Protein AF-A0A9E7EN76-F1 (afdb_monomer_lite)

Secondary structure (DSSP, 8-state):
------------GGGGGGSSSSTTSGGG-SPPP-S---SS--TT-BBTT--SS-HHHHHHHHHHHHHHTSHHHHHHHHHHHHHHHH---HHHHHHHHHHHIIIIIHHH-SBSSHHHHHHHHHHHHHHH-B---EEE------STTHHHHHHHHHHHHHHHHHHSSTTS------GGGTS-BTHHHHHHHHHHHHTT-TT---TT--S---S--TTS-GGG--SPPPPPPHHHHHHHHHHHHHHHHHHHHHHHHT---------GGGTHHHHHHHHHHHHHH--SS----EE----SSSTTTTTTTTTSSSSTTSS-----B----SBHHHHHHHHHHTT---SS-SSHHHHHHTTTTTTTTSSSS-SSS-B-BBB--S-SSGGGSSTTSTTTSS--SBSS-------SSS--STHHHHHHHT--B---EEES-TTTSHHHHHHHHHHS-STTSTTHHHHHHHHHHHHHHHHHHHTTGGG-S-----------------------PPPPS---SS-SSSTTTTT-S--SSGGGTTTTSTTSTTSHHHHBSSSSSSSSTTSSB-TTHHHHHHHHHIIIIISSBSBSSSTTSSSSSSBHHHHHT------B----S--STTSSSSSSHHHHHHHHHHHTS-TTS------SSSSS-HHHHHHHHHHHHHHTT-TT---TTPPS------TTS--TT--SPPPPPPHHHHHHHHHHHHHHHHHHHHHHHTT---------TTTHHHHHHHHHHHHHHH--TTS-S-EEEEETTBTTHHHHHHHHHHHHTTTT--EEEEEE--S-HHHHHHHHHHTTPPPSB-SSHHHHHHHHHHHHHHHHHHHHTTSEEEEEE---HHHHHHHHHHHHHTT--TT-TTEEEE--SS---TTTSSTTTTTS------BB--EEB--SSGGGSGGGG-SSSSTTHHHHHHHGGGSSSBHHHHHHHHHHHHHHHHHHTTTTSS-----------------------------------

Structure (mmCIF, N/CA/C/O backbone):
data_AF-A0A9E7EN76-F1
#
_entry.id   AF-A0A9E7EN76-F1
#
loop_
_atom_site.group_PDB
_atom_site.id
_atom_site.type_symbol
_atom_site.label_atom_id
_atom_site.label_alt_id
_atom_site.label_comp_id
_atom_site.label_asym_id
_atom_site.label_entity_id
_atom_site.label_seq_id
_atom_site.pdbx_PDB_ins_code
_atom_site.Cartn_x
_atom_site.Cartn_y
_atom_site.Cartn_z
_atom_site.occupancy
_atom_site.B_iso_or_equiv
_atom_site.auth_seq_id
_atom_site.auth_comp_id
_atom_site.auth_asym_id
_atom_site.auth_atom_id
_atom_site.pdbx_PDB_model_num
ATOM 1 N N . MET A 1 1 ? 45.389 -22.413 -7.110 1.00 26.59 1 MET A N 1
ATOM 2 C CA . MET A 1 1 ? 46.407 -23.315 -6.506 1.00 26.59 1 MET A CA 1
ATOM 3 C C . MET A 1 1 ? 46.543 -22.992 -5.014 1.00 26.59 1 MET A C 1
ATOM 5 O O . MET A 1 1 ? 45.901 -22.048 -4.579 1.00 26.59 1 MET A O 1
ATOM 9 N N . ALA A 1 2 ? 47.275 -23.807 -4.239 1.00 24.53 2 ALA A N 1
ATOM 10 C CA . ALA A 1 2 ? 47.403 -23.737 -2.766 1.00 24.53 2 ALA A CA 1
ATOM 11 C C . ALA A 1 2 ? 47.955 -22.380 -2.243 1.00 24.53 2 ALA A C 1
ATOM 13 O O . ALA A 1 2 ? 48.507 -21.626 -3.037 1.00 24.53 2 ALA A O 1
ATOM 14 N N . MET A 1 3 ? 47.870 -21.988 -0.958 1.00 22.55 3 MET A N 1
ATOM 15 C CA . MET A 1 3 ? 47.662 -22.685 0.342 1.00 22.55 3 MET A CA 1
ATOM 16 C C . MET A 1 3 ? 46.634 -21.904 1.216 1.00 22.55 3 MET A C 1
ATOM 18 O O . MET A 1 3 ? 46.442 -20.721 0.978 1.00 22.55 3 MET A O 1
ATOM 22 N N . ALA A 1 4 ? 45.820 -22.472 2.123 1.00 23.89 4 ALA A N 1
ATOM 23 C CA . ALA A 1 4 ? 46.108 -23.119 3.425 1.00 23.89 4 ALA A CA 1
ATOM 24 C C . ALA A 1 4 ? 46.887 -22.203 4.415 1.00 23.89 4 ALA A C 1
ATOM 26 O O . ALA A 1 4 ? 47.962 -21.732 4.072 1.00 23.89 4 ALA A O 1
ATOM 27 N N . THR A 1 5 ? 46.478 -21.913 5.664 1.00 27.38 5 THR A N 1
ATOM 28 C CA . THR A 1 5 ? 45.340 -22.350 6.531 1.00 27.38 5 THR A CA 1
ATOM 29 C C . THR A 1 5 ? 44.626 -21.091 7.130 1.00 27.38 5 THR A C 1
ATOM 31 O O . THR A 1 5 ? 44.578 -20.113 6.400 1.00 27.38 5 THR A O 1
ATOM 34 N N . LYS A 1 6 ? 44.020 -20.934 8.332 1.00 23.02 6 LYS A N 1
ATOM 35 C CA . LYS A 1 6 ? 43.919 -21.676 9.620 1.00 23.02 6 LYS A CA 1
ATOM 36 C C . LYS A 1 6 ? 42.766 -21.118 10.499 1.00 23.02 6 LYS A C 1
ATOM 38 O O . LYS A 1 6 ? 42.284 -20.027 10.232 1.00 23.02 6 LYS A O 1
ATOM 43 N N . ILE A 1 7 ? 42.388 -21.815 11.583 1.00 34.19 7 ILE A N 1
ATOM 44 C CA . ILE A 1 7 ? 41.445 -21.359 12.640 1.00 34.19 7 ILE A CA 1
ATOM 45 C C . ILE A 1 7 ? 42.001 -21.729 14.034 1.00 34.19 7 ILE A C 1
ATOM 47 O O . ILE A 1 7 ? 42.560 -22.818 14.188 1.00 34.19 7 ILE A O 1
ATOM 51 N N . PRO A 1 8 ? 41.864 -20.848 15.044 1.00 33.03 8 PRO A N 1
ATOM 52 C CA . PRO A 1 8 ? 41.481 -21.250 16.415 1.00 33.03 8 PRO A CA 1
ATOM 53 C C . PRO A 1 8 ? 40.460 -20.266 17.056 1.00 33.03 8 PRO A C 1
ATOM 55 O O . PRO A 1 8 ? 40.423 -19.104 16.680 1.00 33.03 8 PRO A O 1
ATOM 58 N N . ALA A 1 9 ? 39.619 -20.607 18.043 1.00 23.77 9 ALA A N 1
ATOM 59 C CA . ALA A 1 9 ? 39.343 -21.877 18.732 1.00 23.77 9 ALA A CA 1
ATOM 60 C C . ALA A 1 9 ? 37.869 -21.929 19.223 1.00 23.77 9 ALA A C 1
ATOM 62 O O . ALA A 1 9 ? 37.113 -20.974 19.074 1.00 23.77 9 ALA A O 1
ATOM 63 N N . ARG A 1 10 ? 37.452 -23.061 19.811 1.00 32.97 10 ARG A N 1
ATOM 64 C CA . ARG A 1 10 ? 36.059 -23.392 20.177 1.00 32.97 10 ARG A CA 1
ATOM 65 C C . ARG A 1 10 ? 35.842 -23.326 21.697 1.00 32.97 10 ARG A C 1
ATOM 67 O O . ARG A 1 10 ? 36.599 -23.952 22.433 1.00 32.97 10 ARG A O 1
ATOM 74 N N . ILE A 1 11 ? 34.793 -22.640 22.164 1.00 30.39 11 ILE A N 1
ATOM 75 C CA . ILE A 1 11 ? 34.390 -22.625 23.588 1.00 30.39 11 ILE A CA 1
ATOM 76 C C . ILE A 1 11 ? 33.588 -23.912 23.930 1.00 30.39 11 ILE A C 1
ATOM 78 O O . ILE A 1 11 ? 32.896 -24.431 23.047 1.00 30.39 11 ILE A O 1
ATOM 82 N N . PRO A 1 12 ? 33.689 -24.491 25.152 1.00 27.41 12 PRO A N 1
ATOM 83 C CA . PRO A 1 12 ? 33.177 -25.841 25.435 1.00 27.41 12 PRO A CA 1
ATOM 84 C C . PRO A 1 12 ? 31.647 -25.936 25.630 1.00 27.41 12 PRO A C 1
ATOM 86 O O . PRO A 1 12 ? 31.011 -24.968 26.046 1.00 27.41 12 PRO A O 1
ATOM 89 N N . PRO A 1 13 ? 31.040 -27.128 25.440 1.00 30.09 13 PRO A N 1
ATOM 90 C CA . PRO A 1 13 ? 29.586 -27.337 25.520 1.00 30.09 13 PRO A CA 1
ATOM 91 C C . PRO A 1 13 ? 28.992 -27.344 26.948 1.00 30.09 13 PRO A C 1
ATOM 93 O O . PRO A 1 13 ? 27.830 -27.701 27.126 1.00 30.09 13 PRO A O 1
ATOM 96 N N . SER A 1 14 ? 29.747 -26.958 27.981 1.00 28.19 14 SER A N 1
ATOM 97 C CA . SER A 1 14 ? 29.314 -27.018 29.388 1.00 28.19 14 SER A CA 1
ATOM 98 C C . SER A 1 14 ? 28.311 -25.930 29.802 1.00 28.19 14 SER A C 1
ATOM 100 O O . SER A 1 14 ? 27.638 -26.087 30.819 1.00 28.19 14 SER A O 1
ATOM 102 N N . LEU A 1 15 ? 28.163 -24.851 29.025 1.00 30.06 15 LEU A N 1
ATOM 103 C CA . LEU A 1 15 ? 27.215 -23.764 29.322 1.00 30.06 15 LEU A CA 1
ATOM 104 C C . LEU A 1 15 ? 25.755 -24.092 28.953 1.00 30.06 15 LEU A C 1
ATOM 106 O O . LEU A 1 15 ? 24.837 -23.558 29.574 1.00 30.06 15 LEU A O 1
ATOM 110 N N . LEU A 1 16 ? 25.521 -25.012 28.009 1.00 31.41 16 LEU A N 1
ATOM 111 C CA . LEU A 1 16 ? 24.175 -25.377 27.532 1.00 31.41 16 LEU A CA 1
ATOM 112 C C . LEU A 1 16 ? 23.286 -26.013 28.616 1.00 31.41 16 LEU A C 1
ATOM 114 O O . LEU A 1 16 ? 22.067 -25.864 28.585 1.00 31.41 16 LEU A O 1
ATOM 118 N N . ALA A 1 17 ? 23.879 -26.691 29.603 1.00 26.73 17 ALA A N 1
ATOM 119 C CA . ALA A 1 17 ? 23.133 -27.447 30.610 1.00 26.73 17 ALA A CA 1
ATOM 120 C C . ALA A 1 17 ? 22.352 -26.574 31.615 1.00 26.73 17 ALA A C 1
ATOM 122 O O . ALA A 1 17 ? 21.433 -27.069 32.266 1.00 26.73 17 ALA A O 1
ATOM 123 N N . ARG A 1 18 ? 22.696 -25.285 31.767 1.00 26.23 18 ARG A N 1
ATOM 124 C CA . ARG A 1 18 ? 22.144 -24.427 32.836 1.00 26.23 18 ARG A CA 1
ATOM 125 C C . ARG A 1 18 ? 20.901 -23.620 32.432 1.00 26.23 18 ARG A C 1
ATOM 127 O O . ARG A 1 18 ? 20.299 -22.989 33.290 1.00 26.23 18 ARG A O 1
ATOM 134 N N . SER A 1 19 ? 20.498 -23.667 31.158 1.00 27.98 19 SER A N 1
ATOM 135 C CA . SER A 1 19 ? 19.326 -22.939 30.640 1.00 27.98 19 SER A CA 1
ATOM 136 C C . SER A 1 19 ? 17.990 -23.674 30.828 1.00 27.98 19 SER A C 1
ATOM 138 O O . SER A 1 19 ? 16.935 -23.077 30.635 1.00 27.98 19 SER A O 1
ATOM 140 N N . LEU A 1 20 ? 18.009 -24.969 31.162 1.00 28.30 20 LEU A N 1
ATOM 141 C CA . LEU A 1 20 ? 16.812 -25.823 31.135 1.00 28.30 20 LEU A CA 1
ATOM 142 C C . LEU A 1 20 ? 15.981 -25.801 32.432 1.00 28.30 20 LEU A C 1
ATOM 144 O O . LEU A 1 20 ? 14.878 -26.336 32.446 1.00 28.30 20 LEU A O 1
ATOM 148 N N . SER A 1 21 ? 16.474 -25.187 33.515 1.00 25.12 21 SER A N 1
ATOM 149 C CA . SER A 1 21 ? 15.801 -25.181 34.827 1.00 25.12 21 SER A CA 1
ATOM 150 C C . SER A 1 21 ? 15.017 -23.903 35.158 1.00 25.12 21 SER A C 1
ATOM 152 O O . SER A 1 21 ? 14.298 -23.886 36.152 1.00 25.12 21 SER A O 1
ATOM 154 N N . SER A 1 22 ? 15.127 -22.839 34.355 1.00 27.22 22 SER A N 1
ATOM 155 C CA . SER A 1 22 ? 14.388 -21.578 34.548 1.00 27.22 22 SER A CA 1
ATOM 156 C C . SER A 1 22 ? 13.093 -21.487 33.731 1.00 27.22 22 SER A C 1
ATOM 158 O O . SER A 1 22 ? 12.222 -20.683 34.053 1.00 27.22 22 SER A O 1
ATOM 160 N N . ALA A 1 23 ? 12.927 -22.327 32.705 1.00 27.23 23 ALA A N 1
ATOM 161 C CA . ALA A 1 23 ? 11.775 -22.285 31.799 1.00 27.23 23 ALA A CA 1
ATOM 162 C C . ALA A 1 23 ? 10.422 -22.581 32.483 1.00 27.23 23 ALA A C 1
ATOM 164 O O . ALA A 1 23 ? 9.374 -22.204 31.964 1.00 27.23 23 ALA A O 1
ATOM 165 N N . SER A 1 24 ? 10.419 -23.229 33.654 1.00 25.97 24 SER A N 1
ATOM 166 C CA . SER A 1 24 ? 9.194 -23.629 34.358 1.00 25.97 24 SER A CA 1
ATOM 167 C C . SER A 1 24 ? 8.501 -22.510 35.147 1.00 25.97 24 SER A C 1
ATOM 169 O O . SER A 1 24 ? 7.338 -22.676 35.499 1.00 25.97 24 SER A O 1
ATOM 171 N N . SER A 1 25 ? 9.170 -21.389 35.452 1.00 24.23 25 SER A N 1
ATOM 172 C CA . SER A 1 25 ? 8.614 -20.328 36.320 1.00 24.23 25 SER A CA 1
ATOM 173 C C . SER A 1 25 ? 7.992 -19.139 35.577 1.00 24.23 25 SER A C 1
ATOM 175 O O . SER A 1 25 ? 7.405 -18.261 36.207 1.00 24.23 25 SER A O 1
ATOM 177 N N . ILE A 1 26 ? 8.086 -19.095 34.244 1.00 31.28 26 ILE A N 1
ATOM 178 C CA . ILE A 1 26 ? 7.600 -17.966 33.427 1.00 31.28 26 ILE A CA 1
ATOM 179 C C . ILE A 1 26 ? 6.090 -18.085 33.114 1.00 31.28 26 ILE A C 1
ATOM 181 O O . ILE A 1 26 ? 5.434 -17.096 32.795 1.00 31.28 26 ILE A O 1
ATOM 185 N N . ALA A 1 27 ? 5.500 -19.272 33.282 1.00 25.41 27 ALA A N 1
ATOM 186 C CA . ALA A 1 27 ? 4.131 -19.595 32.865 1.00 25.41 27 ALA A CA 1
ATOM 187 C C . ALA A 1 27 ? 2.987 -18.915 33.660 1.00 25.41 27 ALA A C 1
ATOM 189 O O . ALA A 1 27 ? 1.819 -19.127 33.338 1.00 25.41 27 ALA A O 1
ATOM 190 N N . GLU A 1 28 ? 3.274 -18.127 34.705 1.00 27.39 28 GLU A N 1
ATOM 191 C CA . GLU A 1 28 ? 2.283 -17.798 35.748 1.00 27.39 28 GLU A CA 1
ATOM 192 C C . GLU A 1 28 ? 1.721 -16.356 35.736 1.00 27.39 28 GLU A C 1
ATOM 194 O O . GLU A 1 28 ? 0.949 -15.986 36.623 1.00 27.39 28 GLU A O 1
ATOM 199 N N . LYS A 1 29 ? 2.054 -15.518 34.737 1.00 28.08 29 LYS A N 1
ATOM 200 C CA . LYS A 1 29 ? 1.518 -14.139 34.616 1.00 28.08 29 LYS A CA 1
ATOM 201 C C . LYS A 1 29 ? 1.086 -13.741 33.198 1.00 28.08 29 LYS A C 1
ATOM 203 O O . LYS A 1 29 ? 1.667 -12.848 32.589 1.00 28.08 29 LYS A O 1
ATOM 208 N N . LEU A 1 30 ? -0.017 -14.328 32.731 1.00 27.75 30 LEU A N 1
ATOM 209 C CA . LEU A 1 30 ? -0.807 -13.832 31.593 1.00 27.75 30 LEU A CA 1
ATOM 210 C C . LEU A 1 30 ? -2.276 -13.601 32.015 1.00 27.75 30 LEU A C 1
ATOM 212 O O . LEU A 1 30 ? -2.786 -14.344 32.861 1.00 27.75 30 LEU A O 1
ATOM 216 N N . PRO A 1 31 ? -2.978 -12.570 31.494 1.00 27.88 31 PRO A N 1
ATOM 217 C CA . PRO A 1 31 ? -4.363 -12.290 31.878 1.00 27.88 31 PRO A CA 1
ATOM 218 C C . PRO A 1 31 ? -5.320 -13.408 31.443 1.00 27.88 31 PRO A C 1
ATOM 220 O O . PRO A 1 31 ? -5.287 -13.860 30.301 1.00 27.88 31 PRO A O 1
ATOM 223 N N . LYS A 1 32 ? -6.222 -13.833 32.336 1.00 26.00 32 LYS A N 1
ATOM 224 C CA . LYS A 1 32 ? -7.212 -14.875 32.018 1.00 26.00 32 LYS A CA 1
ATOM 225 C C . LYS A 1 32 ? -8.189 -14.388 30.942 1.00 26.00 32 LYS A C 1
ATOM 227 O O . LYS A 1 32 ? -8.907 -13.411 31.153 1.00 26.00 32 LYS A O 1
ATOM 232 N N . ALA A 1 33 ? -8.232 -15.106 29.821 1.00 29.80 33 ALA A N 1
ATOM 233 C CA . ALA A 1 33 ? -9.135 -14.839 28.708 1.00 29.80 33 ALA A CA 1
ATOM 234 C C . ALA A 1 33 ? -10.617 -14.892 29.127 1.00 29.80 33 ALA A C 1
ATOM 236 O O . ALA A 1 33 ? -11.006 -15.666 30.005 1.00 29.80 33 ALA A O 1
ATOM 237 N N . SER A 1 34 ? -11.453 -14.090 28.463 1.00 28.75 34 SER A N 1
ATOM 238 C CA . SER A 1 34 ? -12.913 -14.106 28.637 1.00 28.75 34 SER A CA 1
ATOM 239 C C . SER A 1 34 ? -13.620 -14.760 27.440 1.00 28.75 34 SER A C 1
ATOM 241 O O . SER A 1 34 ? -13.011 -15.003 26.399 1.00 28.75 34 SER A O 1
ATOM 243 N N . SER A 1 35 ? -14.887 -15.138 27.637 1.00 30.30 35 SER A N 1
ATOM 244 C CA . SER A 1 35 ? -15.670 -16.038 26.770 1.00 30.30 35 SER A CA 1
ATOM 245 C C . SER A 1 35 ? -15.793 -15.550 25.310 1.00 30.30 35 SER A C 1
ATOM 247 O O . SER A 1 35 ? -15.586 -14.366 25.045 1.00 30.30 35 SER A O 1
ATOM 249 N N . PRO A 1 36 ? -16.067 -16.444 24.330 1.00 36.62 36 PRO A N 1
ATOM 250 C CA . PRO A 1 36 ? -15.538 -16.315 22.974 1.00 36.62 36 PRO A CA 1
ATOM 251 C C . PRO A 1 36 ? -16.067 -15.084 22.236 1.00 36.62 36 PRO A C 1
ATOM 253 O O . PRO A 1 36 ? -17.111 -15.127 21.569 1.00 36.62 36 PRO A O 1
ATOM 256 N N . ALA A 1 37 ? -15.261 -14.020 22.319 1.00 39.06 37 ALA A N 1
ATOM 257 C CA . ALA A 1 37 ? -15.332 -12.821 21.506 1.00 39.06 37 ALA A CA 1
ATOM 258 C C . ALA A 1 37 ? -15.549 -13.209 20.049 1.00 39.06 37 ALA A C 1
ATOM 260 O O . ALA A 1 37 ? -15.074 -14.266 19.595 1.00 39.06 37 ALA A O 1
ATOM 261 N N . SER A 1 38 ? -16.334 -12.395 19.345 1.00 38.47 38 SER A N 1
ATOM 262 C CA . SER A 1 38 ? -16.841 -12.851 18.067 1.00 38.47 38 SER A CA 1
ATOM 263 C C . SER A 1 38 ? -15.663 -13.044 17.069 1.00 38.47 38 SER A C 1
ATOM 265 O O . SER A 1 38 ? -14.542 -12.589 17.318 1.00 38.47 38 SER A O 1
ATOM 267 N N . PRO A 1 39 ? -15.831 -13.886 16.026 1.00 42.19 39 PRO A N 1
ATOM 268 C CA . PRO A 1 39 ? -14.899 -13.966 14.831 1.00 42.19 39 PRO A CA 1
ATOM 269 C C . PRO A 1 39 ? -15.136 -13.510 13.248 1.00 42.19 39 PRO A C 1
ATOM 271 O O . PRO A 1 39 ? -14.948 -14.444 12.512 1.00 42.19 39 PRO A O 1
ATOM 274 N N . ALA A 1 40 ? -15.481 -12.415 12.406 1.00 49.66 40 ALA A N 1
ATOM 275 C CA . ALA A 1 40 ? -15.844 -10.894 12.099 1.00 49.66 40 ALA A CA 1
ATOM 276 C C . ALA A 1 40 ? -15.834 -9.502 12.930 1.00 49.66 40 ALA A C 1
ATOM 278 O O . ALA A 1 40 ? -16.918 -9.053 13.217 1.00 49.66 40 ALA A O 1
ATOM 279 N N . ILE A 1 41 ? -14.711 -8.767 13.232 1.00 62.25 41 ILE A N 1
ATOM 280 C CA . ILE A 1 41 ? -14.485 -7.475 13.975 1.00 62.25 41 ILE A CA 1
ATOM 281 C C . ILE A 1 41 ? -15.322 -6.418 13.301 1.00 62.25 41 ILE A C 1
ATOM 283 O O . ILE A 1 41 ? -15.634 -6.436 12.128 1.00 62.25 41 ILE A O 1
ATOM 287 N N . ASP A 1 42 ? -15.642 -5.395 14.035 1.00 61.62 42 ASP A N 1
ATOM 288 C CA . ASP A 1 42 ? -17.037 -5.263 14.148 1.00 61.62 42 ASP A CA 1
ATOM 289 C C . ASP A 1 42 ? -17.459 -3.891 13.834 1.00 61.62 42 ASP A C 1
ATOM 291 O O . ASP A 1 42 ? -18.010 -3.237 14.688 1.00 61.62 42 ASP A O 1
ATOM 295 N N . LEU A 1 43 ? -16.985 -3.376 12.712 1.00 64.75 43 LEU A N 1
ATOM 296 C CA . LEU A 1 43 ? -16.265 -2.128 12.865 1.00 64.75 43 LEU A CA 1
ATOM 297 C C . LEU A 1 43 ? -17.175 -0.895 13.075 1.00 64.75 43 LEU A C 1
ATOM 299 O O . LEU A 1 43 ? -16.713 0.209 12.908 1.00 64.75 43 LEU A O 1
ATOM 303 N N . SER A 1 44 ? -18.453 -1.057 13.437 1.00 62.66 44 SER A N 1
ATOM 304 C CA . SER A 1 44 ? -19.596 -0.164 13.371 1.00 62.66 44 SER A CA 1
ATOM 305 C C . SER A 1 44 ? -20.342 0.190 14.714 1.00 62.66 44 SER A C 1
ATOM 307 O O . SER A 1 44 ? -21.454 0.714 14.694 1.00 62.66 44 SER A O 1
ATOM 309 N N . ASP A 1 45 ? -19.782 0.006 15.913 1.00 66.31 45 ASP A N 1
ATOM 310 C CA . ASP A 1 45 ? -20.249 0.356 17.290 1.00 66.31 45 ASP A CA 1
ATOM 311 C C . ASP A 1 45 ? -19.443 1.390 18.136 1.00 66.31 45 ASP A C 1
ATOM 313 O O . ASP A 1 45 ? -18.296 1.338 18.536 1.00 66.31 45 ASP A O 1
ATOM 317 N N . THR A 1 46 ? -20.187 2.359 18.589 1.00 73.56 46 THR A N 1
ATOM 318 C CA . THR A 1 46 ? -19.923 3.787 18.576 1.00 73.56 46 THR A CA 1
ATOM 319 C C . THR A 1 46 ? -19.641 4.660 20.066 1.00 73.56 46 THR A C 1
ATOM 321 O O . THR A 1 46 ? -18.531 5.151 20.055 1.00 73.56 46 THR A O 1
ATOM 324 N N . GLN A 1 47 ? -20.299 5.036 21.360 1.00 66.50 47 GLN A N 1
ATOM 325 C CA . GLN A 1 47 ? -21.175 4.520 22.701 1.00 66.50 47 GLN A CA 1
ATOM 326 C C . GLN A 1 47 ? -21.146 3.147 23.749 1.00 66.50 47 GLN A C 1
ATOM 328 O O . GLN A 1 47 ? -21.973 3.195 24.652 1.00 66.50 47 GLN A O 1
ATOM 333 N N . ARG A 1 48 ? -20.582 1.899 24.049 1.00 65.00 48 ARG A N 1
ATOM 334 C CA . ARG A 1 48 ? -19.738 0.612 23.790 1.00 65.00 48 ARG A CA 1
ATOM 335 C C . ARG A 1 48 ? -18.212 0.396 23.575 1.00 65.00 48 ARG A C 1
ATOM 337 O O . ARG A 1 48 ? -17.538 0.203 24.593 1.00 65.00 48 ARG A O 1
ATOM 344 N N . LEU A 1 49 ? -17.577 0.350 22.391 1.00 70.38 49 LEU A N 1
ATOM 345 C CA . LEU A 1 49 ? -16.092 0.172 22.308 1.00 70.38 49 LEU A CA 1
ATOM 346 C C . LEU A 1 49 ? -15.180 1.372 22.668 1.00 70.38 49 LEU A C 1
ATOM 348 O O . LEU A 1 49 ? -14.478 1.302 23.672 1.00 70.38 49 LEU A O 1
ATOM 352 N N . PHE A 1 50 ? -15.251 2.485 21.939 1.00 77.31 50 PHE A N 1
ATOM 353 C CA . PHE A 1 50 ? -14.199 3.502 21.811 1.00 77.31 50 PHE A CA 1
ATOM 354 C C . PHE A 1 50 ? -13.984 4.421 23.018 1.00 77.31 50 PHE A C 1
ATOM 356 O O . PHE A 1 50 ? -14.900 5.123 23.439 1.00 77.31 50 PHE A O 1
ATOM 363 N N . ALA A 1 51 ? -12.787 4.443 23.607 1.00 68.75 51 ALA A N 1
ATOM 364 C CA . ALA A 1 51 ? -12.660 4.989 24.961 1.00 68.75 51 ALA A CA 1
ATOM 365 C C . ALA A 1 51 ? -11.325 5.626 25.345 1.00 68.75 51 ALA A C 1
ATOM 367 O O . ALA A 1 51 ? -11.338 6.810 25.675 1.00 68.75 51 ALA A O 1
ATOM 368 N N . SER A 1 52 ? -10.206 4.894 25.351 1.00 60.88 52 SER A N 1
ATOM 369 C CA . SER A 1 52 ? -8.942 5.408 25.909 1.00 60.88 52 SER A CA 1
ATOM 370 C C . SER A 1 52 ? -8.154 6.337 24.979 1.00 60.88 52 SER A C 1
ATOM 372 O O . SER A 1 52 ? -6.942 6.431 25.102 1.00 60.88 52 SER A O 1
ATOM 374 N N . VAL A 1 53 ? -8.847 7.128 24.144 1.00 73.88 53 VAL A N 1
ATOM 375 C CA . VAL A 1 53 ? -8.300 8.407 23.661 1.00 73.88 53 VAL A CA 1
ATOM 376 C C . VAL A 1 53 ? -9.278 9.576 23.898 1.00 73.88 53 VAL A C 1
ATOM 378 O O . VAL A 1 53 ? -10.486 9.447 23.653 1.00 73.88 53 VAL A O 1
ATOM 381 N N . PRO A 1 54 ? -8.781 10.743 24.365 1.00 75.88 54 PRO A N 1
ATOM 382 C CA . PRO A 1 54 ? -9.582 11.944 24.600 1.00 75.88 54 PRO A CA 1
ATOM 383 C C . PRO A 1 54 ? -10.362 12.489 23.395 1.00 75.88 54 PRO A C 1
ATOM 385 O O . PRO A 1 54 ? -9.936 12.408 22.244 1.00 75.88 54 PRO A O 1
ATOM 388 N N . THR A 1 55 ? -11.471 13.190 23.679 1.00 70.88 55 THR A N 1
ATOM 389 C CA . THR A 1 55 ? -12.245 13.936 22.662 1.00 70.88 55 THR A CA 1
ATOM 390 C C . THR A 1 55 ? -11.392 14.961 21.920 1.00 70.88 55 THR A C 1
ATOM 392 O O . THR A 1 55 ? -11.615 15.188 20.737 1.00 70.88 55 THR A O 1
ATOM 395 N N . ALA A 1 56 ? -10.429 15.586 22.606 1.00 67.44 56 ALA A N 1
ATOM 396 C CA . ALA A 1 56 ? -9.593 16.644 22.046 1.00 67.44 56 ALA A CA 1
ATOM 397 C C . ALA A 1 56 ? -8.735 16.139 20.874 1.00 67.44 56 ALA A C 1
ATOM 399 O O . ALA A 1 56 ? -8.777 16.725 19.795 1.00 67.44 56 ALA A O 1
ATOM 400 N N . SER A 1 57 ? -8.050 15.003 21.042 1.00 63.28 57 SER A N 1
ATOM 401 C CA . SER A 1 57 ? -7.245 14.357 19.993 1.00 63.28 57 SER A CA 1
ATOM 402 C C . SER A 1 57 ? -8.076 13.988 18.759 1.00 63.28 57 SER A C 1
ATOM 404 O O . SER A 1 57 ? -7.585 14.011 17.631 1.00 63.28 57 SER A O 1
ATOM 406 N N . LEU A 1 58 ? -9.358 13.683 18.965 1.00 69.38 58 LEU A N 1
ATOM 407 C CA . LEU A 1 58 ? -10.296 13.288 17.916 1.00 69.38 58 LEU A CA 1
ATOM 408 C C . LEU A 1 58 ? -10.941 14.475 17.202 1.00 69.38 58 LEU A C 1
ATOM 410 O O . LEU A 1 58 ? -11.091 14.430 15.986 1.00 69.38 58 LEU A O 1
ATOM 414 N N . LEU A 1 59 ? -11.246 15.562 17.912 1.00 66.75 59 LEU A N 1
ATOM 415 C CA . LEU A 1 59 ? -11.612 16.833 17.282 1.00 66.75 59 LEU A CA 1
ATOM 416 C C . LEU A 1 59 ? -10.436 17.400 16.471 1.00 66.75 59 LEU A C 1
ATOM 418 O O . LEU A 1 59 ? -10.647 17.857 15.353 1.00 66.75 59 LEU A O 1
ATOM 422 N N . HIS A 1 60 ? -9.205 17.285 16.981 1.00 68.00 60 HIS A N 1
ATOM 423 C CA . HIS A 1 60 ? -7.977 17.646 16.267 1.00 68.00 60 HIS A CA 1
ATOM 424 C C . HIS A 1 60 ? -7.785 16.810 14.990 1.00 68.00 60 HIS A C 1
ATOM 426 O O . HIS A 1 60 ? -7.617 17.372 13.909 1.00 68.00 60 HIS A O 1
ATOM 432 N N . SER A 1 61 ? -7.904 15.481 15.081 1.00 66.31 61 SER A N 1
ATOM 433 C CA . SER A 1 61 ? -7.804 14.595 13.909 1.00 66.31 61 SER A CA 1
ATOM 434 C C . SER A 1 61 ? -8.929 14.855 12.900 1.00 66.31 61 SER A C 1
ATOM 436 O O . SER A 1 61 ? -8.673 15.021 11.712 1.00 66.31 61 SER A O 1
ATOM 438 N N . LEU A 1 62 ? -10.181 15.003 13.352 1.00 70.44 62 LEU A N 1
ATOM 439 C CA . LEU A 1 62 ? -11.304 15.356 12.476 1.00 70.44 62 LEU A CA 1
ATOM 440 C C . LEU A 1 62 ? -11.095 16.706 11.776 1.00 70.44 62 LEU A C 1
ATOM 442 O O . LEU A 1 62 ? -11.455 16.825 10.604 1.00 70.44 62 LEU A O 1
ATOM 446 N N . ALA A 1 63 ? -10.534 17.704 12.464 1.00 67.31 63 ALA A N 1
ATOM 447 C CA . ALA A 1 63 ? -10.241 19.014 11.893 1.00 67.31 63 ALA A CA 1
ATOM 448 C C . ALA A 1 63 ? -9.153 18.924 10.815 1.00 67.31 63 ALA A C 1
ATOM 450 O O . ALA A 1 63 ? -9.408 19.306 9.673 1.00 67.31 63 ALA A O 1
ATOM 451 N N . ASN A 1 64 ? -7.991 18.345 11.133 1.00 64.62 64 ASN A N 1
ATOM 452 C CA . ASN A 1 64 ? -6.873 18.233 10.194 1.00 64.62 64 ASN A CA 1
ATOM 453 C C . ASN A 1 64 ? -7.237 17.375 8.972 1.00 64.62 64 ASN A C 1
ATOM 455 O O . ASN A 1 64 ? -7.074 17.818 7.835 1.00 64.62 64 ASN A O 1
ATOM 459 N N . LEU A 1 65 ? -7.841 16.198 9.175 1.00 66.44 65 LEU A N 1
ATOM 460 C CA . LEU A 1 65 ? -8.294 15.344 8.072 1.00 66.44 65 LEU A CA 1
ATOM 461 C C . LEU A 1 65 ? -9.385 16.027 7.235 1.00 66.44 65 LEU A C 1
ATOM 463 O O . LEU A 1 65 ? -9.457 15.807 6.028 1.00 66.44 65 LEU A O 1
ATOM 467 N N . SER A 1 66 ? -10.212 16.894 7.834 1.00 67.06 66 SER A N 1
ATOM 468 C CA . SER A 1 66 ? -11.198 17.689 7.089 1.00 67.06 66 SER A CA 1
ATOM 469 C C . SER A 1 66 ? -10.608 18.844 6.302 1.00 67.06 66 SER A C 1
ATOM 471 O O . SER A 1 66 ? -11.078 19.081 5.190 1.00 67.06 66 SER A O 1
ATOM 473 N N . ALA A 1 67 ? -9.592 19.522 6.832 1.00 65.38 67 ALA A N 1
ATOM 474 C CA . ALA A 1 67 ? -8.847 20.529 6.090 1.00 65.38 67 ALA A CA 1
ATOM 475 C C . ALA A 1 67 ? -8.161 19.893 4.875 1.00 65.38 67 ALA A C 1
ATOM 477 O O . ALA A 1 67 ? -8.280 20.391 3.761 1.00 65.38 67 ALA A O 1
ATOM 478 N N . MET A 1 68 ? -7.521 18.738 5.057 1.00 62.47 68 MET A N 1
ATOM 479 C CA . MET A 1 68 ? -6.760 18.113 3.978 1.00 62.47 68 MET A CA 1
ATOM 480 C C . MET A 1 68 ? -7.647 17.401 2.937 1.00 62.47 68 MET A C 1
ATOM 482 O O . MET A 1 68 ? -7.295 17.338 1.764 1.00 62.47 68 MET A O 1
ATOM 486 N N . ALA A 1 69 ? -8.854 16.967 3.315 1.00 62.94 69 ALA A N 1
ATOM 487 C CA . ALA A 1 69 ? -9.879 16.536 2.359 1.00 62.94 69 ALA A CA 1
ATOM 488 C C . ALA A 1 69 ? -10.391 17.661 1.436 1.00 62.94 69 ALA A C 1
ATOM 490 O O . ALA A 1 69 ? -10.986 17.379 0.393 1.00 62.94 69 ALA A O 1
ATOM 491 N N . ALA A 1 70 ? -10.152 18.934 1.761 1.00 65.62 70 ALA A N 1
ATOM 492 C CA . ALA A 1 70 ? -10.376 20.033 0.830 1.00 65.62 70 ALA A CA 1
ATOM 493 C C . ALA A 1 70 ? -9.158 20.171 -0.101 1.00 65.62 70 ALA A C 1
ATOM 495 O O . ALA A 1 70 ? -8.196 20.862 0.213 1.00 65.62 70 ALA A O 1
ATOM 496 N N . GLY A 1 71 ? -9.212 19.520 -1.270 1.00 68.56 71 GLY A N 1
ATOM 497 C CA . GLY A 1 71 ? -8.117 19.510 -2.254 1.00 68.56 71 GLY A CA 1
ATOM 498 C C . GLY A 1 71 ? -7.481 20.886 -2.533 1.00 68.56 71 GLY A C 1
ATOM 499 O O . GLY A 1 71 ? -6.270 21.003 -2.379 1.00 68.56 71 GLY A O 1
ATOM 500 N N . PRO A 1 72 ? -8.264 21.950 -2.812 1.00 71.06 72 PRO A N 1
ATOM 501 C CA . PRO A 1 72 ? -7.719 23.297 -3.011 1.00 71.06 72 PRO A CA 1
ATOM 502 C C . PRO A 1 72 ? -6.983 23.881 -1.793 1.00 71.06 72 PRO A C 1
ATOM 504 O O . PRO A 1 72 ? -6.062 24.672 -1.960 1.00 71.06 72 PRO A O 1
ATOM 507 N N . LEU A 1 73 ? -7.357 23.493 -0.567 1.00 66.25 73 LEU A N 1
ATOM 508 C CA . LEU A 1 73 ? -6.678 23.930 0.658 1.00 66.25 73 LEU A CA 1
ATOM 509 C C . LEU A 1 73 ? -5.332 23.210 0.838 1.00 66.25 73 LEU A C 1
ATOM 511 O O . LEU A 1 73 ? -4.369 23.831 1.284 1.00 66.25 73 LEU A O 1
ATOM 515 N N . VAL A 1 74 ? -5.242 21.936 0.433 1.00 62.09 74 VAL A N 1
ATOM 516 C CA . VAL A 1 74 ? -3.960 21.219 0.312 1.00 62.09 74 VAL A CA 1
ATOM 517 C C . VAL A 1 74 ? -3.086 21.861 -0.756 1.00 62.09 74 VAL A C 1
ATOM 519 O O . VAL A 1 74 ? -1.927 22.138 -0.477 1.00 62.09 74 VAL A O 1
ATOM 522 N N . ASP A 1 75 ? -3.629 22.142 -1.942 1.00 71.31 75 ASP A N 1
ATOM 523 C CA . ASP A 1 75 ? -2.864 22.720 -3.054 1.00 71.31 75 ASP A CA 1
ATOM 524 C C . ASP A 1 75 ? -2.260 24.082 -2.678 1.00 71.31 75 ASP A C 1
ATOM 526 O O . ASP A 1 75 ? -1.063 24.306 -2.868 1.00 71.31 75 ASP A O 1
ATOM 530 N N . VAL A 1 76 ? -3.056 24.963 -2.057 1.00 70.19 76 VAL A N 1
ATOM 531 C CA . VAL A 1 76 ? -2.582 26.253 -1.530 1.00 70.19 76 VAL A CA 1
ATOM 532 C C . VAL A 1 76 ? -1.582 26.057 -0.386 1.00 70.19 76 VAL A C 1
ATOM 534 O O . VAL A 1 76 ? -0.529 26.690 -0.394 1.00 70.19 76 VAL A O 1
ATOM 537 N N . GLY A 1 77 ? -1.855 25.168 0.574 1.00 66.19 77 GLY A N 1
ATOM 538 C CA . GLY A 1 77 ? -0.950 24.907 1.700 1.00 66.19 77 GLY A CA 1
ATOM 539 C C . GLY A 1 77 ? 0.414 24.361 1.262 1.00 66.19 77 GLY A C 1
ATOM 540 O O . GLY A 1 77 ? 1.450 24.823 1.736 1.00 66.19 77 GLY A O 1
ATOM 541 N N . VAL A 1 78 ? 0.428 23.432 0.305 1.00 68.44 78 VAL A N 1
ATOM 542 C CA . VAL A 1 78 ? 1.641 22.855 -0.291 1.00 68.44 78 VAL A CA 1
ATOM 543 C C . VAL A 1 78 ? 2.403 23.893 -1.117 1.00 68.44 78 VAL A C 1
ATOM 545 O O . VAL A 1 78 ? 3.630 23.943 -1.029 1.00 68.44 78 VAL A O 1
ATOM 548 N N . ALA A 1 79 ? 1.714 24.750 -1.877 1.00 70.94 79 ALA A N 1
ATOM 549 C CA . ALA A 1 79 ? 2.350 25.848 -2.606 1.00 70.94 79 ALA A CA 1
ATOM 550 C C . ALA A 1 79 ? 3.000 26.870 -1.655 1.00 70.94 79 ALA A C 1
ATOM 552 O O . ALA A 1 79 ? 4.159 27.234 -1.852 1.00 70.94 79 ALA A O 1
ATOM 553 N N . VAL A 1 80 ? 2.298 27.276 -0.590 1.00 70.44 80 VAL A N 1
ATOM 554 C CA . VAL A 1 80 ? 2.813 28.203 0.433 1.00 70.44 80 VAL A CA 1
ATOM 555 C C . VAL A 1 80 ? 3.997 27.600 1.192 1.00 70.44 80 VAL A C 1
ATOM 557 O O . VAL A 1 80 ? 4.996 28.289 1.383 1.00 70.44 80 VAL A O 1
ATOM 560 N N . LEU A 1 81 ? 3.939 26.318 1.574 1.00 67.12 81 LEU A N 1
ATOM 561 C CA . LEU A 1 81 ? 5.066 25.636 2.221 1.00 67.12 81 LEU A CA 1
ATOM 562 C C . LEU A 1 81 ? 6.286 25.565 1.296 1.00 67.12 81 LEU A C 1
ATOM 564 O O . LEU A 1 81 ? 7.375 25.960 1.707 1.00 67.12 81 LEU A O 1
ATOM 568 N N . ARG A 1 82 ? 6.114 25.139 0.036 1.00 73.06 82 ARG A N 1
ATOM 569 C CA . ARG A 1 82 ? 7.206 25.095 -0.956 1.00 73.06 82 ARG A CA 1
ATOM 570 C C . ARG A 1 82 ? 7.829 26.479 -1.177 1.00 73.06 82 ARG A C 1
ATOM 572 O O . ARG A 1 82 ? 9.050 26.589 -1.165 1.00 73.06 82 ARG A O 1
ATOM 579 N N . ALA A 1 83 ? 7.016 27.531 -1.294 1.00 70.88 83 ALA A N 1
ATOM 580 C CA . ALA A 1 83 ? 7.499 28.905 -1.434 1.00 70.88 83 ALA A CA 1
ATOM 581 C C . ALA A 1 83 ? 8.253 29.403 -0.185 1.00 70.88 83 ALA A C 1
ATOM 583 O O . ALA A 1 83 ? 9.333 29.973 -0.313 1.00 70.88 83 ALA A O 1
ATOM 584 N N . ALA A 1 84 ? 7.737 29.151 1.022 1.00 68.00 84 ALA A N 1
ATOM 585 C CA . ALA A 1 84 ? 8.378 29.575 2.269 1.00 68.00 84 ALA A CA 1
ATOM 586 C C . ALA A 1 84 ? 9.712 28.848 2.535 1.00 68.00 84 ALA A C 1
ATOM 588 O O . ALA A 1 84 ? 10.647 29.449 3.065 1.00 68.00 84 ALA A O 1
ATOM 589 N N . LEU A 1 85 ? 9.823 27.576 2.136 1.00 65.81 85 LEU A N 1
ATOM 590 C CA . LEU A 1 85 ? 11.054 26.780 2.237 1.00 65.81 85 LEU A CA 1
ATOM 591 C C . LEU A 1 85 ? 12.114 27.189 1.205 1.00 65.81 85 LEU A C 1
ATOM 593 O O . LEU A 1 85 ? 13.302 27.109 1.510 1.00 65.81 85 LEU A O 1
ATOM 597 N N . ALA A 1 86 ? 11.690 27.640 0.022 1.00 69.56 86 ALA A N 1
ATOM 598 C CA . ALA A 1 86 ? 12.564 28.179 -1.021 1.00 69.56 86 ALA A CA 1
ATOM 599 C C . ALA A 1 86 ? 12.941 29.660 -0.805 1.00 69.56 86 ALA A C 1
ATOM 601 O O . ALA A 1 86 ? 13.787 30.184 -1.522 1.00 69.56 86 ALA A O 1
ATOM 602 N N . SER A 1 87 ? 12.317 30.346 0.160 1.00 67.81 87 SER A N 1
ATOM 603 C CA . SER A 1 87 ? 12.591 31.755 0.457 1.00 67.81 87 SER A CA 1
ATOM 604 C C . SER A 1 87 ? 13.658 31.938 1.540 1.00 67.81 87 SER A C 1
ATOM 606 O O . SER A 1 87 ? 13.628 31.273 2.577 1.00 67.81 87 SER A O 1
ATOM 608 N N . GLU A 1 88 ? 14.525 32.935 1.354 1.00 62.66 88 GLU A N 1
ATOM 609 C CA . GLU A 1 88 ? 15.455 33.439 2.380 1.00 62.66 88 GLU A CA 1
ATOM 610 C C . GLU A 1 88 ? 14.733 34.215 3.506 1.00 62.66 88 GLU A C 1
ATOM 612 O O . GLU A 1 88 ? 15.321 34.548 4.535 1.00 62.66 88 GLU A O 1
ATOM 617 N N . GLY A 1 89 ? 13.436 34.503 3.335 1.00 65.12 89 GLY A N 1
ATOM 618 C CA . GLY A 1 89 ? 12.613 35.285 4.257 1.00 65.12 89 GLY A CA 1
ATOM 619 C C . GLY A 1 89 ? 12.368 34.576 5.590 1.00 65.12 89 GLY A C 1
ATOM 620 O O . GLY A 1 89 ? 11.334 33.936 5.783 1.00 65.12 89 GLY A O 1
ATOM 621 N N . GLN A 1 90 ? 13.293 34.736 6.538 1.00 66.44 90 GLN A N 1
ATOM 622 C CA . GLN A 1 90 ? 13.333 33.978 7.793 1.00 66.44 90 GLN A CA 1
ATOM 623 C C . GLN A 1 90 ? 12.040 34.065 8.630 1.00 66.44 90 GLN A C 1
ATOM 625 O O . GLN A 1 90 ? 11.640 33.066 9.225 1.00 66.44 90 GLN A O 1
ATOM 630 N N . LEU A 1 91 ? 11.330 35.202 8.614 1.00 72.31 91 LEU A N 1
ATOM 631 C CA . LEU A 1 91 ? 10.015 35.350 9.262 1.00 72.31 91 LEU A CA 1
ATOM 632 C C . LEU A 1 91 ? 8.908 34.528 8.578 1.00 72.31 91 LEU A C 1
ATOM 634 O O . LEU A 1 91 ? 8.112 33.888 9.263 1.00 72.31 91 LEU A O 1
ATOM 638 N N . LEU A 1 92 ? 8.864 34.508 7.240 1.00 67.94 92 LEU A N 1
ATOM 639 C CA . LEU A 1 92 ? 7.886 33.724 6.477 1.00 67.94 92 LEU A CA 1
ATOM 640 C C . LEU A 1 92 ? 8.147 32.223 6.652 1.00 67.94 92 LEU A C 1
ATOM 642 O O . LEU A 1 92 ? 7.217 31.458 6.906 1.00 67.94 92 LEU A O 1
ATOM 646 N N . ARG A 1 93 ? 9.423 31.822 6.594 1.00 73.62 93 ARG A N 1
ATOM 647 C CA . ARG A 1 93 ? 9.876 30.454 6.863 1.00 73.62 93 ARG A CA 1
ATOM 648 C C . ARG A 1 93 ? 9.496 30.011 8.280 1.00 73.62 93 ARG A C 1
ATOM 650 O O . ARG A 1 93 ? 8.876 28.962 8.436 1.00 73.62 93 ARG A O 1
ATOM 657 N N . ALA A 1 94 ? 9.781 30.825 9.300 1.00 75.75 94 ALA A N 1
ATOM 658 C CA . ALA A 1 94 ? 9.421 30.533 10.689 1.00 75.75 94 ALA A CA 1
ATOM 659 C C . ALA A 1 94 ? 7.899 30.438 10.904 1.00 75.75 94 ALA A C 1
ATOM 661 O O . ALA A 1 94 ? 7.437 29.525 11.588 1.00 75.75 94 ALA A O 1
ATOM 662 N N . ALA A 1 95 ? 7.107 31.320 10.285 1.00 75.38 95 ALA A N 1
ATOM 663 C CA . ALA A 1 95 ? 5.647 31.265 10.353 1.00 75.38 95 ALA A CA 1
ATOM 664 C C . ALA A 1 95 ? 5.083 30.000 9.679 1.00 75.38 95 ALA A C 1
ATOM 666 O O . ALA A 1 95 ? 4.258 29.303 10.270 1.00 75.38 95 ALA A O 1
ATOM 667 N N . ALA A 1 96 ? 5.561 29.659 8.477 1.00 73.44 96 ALA A N 1
ATOM 668 C CA . ALA A 1 96 ? 5.132 28.467 7.746 1.00 73.44 96 ALA A CA 1
ATOM 669 C C . ALA A 1 96 ? 5.502 27.167 8.484 1.00 73.44 96 ALA A C 1
ATOM 671 O O . ALA A 1 96 ? 4.668 26.269 8.612 1.00 73.44 96 ALA A O 1
ATOM 672 N N . ILE A 1 97 ? 6.715 27.093 9.044 1.00 76.44 97 ILE A N 1
ATOM 673 C CA . ILE A 1 97 ? 7.169 25.970 9.878 1.00 76.44 97 ILE A CA 1
ATOM 674 C C . ILE A 1 97 ? 6.385 25.915 11.194 1.00 76.44 97 ILE A C 1
ATOM 676 O O . ILE A 1 97 ? 6.022 24.828 11.631 1.00 76.44 97 ILE A O 1
ATOM 680 N N . GLY A 1 98 ? 6.042 27.054 11.803 1.00 78.12 98 GLY A N 1
ATOM 681 C CA . GLY A 1 98 ? 5.170 27.118 12.980 1.00 78.12 98 GLY A CA 1
ATOM 682 C C . GLY A 1 98 ? 3.765 26.569 12.711 1.00 78.12 98 GLY A C 1
ATOM 683 O O . GLY A 1 98 ? 3.260 25.759 13.489 1.00 78.12 98 GLY A O 1
ATOM 684 N N . VAL A 1 99 ? 3.159 26.935 11.576 1.00 76.88 99 VAL A N 1
ATOM 685 C CA . VAL A 1 99 ? 1.861 26.398 11.131 1.00 76.88 99 VAL A CA 1
ATOM 686 C C . VAL A 1 99 ? 1.956 24.901 10.827 1.00 76.88 99 VAL A C 1
ATOM 688 O O . VAL A 1 99 ? 1.101 24.140 11.283 1.00 76.88 99 VAL A O 1
ATOM 691 N N . ALA A 1 100 ? 3.003 24.447 10.129 1.00 75.25 100 ALA A N 1
ATOM 692 C CA . ALA A 1 100 ? 3.237 23.024 9.876 1.00 75.25 100 ALA A CA 1
ATOM 693 C C . ALA A 1 100 ? 3.419 22.237 11.186 1.00 75.25 100 ALA A C 1
ATOM 695 O O . ALA A 1 100 ? 2.749 21.218 11.375 1.00 75.25 100 ALA A O 1
ATOM 696 N N . ARG A 1 101 ? 4.240 22.751 12.120 1.00 80.06 101 ARG A N 1
ATOM 697 C CA . ARG A 1 101 ? 4.472 22.190 13.463 1.00 80.06 101 ARG A CA 1
ATOM 698 C C . ARG A 1 101 ? 3.156 22.023 14.224 1.00 80.06 101 ARG A C 1
ATOM 700 O O . ARG A 1 101 ? 2.896 20.958 14.776 1.00 80.06 101 ARG A O 1
ATOM 707 N N . ALA A 1 102 ? 2.315 23.058 14.223 1.00 76.38 102 ALA A N 1
ATOM 708 C CA . ALA A 1 102 ? 1.055 23.092 14.962 1.00 76.38 102 ALA A CA 1
ATOM 709 C C . ALA A 1 102 ? -0.078 22.243 14.350 1.00 76.38 102 ALA A C 1
ATOM 711 O O . ALA A 1 102 ? -1.025 21.924 15.066 1.00 76.38 102 ALA A O 1
ATOM 712 N N . THR A 1 103 ? 0.003 21.887 13.062 1.00 75.69 103 THR A N 1
ATOM 713 C CA . THR A 1 103 ? -1.067 21.186 12.327 1.00 75.69 103 THR A CA 1
ATOM 714 C C . THR A 1 103 ? -0.635 19.790 11.867 1.00 75.69 103 THR A C 1
ATOM 716 O O . THR A 1 103 ? -0.765 18.824 12.619 1.00 75.69 103 THR A O 1
ATOM 719 N N . VAL A 1 104 ? -0.108 19.665 10.646 1.00 74.62 104 VAL A N 1
ATOM 720 C CA . VAL A 1 104 ? 0.227 18.382 10.009 1.00 74.62 104 VAL A CA 1
ATOM 721 C C . VAL A 1 104 ? 1.359 17.643 10.722 1.00 74.62 104 VAL A C 1
ATOM 723 O O . VAL A 1 104 ? 1.273 16.431 10.876 1.00 74.62 104 VAL A O 1
ATOM 726 N N . HIS A 1 105 ? 2.372 18.344 11.240 1.00 83.44 105 HIS A N 1
ATOM 727 C CA . HIS A 1 105 ? 3.464 17.712 11.982 1.00 83.44 105 HIS A CA 1
ATOM 728 C C . HIS A 1 105 ? 2.963 17.075 13.275 1.00 83.44 105 HIS A C 1
ATOM 730 O O . HIS A 1 105 ? 3.092 15.874 13.448 1.00 83.44 105 HIS A O 1
ATOM 736 N N . ARG A 1 106 ? 2.283 17.832 14.145 1.00 81.31 106 ARG A N 1
ATOM 737 C CA . ARG A 1 106 ? 1.692 17.301 15.387 1.00 81.31 106 ARG A CA 1
ATOM 738 C C . ARG A 1 106 ? 0.674 16.176 15.153 1.00 81.31 106 ARG A C 1
ATOM 740 O O . ARG A 1 106 ? 0.351 15.426 16.072 1.00 81.31 106 ARG A O 1
ATOM 747 N N . HIS A 1 107 ? 0.123 16.082 13.947 1.00 81.62 107 HIS A N 1
ATOM 748 C CA . HIS A 1 107 ? -0.802 15.024 13.573 1.00 81.62 107 HIS A CA 1
ATOM 749 C C . HIS A 1 107 ? -0.099 13.765 13.057 1.00 81.62 107 HIS A C 1
ATOM 751 O O . HIS A 1 107 ? -0.599 12.672 13.315 1.00 81.62 107 HIS A O 1
ATOM 757 N N . PHE A 1 108 ? 1.025 13.915 12.348 1.00 84.19 108 PHE A N 1
ATOM 758 C CA . PHE A 1 108 ? 1.710 12.842 11.619 1.00 84.19 108 PHE A CA 1
ATOM 759 C C . PHE A 1 108 ? 3.087 12.479 12.171 1.00 84.19 108 PHE A C 1
ATOM 761 O O . PHE A 1 108 ? 3.661 11.501 11.694 1.00 84.19 108 PHE A O 1
ATOM 768 N N . CYS A 1 109 ? 3.577 13.219 13.165 1.00 87.38 109 CYS A N 1
ATOM 769 C CA . CYS A 1 109 ? 4.856 13.048 13.837 1.00 87.38 109 CYS A CA 1
ATOM 770 C C . CYS A 1 109 ? 4.739 13.071 15.359 1.00 87.38 109 CYS A C 1
ATOM 772 O O . CYS A 1 109 ? 3.856 13.717 15.922 1.00 87.38 109 CYS A O 1
ATOM 774 N N . ALA A 1 110 ? 5.650 12.354 16.015 1.00 83.88 110 ALA A N 1
ATOM 775 C CA . ALA A 1 110 ? 5.703 12.233 17.467 1.00 83.88 110 ALA A CA 1
ATOM 776 C C . ALA A 1 110 ? 6.314 13.469 18.142 1.00 83.88 110 ALA A C 1
ATOM 778 O O . ALA A 1 110 ? 5.846 13.868 19.206 1.00 83.88 110 ALA A O 1
ATOM 779 N N . GLY A 1 111 ? 7.308 14.094 17.506 1.00 85.12 111 GLY A N 1
ATOM 780 C CA . GLY A 1 111 ? 7.930 15.337 17.958 1.00 85.12 111 GLY A CA 1
ATOM 781 C C . GLY A 1 111 ? 9.261 15.609 17.262 1.00 85.12 111 GLY A C 1
ATOM 782 O O . GLY A 1 111 ? 9.617 14.930 16.301 1.00 85.12 111 GLY A O 1
ATOM 783 N N . ASP A 1 112 ? 9.991 16.617 17.734 1.00 83.88 112 ASP A N 1
ATOM 784 C CA . ASP A 1 112 ? 11.204 17.105 17.065 1.00 83.88 112 ASP A CA 1
ATOM 785 C C . ASP A 1 112 ? 12.472 16.297 17.461 1.00 83.88 112 ASP A C 1
ATOM 787 O O . ASP A 1 112 ? 13.536 16.523 16.886 1.00 83.88 112 ASP A O 1
ATOM 791 N N . GLY A 1 113 ? 12.401 15.333 18.398 1.00 85.31 113 GLY A N 1
ATOM 792 C CA . GLY A 1 113 ? 13.572 14.543 18.823 1.00 85.31 113 GLY A CA 1
ATOM 793 C C . GLY A 1 113 ? 13.298 13.221 19.561 1.00 85.31 113 GLY A C 1
ATOM 794 O O . GLY A 1 113 ? 12.154 12.841 19.808 1.00 85.31 113 GLY A O 1
ATOM 795 N N . PHE A 1 114 ? 14.382 12.520 19.924 1.00 86.62 114 PHE A N 1
ATOM 796 C CA . PHE A 1 114 ? 14.371 11.173 20.523 1.00 86.62 114 PHE A CA 1
ATOM 797 C C . PHE A 1 114 ? 13.495 11.058 21.779 1.00 86.62 114 PHE A C 1
ATOM 799 O O . PHE A 1 114 ? 12.743 10.101 21.910 1.00 86.62 114 PHE A O 1
ATOM 806 N N . GLU A 1 115 ? 13.512 12.035 22.689 1.00 87.69 115 GLU A N 1
ATOM 807 C CA . GLU A 1 115 ? 12.647 11.966 23.874 1.00 87.69 115 GLU A CA 1
ATOM 808 C C . GLU A 1 115 ? 11.150 12.024 23.539 1.00 87.69 115 GLU A C 1
ATOM 810 O O . GLU A 1 115 ? 10.351 11.369 24.204 1.00 87.69 115 GLU A O 1
ATOM 815 N N . ASP A 1 116 ? 10.750 12.805 22.530 1.00 87.31 116 ASP A N 1
ATOM 816 C CA . ASP A 1 116 ? 9.354 12.841 22.084 1.00 87.31 116 ASP A CA 1
ATOM 817 C C . ASP A 1 116 ? 8.965 11.504 21.467 1.00 87.31 116 ASP A C 1
ATOM 819 O O . ASP A 1 116 ? 7.866 11.008 21.706 1.00 87.31 116 ASP A O 1
ATOM 823 N N . ALA A 1 117 ? 9.896 10.891 20.732 1.00 86.50 117 ALA A N 1
ATOM 824 C CA . ALA A 1 117 ? 9.740 9.554 20.197 1.00 86.50 117 ALA A CA 1
ATOM 825 C C . ALA A 1 117 ? 9.573 8.511 21.310 1.00 86.50 117 ALA A C 1
ATOM 827 O O . ALA A 1 117 ? 8.619 7.742 21.271 1.00 86.50 117 ALA A O 1
ATOM 828 N N . GLY A 1 118 ? 10.433 8.537 22.332 1.00 87.31 118 GLY A N 1
ATOM 829 C CA . GLY A 1 118 ? 10.363 7.692 23.528 1.00 87.31 118 GLY A CA 1
ATOM 830 C C . GLY A 1 118 ? 9.070 7.884 24.326 1.00 87.31 118 GLY A C 1
ATOM 831 O O . GLY A 1 118 ? 8.380 6.914 24.623 1.00 87.31 118 GLY A O 1
ATOM 832 N N . ARG A 1 119 ? 8.671 9.132 24.607 1.00 88.56 119 ARG A N 1
ATOM 833 C CA . ARG A 1 119 ? 7.389 9.455 25.267 1.00 88.56 119 ARG A CA 1
ATOM 834 C C . ARG A 1 119 ? 6.196 8.966 24.456 1.00 88.56 119 ARG A C 1
ATOM 836 O O . ARG A 1 119 ? 5.264 8.394 25.022 1.00 88.56 119 ARG A O 1
ATOM 843 N N . ALA A 1 120 ? 6.240 9.169 23.140 1.00 86.31 120 ALA A N 1
ATOM 844 C CA . ALA A 1 120 ? 5.272 8.602 22.225 1.00 86.31 120 ALA A CA 1
ATOM 845 C C . ALA A 1 120 ? 5.267 7.075 22.359 1.00 86.31 120 ALA A C 1
ATOM 847 O O . ALA A 1 120 ? 4.190 6.537 22.578 1.00 86.31 120 ALA A O 1
ATOM 848 N N . VAL A 1 121 ? 6.423 6.390 22.369 1.00 85.81 121 VAL A N 1
ATOM 849 C CA . VAL A 1 121 ? 6.491 4.936 22.594 1.00 85.81 121 VAL A CA 1
ATOM 850 C C . VAL A 1 121 ? 5.801 4.503 23.862 1.00 85.81 121 VAL A C 1
ATOM 852 O O . VAL A 1 121 ? 4.937 3.639 23.789 1.00 85.81 121 VAL A O 1
ATOM 855 N N . THR A 1 122 ? 6.194 5.049 25.005 1.00 86.88 122 THR A N 1
ATOM 856 C CA . THR A 1 122 ? 5.726 4.551 26.296 1.00 86.88 122 THR A CA 1
ATOM 857 C C . THR A 1 122 ? 4.226 4.774 26.437 1.00 86.88 122 THR A C 1
ATOM 859 O O . THR A 1 122 ? 3.499 3.826 26.721 1.00 86.88 122 THR A O 1
ATOM 862 N N . GLY A 1 123 ? 3.732 5.972 26.092 1.00 84.94 123 GLY A N 1
ATOM 863 C CA . GLY A 1 123 ? 2.293 6.240 26.053 1.00 84.94 123 GLY A CA 1
ATOM 864 C C . GLY A 1 123 ? 1.568 5.282 25.107 1.00 84.94 123 GLY A C 1
ATOM 865 O O . GLY A 1 123 ? 0.575 4.666 25.484 1.00 84.94 123 GLY A O 1
ATOM 866 N N . MET A 1 124 ? 2.112 5.073 23.907 1.00 85.31 124 MET A N 1
ATOM 867 C CA . MET A 1 124 ? 1.614 4.106 22.932 1.00 85.31 124 MET A CA 1
ATOM 868 C C . MET A 1 124 ? 1.572 2.683 23.524 1.00 85.31 124 MET A C 1
ATOM 870 O O . MET A 1 124 ? 0.511 2.065 23.537 1.00 85.31 124 MET A O 1
ATOM 874 N N . TRP A 1 125 ? 2.655 2.148 24.068 1.00 85.00 125 TRP A N 1
ATOM 875 C CA . TRP A 1 125 ? 2.700 0.790 24.609 1.00 85.00 125 TRP A CA 1
ATOM 876 C C . TRP A 1 125 ? 1.748 0.607 25.799 1.00 85.00 125 TRP A C 1
ATOM 878 O O . TRP A 1 125 ? 0.944 -0.325 25.790 1.00 85.00 125 TRP A O 1
ATOM 888 N N . GLU A 1 126 ? 1.759 1.530 26.760 1.00 83.75 126 GLU A N 1
ATOM 889 C CA . GLU A 1 126 ? 1.059 1.400 28.043 1.00 83.75 126 GLU A CA 1
ATOM 890 C C . GLU A 1 126 ? -0.420 1.815 27.973 1.00 83.75 126 GLU A C 1
ATOM 892 O O . GLU A 1 126 ? -1.307 1.020 28.287 1.00 83.75 126 GLU A O 1
ATOM 897 N N . GLU A 1 127 ? -0.727 3.033 27.512 1.00 79.38 127 GLU A N 1
ATOM 898 C CA . GLU A 1 127 ? -2.118 3.494 27.367 1.00 79.38 127 GLU A CA 1
ATOM 899 C C . GLU A 1 127 ? -2.813 2.807 26.181 1.00 79.38 127 GLU A C 1
ATOM 901 O O . GLU A 1 127 ? -4.040 2.627 26.157 1.00 79.38 127 GLU A O 1
ATOM 906 N N . GLN A 1 128 ? -2.028 2.478 25.147 1.00 82.25 128 GLN A N 1
ATOM 907 C CA . GLN A 1 128 ? -2.542 2.174 23.816 1.00 82.25 128 GLN A CA 1
ATOM 908 C C . GLN A 1 128 ? -2.250 0.762 23.322 1.00 82.25 128 GLN A C 1
ATOM 910 O O . GLN A 1 128 ? -2.854 0.391 22.313 1.00 82.25 128 GLN A O 1
ATOM 915 N N . GLY A 1 129 ? -1.492 -0.073 24.042 1.00 83.12 129 GLY A N 1
ATOM 916 C CA . GLY A 1 129 ? -1.116 -1.415 23.572 1.00 83.12 129 GLY A CA 1
ATOM 917 C C . GLY A 1 129 ? -0.377 -1.354 22.233 1.00 83.12 129 GLY A C 1
ATOM 918 O O . GLY A 1 129 ? -0.590 -2.209 21.378 1.00 83.12 129 GLY A O 1
ATOM 919 N N . LEU A 1 130 ? 0.376 -0.267 22.024 1.00 89.12 130 LEU A N 1
ATOM 920 C CA . LEU A 1 130 ? 1.015 0.150 20.781 1.00 89.12 130 LEU A CA 1
ATOM 921 C C . LEU A 1 130 ? 2.559 0.043 20.862 1.00 89.12 130 LEU A C 1
ATOM 923 O O . LEU A 1 130 ? 3.218 1.017 21.213 1.00 89.12 130 LEU A O 1
ATOM 927 N N . ARG A 1 131 ? 3.168 -1.083 20.479 1.00 92.44 131 ARG A N 1
ATOM 928 C CA . ARG A 1 131 ? 4.635 -1.281 20.446 1.00 92.44 131 ARG A CA 1
ATOM 929 C C . ARG A 1 131 ? 5.276 -0.330 19.444 1.00 92.44 131 ARG A C 1
ATOM 931 O O . ARG A 1 131 ? 4.829 -0.244 18.307 1.00 92.44 131 ARG A O 1
ATOM 938 N N . SER A 1 132 ? 6.253 0.466 19.842 1.00 93.56 132 SER A N 1
ATOM 939 C CA . SER A 1 132 ? 6.892 1.414 18.947 1.00 93.56 132 SER A CA 1
ATOM 940 C C . SER A 1 132 ? 7.986 0.940 18.069 1.00 93.56 132 SER A C 1
ATOM 942 O O . SER A 1 132 ? 8.665 -0.023 18.339 1.00 93.56 132 SER A O 1
ATOM 944 N N . ILE A 1 133 ? 8.074 1.671 16.972 1.00 94.19 133 ILE A N 1
ATOM 945 C CA . ILE A 1 133 ? 9.030 1.519 15.920 1.00 94.19 133 ILE A CA 1
ATOM 946 C C . ILE A 1 133 ? 9.298 2.954 15.395 1.00 94.19 133 ILE A C 1
ATOM 948 O O . ILE A 1 133 ? 8.360 3.763 15.378 1.00 94.19 133 ILE A O 1
ATOM 952 N N . LEU A 1 134 ? 10.544 3.318 15.085 1.00 93.69 134 LEU A N 1
ATOM 953 C CA . LEU A 1 134 ? 11.078 4.648 15.429 1.00 93.69 134 LEU A CA 1
ATOM 954 C C . LEU A 1 134 ? 11.753 5.395 14.260 1.00 93.69 134 LEU A C 1
ATOM 956 O O . LEU A 1 134 ? 12.967 5.410 14.122 1.00 93.69 134 LEU A O 1
ATOM 960 N N . ASP A 1 135 ? 10.987 6.098 13.433 1.00 92.19 135 ASP A N 1
ATOM 961 C CA . ASP A 1 135 ? 11.528 6.885 12.316 1.00 92.19 135 ASP A CA 1
ATOM 962 C C . ASP A 1 135 ? 12.373 8.083 12.766 1.00 92.19 135 ASP A C 1
ATOM 964 O O . ASP A 1 135 ? 11.830 9.124 13.131 1.00 92.19 135 ASP A O 1
ATOM 968 N N . TYR A 1 136 ? 13.699 7.944 12.667 1.00 90.25 136 TYR A N 1
ATOM 969 C CA . TYR A 1 136 ? 14.609 9.086 12.645 1.00 90.25 136 TYR A CA 1
ATOM 970 C C . TYR A 1 136 ? 14.580 9.775 11.266 1.00 90.25 136 TYR A C 1
ATOM 972 O O . TYR A 1 136 ? 15.169 9.290 10.293 1.00 90.25 136 TYR A O 1
ATOM 980 N N . GLY A 1 137 ? 13.890 10.916 11.221 1.00 82.31 137 GLY A N 1
ATOM 981 C CA . GLY A 1 137 ? 13.356 11.586 10.034 1.00 82.31 137 GLY A CA 1
ATOM 982 C C . GLY A 1 137 ? 14.312 12.435 9.193 1.00 82.31 137 GLY A C 1
ATOM 983 O O . GLY A 1 137 ? 13.911 13.499 8.737 1.00 82.31 137 GLY A O 1
ATOM 984 N N . MET A 1 138 ? 15.550 11.994 8.965 1.00 85.19 138 MET A N 1
ATOM 985 C CA . MET A 1 138 ? 16.578 12.709 8.175 1.00 85.19 138 MET A CA 1
ATOM 986 C C . MET A 1 138 ? 16.496 12.473 6.647 1.00 85.19 138 MET A C 1
ATOM 988 O O . MET A 1 138 ? 16.390 11.316 6.261 1.00 85.19 138 MET A O 1
ATOM 992 N N . GLU A 1 139 ? 16.542 13.486 5.744 1.00 83.88 139 GLU A N 1
ATOM 993 C CA . GLU A 1 139 ? 16.421 13.201 4.282 1.00 83.88 139 GLU A CA 1
ATOM 994 C C . GLU A 1 139 ? 17.335 13.931 3.208 1.00 83.88 139 GLU A C 1
ATOM 996 O O . GLU A 1 139 ? 17.678 15.086 3.408 1.00 83.88 139 GLU A O 1
ATOM 1001 N N . ASP A 1 140 ? 17.794 13.183 2.159 1.00 84.19 140 ASP A N 1
ATOM 1002 C CA . ASP A 1 140 ? 18.794 13.323 1.028 1.00 84.19 140 ASP A CA 1
ATOM 1003 C C . ASP A 1 140 ? 20.076 14.152 1.294 1.00 84.19 140 ASP A C 1
ATOM 1005 O O . ASP A 1 140 ? 20.002 15.367 1.397 1.00 84.19 140 ASP A O 1
ATOM 1009 N N . ALA A 1 141 ? 21.270 13.530 1.326 1.00 88.25 141 ALA A N 1
ATOM 1010 C CA . ALA A 1 141 ? 22.559 14.240 1.498 1.00 88.25 141 ALA A CA 1
ATOM 1011 C C . ALA A 1 141 ? 23.735 13.829 0.591 1.00 88.25 141 ALA A C 1
ATOM 1013 O O . ALA A 1 141 ? 24.206 12.702 0.542 1.00 88.25 141 ALA A O 1
ATOM 1014 N N . GLU A 1 142 ? 24.319 14.787 -0.088 1.00 86.12 142 GLU A N 1
ATOM 1015 C CA . GLU A 1 142 ? 25.113 14.561 -1.290 1.00 86.12 142 GLU A CA 1
ATOM 1016 C C . GLU A 1 142 ? 26.604 14.222 -1.035 1.00 86.12 142 GLU A C 1
ATOM 1018 O O . GLU A 1 142 ? 27.433 14.440 -1.912 1.00 86.12 142 GLU A O 1
ATOM 1023 N N . ASP A 1 143 ? 26.989 13.714 0.146 1.00 87.81 143 ASP A N 1
ATOM 1024 C CA . ASP A 1 143 ? 28.404 13.555 0.551 1.00 87.81 143 ASP A CA 1
ATOM 1025 C C . ASP A 1 143 ? 28.688 12.283 1.380 1.00 87.81 143 ASP A C 1
ATOM 1027 O O . ASP A 1 143 ? 27.745 11.661 1.857 1.00 87.81 143 ASP A O 1
ATOM 1031 N N . SER A 1 144 ? 29.968 11.896 1.584 1.00 88.12 144 SER A N 1
ATOM 1032 C CA . SER A 1 144 ? 30.371 10.718 2.396 1.00 88.12 144 SER A CA 1
ATOM 1033 C C . SER A 1 144 ? 30.636 10.943 3.906 1.00 88.12 144 SER A C 1
ATOM 1035 O O . SER A 1 144 ? 30.976 9.995 4.619 1.00 88.12 144 SER A O 1
ATOM 1037 N N . ALA A 1 145 ? 30.327 12.131 4.446 1.00 89.06 145 ALA A N 1
ATOM 1038 C CA . ALA A 1 145 ? 30.336 12.458 5.884 1.00 89.06 145 ALA A CA 1
ATOM 1039 C C . ALA A 1 145 ? 28.943 12.571 6.572 1.00 89.06 145 ALA A C 1
ATOM 1041 O O . ALA A 1 145 ? 28.816 12.282 7.762 1.00 89.06 145 ALA A O 1
ATOM 1042 N N . ALA A 1 146 ? 27.882 12.973 5.863 1.00 88.94 146 ALA A N 1
ATOM 1043 C CA . ALA A 1 146 ? 26.481 13.035 6.307 1.00 88.94 146 ALA A CA 1
ATOM 1044 C C . ALA A 1 146 ? 25.943 11.772 7.009 1.00 88.94 146 ALA A C 1
ATOM 1046 O O . ALA A 1 146 ? 25.700 11.791 8.209 1.00 88.94 146 ALA A O 1
ATOM 1047 N N . CYS A 1 147 ? 25.835 10.661 6.300 1.00 92.31 147 CYS A N 1
ATOM 1048 C CA . CYS A 1 147 ? 26.546 9.419 6.625 1.00 92.31 147 CYS A CA 1
ATOM 1049 C C . CYS A 1 147 ? 26.651 9.076 8.105 1.00 92.31 147 CYS A C 1
ATOM 1051 O O . CYS A 1 147 ? 25.765 8.499 8.720 1.00 92.31 147 CYS A O 1
ATOM 1053 N N . ASP A 1 148 ? 27.777 9.457 8.688 1.00 92.75 148 ASP A N 1
ATOM 1054 C CA . ASP A 1 148 ? 28.196 9.030 10.000 1.00 92.75 148 ASP A CA 1
ATOM 1055 C C . ASP A 1 148 ? 27.445 9.838 11.070 1.00 92.75 148 ASP A C 1
ATOM 1057 O O . ASP A 1 148 ? 27.222 9.349 12.176 1.00 92.75 148 ASP A O 1
ATOM 1061 N N . ARG A 1 149 ? 26.917 11.021 10.700 1.00 91.25 149 ARG A N 1
ATOM 1062 C CA . ARG A 1 149 ? 25.931 11.781 11.489 1.00 91.25 149 ARG A CA 1
ATOM 1063 C C . ARG A 1 149 ? 24.610 11.010 11.606 1.00 91.25 149 ARG A C 1
ATOM 1065 O O . ARG A 1 149 ? 24.011 10.998 12.680 1.00 91.25 149 ARG A O 1
ATOM 1072 N N . ASN A 1 150 ? 24.181 10.332 10.540 1.00 93.25 150 ASN A N 1
ATOM 1073 C CA . ASN A 1 150 ? 22.954 9.534 10.543 1.00 93.25 150 ASN A CA 1
ATOM 1074 C C . ASN A 1 150 ? 23.152 8.159 11.161 1.00 93.25 150 ASN A C 1
ATOM 1076 O O . ASN A 1 150 ? 22.374 7.821 12.043 1.00 93.25 150 ASN A O 1
ATOM 1080 N N . LEU A 1 151 ? 24.242 7.451 10.845 1.00 94.75 151 LEU A N 1
ATOM 1081 C CA . LEU A 1 151 ? 24.725 6.290 11.603 1.00 94.75 151 LEU A CA 1
ATOM 1082 C C . LEU A 1 151 ? 24.694 6.553 13.116 1.00 94.75 151 LEU A C 1
ATOM 1084 O O . LEU A 1 151 ? 24.168 5.753 13.883 1.00 94.75 151 LEU A O 1
ATOM 1088 N N . ALA A 1 152 ? 25.170 7.715 13.561 1.00 94.06 152 ALA A N 1
ATOM 1089 C CA . ALA A 1 152 ? 25.092 8.098 14.967 1.00 94.06 152 ALA A CA 1
ATOM 1090 C C . ALA A 1 152 ? 23.658 8.397 15.454 1.00 94.06 152 ALA A C 1
ATOM 1092 O O . ALA A 1 152 ? 23.368 8.215 16.633 1.00 94.06 152 ALA A O 1
ATOM 1093 N N . GLY A 1 153 ? 22.738 8.865 14.607 1.00 92.25 153 GLY A N 1
ATOM 1094 C CA . GLY A 1 153 ? 21.302 8.925 14.929 1.00 92.25 153 GLY A CA 1
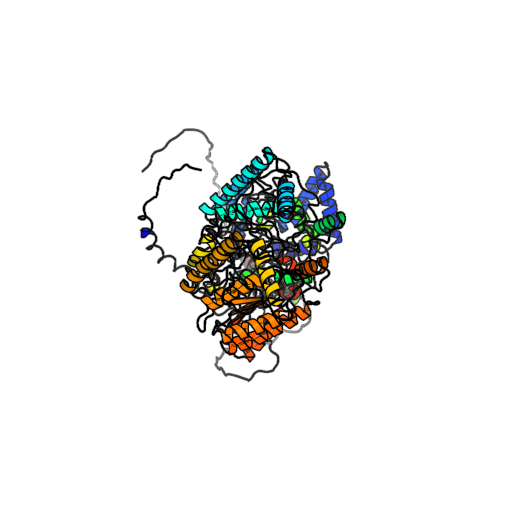ATOM 1095 C C . GLY A 1 153 ? 20.662 7.535 15.033 1.00 92.25 153 GLY A C 1
ATOM 1096 O O . GLY A 1 153 ? 19.764 7.307 15.839 1.00 92.25 153 GLY A O 1
ATOM 1097 N N . PHE A 1 154 ? 21.181 6.587 14.267 1.00 94.81 154 PHE A N 1
ATOM 1098 C CA . PHE A 1 154 ? 20.654 5.247 14.102 1.00 94.81 154 PHE A CA 1
ATOM 1099 C C . PHE A 1 154 ? 21.001 4.288 15.223 1.00 94.81 154 PHE A C 1
ATOM 1101 O O . PHE A 1 154 ? 20.106 3.715 15.838 1.00 94.81 154 PHE A O 1
ATOM 1108 N N . LEU A 1 155 ? 22.288 4.203 15.556 1.00 96.31 155 LEU A N 1
ATOM 1109 C CA . LEU A 1 155 ? 22.792 3.453 16.704 1.00 96.31 155 LEU A CA 1
ATOM 1110 C C . LEU A 1 155 ? 22.117 3.961 18.000 1.00 96.31 155 LEU A C 1
ATOM 1112 O O . LEU A 1 155 ? 21.644 3.170 18.809 1.00 96.31 155 LEU A O 1
ATOM 1116 N N . ARG A 1 156 ? 21.902 5.283 18.127 1.00 94.19 156 ARG A N 1
ATOM 1117 C CA . ARG A 1 156 ? 21.087 5.880 19.210 1.00 94.19 156 ARG A CA 1
ATOM 1118 C C . ARG A 1 156 ? 19.597 5.543 19.140 1.00 94.19 156 ARG A C 1
ATOM 1120 O O . ARG A 1 156 ? 18.920 5.551 20.163 1.00 94.19 156 ARG A O 1
ATOM 1127 N N . THR A 1 157 ? 19.066 5.227 17.961 1.00 93.81 157 THR A N 1
ATOM 1128 C CA . THR A 1 157 ? 17.709 4.681 17.847 1.00 93.81 157 THR A CA 1
ATOM 1129 C C . THR A 1 157 ? 17.679 3.201 18.285 1.00 93.81 157 THR A C 1
ATOM 1131 O O . THR A 1 157 ? 16.664 2.789 18.844 1.00 93.81 157 THR A O 1
ATOM 1134 N N . VAL A 1 158 ? 18.776 2.426 18.130 1.00 94.25 158 VAL A N 1
ATOM 1135 C CA . VAL A 1 158 ? 18.935 1.066 18.716 1.00 94.25 158 VAL A CA 1
ATOM 1136 C C . VAL A 1 158 ? 18.928 1.150 20.232 1.00 94.25 158 VAL A C 1
ATOM 1138 O O . VAL A 1 158 ? 18.134 0.492 20.895 1.00 94.25 158 VAL A O 1
ATOM 1141 N N . GLU A 1 159 ? 19.779 2.018 20.766 1.00 94.25 159 GLU A N 1
ATOM 1142 C CA . GLU A 1 159 ? 19.929 2.286 22.193 1.00 94.25 159 GLU A CA 1
ATOM 1143 C C . GLU A 1 159 ? 18.612 2.766 22.824 1.00 94.25 159 GLU A C 1
ATOM 1145 O O . GLU A 1 159 ? 18.167 2.243 23.844 1.00 94.25 159 GLU A O 1
ATOM 1150 N N . MET A 1 160 ? 17.906 3.695 22.172 1.00 91.31 160 MET A N 1
ATOM 1151 C CA . MET A 1 160 ? 16.576 4.100 22.622 1.00 91.31 160 MET A CA 1
ATOM 1152 C C . MET A 1 160 ? 15.600 2.918 22.611 1.00 91.31 160 MET A C 1
ATOM 1154 O O . MET A 1 160 ? 14.859 2.742 23.577 1.00 91.31 160 MET A O 1
ATOM 1158 N N . ALA A 1 161 ? 15.619 2.076 21.573 1.00 91.06 161 ALA A N 1
ATOM 1159 C CA . ALA A 1 161 ? 14.776 0.889 21.536 1.00 91.06 161 ALA A CA 1
ATOM 1160 C C . ALA A 1 161 ? 15.127 -0.151 22.616 1.00 91.06 161 ALA A C 1
ATOM 1162 O O . ALA A 1 161 ? 14.229 -0.852 23.074 1.00 91.06 161 ALA A O 1
ATOM 1163 N N . SER A 1 162 ? 16.383 -0.224 23.071 1.00 92.00 162 SER A N 1
ATOM 1164 C CA . SER A 1 162 ? 16.804 -1.157 24.130 1.00 92.00 162 SER A CA 1
ATOM 1165 C C . SER A 1 162 ? 16.395 -0.705 25.522 1.00 92.00 162 SER A C 1
ATOM 1167 O O . SER A 1 162 ? 16.123 -1.537 26.386 1.00 92.00 162 SER A O 1
ATOM 1169 N N . SER A 1 163 ? 16.282 0.609 25.721 1.00 89.75 163 SER A N 1
ATOM 1170 C CA . SER A 1 163 ? 15.781 1.204 26.963 1.00 89.75 163 SER A CA 1
ATOM 1171 C C . SER A 1 163 ? 14.264 1.060 27.158 1.00 89.75 163 SER A C 1
ATOM 1173 O O . SER A 1 163 ? 13.754 1.249 28.264 1.00 89.75 163 SER A O 1
ATOM 1175 N N . LEU A 1 164 ? 13.530 0.743 26.090 1.00 89.12 164 LEU A N 1
ATOM 1176 C CA . LEU A 1 164 ? 12.076 0.625 26.087 1.00 89.12 164 LEU A CA 1
ATOM 1177 C C . LEU A 1 164 ? 11.642 -0.821 26.419 1.00 89.12 164 LEU A C 1
ATOM 1179 O O . LEU A 1 164 ? 12.409 -1.759 26.198 1.00 89.12 164 LEU A O 1
ATOM 1183 N N . PRO A 1 165 ? 10.422 -1.046 26.953 1.00 84.81 165 PRO A N 1
ATOM 1184 C CA . PRO A 1 165 ? 9.972 -2.377 27.376 1.00 84.81 165 PRO A CA 1
ATOM 1185 C C . PRO A 1 165 ? 10.174 -3.460 26.297 1.00 84.81 165 PRO A C 1
ATOM 1187 O O . PRO A 1 165 ? 9.973 -3.152 25.120 1.00 84.81 165 PRO A O 1
ATOM 1190 N N . PRO A 1 166 ? 10.508 -4.722 26.642 1.00 82.19 166 PRO A N 1
ATOM 1191 C CA . PRO A 1 166 ? 10.909 -5.736 25.667 1.00 82.19 166 PRO A CA 1
ATOM 1192 C C . PRO A 1 166 ? 9.967 -5.859 24.461 1.00 82.19 166 PRO A C 1
ATOM 1194 O O . PRO A 1 166 ? 8.779 -6.190 24.579 1.00 82.19 166 PRO A O 1
ATOM 1197 N N . SER A 1 167 ? 10.531 -5.544 23.291 1.00 81.00 167 SER A N 1
ATOM 1198 C CA . SER A 1 167 ? 9.861 -5.465 21.983 1.00 81.00 167 SER A CA 1
ATOM 1199 C C . SER A 1 167 ? 8.619 -4.577 21.898 1.00 81.00 167 SER A C 1
ATOM 1201 O O . SER A 1 167 ? 7.797 -4.678 20.991 1.00 81.00 167 SER A O 1
ATOM 1203 N N . SER A 1 168 ? 8.512 -3.618 22.803 1.00 83.94 168 SER A N 1
ATOM 1204 C CA . SER A 1 168 ? 7.733 -2.405 22.582 1.00 83.94 168 SER A CA 1
ATOM 1205 C C . SER A 1 168 ? 8.462 -1.394 21.691 1.00 83.94 168 SER A C 1
ATOM 1207 O O . SER A 1 168 ? 8.031 -0.249 21.634 1.00 83.94 168 SER A O 1
ATOM 1209 N N . ALA A 1 169 ? 9.577 -1.756 21.054 1.00 90.69 169 ALA A N 1
ATOM 1210 C CA . ALA A 1 169 ? 10.497 -0.799 20.456 1.00 90.69 169 ALA A CA 1
ATOM 1211 C C . ALA A 1 169 ? 11.290 -1.384 19.286 1.00 90.69 169 ALA A C 1
ATOM 1213 O O . ALA A 1 169 ? 11.632 -2.569 19.306 1.00 90.69 169 ALA A O 1
ATOM 1214 N N . SER A 1 170 ? 11.551 -0.563 18.262 1.00 93.38 170 SER A N 1
ATOM 1215 C CA . SER A 1 170 ? 12.157 -0.985 16.997 1.00 93.38 170 SER A CA 1
ATOM 1216 C C . SER A 1 170 ? 12.711 0.253 16.198 1.00 93.38 170 SER A C 1
ATOM 1218 O O . SER A 1 170 ? 12.123 1.318 16.297 1.00 93.38 170 SER A O 1
ATOM 1220 N N . VAL A 1 171 ? 13.859 0.210 15.493 1.00 94.75 171 VAL A N 1
ATOM 1221 C CA . VAL A 1 171 ? 14.966 1.261 15.444 1.00 94.75 171 VAL A CA 1
ATOM 1222 C C . VAL A 1 171 ? 14.983 2.371 14.313 1.00 94.75 171 VAL A C 1
ATOM 1224 O O . VAL A 1 171 ? 13.925 2.889 14.017 1.00 94.75 171 VAL A O 1
ATOM 1227 N N . CYS A 1 172 ? 16.114 2.805 13.689 1.00 94.44 172 CYS A N 1
ATOM 1228 C CA . CYS A 1 172 ? 16.345 3.551 12.402 1.00 94.44 172 CYS A CA 1
ATOM 1229 C C . CYS A 1 172 ? 17.843 3.425 11.969 1.00 94.44 172 CYS A C 1
ATOM 1231 O O . CYS A 1 172 ? 18.620 3.547 12.894 1.00 94.44 172 CYS A O 1
ATOM 1233 N N . ILE A 1 173 ? 18.254 3.152 10.691 1.00 94.38 173 ILE A N 1
ATOM 1234 C CA . ILE A 1 173 ? 19.637 2.806 10.142 1.00 94.38 173 ILE A CA 1
ATOM 1235 C C . ILE A 1 173 ? 20.167 3.130 8.674 1.00 94.38 173 ILE A C 1
ATOM 1237 O O . ILE A 1 173 ? 21.369 3.038 8.460 1.00 94.38 173 ILE A O 1
ATOM 1241 N N . LYS A 1 174 ? 19.369 3.524 7.663 1.00 94.94 174 LYS A N 1
ATOM 1242 C CA . LYS A 1 174 ? 19.348 3.138 6.200 1.00 94.94 174 LYS A CA 1
ATOM 1243 C C . LYS A 1 174 ? 20.629 3.482 5.319 1.00 94.94 174 LYS A C 1
ATOM 1245 O O . LYS A 1 174 ? 21.317 4.446 5.614 1.00 94.94 174 LYS A O 1
ATOM 1250 N N . ILE A 1 175 ? 20.895 2.816 4.155 1.00 95.81 175 ILE A N 1
ATOM 1251 C CA . ILE A 1 175 ? 22.091 3.023 3.246 1.00 95.81 175 ILE A CA 1
ATOM 1252 C C . ILE A 1 175 ? 22.370 4.386 2.578 1.00 95.81 175 ILE A C 1
ATOM 1254 O O . ILE A 1 175 ? 23.478 4.844 2.705 1.00 95.81 175 ILE A O 1
ATOM 1258 N N . THR A 1 176 ? 21.498 5.104 1.873 1.00 94.69 176 THR A N 1
ATOM 1259 C CA . THR A 1 176 ? 21.618 6.575 1.644 1.00 94.69 176 THR A CA 1
ATOM 1260 C C . THR A 1 176 ? 21.383 7.372 2.937 1.00 94.69 176 THR A C 1
ATOM 1262 O O . THR A 1 176 ? 20.867 8.480 2.964 1.00 94.69 176 THR A O 1
ATOM 1265 N N . ALA A 1 177 ? 21.782 6.828 4.072 1.00 93.25 177 ALA A N 1
ATOM 1266 C CA . ALA A 1 177 ? 22.439 7.628 5.068 1.00 93.25 177 ALA A CA 1
ATOM 1267 C C . ALA A 1 177 ? 23.781 7.054 5.511 1.00 93.25 177 ALA A C 1
ATOM 1269 O O . ALA A 1 177 ? 24.201 7.395 6.601 1.00 93.25 177 ALA A O 1
ATOM 1270 N N . ILE A 1 178 ? 24.470 6.271 4.656 1.00 94.94 178 ILE A N 1
ATOM 1271 C CA . ILE A 1 178 ? 25.771 5.573 4.819 1.00 94.94 178 ILE A CA 1
ATOM 1272 C C . ILE A 1 178 ? 26.579 5.138 3.507 1.00 94.94 178 ILE A C 1
ATOM 1274 O O . ILE A 1 178 ? 27.778 4.957 3.667 1.00 94.94 178 ILE A O 1
ATOM 1278 N N . CYS A 1 179 ? 26.092 5.118 2.239 1.00 95.75 179 CYS A N 1
ATOM 1279 C CA . CYS A 1 179 ? 26.805 5.202 0.901 1.00 95.75 179 CYS A CA 1
ATOM 1280 C C . CYS A 1 179 ? 26.467 6.527 0.145 1.00 95.75 179 CYS A C 1
ATOM 1282 O O . CYS A 1 179 ? 25.332 6.927 0.394 1.00 95.75 179 CYS A O 1
ATOM 1284 N N . PRO A 1 180 ? 27.358 7.253 -0.613 1.00 94.19 180 PRO A N 1
ATOM 1285 C CA . PRO A 1 180 ? 27.212 8.677 -1.046 1.00 94.19 180 PRO A CA 1
ATOM 1286 C C . PRO A 1 180 ? 26.736 9.096 -2.473 1.00 94.19 180 PRO A C 1
ATOM 1288 O O . PRO A 1 180 ? 27.118 8.582 -3.521 1.00 94.19 180 PRO A O 1
ATOM 1291 N N . ILE A 1 181 ? 25.966 10.193 -2.477 1.00 92.12 181 ILE A N 1
ATOM 1292 C CA . ILE A 1 181 ? 25.397 10.966 -3.596 1.00 92.12 181 ILE A CA 1
ATOM 1293 C C . ILE A 1 181 ? 24.612 10.182 -4.664 1.00 92.12 181 ILE A C 1
ATOM 1295 O O . ILE A 1 181 ? 23.382 10.268 -4.703 1.00 92.12 181 ILE A O 1
ATOM 1299 N N . SER A 1 182 ? 25.296 9.466 -5.549 1.00 92.75 182 SER A N 1
ATOM 1300 C CA . SER A 1 182 ? 24.805 9.047 -6.877 1.00 92.75 182 SER A CA 1
ATOM 1301 C C . SER A 1 182 ? 25.221 7.631 -7.280 1.00 92.75 182 SER A C 1
ATOM 1303 O O . SER A 1 182 ? 24.800 7.122 -8.316 1.00 92.75 182 SER A O 1
ATOM 1305 N N . LEU A 1 183 ? 26.061 6.986 -6.480 1.00 94.50 183 LEU A N 1
ATOM 1306 C CA . LEU A 1 183 ? 26.666 5.700 -6.789 1.00 94.50 183 LEU A CA 1
ATOM 1307 C C . LEU A 1 183 ? 25.659 4.525 -6.778 1.00 94.50 183 LEU A C 1
ATOM 1309 O O . LEU A 1 183 ? 25.797 3.646 -7.611 1.00 94.50 183 LEU A O 1
ATOM 1313 N N . LEU A 1 184 ? 24.558 4.543 -6.022 1.00 95.06 184 LEU A N 1
ATOM 1314 C CA . LEU A 1 184 ? 23.482 3.547 -6.123 1.00 95.06 184 LEU A CA 1
ATOM 1315 C C . LEU A 1 184 ? 22.649 3.794 -7.386 1.00 95.06 184 LEU A C 1
ATOM 1317 O O . LEU A 1 184 ? 22.059 2.834 -7.883 1.00 95.06 184 LEU A O 1
ATOM 1321 N N . GLU A 1 185 ? 22.666 5.006 -7.973 1.00 94.88 185 GLU A N 1
ATOM 1322 C CA . GLU A 1 185 ? 22.160 5.175 -9.339 1.00 94.88 185 GLU A CA 1
ATOM 1323 C C . GLU A 1 185 ? 23.010 4.357 -10.315 1.00 94.88 185 GLU A C 1
ATOM 1325 O O . GLU A 1 185 ? 22.471 3.569 -11.094 1.00 94.88 185 GLU A O 1
ATOM 1330 N N . ARG A 1 186 ? 24.334 4.379 -10.141 1.00 95.44 186 ARG A N 1
ATOM 1331 C CA . ARG A 1 186 ? 25.270 3.577 -10.938 1.00 95.44 186 ARG A CA 1
ATOM 1332 C C . ARG A 1 186 ? 25.231 2.078 -10.638 1.00 95.44 186 ARG A C 1
ATOM 1334 O O . ARG A 1 186 ? 25.155 1.296 -11.574 1.00 95.44 186 ARG A O 1
ATOM 1341 N N . VAL A 1 187 ? 25.226 1.654 -9.375 1.00 94.88 187 VAL A N 1
ATOM 1342 C CA . VAL A 1 187 ? 25.128 0.243 -8.946 1.00 94.88 187 VAL A CA 1
ATOM 1343 C C . VAL A 1 187 ? 23.827 -0.361 -9.471 1.00 94.88 187 VAL A C 1
ATOM 1345 O O . VAL A 1 187 ? 23.801 -1.509 -9.894 1.00 94.88 187 VAL A O 1
ATOM 1348 N N . SER A 1 188 ? 22.746 0.418 -9.519 1.00 95.88 188 SER A N 1
ATOM 1349 C CA . SER A 1 188 ? 21.455 -0.061 -10.010 1.00 95.88 188 SER A CA 1
ATOM 1350 C C . SER A 1 188 ? 21.376 -0.179 -11.509 1.00 95.88 188 SER A C 1
ATOM 1352 O O . SER A 1 188 ? 20.752 -1.109 -12.014 1.00 95.88 188 SER A O 1
ATOM 1354 N N . ASP A 1 189 ? 21.964 0.783 -12.211 1.00 95.50 189 ASP A N 1
ATOM 1355 C CA . ASP A 1 189 ? 22.128 0.697 -13.648 1.00 95.50 189 ASP A CA 1
ATOM 1356 C C . ASP A 1 189 ? 23.054 -0.475 -13.997 1.00 95.50 189 ASP A C 1
ATOM 1358 O O . ASP A 1 189 ? 22.723 -1.248 -14.887 1.00 95.50 189 ASP A O 1
ATOM 1362 N N . LEU A 1 190 ? 24.130 -0.708 -13.239 1.00 95.12 190 LEU A N 1
ATOM 1363 C CA . LEU A 1 190 ? 25.006 -1.875 -13.393 1.00 95.12 190 LEU A CA 1
ATOM 1364 C C . LEU A 1 190 ? 24.263 -3.197 -13.174 1.00 95.12 190 LEU A C 1
ATOM 1366 O O . LEU A 1 190 ? 24.373 -4.086 -14.011 1.00 95.12 190 LEU A O 1
ATOM 1370 N N . LEU A 1 191 ? 23.443 -3.315 -12.128 1.00 93.38 191 LEU A N 1
ATOM 1371 C CA . LEU A 1 191 ? 22.610 -4.503 -11.900 1.00 93.38 191 LEU A CA 1
ATOM 1372 C C . LEU A 1 191 ? 21.540 -4.669 -12.996 1.00 93.38 191 LEU A C 1
ATOM 1374 O O . LEU A 1 191 ? 21.284 -5.782 -13.449 1.00 93.38 191 LEU A O 1
ATOM 1378 N N . ARG A 1 192 ? 20.948 -3.574 -13.502 1.00 94.19 192 ARG A N 1
ATOM 1379 C CA . ARG A 1 192 ? 20.059 -3.621 -14.685 1.00 94.19 192 ARG A CA 1
ATOM 1380 C C . ARG A 1 192 ? 20.774 -3.949 -15.974 1.00 94.19 192 ARG A C 1
ATOM 1382 O O . ARG A 1 192 ? 20.117 -4.409 -16.905 1.00 94.19 192 ARG A O 1
ATOM 1389 N N . TRP A 1 193 ? 22.067 -3.680 -16.057 1.00 94.12 193 TRP A N 1
ATOM 1390 C CA . TRP A 1 193 ? 22.868 -4.080 -17.195 1.00 94.12 193 TRP A CA 1
ATOM 1391 C C . TRP A 1 193 ? 23.273 -5.547 -17.087 1.00 94.12 193 TRP A C 1
ATOM 1393 O O . TRP A 1 193 ? 23.192 -6.249 -18.079 1.00 94.12 193 TRP A O 1
ATOM 1403 N N . GLU A 1 194 ? 23.563 -6.055 -15.892 1.00 91.12 194 GLU A N 1
ATOM 1404 C CA . GLU A 1 194 ? 23.798 -7.482 -15.631 1.00 91.12 194 GLU A CA 1
ATOM 1405 C C . GLU A 1 194 ? 22.559 -8.352 -15.925 1.00 91.12 194 GLU A C 1
ATOM 1407 O O . GLU A 1 194 ? 22.689 -9.446 -16.464 1.00 91.12 194 GLU A O 1
ATOM 1412 N N . GLN A 1 195 ? 21.343 -7.847 -15.667 1.00 88.38 195 GLN A N 1
ATOM 1413 C CA . GLN A 1 195 ? 20.096 -8.504 -16.100 1.00 88.38 195 GLN A CA 1
ATOM 1414 C C . GLN A 1 195 ? 19.912 -8.480 -17.635 1.00 88.38 195 GLN A C 1
ATOM 1416 O O . GLN A 1 195 ? 19.231 -9.342 -18.181 1.00 88.38 195 GLN A O 1
ATOM 1421 N N . GLN A 1 196 ? 20.491 -7.500 -18.346 1.00 86.94 196 GLN A N 1
ATOM 1422 C CA . GLN A 1 196 ? 20.461 -7.423 -19.821 1.00 86.94 196 GLN A CA 1
ATOM 1423 C C . GLN A 1 196 ? 21.593 -8.227 -20.477 1.00 86.94 196 GLN A C 1
ATOM 1425 O O . GLN A 1 196 ? 21.427 -8.737 -21.583 1.00 86.94 196 GLN A O 1
ATOM 1430 N N . ASP A 1 197 ? 22.727 -8.335 -19.793 1.00 89.12 197 ASP A N 1
ATOM 1431 C CA . ASP A 1 197 ? 23.947 -9.015 -20.205 1.00 89.12 197 ASP A CA 1
ATOM 1432 C C . ASP A 1 197 ? 24.515 -9.822 -19.019 1.00 89.12 197 ASP A C 1
ATOM 1434 O O . ASP A 1 197 ? 25.397 -9.344 -18.297 1.00 89.12 197 ASP A O 1
ATOM 1438 N N . PRO A 1 198 ? 24.062 -11.077 -18.826 1.00 83.88 198 PRO A N 1
ATOM 1439 C CA . PRO A 1 198 ? 24.570 -11.960 -17.774 1.00 83.88 198 PRO A CA 1
ATOM 1440 C C . PRO A 1 198 ? 26.033 -12.403 -17.957 1.00 83.88 198 PRO A C 1
ATOM 1442 O O . PRO A 1 198 ? 26.542 -13.190 -17.148 1.00 83.88 198 PRO A O 1
ATOM 1445 N N . THR A 1 199 ? 26.721 -11.947 -19.015 1.00 85.94 199 THR A N 1
ATOM 1446 C CA . THR A 1 199 ? 28.176 -12.114 -19.167 1.00 85.94 199 THR A CA 1
ATOM 1447 C C . THR A 1 199 ? 28.958 -11.035 -18.417 1.00 85.94 199 THR A C 1
ATOM 1449 O O . THR A 1 199 ? 30.122 -11.261 -18.070 1.00 85.94 199 THR A O 1
ATOM 1452 N N . LEU A 1 200 ? 28.306 -9.917 -18.068 1.00 87.00 200 LEU A N 1
ATOM 1453 C CA . LEU A 1 200 ? 28.831 -8.938 -17.124 1.00 87.00 200 LEU A CA 1
ATOM 1454 C C . LEU A 1 200 ? 29.165 -9.624 -15.788 1.00 87.00 200 LEU A C 1
ATOM 1456 O O . LEU A 1 200 ? 28.485 -10.545 -15.324 1.00 87.00 200 LEU A O 1
ATOM 1460 N N . ARG A 1 201 ? 30.249 -9.175 -15.159 1.00 83.94 201 ARG A N 1
ATOM 1461 C CA . ARG A 1 201 ? 30.639 -9.589 -13.810 1.00 83.94 201 ARG A CA 1
ATOM 1462 C C . ARG A 1 201 ? 30.907 -8.344 -12.988 1.00 83.94 201 ARG A C 1
ATOM 1464 O O . ARG A 1 201 ? 31.836 -7.598 -13.284 1.00 83.94 201 ARG A O 1
ATOM 1471 N N . LEU A 1 202 ? 30.082 -8.129 -11.971 1.00 89.81 202 LEU A N 1
ATOM 1472 C CA . LEU A 1 202 ? 30.211 -7.018 -11.037 1.00 89.81 202 LEU A CA 1
ATOM 1473 C C . LEU A 1 202 ? 31.161 -7.451 -9.900 1.00 89.81 202 LEU A C 1
ATOM 1475 O O . LEU A 1 202 ? 30.787 -8.299 -9.096 1.00 89.81 202 LEU A O 1
ATOM 1479 N N . PRO A 1 203 ? 32.411 -6.952 -9.827 1.00 86.69 203 PRO A N 1
ATOM 1480 C CA . PRO A 1 203 ? 33.448 -7.541 -8.964 1.00 86.69 203 PRO A CA 1
ATOM 1481 C C . PRO A 1 203 ? 33.217 -7.283 -7.468 1.00 86.69 203 PRO A C 1
ATOM 1483 O O . PRO A 1 203 ? 33.618 -8.084 -6.627 1.00 86.69 203 PRO A O 1
ATOM 1486 N N . TRP A 1 204 ? 32.536 -6.185 -7.143 1.00 86.81 204 TRP A N 1
ATOM 1487 C CA . TRP A 1 204 ? 32.081 -5.820 -5.800 1.00 86.81 204 TRP A CA 1
ATOM 1488 C C . TRP A 1 204 ? 30.846 -6.606 -5.342 1.00 86.81 204 TRP A C 1
ATOM 1490 O O . TRP A 1 204 ? 30.473 -6.525 -4.169 1.00 86.81 204 TRP A O 1
ATOM 1500 N N . LYS A 1 205 ? 30.185 -7.330 -6.253 1.00 87.38 205 LYS A N 1
ATOM 1501 C CA . LYS A 1 205 ? 28.950 -8.053 -5.979 1.00 87.38 205 LYS A CA 1
ATOM 1502 C C . LYS A 1 205 ? 29.274 -9.329 -5.219 1.00 87.38 205 LYS A C 1
ATOM 1504 O O . LYS A 1 205 ? 29.691 -10.337 -5.785 1.00 87.38 205 LYS A O 1
ATOM 1509 N N . THR A 1 206 ? 29.108 -9.268 -3.903 1.00 80.69 206 THR A N 1
ATOM 1510 C CA . THR A 1 206 ? 29.137 -10.470 -3.078 1.00 80.69 206 THR A CA 1
ATOM 1511 C C . THR A 1 206 ? 27.961 -11.357 -3.435 1.00 80.69 206 THR A C 1
ATOM 1513 O O . THR A 1 206 ? 26.930 -10.891 -3.921 1.00 80.69 206 THR A O 1
ATOM 1516 N N . ASN A 1 207 ? 28.116 -12.639 -3.142 1.00 68.75 207 ASN A N 1
ATOM 1517 C CA . ASN A 1 207 ? 27.044 -13.581 -3.344 1.00 68.75 207 ASN A CA 1
ATOM 1518 C C . ASN A 1 207 ? 25.824 -13.182 -2.471 1.00 68.75 207 ASN A C 1
ATOM 1520 O O . ASN A 1 207 ? 25.919 -13.104 -1.238 1.00 68.75 207 ASN A O 1
ATOM 1524 N N . SER A 1 208 ? 24.739 -12.805 -3.143 1.00 74.31 208 SER A N 1
ATOM 1525 C CA . SER A 1 208 ? 23.548 -12.105 -2.667 1.00 74.31 208 SER A CA 1
ATOM 1526 C C . SER A 1 208 ? 22.392 -12.358 -3.656 1.00 74.31 208 SER A C 1
ATOM 1528 O O . SER A 1 208 ? 22.162 -13.518 -3.999 1.00 74.31 208 SER A O 1
ATOM 1530 N N . ILE A 1 209 ? 21.542 -11.374 -3.983 1.00 87.25 209 ILE A N 1
ATOM 1531 C CA . ILE A 1 209 ? 20.154 -11.596 -4.441 1.00 87.25 209 ILE A CA 1
ATOM 1532 C C . ILE A 1 209 ? 19.557 -10.404 -5.292 1.00 87.25 209 ILE A C 1
ATOM 1534 O O . ILE A 1 209 ? 19.606 -9.266 -4.821 1.00 87.25 209 ILE A O 1
ATOM 1538 N N . PRO A 1 210 ? 18.968 -10.596 -6.513 1.00 87.25 210 PRO A N 1
ATOM 1539 C CA . PRO A 1 210 ? 18.286 -9.614 -7.338 1.00 87.25 210 PRO A CA 1
ATOM 1540 C C . PRO A 1 210 ? 17.180 -8.805 -6.662 1.00 87.25 210 PRO A C 1
ATOM 1542 O O . PRO A 1 210 ? 15.977 -8.971 -6.803 1.00 87.25 210 PRO A O 1
ATOM 1545 N N . VAL A 1 211 ? 17.586 -7.618 -6.311 1.00 88.12 211 VAL A N 1
ATOM 1546 C CA . VAL A 1 211 ? 17.613 -6.563 -7.334 1.00 88.12 211 VAL A CA 1
ATOM 1547 C C . VAL A 1 211 ? 16.536 -6.555 -8.465 1.00 88.12 211 VAL A C 1
ATOM 1549 O O . VAL A 1 211 ? 15.960 -5.493 -8.704 1.00 88.12 211 VAL A O 1
ATOM 1552 N N . LEU A 1 212 ? 16.240 -7.630 -9.218 1.00 90.69 212 LEU A N 1
ATOM 1553 C CA . LEU A 1 212 ? 15.597 -7.613 -10.552 1.00 90.69 212 LEU A CA 1
ATOM 1554 C C . LEU A 1 212 ? 14.963 -8.949 -11.011 1.00 90.69 212 LEU A C 1
ATOM 1556 O O . LEU A 1 212 ? 15.243 -10.010 -10.474 1.00 90.69 212 LEU A O 1
ATOM 1560 N N . CYS A 1 213 ? 14.154 -8.860 -12.076 1.00 88.06 213 CYS A N 1
ATOM 1561 C CA . CYS A 1 213 ? 13.631 -9.970 -12.891 1.00 88.06 213 CYS A CA 1
ATOM 1562 C C . CYS A 1 213 ? 13.447 -9.580 -14.369 1.00 88.06 213 CYS A C 1
ATOM 1564 O O . CYS A 1 213 ? 13.670 -8.421 -14.738 1.00 88.06 213 CYS A O 1
ATOM 1566 N N . ASP A 1 214 ? 12.892 -10.478 -15.188 1.00 83.75 214 ASP A N 1
ATOM 1567 C CA . ASP A 1 214 ? 12.635 -10.253 -16.616 1.00 83.75 214 ASP A CA 1
ATOM 1568 C C . ASP A 1 214 ? 11.603 -9.150 -16.913 1.00 83.75 214 ASP A C 1
ATOM 1570 O O . ASP A 1 214 ? 11.771 -8.417 -17.889 1.00 83.75 214 ASP A O 1
ATOM 1574 N N . SER A 1 215 ? 10.562 -8.939 -16.087 1.00 85.69 215 SER A N 1
ATOM 1575 C CA . SER A 1 215 ? 9.722 -7.715 -16.205 1.00 85.69 215 SER A CA 1
ATOM 1576 C C . SER A 1 215 ? 10.132 -6.541 -15.308 1.00 85.69 215 SER A C 1
ATOM 1578 O O . SER A 1 215 ? 9.330 -5.604 -15.141 1.00 85.69 215 SER A O 1
ATOM 1580 N N . SER A 1 216 ? 11.344 -6.528 -14.747 1.00 88.12 216 SER A N 1
ATOM 1581 C CA . SER A 1 216 ? 11.862 -5.316 -14.109 1.00 88.12 216 SER A CA 1
ATOM 1582 C C . SER A 1 216 ? 11.988 -4.162 -15.102 1.00 88.12 216 SER A C 1
ATOM 1584 O O . SER A 1 216 ? 12.165 -4.370 -16.301 1.00 88.12 216 SER A O 1
ATOM 1586 N N . PRO A 1 217 ? 11.774 -2.906 -14.666 1.00 84.44 217 PRO A N 1
ATOM 1587 C CA . PRO A 1 217 ? 11.732 -1.770 -15.572 1.00 84.44 217 PRO A CA 1
ATOM 1588 C C . PRO A 1 217 ? 13.147 -1.384 -16.019 1.00 84.44 217 PRO A C 1
ATOM 1590 O O . PRO A 1 217 ? 13.748 -0.459 -15.482 1.00 84.44 217 PRO A O 1
ATOM 1593 N N . LEU A 1 218 ? 13.656 -2.059 -17.048 1.00 87.19 218 LEU A N 1
ATOM 1594 C CA . LEU A 1 218 ? 14.981 -1.804 -17.627 1.00 87.19 218 LEU A CA 1
ATOM 1595 C C . LEU A 1 218 ? 15.045 -0.498 -18.452 1.00 87.19 218 LEU A C 1
ATOM 1597 O O . LEU A 1 218 ? 16.126 -0.027 -18.773 1.00 87.19 218 LEU A O 1
ATOM 1601 N N . TYR A 1 219 ? 13.904 0.164 -18.717 1.00 82.94 219 TYR A N 1
ATOM 1602 C CA . TYR A 1 219 ? 13.799 1.387 -19.546 1.00 82.94 219 TYR A CA 1
ATOM 1603 C C . TYR A 1 219 ? 14.619 2.601 -19.062 1.00 82.94 219 TYR A C 1
ATOM 1605 O O . TYR A 1 219 ? 14.683 3.616 -19.770 1.00 82.94 219 TYR A O 1
ATOM 1613 N N . LEU A 1 220 ? 15.146 2.516 -17.840 1.00 85.75 220 LEU A N 1
ATOM 1614 C CA . LEU A 1 220 ? 16.006 3.488 -17.168 1.00 85.75 220 LEU A CA 1
ATOM 1615 C C . LEU A 1 220 ? 17.447 3.401 -17.697 1.00 85.75 220 LEU A C 1
ATOM 1617 O O . LEU A 1 220 ? 18.047 4.428 -17.994 1.00 85.75 220 LEU A O 1
ATOM 1621 N N . THR A 1 221 ? 17.942 2.180 -17.910 1.00 88.56 221 THR A N 1
ATOM 1622 C CA . THR A 1 221 ? 19.328 1.873 -18.279 1.00 88.56 221 THR A CA 1
ATOM 1623 C C . THR A 1 221 ? 19.386 1.462 -19.750 1.00 88.56 221 THR A C 1
ATOM 1625 O O . THR A 1 221 ? 19.312 0.285 -20.097 1.00 88.56 221 THR A O 1
ATOM 1628 N N . ARG A 1 222 ? 19.438 2.460 -20.640 1.00 83.38 222 ARG A N 1
ATOM 1629 C CA . ARG A 1 222 ? 19.283 2.289 -22.106 1.00 83.38 222 ARG A CA 1
ATOM 1630 C C . ARG A 1 222 ? 20.575 1.983 -22.863 1.00 83.38 222 ARG A C 1
ATOM 1632 O O . ARG A 1 222 ? 20.543 1.773 -24.072 1.00 83.38 222 ARG A O 1
ATOM 1639 N N . SER A 1 223 ? 21.694 2.037 -22.164 1.00 87.81 223 SER A N 1
ATOM 1640 C CA . SER A 1 223 ? 23.053 1.900 -22.669 1.00 87.81 223 SER A CA 1
ATOM 1641 C C . SER A 1 223 ? 23.914 1.346 -21.544 1.00 87.81 223 SER A C 1
ATOM 1643 O O . SER A 1 223 ? 23.591 1.580 -20.378 1.00 87.81 223 SER A O 1
ATOM 1645 N N . ALA A 1 224 ? 25.007 0.666 -21.892 1.00 89.94 224 ALA A N 1
ATOM 1646 C CA . ALA A 1 224 ? 25.954 0.151 -20.912 1.00 89.94 224 ALA A CA 1
ATOM 1647 C C . ALA A 1 224 ? 26.430 1.280 -19.973 1.00 89.94 224 ALA A C 1
ATOM 1649 O O . ALA A 1 224 ? 26.932 2.291 -20.471 1.00 89.94 224 ALA A O 1
ATOM 1650 N N . PRO A 1 225 ? 26.244 1.151 -18.648 1.00 91.31 225 PRO A N 1
ATOM 1651 C CA . PRO A 1 225 ? 26.809 2.076 -17.679 1.00 91.31 225 PRO A CA 1
ATOM 1652 C C . PRO A 1 225 ? 28.292 1.759 -17.464 1.00 91.31 225 PRO A C 1
ATOM 1654 O O . PRO A 1 225 ? 28.699 0.596 -17.480 1.00 91.31 225 PRO A O 1
ATOM 1657 N N . ASP A 1 226 ? 29.098 2.788 -17.213 1.00 92.06 226 ASP A N 1
ATOM 1658 C CA . ASP A 1 226 ? 30.507 2.596 -16.870 1.00 92.06 226 ASP A CA 1
ATOM 1659 C C . ASP A 1 226 ? 30.651 1.805 -15.550 1.00 92.06 226 ASP A C 1
ATOM 1661 O O . ASP A 1 226 ? 29.884 2.058 -14.607 1.00 92.06 226 ASP A O 1
ATOM 1665 N N . PRO A 1 227 ? 31.649 0.906 -15.425 1.00 91.81 227 PRO A N 1
ATOM 1666 C CA . PRO A 1 227 ? 32.000 0.259 -14.161 1.00 91.81 227 PRO A CA 1
ATOM 1667 C C . PRO A 1 227 ? 32.302 1.264 -13.043 1.00 91.81 227 PRO A C 1
ATOM 1669 O O . PRO A 1 227 ? 32.726 2.396 -13.297 1.00 91.81 227 PRO A O 1
ATOM 1672 N N . LEU A 1 228 ? 32.097 0.846 -11.793 1.00 93.94 228 LEU A N 1
ATOM 1673 C CA . LEU A 1 228 ? 32.419 1.672 -10.629 1.00 93.94 228 LEU A CA 1
ATOM 1674 C C . LEU A 1 228 ? 33.914 2.010 -10.584 1.00 93.94 228 LEU A C 1
ATOM 1676 O O . LEU A 1 228 ? 34.762 1.209 -10.973 1.00 93.94 228 LEU A O 1
ATOM 1680 N N . THR A 1 229 ? 34.235 3.205 -10.098 1.00 94.50 229 THR A N 1
ATOM 1681 C CA . THR A 1 229 ? 35.616 3.587 -9.783 1.00 94.50 229 THR A CA 1
ATOM 1682 C C . THR A 1 229 ? 36.058 2.989 -8.444 1.00 94.50 229 THR A C 1
ATOM 1684 O O . THR A 1 229 ? 35.234 2.640 -7.603 1.00 94.50 229 THR A O 1
ATOM 1687 N N . GLU A 1 230 ? 37.367 2.932 -8.189 1.00 92.31 230 GLU A N 1
ATOM 1688 C CA . GLU A 1 230 ? 37.921 2.434 -6.915 1.00 92.31 230 GLU A CA 1
ATOM 1689 C C . GLU A 1 230 ? 37.378 3.194 -5.686 1.00 92.31 230 GLU A C 1
ATOM 1691 O O . GLU A 1 230 ? 37.145 2.608 -4.629 1.00 92.31 230 GLU A O 1
ATOM 1696 N N . MET A 1 231 ? 37.142 4.505 -5.828 1.00 90.25 231 MET A N 1
ATOM 1697 C CA . MET A 1 231 ? 36.547 5.345 -4.782 1.00 90.25 231 MET A CA 1
ATOM 1698 C C . MET A 1 231 ? 35.094 4.949 -4.504 1.00 90.25 231 MET A C 1
ATOM 1700 O O . MET A 1 231 ? 34.667 4.911 -3.354 1.00 90.25 231 MET A O 1
ATOM 1704 N N . GLU A 1 232 ? 34.356 4.616 -5.555 1.00 93.75 232 GLU A N 1
ATOM 1705 C CA . GLU A 1 232 ? 32.968 4.188 -5.476 1.00 93.75 232 GLU A CA 1
ATOM 1706 C C . GLU A 1 232 ? 32.826 2.776 -4.900 1.00 93.75 232 GLU A C 1
ATOM 1708 O O . GLU A 1 232 ? 32.012 2.562 -4.008 1.00 93.75 232 GLU A O 1
ATOM 1713 N N . GLU A 1 233 ? 33.658 1.816 -5.312 1.00 93.31 233 GLU A N 1
ATOM 1714 C CA . GLU A 1 233 ? 33.681 0.495 -4.670 1.00 93.31 233 GLU A CA 1
ATOM 1715 C C . GLU A 1 233 ? 34.062 0.591 -3.183 1.00 93.31 233 GLU A C 1
ATOM 1717 O O . GLU A 1 233 ? 33.497 -0.124 -2.352 1.00 93.31 233 GLU A O 1
ATOM 1722 N N . CYS A 1 234 ? 34.968 1.507 -2.821 1.00 92.31 234 CYS A N 1
ATOM 1723 C CA . CYS A 1 234 ? 35.306 1.796 -1.428 1.00 92.31 234 CYS A CA 1
ATOM 1724 C C . CYS A 1 234 ? 34.100 2.347 -0.650 1.00 92.31 234 CYS A C 1
ATOM 1726 O O . CYS A 1 234 ? 33.793 1.864 0.440 1.00 92.31 234 CYS A O 1
ATOM 1728 N N . ASP A 1 235 ? 33.367 3.310 -1.207 1.00 92.00 235 ASP A N 1
ATOM 1729 C CA . ASP A 1 235 ? 32.188 3.870 -0.549 1.00 92.00 235 ASP A CA 1
ATOM 1730 C C . ASP A 1 235 ? 31.033 2.852 -0.423 1.00 92.00 235 ASP A C 1
ATOM 1732 O O . ASP A 1 235 ? 30.398 2.779 0.636 1.00 92.00 235 ASP A O 1
ATOM 1736 N N . LEU A 1 236 ? 30.859 1.969 -1.417 1.00 94.00 236 LEU A N 1
ATOM 1737 C CA . LEU A 1 236 ? 29.946 0.814 -1.386 1.00 94.00 236 LEU A CA 1
ATOM 1738 C C . LEU A 1 236 ? 30.308 -0.188 -0.273 1.00 94.00 236 LEU A C 1
ATOM 1740 O O . LEU A 1 236 ? 29.440 -0.704 0.445 1.00 94.00 236 LEU A O 1
ATOM 1744 N N . GLN A 1 237 ? 31.603 -0.433 -0.066 1.00 93.56 237 GLN A N 1
ATOM 1745 C CA . GLN A 1 237 ? 32.099 -1.241 1.050 1.00 93.56 237 GLN A CA 1
ATOM 1746 C C . GLN A 1 237 ? 31.878 -0.543 2.397 1.00 93.56 237 GLN A C 1
ATOM 1748 O O . GLN A 1 237 ? 31.409 -1.180 3.342 1.00 93.56 237 GLN A O 1
ATOM 1753 N N . LEU A 1 238 ? 32.154 0.762 2.505 1.00 94.81 238 LEU A N 1
ATOM 1754 C CA . LEU A 1 238 ? 31.896 1.531 3.727 1.00 94.81 238 LEU A CA 1
ATOM 1755 C C . LEU A 1 238 ? 30.405 1.530 4.083 1.00 94.81 238 LEU A C 1
ATOM 1757 O O . LEU A 1 238 ? 30.050 1.468 5.258 1.00 94.81 238 LEU A O 1
ATOM 1761 N N . ALA A 1 239 ? 29.521 1.561 3.093 1.00 94.69 239 ALA A N 1
ATOM 1762 C CA . ALA A 1 239 ? 28.091 1.420 3.306 1.00 94.69 239 ALA A CA 1
ATOM 1763 C C . ALA A 1 239 ? 27.703 0.033 3.822 1.00 94.69 239 ALA A C 1
ATOM 1765 O O . ALA A 1 239 ? 26.938 -0.058 4.781 1.00 94.69 239 ALA A O 1
ATOM 1766 N N . SER A 1 240 ? 28.308 -1.022 3.266 1.00 93.88 240 SER A N 1
ATOM 1767 C CA . SER A 1 240 ? 28.100 -2.409 3.704 1.00 93.88 240 SER A CA 1
ATOM 1768 C C . SER A 1 240 ? 28.497 -2.558 5.174 1.00 93.88 240 SER A C 1
ATOM 1770 O O . SER A 1 240 ? 27.713 -3.026 5.991 1.00 93.88 240 SER A O 1
ATOM 1772 N N . GLN A 1 241 ? 29.677 -2.044 5.542 1.00 95.75 241 GLN A N 1
ATOM 1773 C CA . GLN A 1 241 ? 30.172 -2.032 6.923 1.00 95.75 241 GLN A CA 1
ATOM 1774 C C . GLN A 1 241 ? 29.271 -1.243 7.871 1.00 95.75 241 GLN A C 1
ATOM 1776 O O . GLN A 1 241 ? 29.055 -1.645 9.013 1.00 95.75 241 GLN A O 1
ATOM 1781 N N . ARG A 1 242 ? 28.795 -0.073 7.437 1.00 97.31 242 ARG A N 1
ATOM 1782 C CA . ARG A 1 242 ? 27.918 0.760 8.255 1.00 97.31 242 ARG A CA 1
ATOM 1783 C C . ARG A 1 242 ? 26.606 0.019 8.520 1.00 9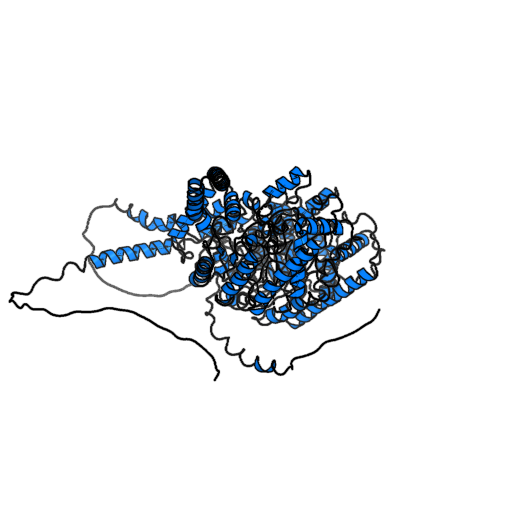7.31 242 ARG A C 1
ATOM 1785 O O . ARG A 1 242 ? 26.222 -0.071 9.675 1.00 97.31 242 ARG A O 1
ATOM 1792 N N . LEU A 1 243 ? 26.004 -0.595 7.506 1.00 96.50 243 LEU A N 1
ATOM 1793 C CA . LEU A 1 243 ? 24.830 -1.460 7.629 1.00 96.50 243 LEU A CA 1
ATOM 1794 C C . LEU A 1 243 ? 25.073 -2.611 8.609 1.00 96.50 243 LEU A C 1
ATOM 1796 O O . LEU A 1 243 ? 24.323 -2.725 9.578 1.00 96.50 243 LEU A O 1
ATOM 1800 N N . SER A 1 244 ? 26.147 -3.390 8.416 1.00 96.38 244 SER A N 1
ATOM 1801 C CA . SER A 1 244 ? 26.511 -4.497 9.308 1.00 96.38 244 SER A CA 1
ATOM 1802 C C . SER A 1 244 ? 26.572 -4.048 10.768 1.00 96.38 244 SER A C 1
ATOM 1804 O O . SER A 1 244 ? 25.966 -4.702 11.607 1.00 96.38 244 SER A O 1
ATOM 1806 N N . LYS A 1 245 ? 27.157 -2.879 11.074 1.00 97.19 245 LYS A N 1
ATOM 1807 C CA . LYS A 1 245 ? 27.209 -2.339 12.450 1.00 97.19 245 LYS A CA 1
ATOM 1808 C C . LYS A 1 245 ? 25.844 -2.167 13.102 1.00 97.19 245 LYS A C 1
ATOM 1810 O O . LYS A 1 245 ? 25.736 -2.342 14.314 1.00 97.19 245 LYS A O 1
ATOM 1815 N N . ILE A 1 246 ? 24.811 -1.793 12.341 1.00 97.06 246 ILE A N 1
ATOM 1816 C CA . ILE A 1 246 ? 23.478 -1.653 12.932 1.00 97.06 246 ILE A CA 1
ATOM 1817 C C . ILE A 1 246 ? 22.696 -2.971 12.877 1.00 97.06 246 ILE A C 1
ATOM 1819 O O . ILE A 1 246 ? 21.892 -3.197 13.768 1.00 97.06 246 ILE A O 1
ATOM 1823 N N . CYS A 1 247 ? 22.998 -3.900 11.960 1.00 96.06 247 CYS A N 1
ATOM 1824 C CA . CYS A 1 247 ? 22.579 -5.306 12.086 1.00 96.06 247 CYS A CA 1
ATOM 1825 C C . CYS A 1 247 ? 23.138 -5.978 13.337 1.00 96.06 247 CYS A C 1
ATOM 1827 O O . CYS A 1 247 ? 22.413 -6.717 13.996 1.00 96.06 247 CYS A O 1
ATOM 1829 N N . GLU A 1 248 ? 24.395 -5.704 13.678 1.00 96.75 248 GLU A N 1
ATOM 1830 C CA . GLU A 1 248 ? 25.096 -6.233 14.847 1.00 96.75 248 GLU A CA 1
ATOM 1831 C C . GLU A 1 248 ? 24.410 -5.781 16.137 1.00 96.75 248 GLU A C 1
ATOM 1833 O O . GLU A 1 248 ? 23.850 -6.626 16.832 1.00 96.75 248 GLU A O 1
ATOM 1838 N N . GLN A 1 249 ? 24.335 -4.471 16.412 1.00 95.25 249 GLN A N 1
ATOM 1839 C CA . GLN A 1 249 ? 23.692 -3.958 17.638 1.00 95.25 249 GLN A CA 1
ATOM 1840 C C . GLN A 1 249 ? 22.238 -4.412 17.785 1.00 95.25 249 GLN A C 1
ATOM 1842 O O . GLN A 1 249 ? 21.760 -4.720 18.881 1.00 95.25 249 GLN A O 1
ATOM 1847 N N . CYS A 1 250 ? 21.529 -4.452 16.663 1.00 94.69 250 CYS A N 1
ATOM 1848 C CA . CYS A 1 250 ? 20.185 -4.974 16.617 1.00 94.69 250 CYS A CA 1
ATOM 1849 C C . CYS A 1 250 ? 20.159 -6.468 16.961 1.00 94.69 250 CYS A C 1
ATOM 1851 O O . CYS A 1 250 ? 19.394 -6.873 17.830 1.00 94.69 250 CYS A O 1
ATOM 1853 N N . THR A 1 251 ? 21.036 -7.291 16.380 1.00 93.62 251 THR A N 1
ATOM 1854 C CA . THR A 1 251 ? 21.131 -8.730 16.691 1.00 93.62 251 THR A CA 1
ATOM 1855 C C . THR A 1 251 ? 21.501 -8.983 18.150 1.00 93.62 251 THR A C 1
ATOM 1857 O O . THR A 1 251 ? 20.924 -9.869 18.774 1.00 93.62 251 THR A O 1
ATOM 1860 N N . GLU A 1 252 ? 22.398 -8.178 18.719 1.00 93.25 252 GLU A N 1
ATOM 1861 C CA . GLU A 1 252 ? 22.875 -8.289 20.103 1.00 93.25 252 GLU A CA 1
ATOM 1862 C C . GLU A 1 252 ? 21.787 -8.015 21.139 1.00 93.25 252 GLU A C 1
ATOM 1864 O O . GLU A 1 252 ? 21.541 -8.838 22.020 1.00 93.25 252 GLU A O 1
ATOM 1869 N N . ALA A 1 253 ? 21.089 -6.885 21.022 1.00 91.00 253 ALA A N 1
ATOM 1870 C CA . ALA A 1 253 ? 19.929 -6.621 21.868 1.00 91.00 253 ALA A CA 1
ATOM 1871 C C . ALA A 1 253 ? 18.714 -7.487 21.463 1.00 91.00 253 ALA A C 1
ATOM 1873 O O . ALA A 1 253 ? 17.661 -7.443 22.103 1.00 91.00 253 ALA A O 1
ATOM 1874 N N . ASN A 1 254 ? 18.860 -8.232 20.358 1.00 90.88 254 ASN A N 1
ATOM 1875 C CA . ASN A 1 254 ? 17.821 -8.840 19.530 1.00 90.88 254 ASN A CA 1
ATOM 1876 C C . ASN A 1 254 ? 16.597 -7.911 19.351 1.00 90.88 254 ASN A C 1
ATOM 1878 O O . ASN A 1 254 ? 15.421 -8.277 19.280 1.00 90.88 254 ASN A O 1
ATOM 1882 N N . ILE A 1 255 ? 16.979 -6.642 19.255 1.00 93.06 255 ILE A N 1
ATOM 1883 C CA . ILE A 1 255 ? 16.228 -5.503 18.810 1.00 93.06 255 ILE A CA 1
ATOM 1884 C C . ILE A 1 255 ? 16.267 -5.592 17.302 1.00 93.06 255 ILE A C 1
ATOM 1886 O O . ILE A 1 255 ? 17.299 -5.364 16.702 1.00 93.06 255 ILE A O 1
ATOM 1890 N N . PRO A 1 256 ? 15.137 -5.772 16.654 1.00 93.88 256 PRO A N 1
ATOM 1891 C CA . PRO A 1 256 ? 14.803 -4.698 15.759 1.00 93.88 256 PRO A CA 1
ATOM 1892 C C . PRO A 1 256 ? 15.765 -3.796 14.958 1.00 93.88 256 PRO A C 1
ATOM 1894 O O . PRO A 1 256 ? 15.847 -2.602 15.225 1.00 93.88 256 PRO A O 1
ATOM 1897 N N . LEU A 1 257 ? 16.387 -4.280 13.882 1.00 95.50 257 LEU A N 1
ATOM 1898 C CA . LEU A 1 257 ? 16.953 -3.429 12.808 1.00 95.50 257 LEU A CA 1
ATOM 1899 C C . LEU A 1 257 ? 15.861 -2.929 11.820 1.00 95.50 257 LEU A C 1
ATOM 1901 O O . LEU A 1 257 ? 14.761 -3.409 11.906 1.00 95.50 257 LEU A O 1
ATOM 1905 N N . LEU A 1 258 ? 16.101 -2.012 10.855 1.00 96.56 258 LEU A N 1
ATOM 1906 C CA . LEU A 1 258 ? 15.416 -1.931 9.531 1.00 96.56 258 LEU A CA 1
ATOM 1907 C C . LEU A 1 258 ? 16.089 -0.883 8.570 1.00 96.56 258 LEU A C 1
ATOM 1909 O O . LEU A 1 258 ? 16.807 -0.049 9.109 1.00 96.56 258 LEU A O 1
ATOM 1913 N N . ILE A 1 259 ? 15.807 -0.857 7.230 1.00 96.69 259 ILE A N 1
ATOM 1914 C CA . ILE A 1 259 ? 16.328 -0.034 6.063 1.00 96.69 259 ILE A CA 1
ATOM 1915 C C . ILE A 1 259 ? 15.415 0.367 4.751 1.00 96.69 259 ILE A C 1
ATOM 1917 O O . ILE A 1 259 ? 15.867 0.152 3.644 1.00 96.69 259 ILE A O 1
ATOM 1921 N N . ASP A 1 260 ? 14.211 1.016 4.739 1.00 94.31 260 ASP A N 1
ATOM 1922 C CA . ASP A 1 260 ? 13.302 1.427 3.550 1.00 94.31 260 ASP A CA 1
ATOM 1923 C C . ASP A 1 260 ? 13.802 2.103 2.220 1.00 94.31 260 ASP A C 1
ATOM 1925 O O . ASP A 1 260 ? 14.989 2.201 2.008 1.00 94.31 260 ASP A O 1
ATOM 1929 N N . ALA A 1 261 ? 12.901 2.701 1.385 1.00 93.56 261 ALA A N 1
ATOM 1930 C CA . ALA A 1 261 ? 13.075 3.375 0.061 1.00 93.56 261 ALA A CA 1
ATOM 1931 C C . ALA A 1 261 ? 12.582 4.859 -0.156 1.00 93.56 261 ALA A C 1
ATOM 1933 O O . ALA A 1 261 ? 11.851 5.267 0.733 1.00 93.56 261 ALA A O 1
ATOM 1934 N N . GLU A 1 262 ? 12.911 5.600 -1.291 1.00 92.38 262 GLU A N 1
ATOM 1935 C CA . GLU A 1 262 ? 12.443 6.906 -2.051 1.00 92.38 262 GLU A CA 1
ATOM 1936 C C . GLU A 1 262 ? 12.908 6.944 -3.543 1.00 92.38 262 GLU A C 1
ATOM 1938 O O . GLU A 1 262 ? 14.040 6.628 -3.342 1.00 92.38 262 GLU A O 1
ATOM 1943 N N . TYR A 1 263 ? 12.143 7.107 -4.780 1.00 87.75 263 TYR A N 1
ATOM 1944 C CA . TYR A 1 263 ? 12.033 6.977 -6.407 1.00 87.75 263 TYR A CA 1
ATOM 1945 C C . TYR A 1 263 ? 12.291 5.813 -7.569 1.00 87.75 263 TYR A C 1
ATOM 1947 O O . TYR A 1 263 ? 12.861 4.768 -7.354 1.00 87.75 263 TYR A O 1
ATOM 1955 N N . THR A 1 264 ? 11.917 5.836 -8.900 1.00 90.12 264 THR A N 1
ATOM 1956 C CA . THR A 1 264 ? 12.191 4.615 -9.809 1.00 90.12 264 THR A CA 1
ATOM 1957 C C . THR A 1 264 ? 13.615 4.203 -10.103 1.00 90.12 264 THR A C 1
ATOM 1959 O O . THR A 1 264 ? 13.840 2.993 -10.121 1.00 90.12 264 THR A O 1
ATOM 1962 N N . SER A 1 265 ? 14.492 5.131 -10.471 1.00 91.62 265 SER A N 1
ATOM 1963 C CA . SER A 1 265 ? 15.674 4.898 -11.312 1.00 91.62 265 SER A CA 1
ATOM 1964 C C . SER A 1 265 ? 16.657 3.833 -10.839 1.00 91.62 265 SER A C 1
ATOM 1966 O O . SER A 1 265 ? 17.609 3.526 -11.540 1.00 91.62 265 SER A O 1
ATOM 1968 N N . VAL A 1 266 ? 16.447 3.215 -9.681 1.00 93.56 266 VAL A N 1
ATOM 1969 C CA . VAL A 1 266 ? 17.535 2.683 -8.867 1.00 93.56 266 VAL A CA 1
ATOM 1970 C C . VAL A 1 266 ? 17.136 1.639 -7.837 1.00 93.56 266 VAL A C 1
ATOM 1972 O O . VAL A 1 266 ? 17.953 1.209 -7.063 1.00 93.56 266 VAL A O 1
ATOM 1975 N N . GLN A 1 267 ? 15.898 1.170 -7.819 1.00 95.44 267 GLN A N 1
ATOM 1976 C CA . GLN A 1 267 ? 15.515 0.097 -6.902 1.00 95.44 267 GLN A CA 1
ATOM 1977 C C . GLN A 1 267 ? 16.495 -1.102 -6.727 1.00 95.44 267 GLN A C 1
ATOM 1979 O O . GLN A 1 267 ? 16.507 -1.629 -5.633 1.00 95.44 267 GLN A O 1
ATOM 1984 N N . PRO A 1 268 ? 17.289 -1.541 -7.720 1.00 95.25 268 PRO A N 1
ATOM 1985 C CA . PRO A 1 268 ? 18.188 -2.702 -7.630 1.00 95.25 268 PRO A CA 1
ATOM 1986 C C . PRO A 1 268 ? 19.372 -2.637 -6.638 1.00 95.25 268 PRO A C 1
ATOM 1988 O O . PRO A 1 268 ? 19.570 -3.583 -5.885 1.00 95.25 268 PRO A O 1
ATOM 1991 N N . ALA A 1 269 ? 20.173 -1.560 -6.590 1.00 95.50 269 ALA A N 1
ATOM 1992 C CA . ALA A 1 269 ? 21.449 -1.481 -5.825 1.00 95.50 269 ALA A CA 1
ATOM 1993 C C . ALA A 1 269 ? 21.373 -1.718 -4.315 1.00 95.50 269 ALA A C 1
ATOM 1995 O O . ALA A 1 269 ? 22.349 -1.881 -3.596 1.00 95.50 269 ALA A O 1
ATOM 1996 N N . ILE A 1 270 ? 20.160 -1.650 -3.849 1.00 96.44 270 ILE A N 1
ATOM 1997 C CA . ILE A 1 270 ? 19.651 -1.721 -2.514 1.00 96.44 270 ILE A CA 1
ATOM 1998 C C . ILE A 1 270 ? 19.516 -3.142 -2.186 1.00 96.44 270 ILE A C 1
ATOM 2000 O O . ILE A 1 270 ? 19.916 -3.504 -1.097 1.00 96.44 270 ILE A O 1
ATOM 2004 N N . ASP A 1 271 ? 18.840 -3.827 -3.098 1.00 94.62 271 ASP A N 1
ATOM 2005 C CA . ASP A 1 271 ? 18.308 -5.136 -2.943 1.00 94.62 271 ASP A CA 1
ATOM 2006 C C . ASP A 1 271 ? 19.540 -6.048 -2.735 1.00 94.62 271 ASP A C 1
ATOM 2008 O O . ASP A 1 271 ? 19.659 -6.816 -1.793 1.00 94.62 271 ASP A O 1
ATOM 2012 N N . TYR A 1 272 ? 20.615 -5.715 -3.435 1.00 95.38 272 TYR A N 1
ATOM 2013 C CA . TYR A 1 272 ? 21.968 -6.135 -3.135 1.00 95.38 272 TYR A CA 1
ATOM 2014 C C . TYR A 1 272 ? 22.405 -5.981 -1.647 1.00 95.38 272 TYR A C 1
ATOM 2016 O O . TYR A 1 272 ? 22.652 -6.996 -0.993 1.00 95.38 272 TYR A O 1
ATOM 2024 N N . PHE A 1 273 ? 22.484 -4.766 -1.067 1.00 94.88 273 PHE A N 1
ATOM 2025 C CA . PHE A 1 273 ? 22.825 -4.550 0.368 1.00 94.88 273 PHE A CA 1
ATOM 2026 C C . PHE A 1 273 ? 21.914 -5.332 1.302 1.00 94.88 273 PHE A C 1
ATOM 2028 O O . PHE A 1 273 ? 22.348 -6.111 2.146 1.00 94.88 273 PHE A O 1
ATOM 2035 N N . THR A 1 274 ? 20.637 -5.102 1.041 1.00 95.31 274 THR A N 1
ATOM 2036 C CA . THR A 1 274 ? 19.447 -5.741 1.545 1.00 95.31 274 THR A CA 1
ATOM 2037 C C . THR A 1 274 ? 19.738 -7.176 1.857 1.00 95.31 274 THR A C 1
ATOM 2039 O O . THR A 1 274 ? 19.799 -7.579 3.028 1.00 95.31 274 THR A O 1
ATOM 2042 N N . TYR A 1 275 ? 19.902 -7.961 0.816 1.00 93.75 275 TYR A N 1
ATOM 2043 C CA . TYR A 1 275 ? 20.018 -9.374 0.982 1.00 93.75 275 TYR A CA 1
ATOM 2044 C C . TYR A 1 275 ? 21.414 -9.706 1.480 1.00 93.75 275 TYR A C 1
ATOM 2046 O O . TYR A 1 275 ? 21.516 -10.531 2.368 1.00 93.75 275 TYR A O 1
ATOM 2054 N N . SER A 1 276 ? 22.477 -9.015 1.061 1.00 92.81 276 SER A N 1
ATOM 2055 C CA . SER A 1 276 ? 23.834 -9.220 1.599 1.00 92.81 276 SER A CA 1
ATOM 2056 C C . SER A 1 276 ? 23.881 -9.210 3.136 1.00 92.81 276 SER A C 1
ATOM 2058 O O . SER A 1 276 ? 24.445 -10.131 3.738 1.00 92.81 276 SER A O 1
ATOM 2060 N N . ALA A 1 277 ? 23.224 -8.235 3.778 1.00 92.88 277 ALA A N 1
ATOM 2061 C CA . ALA A 1 277 ? 23.057 -8.185 5.228 1.00 92.88 277 ALA A CA 1
ATOM 2062 C C . ALA A 1 277 ? 22.080 -9.236 5.747 1.00 92.88 277 ALA A C 1
ATOM 2064 O O . ALA A 1 277 ? 22.284 -9.747 6.844 1.00 92.88 277 ALA A O 1
ATOM 2065 N N . ALA A 1 278 ? 21.066 -9.638 4.980 1.00 92.38 278 ALA A N 1
ATOM 2066 C CA . ALA A 1 278 ? 20.340 -10.841 5.345 1.00 92.38 278 ALA A CA 1
ATOM 2067 C C . ALA A 1 278 ? 21.245 -12.013 5.577 1.00 92.38 278 ALA A C 1
ATOM 2069 O O . ALA A 1 278 ? 21.295 -12.521 6.700 1.00 92.38 278 ALA A O 1
ATOM 2070 N N . VAL A 1 279 ? 21.962 -12.350 4.506 1.00 91.31 279 VAL A N 1
ATOM 2071 C CA . VAL A 1 279 ? 22.834 -13.497 4.358 1.00 91.31 279 VAL A CA 1
ATOM 2072 C C . VAL A 1 279 ? 23.849 -13.550 5.492 1.00 91.31 279 VAL A C 1
ATOM 2074 O O . VAL A 1 279 ? 24.279 -14.620 5.907 1.00 91.31 279 VAL A O 1
ATOM 2077 N N . GLN A 1 280 ? 24.200 -12.391 6.039 1.00 90.25 280 GLN A N 1
ATOM 2078 C CA . GLN A 1 280 ? 25.114 -12.251 7.158 1.00 90.25 280 GLN A CA 1
ATOM 2079 C C . GLN A 1 280 ? 24.490 -12.447 8.557 1.00 90.25 280 GLN A C 1
ATOM 2081 O O . GLN A 1 280 ? 25.223 -12.849 9.453 1.00 90.25 280 GLN A O 1
ATOM 2086 N N . PHE A 1 281 ? 23.203 -12.152 8.788 1.00 91.62 281 PHE A N 1
ATOM 2087 C CA . PHE A 1 281 ? 22.685 -11.927 10.155 1.00 91.62 281 PHE A CA 1
ATOM 2088 C C . PHE A 1 281 ? 21.443 -12.727 10.569 1.00 91.62 281 PHE A C 1
ATOM 2090 O O . PHE A 1 281 ? 21.252 -12.980 11.759 1.00 91.62 281 PHE A O 1
ATOM 2097 N N . ASN A 1 282 ? 20.587 -13.159 9.639 1.00 91.94 282 ASN A N 1
ATOM 2098 C CA . ASN A 1 282 ? 19.280 -13.757 9.966 1.00 91.94 282 ASN A CA 1
ATOM 2099 C C . ASN A 1 282 ? 19.354 -15.249 10.375 1.00 91.94 282 ASN A C 1
ATOM 2101 O O . ASN A 1 282 ? 18.672 -16.128 9.838 1.00 91.94 282 ASN A O 1
ATOM 2105 N N . HIS A 1 283 ? 20.257 -15.571 11.305 1.00 83.31 283 HIS A N 1
ATOM 2106 C CA . HIS A 1 283 ? 20.617 -16.933 11.701 1.00 83.31 283 HIS A CA 1
ATOM 2107 C C . HIS A 1 283 ? 19.589 -17.638 12.581 1.00 83.31 283 HIS A C 1
ATOM 2109 O O . HIS A 1 283 ? 19.721 -17.818 13.801 1.00 83.31 283 HIS A O 1
ATOM 2115 N N . GLY A 1 284 ? 18.614 -18.211 11.916 1.00 75.19 284 GLY A N 1
ATOM 2116 C CA . GLY A 1 284 ? 17.857 -19.291 12.494 1.00 75.19 284 GLY A CA 1
ATOM 2117 C C . GLY A 1 284 ? 16.523 -18.898 13.055 1.00 75.19 284 GLY A C 1
ATOM 2118 O O . GLY A 1 284 ? 15.557 -18.705 12.339 1.00 75.19 284 GLY A O 1
ATOM 2119 N N . ASN A 1 285 ? 16.459 -18.903 14.368 1.00 72.38 285 ASN A N 1
ATOM 2120 C CA . ASN A 1 285 ? 15.202 -18.974 15.057 1.00 72.38 285 ASN A CA 1
ATOM 2121 C C . ASN A 1 285 ? 14.692 -17.704 15.725 1.00 72.38 285 ASN A C 1
ATOM 2123 O O . ASN A 1 285 ? 13.483 -17.541 15.804 1.00 72.38 285 ASN A O 1
ATOM 2127 N N . HIS A 1 286 ? 15.521 -16.781 16.243 1.00 78.94 286 HIS A N 1
ATOM 2128 C CA . HIS A 1 286 ? 16.587 -15.939 15.522 1.00 78.94 286 HIS A CA 1
ATOM 2129 C C . HIS A 1 286 ? 16.035 -13.652 13.588 1.00 78.94 286 HIS A C 1
ATOM 2131 O O . HIS A 1 286 ? 16.901 -13.048 12.889 1.00 78.94 286 HIS A O 1
ATOM 2137 N N . PRO A 1 287 ? 14.815 -13.059 13.097 1.00 88.62 287 PRO A N 1
ATOM 2138 C CA . PRO A 1 287 ? 14.797 -11.912 12.145 1.00 88.62 287 PRO A CA 1
ATOM 2139 C C . PRO A 1 287 ? 15.458 -10.693 12.746 1.00 88.62 287 PRO A C 1
ATOM 2141 O O . PRO A 1 287 ? 14.828 -9.997 13.520 1.00 88.62 287 PRO A O 1
ATOM 2144 N N . ILE A 1 288 ? 16.692 -10.417 12.363 1.00 91.81 288 ILE A N 1
ATOM 2145 C CA . ILE A 1 288 ? 17.376 -9.182 12.649 1.00 91.81 288 ILE A CA 1
ATOM 2146 C C . ILE A 1 288 ? 17.959 -8.508 11.384 1.00 91.81 288 ILE A C 1
ATOM 2148 O O . ILE A 1 288 ? 18.625 -7.489 11.501 1.00 91.81 288 ILE A O 1
ATOM 2152 N N . VAL A 1 289 ? 17.606 -8.975 10.173 1.00 94.56 289 VAL A N 1
ATOM 2153 C CA . VAL A 1 289 ? 17.456 -8.183 8.924 1.00 94.56 289 VAL A CA 1
ATOM 2154 C C . VAL A 1 289 ? 15.987 -8.476 8.305 1.00 94.56 289 VAL A C 1
ATOM 2156 O O . VAL A 1 289 ? 15.381 -9.488 8.687 1.00 94.56 289 VAL A O 1
ATOM 2159 N N . PHE A 1 290 ? 15.351 -7.647 7.423 1.00 95.50 290 PHE A N 1
ATOM 2160 C CA . PHE A 1 290 ? 14.041 -7.699 6.607 1.00 95.50 290 PHE A CA 1
ATOM 2161 C C . PHE A 1 290 ? 14.037 -6.560 5.575 1.00 95.50 290 PHE A C 1
ATOM 2163 O O . PHE A 1 290 ? 15.122 -6.175 5.282 1.00 95.50 290 PHE A O 1
ATOM 2170 N N . GLY A 1 291 ? 12.957 -5.985 5.005 1.00 95.00 291 GLY A N 1
ATOM 2171 C CA . GLY A 1 291 ? 13.009 -4.918 3.960 1.00 95.00 291 GLY A CA 1
ATOM 2172 C C . GLY A 1 291 ? 11.778 -4.153 3.553 1.00 95.00 291 GLY A C 1
ATOM 2173 O O . GLY A 1 291 ? 10.745 -4.275 4.192 1.00 95.00 291 GLY A O 1
ATOM 2174 N N . THR A 1 292 ? 11.903 -3.376 2.472 1.00 96.12 292 THR A N 1
ATOM 2175 C CA . THR A 1 292 ? 10.833 -2.719 1.725 1.00 96.12 292 THR A CA 1
ATOM 2176 C C . THR A 1 292 ? 10.632 -3.173 0.247 1.00 96.12 292 THR A C 1
ATOM 2178 O O . THR A 1 292 ? 10.960 -2.418 -0.662 1.00 96.12 292 THR A O 1
ATOM 2181 N N . ILE A 1 293 ? 10.058 -4.370 -0.052 1.00 95.38 293 ILE A N 1
ATOM 2182 C CA . ILE A 1 293 ? 9.961 -4.885 -1.453 1.00 95.38 293 ILE A CA 1
ATOM 2183 C C . ILE A 1 293 ? 8.994 -3.769 -2.305 1.00 95.38 293 ILE A C 1
ATOM 2185 O O . ILE A 1 293 ? 8.486 -2.857 -1.652 1.00 95.38 293 ILE A O 1
ATOM 2189 N N . GLN A 1 294 ? 8.618 -3.625 -3.634 1.00 93.94 294 GLN A N 1
ATOM 2190 C CA . GLN A 1 294 ? 7.533 -2.788 -4.304 1.00 93.94 294 GLN A CA 1
ATOM 2191 C C . GLN A 1 294 ? 6.703 -3.365 -5.508 1.00 93.94 294 GLN A C 1
ATOM 2193 O O . GLN A 1 294 ? 7.310 -3.960 -6.373 1.00 93.94 294 GLN A O 1
ATOM 2198 N N . ALA A 1 295 ? 5.375 -3.076 -5.688 1.00 93.94 295 ALA A N 1
ATOM 2199 C CA . ALA A 1 295 ? 4.453 -3.448 -6.845 1.00 93.94 295 ALA A CA 1
ATOM 2200 C C . ALA A 1 295 ? 3.424 -2.414 -7.305 1.00 93.94 295 ALA A C 1
ATOM 2202 O O . ALA A 1 295 ? 2.757 -2.587 -8.316 1.00 93.94 295 ALA A O 1
ATOM 2203 N N . TYR A 1 296 ? 3.435 -1.226 -6.753 1.00 91.75 296 TYR A N 1
ATOM 2204 C CA . TYR A 1 296 ? 3.167 -0.140 -7.670 1.00 91.75 296 TYR A CA 1
ATOM 2205 C C . TYR A 1 296 ? 4.337 -0.065 -8.712 1.00 91.75 296 TYR A C 1
ATOM 2207 O O . TYR A 1 296 ? 4.346 0.772 -9.596 1.00 91.75 296 TYR A O 1
ATOM 2215 N N . LEU A 1 297 ? 5.345 -0.948 -8.650 1.00 93.38 297 LEU A N 1
ATOM 2216 C CA . LEU A 1 297 ? 5.982 -1.546 -9.825 1.00 93.38 297 LEU A CA 1
ATOM 2217 C C . LEU A 1 297 ? 5.160 -2.684 -10.438 1.00 93.38 297 LEU A C 1
ATOM 2219 O O . LEU A 1 297 ? 4.674 -3.575 -9.769 1.00 93.38 297 LEU A O 1
ATOM 2223 N N . ARG A 1 298 ? 5.125 -2.819 -11.751 1.00 92.62 298 ARG A N 1
ATOM 2224 C CA . ARG A 1 298 ? 4.641 -4.066 -12.339 1.00 92.62 298 ARG A CA 1
ATOM 2225 C C . ARG A 1 298 ? 5.554 -5.238 -12.027 1.00 92.62 298 ARG A C 1
ATOM 2227 O O . ARG A 1 298 ? 5.034 -6.298 -11.768 1.00 92.62 298 ARG A O 1
ATOM 2234 N N . ASP A 1 299 ? 6.852 -5.035 -11.929 1.00 92.88 299 ASP A N 1
ATOM 2235 C CA . ASP A 1 299 ? 7.883 -6.072 -11.882 1.00 92.88 299 ASP A CA 1
ATOM 2236 C C . ASP A 1 299 ? 7.968 -7.000 -10.678 1.00 92.88 299 ASP A C 1
ATOM 2238 O O . ASP A 1 299 ? 9.025 -7.508 -10.387 1.00 92.88 299 ASP A O 1
ATOM 2242 N N . SER A 1 300 ? 6.908 -7.221 -9.938 1.00 92.56 300 SER A N 1
ATOM 2243 C CA . SER A 1 300 ? 7.053 -6.944 -8.526 1.00 92.56 300 SER A CA 1
ATOM 2244 C C . SER A 1 300 ? 6.600 -8.035 -7.615 1.00 92.56 300 SER A C 1
ATOM 2246 O O . SER A 1 300 ? 7.232 -8.278 -6.604 1.00 92.56 300 SER A O 1
ATOM 2248 N N . LYS A 1 301 ? 5.461 -8.679 -7.886 1.00 93.75 301 LYS A N 1
ATOM 2249 C CA . LYS A 1 301 ? 5.099 -9.868 -7.121 1.00 93.75 301 LYS A CA 1
ATOM 2250 C C . LYS A 1 301 ? 6.025 -11.021 -7.522 1.00 93.75 301 LYS A C 1
ATOM 2252 O O . LYS A 1 301 ? 6.139 -11.942 -6.747 1.00 93.75 301 LYS A O 1
ATOM 2257 N N . GLU A 1 302 ? 6.713 -10.959 -8.664 1.00 93.19 302 GLU A N 1
ATOM 2258 C CA . GLU A 1 302 ? 7.864 -11.878 -9.147 1.00 93.19 302 GLU A CA 1
ATOM 2259 C C . GLU A 1 302 ? 8.803 -11.443 -7.949 1.00 93.19 302 GLU A C 1
ATOM 2261 O O . GLU A 1 302 ? 9.178 -12.260 -7.141 1.00 93.19 302 GLU A O 1
ATOM 2266 N N . ARG A 1 303 ? 8.998 -10.131 -7.758 1.00 92.62 303 ARG A N 1
ATOM 2267 C CA . ARG A 1 303 ? 10.063 -9.596 -6.949 1.00 92.62 303 ARG A CA 1
ATOM 2268 C C . ARG A 1 303 ? 9.901 -9.849 -5.453 1.00 92.62 303 ARG A C 1
ATOM 2270 O O . ARG A 1 303 ? 10.776 -9.571 -4.663 1.00 92.62 303 ARG A O 1
ATOM 2277 N N . MET A 1 304 ? 8.755 -10.437 -5.080 1.00 93.44 304 MET A N 1
ATOM 2278 C CA . MET A 1 304 ? 8.586 -11.264 -3.886 1.00 93.44 304 MET A CA 1
ATOM 2279 C C . MET A 1 304 ? 9.415 -12.537 -4.056 1.00 93.44 304 MET A C 1
ATOM 2281 O O . MET A 1 304 ? 10.533 -12.476 -4.502 1.00 93.44 304 MET A O 1
ATOM 2285 N N . VAL A 1 305 ? 8.819 -13.699 -3.776 1.00 93.19 305 VAL A N 1
ATOM 2286 C CA . VAL A 1 305 ? 8.674 -14.822 -4.698 1.00 93.19 305 VAL A CA 1
ATOM 2287 C C . VAL A 1 305 ? 10.015 -15.299 -5.047 1.00 93.19 305 VAL A C 1
ATOM 2289 O O . VAL A 1 305 ? 10.481 -16.211 -4.374 1.00 93.19 305 VAL A O 1
ATOM 2292 N N . ASN A 1 306 ? 10.628 -14.658 -6.017 1.00 92.94 306 ASN A N 1
ATOM 2293 C CA . ASN A 1 306 ? 11.801 -15.109 -6.657 1.00 92.94 306 ASN A CA 1
ATOM 2294 C C . ASN A 1 306 ? 13.015 -15.038 -5.740 1.00 92.94 306 ASN A C 1
ATOM 2296 O O . ASN A 1 306 ? 14.102 -15.196 -6.269 1.00 92.94 306 ASN A O 1
ATOM 2300 N N . ALA A 1 307 ? 12.833 -14.881 -4.410 1.00 91.88 307 ALA A N 1
ATOM 2301 C CA . ALA A 1 307 ? 13.436 -15.733 -3.386 1.00 91.88 307 ALA A CA 1
ATOM 2302 C C . ALA A 1 307 ? 12.779 -15.928 -1.977 1.00 91.88 307 ALA A C 1
ATOM 2304 O O . ALA A 1 307 ? 13.272 -15.496 -0.976 1.00 91.88 307 ALA A O 1
ATOM 2305 N N . VAL A 1 308 ? 11.902 -16.889 -1.747 1.00 90.88 308 VAL A N 1
ATOM 2306 C CA . VAL A 1 308 ? 11.985 -17.855 -0.576 1.00 90.88 308 VAL A CA 1
ATOM 2307 C C . VAL A 1 308 ? 12.030 -19.288 -1.095 1.00 90.88 308 VAL A C 1
ATOM 2309 O O . VAL A 1 308 ? 11.406 -20.211 -0.631 1.00 90.88 308 VAL A O 1
ATOM 2312 N N . LYS A 1 309 ? 12.669 -19.339 -2.242 1.00 89.75 309 LYS A N 1
ATOM 2313 C CA . LYS A 1 309 ? 12.533 -20.086 -3.471 1.00 89.75 309 LYS A CA 1
ATOM 2314 C C . LYS A 1 309 ? 13.861 -21.019 -4.048 1.00 89.75 309 LYS A C 1
ATOM 2316 O O . LYS A 1 309 ? 13.568 -22.177 -3.913 1.00 89.75 309 LYS A O 1
ATOM 2321 N N . ALA A 1 310 ? 15.223 -20.902 -4.579 1.00 90.69 310 ALA A N 1
ATOM 2322 C CA . ALA A 1 310 ? 16.706 -20.174 -4.605 1.00 90.69 310 ALA A CA 1
ATOM 2323 C C . ALA A 1 310 ? 17.923 -20.194 -3.567 1.00 90.69 310 ALA A C 1
ATOM 2325 O O . ALA A 1 310 ? 18.511 -21.226 -3.326 1.00 90.69 310 ALA A O 1
ATOM 2326 N N . ALA A 1 311 ? 18.309 -19.070 -2.942 1.00 89.94 311 ALA A N 1
ATOM 2327 C CA . ALA A 1 311 ? 18.828 -18.851 -1.573 1.00 89.94 311 ALA A CA 1
ATOM 2328 C C . ALA A 1 311 ? 18.332 -19.457 -0.186 1.00 89.94 311 ALA A C 1
ATOM 2330 O O . ALA A 1 311 ? 19.208 -19.690 0.643 1.00 89.94 311 ALA A O 1
ATOM 2331 N N . GLU A 1 312 ? 17.082 -19.889 0.147 1.00 88.19 312 GLU A N 1
ATOM 2332 C CA . GLU A 1 312 ? 16.810 -20.837 1.292 1.00 88.19 312 GLU A CA 1
ATOM 2333 C C . GLU A 1 312 ? 17.503 -22.190 1.021 1.00 88.19 312 GLU A C 1
ATOM 2335 O O . GLU A 1 312 ? 17.272 -23.216 1.649 1.00 88.19 312 GLU A O 1
ATOM 2340 N N . HIS A 1 313 ? 18.377 -22.231 0.036 1.00 87.00 313 HIS A N 1
ATOM 2341 C CA . HIS A 1 313 ? 19.416 -23.198 -0.068 1.00 87.00 313 HIS A CA 1
ATOM 2342 C C . HIS A 1 313 ? 20.220 -23.377 1.258 1.00 87.00 313 HIS A C 1
ATOM 2344 O O . HIS A 1 313 ? 20.667 -24.475 1.539 1.00 87.00 313 HIS A O 1
ATOM 2350 N N . GLU A 1 314 ? 20.485 -22.363 2.094 1.00 84.75 314 GLU A N 1
ATOM 2351 C CA . GLU A 1 314 ? 21.860 -22.242 2.631 1.00 84.75 314 GLU A CA 1
ATOM 2352 C C . GLU A 1 314 ? 22.172 -22.109 4.222 1.00 84.75 314 GLU A C 1
ATOM 2354 O O . GLU A 1 314 ? 22.194 -23.147 4.890 1.00 84.75 314 GLU A O 1
ATOM 2359 N N . GLY A 1 315 ? 22.308 -20.938 4.925 1.00 87.56 315 GLY A N 1
ATOM 2360 C CA . GLY A 1 315 ? 22.494 -20.707 6.412 1.00 87.56 315 GLY A CA 1
ATOM 2361 C C . GLY A 1 315 ? 21.794 -19.535 7.256 1.00 87.56 315 GLY A C 1
ATOM 2362 O O . GLY A 1 315 ? 22.217 -19.285 8.385 1.00 87.56 315 GLY A O 1
ATOM 2363 N N . VAL A 1 316 ? 20.739 -18.832 6.785 1.00 88.38 316 VAL A N 1
ATOM 2364 C CA . VAL A 1 316 ? 20.003 -17.614 7.293 1.00 88.38 316 VAL A CA 1
ATOM 2365 C C . VAL A 1 316 ? 18.477 -17.635 6.877 1.00 88.38 316 VAL A C 1
ATOM 2367 O O . VAL A 1 316 ? 17.971 -18.726 6.644 1.00 88.38 316 VAL A O 1
ATOM 2370 N N . SER A 1 317 ? 17.715 -16.523 6.890 1.00 87.38 317 SER A N 1
ATOM 2371 C CA . SER A 1 317 ? 16.315 -16.257 6.468 1.00 87.38 317 SER A CA 1
ATOM 2372 C C . SER A 1 317 ? 16.095 -14.762 6.128 1.00 87.38 317 SER A C 1
ATOM 2374 O O . SER A 1 317 ? 17.032 -13.977 6.208 1.00 87.38 317 SER A O 1
ATOM 2376 N N . LEU A 1 318 ? 14.860 -14.281 5.937 1.00 91.00 318 LEU A N 1
ATOM 2377 C CA . LEU A 1 318 ? 14.528 -12.864 5.720 1.00 91.00 318 LEU A CA 1
ATOM 2378 C C . LEU A 1 318 ? 13.246 -12.411 6.397 1.00 91.00 318 LEU A C 1
ATOM 2380 O O . LEU A 1 318 ? 12.258 -13.098 6.220 1.00 91.00 318 LEU A O 1
ATOM 2384 N N . GLY A 1 319 ? 13.123 -11.224 6.998 1.00 92.62 319 GLY A N 1
ATOM 2385 C CA . GLY A 1 319 ? 11.740 -10.724 7.168 1.00 92.62 319 GLY A CA 1
ATOM 2386 C C . GLY A 1 319 ? 11.009 -10.676 5.803 1.00 92.62 319 GLY A C 1
ATOM 2387 O O . GLY A 1 319 ? 11.655 -10.861 4.801 1.00 92.62 319 GLY A O 1
ATOM 2388 N N . VAL A 1 320 ? 9.732 -10.329 5.647 1.00 95.31 320 VAL A N 1
ATOM 2389 C CA . VAL A 1 320 ? 9.231 -9.637 4.418 1.00 95.31 320 VAL A CA 1
ATOM 2390 C C . VAL A 1 320 ? 8.000 -8.643 4.586 1.00 95.31 320 VAL A C 1
ATOM 2392 O O . VAL A 1 320 ? 6.929 -9.085 4.954 1.00 95.31 320 VAL A O 1
ATOM 2395 N N . LYS A 1 321 ? 8.062 -7.301 4.346 1.00 95.19 321 LYS A N 1
ATOM 2396 C CA . LYS A 1 321 ? 7.106 -6.189 4.765 1.00 95.19 321 LYS A CA 1
ATOM 2397 C C . LYS A 1 321 ? 6.501 -5.339 3.600 1.00 95.19 321 LYS A C 1
ATOM 2399 O O . LYS A 1 321 ? 7.324 -4.852 2.860 1.00 95.19 321 LYS A O 1
ATOM 2404 N N . LEU A 1 322 ? 5.158 -5.123 3.432 1.00 96.19 322 LEU A N 1
ATOM 2405 C CA . LEU A 1 322 ? 4.276 -4.799 2.209 1.00 96.19 322 LEU A CA 1
ATOM 2406 C C . LEU A 1 322 ? 3.324 -3.435 2.037 1.00 96.19 322 LEU A C 1
ATOM 2408 O O . LEU A 1 322 ? 2.148 -3.633 2.095 1.00 96.19 322 LEU A O 1
ATOM 2412 N N . VAL A 1 323 ? 3.535 -2.071 1.816 1.00 93.38 323 VAL A N 1
ATOM 2413 C CA . VAL A 1 323 ? 2.471 -1.018 1.365 1.00 93.38 323 VAL A CA 1
ATOM 2414 C C . VAL A 1 323 ? 2.392 -0.597 -0.150 1.00 93.38 323 VAL A C 1
ATOM 2416 O O . VAL A 1 323 ? 2.391 -1.465 -0.975 1.00 93.38 323 VAL A O 1
ATOM 2419 N N . ARG A 1 324 ? 2.198 0.659 -0.633 1.00 89.62 324 ARG A N 1
ATOM 2420 C CA . ARG A 1 324 ? 2.257 1.062 -2.087 1.00 89.62 324 ARG A CA 1
ATOM 2421 C C . ARG A 1 324 ? 3.569 1.709 -2.521 1.00 89.62 324 ARG A C 1
ATOM 2423 O O . ARG A 1 324 ? 3.852 1.764 -3.699 1.00 89.62 324 ARG A O 1
ATOM 2430 N N . GLY A 1 325 ? 4.423 2.224 -1.657 1.00 83.75 325 GLY A N 1
ATOM 2431 C CA . GLY A 1 325 ? 4.129 3.023 -0.487 1.00 83.75 325 GLY A CA 1
ATOM 2432 C C . GLY A 1 325 ? 3.369 4.209 -0.938 1.00 83.75 325 GLY A C 1
ATOM 2433 O O . GLY A 1 325 ? 2.233 4.308 -0.550 1.00 83.75 325 GLY A O 1
ATOM 2434 N N . ALA A 1 326 ? 3.955 5.106 -1.716 1.00 78.81 326 ALA A N 1
ATOM 2435 C CA . ALA A 1 326 ? 3.328 6.394 -1.762 1.00 78.81 326 ALA A CA 1
ATOM 2436 C C . ALA A 1 326 ? 3.545 7.333 -2.973 1.00 78.81 326 ALA A C 1
ATOM 2438 O O . ALA A 1 326 ? 2.900 8.344 -2.964 1.00 78.81 326 ALA A O 1
ATOM 2439 N N . TYR A 1 327 ? 4.430 7.145 -3.974 1.00 80.88 327 TYR A N 1
ATOM 2440 C CA . TYR A 1 327 ? 4.894 8.021 -5.106 1.00 80.88 327 TYR A CA 1
ATOM 2441 C C . TYR A 1 327 ? 4.748 7.505 -6.556 1.00 80.88 327 TYR A C 1
ATOM 2443 O O . TYR A 1 327 ? 5.623 7.679 -7.396 1.00 80.88 327 TYR A O 1
ATOM 2451 N N . ILE A 1 328 ? 3.596 6.977 -6.923 1.00 79.62 328 ILE A N 1
ATOM 2452 C CA . ILE A 1 328 ? 3.137 6.958 -8.319 1.00 79.62 328 ILE A CA 1
ATOM 2453 C C . ILE A 1 328 ? 3.351 8.274 -9.112 1.00 79.62 328 ILE A C 1
ATOM 2455 O O . ILE A 1 328 ? 3.564 8.176 -10.318 1.00 79.62 328 ILE A O 1
ATOM 2459 N N . THR A 1 329 ? 3.346 9.487 -8.529 1.00 74.69 329 THR A N 1
ATOM 2460 C CA . THR A 1 329 ? 3.377 10.748 -9.313 1.00 74.69 329 THR A CA 1
ATOM 2461 C C . THR A 1 329 ? 4.687 10.913 -10.062 1.00 74.69 329 THR A C 1
ATOM 2463 O O . THR A 1 329 ? 4.649 11.035 -11.284 1.00 74.69 329 THR A O 1
ATOM 2466 N N . ARG A 1 330 ? 5.851 10.933 -9.389 1.00 81.38 330 ARG A N 1
ATOM 2467 C CA . ARG A 1 330 ? 7.130 11.050 -10.121 1.00 81.38 330 ARG A CA 1
ATOM 2468 C C . ARG A 1 330 ? 7.471 9.771 -10.891 1.00 81.38 330 ARG A C 1
ATOM 2470 O O . ARG A 1 330 ? 8.207 9.913 -11.844 1.00 81.38 330 ARG A O 1
ATOM 2477 N N . GLU A 1 331 ? 6.834 8.612 -10.671 1.00 82.81 331 GLU A N 1
ATOM 2478 C CA . GLU A 1 331 ? 6.951 7.510 -11.651 1.00 82.81 331 GLU A CA 1
ATOM 2479 C C . GLU A 1 331 ? 6.162 7.724 -12.916 1.00 82.81 331 GLU A C 1
ATOM 2481 O O . GLU A 1 331 ? 6.670 7.501 -14.009 1.00 82.81 331 GLU A O 1
ATOM 2486 N N . THR A 1 332 ? 4.919 8.166 -12.771 1.00 78.75 332 THR A N 1
ATOM 2487 C CA . THR A 1 332 ? 4.080 8.492 -13.916 1.00 78.75 332 THR A CA 1
ATOM 2488 C C . THR A 1 332 ? 4.757 9.597 -14.713 1.00 78.75 332 THR A C 1
ATOM 2490 O O . THR A 1 332 ? 4.835 9.488 -15.930 1.00 78.75 332 THR A O 1
ATOM 2493 N N . LYS A 1 333 ? 5.338 10.603 -14.040 1.00 81.06 333 LYS A N 1
ATOM 2494 C CA . LYS A 1 333 ? 6.149 11.646 -14.682 1.00 81.06 333 LYS A CA 1
ATOM 2495 C C . LYS A 1 333 ? 7.428 11.081 -15.309 1.00 81.06 333 LYS A C 1
ATOM 2497 O O . LYS A 1 333 ? 7.591 11.275 -16.502 1.00 81.06 333 LYS A O 1
ATOM 2502 N N . LEU A 1 334 ? 8.277 10.365 -14.566 1.00 83.38 334 LEU A N 1
ATOM 2503 C CA . LEU A 1 334 ? 9.582 9.859 -15.025 1.00 83.38 334 LEU A CA 1
ATOM 2504 C C . LEU A 1 334 ? 9.441 8.909 -16.219 1.00 83.38 334 LEU A C 1
ATOM 2506 O O . LEU A 1 334 ? 10.123 9.073 -17.227 1.00 83.38 334 LEU A O 1
ATOM 2510 N N . ALA A 1 335 ? 8.498 7.970 -16.163 1.00 81.06 335 ALA A N 1
ATOM 2511 C CA . ALA A 1 335 ? 8.222 7.096 -17.293 1.00 81.06 335 ALA A CA 1
ATOM 2512 C C . ALA A 1 335 ? 7.613 7.854 -18.483 1.00 81.06 335 ALA A C 1
ATOM 2514 O O . ALA A 1 335 ? 8.009 7.593 -19.614 1.00 81.06 335 ALA A O 1
ATOM 2515 N N . SER A 1 336 ? 6.731 8.837 -18.251 1.00 84.81 336 SER A N 1
ATOM 2516 C CA . SER A 1 336 ? 6.192 9.672 -19.339 1.00 84.81 336 SER A CA 1
ATOM 2517 C C . SER A 1 336 ? 7.267 10.544 -19.993 1.00 84.81 336 SER A C 1
ATOM 2519 O O . SER A 1 336 ? 7.310 10.616 -21.216 1.00 84.81 336 SER A O 1
ATOM 2521 N N . SER A 1 337 ? 8.176 11.154 -19.221 1.00 87.75 337 SER A N 1
ATOM 2522 C CA . SER A 1 337 ? 9.303 11.937 -19.755 1.00 87.75 337 SER A CA 1
ATOM 2523 C C . SER A 1 337 ? 10.315 11.080 -20.514 1.00 87.75 337 SER A C 1
ATOM 2525 O O . SER A 1 337 ? 10.996 11.583 -21.399 1.00 87.75 337 SER A O 1
ATOM 2527 N N . LEU A 1 338 ? 10.391 9.786 -20.198 1.00 84.69 338 LEU A N 1
ATOM 2528 C CA . LEU A 1 338 ? 11.202 8.806 -20.919 1.00 84.69 338 LEU A CA 1
ATOM 2529 C C . LEU A 1 338 ? 10.447 8.137 -22.088 1.00 84.69 338 LEU A C 1
ATOM 2531 O O . LEU A 1 338 ? 11.050 7.350 -22.819 1.00 84.69 338 LEU A O 1
ATOM 2535 N N . GLY A 1 339 ? 9.147 8.400 -22.271 1.00 84.00 339 GLY A N 1
ATOM 2536 C CA . GLY A 1 339 ? 8.301 7.716 -23.261 1.00 84.00 339 GLY A CA 1
ATOM 2537 C C . GLY A 1 339 ? 8.101 6.215 -22.997 1.00 84.00 339 GLY A C 1
ATOM 2538 O O . GLY A 1 339 ? 7.789 5.464 -23.917 1.00 84.00 339 GLY A O 1
ATOM 2539 N N . ALA A 1 340 ? 8.318 5.755 -21.763 1.00 81.50 340 ALA A N 1
ATOM 2540 C CA . ALA A 1 340 ? 8.338 4.343 -21.392 1.00 81.50 340 ALA A CA 1
ATOM 2541 C C . ALA A 1 340 ? 6.998 3.857 -20.795 1.00 81.50 340 ALA A C 1
ATOM 2543 O O . ALA A 1 340 ? 6.305 4.628 -20.120 1.00 81.50 340 ALA A O 1
ATOM 2544 N N . PRO A 1 341 ? 6.629 2.565 -20.948 1.00 83.88 341 PRO A N 1
ATOM 2545 C CA . PRO A 1 341 ? 5.430 2.005 -20.329 1.00 83.88 341 PRO A CA 1
ATOM 2546 C C . PRO A 1 341 ? 5.497 2.100 -18.803 1.00 83.88 341 PRO A C 1
ATOM 2548 O O . PRO A 1 341 ? 6.237 1.340 -18.166 1.00 83.88 341 PRO A O 1
ATOM 2551 N N . SER A 1 342 ? 4.696 3.010 -18.228 1.00 86.44 342 SER A N 1
ATOM 2552 C CA . SER A 1 342 ? 4.756 3.389 -16.810 1.00 86.44 342 SER A CA 1
ATOM 2553 C C . SER A 1 342 ? 4.993 2.180 -15.906 1.00 86.44 342 SER A C 1
ATOM 2555 O O . SER A 1 342 ? 4.297 1.162 -16.054 1.00 86.44 342 SER A O 1
ATOM 2557 N N . PRO A 1 343 ? 5.992 2.229 -15.001 1.00 84.94 343 PRO A N 1
ATOM 2558 C CA . PRO A 1 343 ? 6.336 1.100 -14.150 1.00 84.94 343 PRO A CA 1
ATOM 2559 C C . PRO A 1 343 ? 5.108 0.666 -13.358 1.00 84.94 343 PRO A C 1
ATOM 2561 O O . PRO A 1 343 ? 4.958 -0.519 -13.100 1.00 84.94 343 PRO A O 1
ATOM 2564 N N . ILE A 1 344 ? 4.195 1.599 -13.083 1.00 90.81 344 ILE A N 1
ATOM 2565 C CA . ILE A 1 344 ? 3.028 1.417 -12.241 1.00 90.81 344 ILE A CA 1
ATOM 2566 C C . ILE A 1 344 ? 1.886 0.659 -12.876 1.00 90.81 344 ILE A C 1
ATOM 2568 O O . ILE A 1 344 ? 1.673 0.671 -14.090 1.00 90.81 344 ILE A O 1
ATOM 2572 N N . HIS A 1 345 ? 1.121 0.034 -11.999 1.00 85.31 345 HIS A N 1
ATOM 2573 C CA . HIS A 1 345 ? -0.148 -0.597 -12.281 1.00 85.31 345 HIS A CA 1
ATOM 2574 C C . HIS A 1 345 ? -1.221 0.446 -12.728 1.00 85.31 345 HIS A C 1
ATOM 2576 O O . HIS A 1 345 ? -1.319 1.497 -12.092 1.00 85.31 345 HIS A O 1
ATOM 2582 N N . PRO A 1 346 ? -1.992 0.261 -13.834 1.00 75.00 346 PRO A N 1
ATOM 2583 C CA . PRO A 1 346 ? -2.735 1.350 -14.461 1.00 75.00 346 PRO A CA 1
ATOM 2584 C C . PRO A 1 346 ? -4.091 1.605 -13.800 1.00 75.00 346 PRO A C 1
ATOM 2586 O O . PRO A 1 346 ? -4.487 2.766 -13.704 1.00 75.00 346 PRO A O 1
ATOM 2589 N N . SER A 1 347 ? -4.800 0.578 -13.316 1.00 79.19 347 SER A N 1
ATOM 2590 C CA . SER A 1 347 ? -5.998 0.786 -12.507 1.00 79.19 347 SER A CA 1
ATOM 2591 C C . SER A 1 347 ? -5.731 0.557 -11.033 1.00 79.19 347 SER A C 1
ATOM 2593 O O . SER A 1 347 ? -5.072 -0.406 -10.639 1.00 79.19 347 SER A O 1
ATOM 2595 N N . ILE A 1 348 ? -6.410 1.386 -10.234 1.00 76.38 348 ILE A N 1
ATOM 2596 C CA . ILE A 1 348 ? -6.652 1.179 -8.809 1.00 76.38 348 ILE A CA 1
ATOM 2597 C C . ILE A 1 348 ? -6.895 -0.286 -8.487 1.00 76.38 348 ILE A C 1
ATOM 2599 O O . ILE A 1 348 ? -6.287 -0.724 -7.536 1.00 76.38 348 ILE A O 1
ATOM 2603 N N . GLN A 1 349 ? -7.711 -1.048 -9.229 1.00 82.88 349 GLN A N 1
ATOM 2604 C CA . GLN A 1 349 ? -8.166 -2.379 -8.798 1.00 82.88 349 GLN A CA 1
ATOM 2605 C C . GLN A 1 349 ? -7.284 -3.555 -9.297 1.00 82.88 349 GLN A C 1
ATOM 2607 O O . GLN A 1 349 ? -7.516 -4.712 -8.937 1.00 82.88 349 GLN A O 1
ATOM 2612 N N . GLU A 1 350 ? -6.234 -3.297 -10.075 1.00 80.12 350 GLU A N 1
ATOM 2613 C CA . GLU A 1 350 ? -5.162 -4.281 -10.322 1.00 80.12 350 GLU A CA 1
ATOM 2614 C C . GLU A 1 350 ? -3.967 -4.005 -9.418 1.00 80.12 350 GLU A C 1
ATOM 2616 O O . GLU A 1 350 ? -3.485 -4.934 -8.770 1.00 80.12 350 GLU A O 1
ATOM 2621 N N . THR A 1 351 ? -3.639 -2.706 -9.280 1.00 84.06 351 THR A N 1
ATOM 2622 C CA . THR A 1 351 ? -3.076 -2.100 -8.067 1.00 84.06 351 THR A CA 1
ATOM 2623 C C . THR A 1 351 ? -3.755 -2.712 -6.856 1.00 84.06 351 THR A C 1
ATOM 2625 O O . THR A 1 351 ? -3.054 -3.035 -5.919 1.00 84.06 351 THR A O 1
ATOM 2628 N N . HIS A 1 352 ? -5.069 -3.008 -6.936 1.00 86.06 352 HIS A N 1
ATOM 2629 C CA . HIS A 1 352 ? -5.730 -4.021 -6.124 1.00 86.06 352 HIS A CA 1
ATOM 2630 C C . HIS A 1 352 ? -5.101 -5.371 -6.224 1.00 86.06 352 HIS A C 1
ATOM 2632 O O . HIS A 1 352 ? -4.093 -5.499 -5.579 1.00 86.06 352 HIS A O 1
ATOM 2638 N N . ASN A 1 353 ? -5.630 -6.370 -6.919 1.00 88.69 353 ASN A N 1
ATOM 2639 C CA . ASN A 1 353 ? -5.438 -7.746 -6.424 1.00 88.69 353 ASN A CA 1
ATOM 2640 C C . ASN A 1 353 ? -3.976 -8.172 -6.169 1.00 88.69 353 ASN A C 1
ATOM 2642 O O . ASN A 1 353 ? -3.765 -9.047 -5.334 1.00 88.69 353 ASN A O 1
ATOM 2646 N N . CYS A 1 354 ? -2.992 -7.485 -6.774 1.00 89.81 354 CYS A N 1
ATOM 2647 C CA . CYS A 1 354 ? -1.656 -7.229 -6.213 1.00 89.81 354 CYS A CA 1
ATOM 2648 C C . CYS A 1 354 ? -1.505 -6.973 -4.689 1.00 89.81 354 CYS A C 1
ATOM 2650 O O . CYS A 1 354 ? -0.365 -7.047 -4.234 1.00 89.81 354 CYS A O 1
ATOM 2652 N N . PHE A 1 355 ? -2.555 -6.821 -3.850 1.00 93.75 355 PHE A N 1
ATOM 2653 C CA . PHE A 1 355 ? -2.546 -7.080 -2.396 1.00 93.75 355 PHE A CA 1
ATOM 2654 C C . PHE A 1 355 ? -3.066 -8.364 -1.853 1.00 93.75 355 PHE A C 1
ATOM 2656 O O . PHE A 1 355 ? -2.355 -9.011 -1.082 1.00 93.75 355 PHE A O 1
ATOM 2663 N N . ASN A 1 356 ? -4.126 -8.863 -2.440 1.00 93.81 356 ASN A N 1
ATOM 2664 C CA . ASN A 1 356 ? -4.880 -9.963 -1.937 1.00 93.81 356 ASN A CA 1
ATOM 2665 C C . ASN A 1 356 ? -4.012 -11.212 -1.821 1.00 93.81 356 ASN A C 1
ATOM 2667 O O . ASN A 1 356 ? -4.323 -12.131 -1.071 1.00 93.81 356 ASN A O 1
ATOM 2671 N N . SER A 1 357 ? -2.920 -11.249 -2.591 1.00 93.56 357 SER A N 1
ATOM 2672 C CA . SER A 1 357 ? -2.144 -12.443 -2.819 1.00 93.56 357 SER A CA 1
ATOM 2673 C C . SER A 1 357 ? -0.624 -12.305 -2.995 1.00 93.56 357 SER A C 1
ATOM 2675 O O . SER A 1 357 ? -0.025 -13.291 -3.314 1.00 93.56 357 SER A O 1
ATOM 2677 N N . CYS A 1 358 ? 0.072 -11.182 -2.852 1.00 93.31 358 CYS A N 1
ATOM 2678 C CA . CYS A 1 358 ? 1.511 -11.175 -2.448 1.00 93.31 358 CYS A CA 1
ATOM 2679 C C . CYS A 1 358 ? 1.668 -11.060 -0.939 1.00 93.31 358 CYS A C 1
ATOM 2681 O O . CYS A 1 358 ? 2.701 -11.327 -0.359 1.00 93.31 358 CYS A O 1
ATOM 2683 N N . ALA A 1 359 ? 0.617 -10.590 -0.299 1.00 93.50 359 ALA A N 1
ATOM 2684 C CA . ALA A 1 359 ? 0.405 -10.888 1.061 1.00 93.50 359 ALA A CA 1
ATOM 2685 C C . ALA A 1 359 ? -0.004 -12.318 0.999 1.00 93.50 359 ALA A C 1
ATOM 2687 O O . ALA A 1 359 ? 0.890 -13.072 1.282 1.00 93.50 359 ALA A O 1
ATOM 2688 N N . SER A 1 360 ? -1.177 -12.700 0.448 1.00 94.56 360 SER A N 1
ATOM 2689 C CA . SER A 1 360 ? -1.575 -14.117 0.339 1.00 94.56 360 SER A CA 1
ATOM 2690 C C . SER A 1 360 ? -0.770 -14.825 -0.735 1.00 94.56 360 SER A C 1
ATOM 2692 O O . SER A 1 360 ? -1.235 -15.201 -1.800 1.00 94.56 360 SER A O 1
ATOM 2694 N N . PHE A 1 361 ? 0.462 -14.982 -0.365 1.00 95.06 361 PHE A N 1
ATOM 2695 C CA . PHE A 1 361 ? 1.583 -15.577 -0.982 1.00 95.06 361 PHE A CA 1
ATOM 2696 C C . PHE A 1 361 ? 2.558 -16.036 0.089 1.00 95.06 361 PHE A C 1
ATOM 2698 O O . PHE A 1 361 ? 3.208 -17.058 0.018 1.00 95.06 361 PHE A O 1
ATOM 2705 N N . MET A 1 362 ? 2.766 -15.121 1.014 1.00 94.31 362 MET A N 1
ATOM 2706 C CA . MET A 1 362 ? 3.915 -15.153 1.849 1.00 94.31 362 MET A CA 1
ATOM 2707 C C . MET A 1 362 ? 3.597 -16.184 2.923 1.00 94.31 362 MET A C 1
ATOM 2709 O O . MET A 1 362 ? 3.784 -17.375 2.797 1.00 94.31 362 MET A O 1
ATOM 2713 N N . LEU A 1 363 ? 2.741 -15.776 3.823 1.00 93.38 363 LEU A N 1
ATOM 2714 C CA . LEU A 1 363 ? 2.230 -16.539 4.933 1.00 93.38 363 LEU A CA 1
ATOM 2715 C C . LEU A 1 363 ? 1.251 -17.713 4.679 1.00 93.38 363 LEU A C 1
ATOM 2717 O O . LEU A 1 363 ? 0.464 -17.967 5.564 1.00 93.38 363 LEU A O 1
ATOM 2721 N N . GLU A 1 364 ? 1.173 -18.440 3.558 1.00 89.94 364 GLU A N 1
ATOM 2722 C CA . GLU A 1 364 ? 0.248 -19.603 3.508 1.00 89.94 364 GLU A CA 1
ATOM 2723 C C . GLU A 1 364 ? 0.937 -20.925 3.682 1.00 89.94 364 GLU A C 1
ATOM 2725 O O . GLU A 1 364 ? 0.801 -21.496 4.759 1.00 89.94 364 GLU A O 1
ATOM 2730 N N . LYS A 1 365 ? 1.673 -21.379 2.664 1.00 90.56 365 LYS A N 1
ATOM 2731 C CA . LYS A 1 365 ? 3.096 -21.111 2.688 1.00 90.56 365 LYS A CA 1
ATOM 2732 C C . LYS A 1 365 ? 3.948 -21.694 3.772 1.00 90.56 365 LYS A C 1
ATOM 2734 O O . LYS A 1 365 ? 5.136 -21.536 3.660 1.00 90.56 365 LYS A O 1
ATOM 2739 N N . VAL A 1 366 ? 3.370 -22.058 4.908 1.00 89.56 366 VAL A N 1
ATOM 2740 C CA . VAL A 1 366 ? 3.737 -21.312 6.115 1.00 89.56 366 VAL A CA 1
ATOM 2741 C C . VAL A 1 366 ? 3.249 -21.935 7.413 1.00 89.56 366 VAL A C 1
ATOM 2743 O O . VAL A 1 366 ? 3.329 -21.346 8.491 1.00 89.56 366 VAL A O 1
ATOM 2746 N N . ARG A 1 367 ? 2.934 -23.223 7.390 1.00 87.81 367 ARG A N 1
ATOM 2747 C CA . ARG A 1 367 ? 3.021 -24.016 8.610 1.00 87.81 367 ARG A CA 1
ATOM 2748 C C . ARG A 1 367 ? 4.322 -24.875 8.717 1.00 87.81 367 ARG A C 1
ATOM 2750 O O . ARG A 1 367 ? 4.692 -24.990 9.869 1.00 87.81 367 ARG A O 1
ATOM 2757 N N . ARG A 1 368 ? 5.117 -25.268 7.664 1.00 85.25 368 ARG A N 1
ATOM 2758 C CA . ARG A 1 368 ? 6.533 -25.792 7.720 1.00 85.25 368 ARG A CA 1
ATOM 2759 C C . ARG A 1 368 ? 7.732 -24.855 7.887 1.00 85.25 368 ARG A C 1
ATOM 2761 O O . ARG A 1 368 ? 8.582 -24.709 7.015 1.00 85.25 368 ARG A O 1
ATOM 2768 N N . GLY A 1 369 ? 7.896 -24.334 9.081 1.00 81.44 369 GLY A N 1
ATOM 2769 C CA . GLY A 1 369 ? 9.195 -23.858 9.539 1.00 81.44 369 GLY A CA 1
ATOM 2770 C C . GLY A 1 369 ? 9.723 -22.465 9.151 1.00 81.44 369 GLY A C 1
ATOM 2771 O O . GLY A 1 369 ? 10.009 -21.666 10.034 1.00 81.44 369 GLY A O 1
ATOM 2772 N N . SER A 1 370 ? 9.832 -22.147 7.873 1.00 82.81 370 SER A N 1
ATOM 2773 C CA . SER A 1 370 ? 10.527 -20.959 7.368 1.00 82.81 370 SER A CA 1
ATOM 2774 C C . SER A 1 370 ? 9.795 -19.614 7.515 1.00 82.81 370 SER A C 1
ATOM 2776 O O . SER A 1 370 ? 8.972 -19.302 6.674 1.00 82.81 370 SER A O 1
ATOM 2778 N N . GLY A 1 371 ? 10.004 -18.795 8.555 1.00 89.00 371 GLY A N 1
ATOM 2779 C CA . GLY A 1 371 ? 9.034 -17.718 8.858 1.00 89.00 371 GLY A CA 1
ATOM 2780 C C . GLY A 1 371 ? 9.459 -16.381 9.443 1.00 89.00 371 GLY A C 1
ATOM 2781 O O . GLY A 1 371 ? 9.887 -16.395 10.580 1.00 89.00 371 GLY A O 1
ATOM 2782 N N . ALA A 1 372 ? 9.185 -15.264 8.755 1.00 92.38 372 ALA A N 1
ATOM 2783 C CA . ALA A 1 372 ? 8.835 -13.941 9.271 1.00 92.38 372 ALA A CA 1
ATOM 2784 C C . ALA A 1 372 ? 8.453 -12.963 8.118 1.00 92.38 372 ALA A C 1
ATOM 2786 O O . ALA A 1 372 ? 9.334 -12.448 7.456 1.00 92.38 372 ALA A O 1
ATOM 2787 N N . VAL A 1 373 ? 7.175 -12.649 7.845 1.00 93.94 373 VAL A N 1
ATOM 2788 C CA . VAL A 1 373 ? 6.816 -11.556 6.886 1.00 93.94 373 VAL A CA 1
ATOM 2789 C C . VAL A 1 373 ? 6.601 -10.263 7.648 1.00 93.94 373 VAL A C 1
ATOM 2791 O O . VAL A 1 373 ? 7.258 -10.122 8.659 1.00 93.94 373 VAL A O 1
ATOM 2794 N N . MET A 1 374 ? 5.701 -9.362 7.222 1.00 95.44 374 MET A N 1
ATOM 2795 C CA . MET A 1 374 ? 5.052 -8.174 7.806 1.00 95.44 374 MET A CA 1
ATOM 2796 C C . MET A 1 374 ? 3.963 -7.758 6.732 1.00 95.44 374 MET A C 1
ATOM 2798 O O . MET A 1 374 ? 4.266 -7.910 5.551 1.00 95.44 374 MET A O 1
ATOM 2802 N N . LEU A 1 375 ? 2.714 -7.272 7.037 1.00 95.12 375 LEU A N 1
ATOM 2803 C CA . LEU A 1 375 ? 1.538 -7.041 6.112 1.00 95.12 375 LEU A CA 1
ATOM 2804 C C . LEU A 1 375 ? 0.486 -5.827 6.058 1.00 95.12 375 LEU A C 1
ATOM 2806 O O . LEU A 1 375 ? -0.491 -5.932 5.334 1.00 95.12 375 LEU A O 1
ATOM 2810 N N . ALA A 1 376 ? 0.715 -4.642 6.636 1.00 91.00 376 ALA A N 1
ATOM 2811 C CA . ALA A 1 376 ? -0.004 -3.355 6.798 1.00 91.00 376 ALA A CA 1
ATOM 2812 C C . ALA A 1 376 ? -0.708 -2.678 5.612 1.00 91.00 376 ALA A C 1
ATOM 2814 O O . ALA A 1 376 ? -0.441 -2.942 4.444 1.00 91.00 376 ALA A O 1
ATOM 2815 N N . THR A 1 377 ? -1.535 -1.661 5.914 1.00 84.19 377 THR A N 1
ATOM 2816 C CA . THR A 1 377 ? -2.120 -0.785 4.904 1.00 84.19 377 THR A CA 1
ATOM 2817 C C . THR A 1 377 ? -2.789 0.517 5.348 1.00 84.19 377 THR A C 1
ATOM 2819 O O . THR A 1 377 ? -3.263 0.667 6.459 1.00 84.19 377 THR A O 1
ATOM 2822 N N . HIS A 1 378 ? -2.879 1.441 4.388 1.00 76.06 378 HIS A N 1
ATOM 2823 C CA . HIS A 1 378 ? -3.838 2.539 4.212 1.00 76.06 378 HIS A CA 1
ATOM 2824 C C . HIS A 1 378 ? -5.183 2.197 3.449 1.00 76.06 378 HIS A C 1
ATOM 2826 O O . HIS A 1 378 ? -5.591 2.976 2.591 1.00 76.06 378 HIS A O 1
ATOM 2832 N N . ASN A 1 379 ? -5.821 1.017 3.602 1.00 79.31 379 ASN A N 1
ATOM 2833 C CA . ASN A 1 379 ? -7.272 0.741 3.366 1.00 79.31 379 ASN A CA 1
ATOM 2834 C C . ASN A 1 379 ? -7.790 -0.510 4.098 1.00 79.31 379 ASN A C 1
ATOM 2836 O O . ASN A 1 379 ? -7.052 -1.422 4.420 1.00 79.31 379 ASN A O 1
ATOM 2840 N N . VAL A 1 380 ? -9.102 -0.506 4.329 1.00 78.06 380 VAL A N 1
ATOM 2841 C CA . VAL A 1 380 ? -9.967 -1.415 5.106 1.00 78.06 380 VAL A CA 1
ATOM 2842 C C . VAL A 1 380 ? -10.895 -2.357 4.283 1.00 78.06 380 VAL A C 1
ATOM 2844 O O . VAL A 1 380 ? -12.056 -2.514 4.612 1.00 78.06 380 VAL A O 1
ATOM 2847 N N . ARG A 1 381 ? -10.511 -2.967 3.151 1.00 80.00 381 ARG A N 1
ATOM 2848 C CA . ARG A 1 381 ? -11.179 -4.245 2.718 1.00 80.00 381 ARG A CA 1
ATOM 2849 C C . ARG A 1 381 ? -10.370 -5.056 1.769 1.00 80.00 381 ARG A C 1
ATOM 2851 O O . ARG A 1 381 ? -10.377 -6.275 1.802 1.00 80.00 381 ARG A O 1
ATOM 2858 N N . SER A 1 382 ? -9.577 -4.375 0.983 1.00 81.31 382 SER A N 1
ATOM 2859 C CA . SER A 1 382 ? -8.287 -4.971 0.790 1.00 81.31 382 SER A CA 1
ATOM 2860 C C . SER A 1 382 ? -7.705 -5.212 2.167 1.00 81.31 382 SER A C 1
ATOM 2862 O O . SER A 1 382 ? -7.600 -6.353 2.582 1.00 81.31 382 SER A O 1
ATOM 2864 N N . GLY A 1 383 ? -7.657 -4.171 2.975 1.00 81.31 383 GLY A N 1
ATOM 2865 C CA . GLY A 1 383 ? -8.076 -4.244 4.357 1.00 81.31 383 GLY A CA 1
ATOM 2866 C C . GLY A 1 383 ? -9.233 -5.179 4.775 1.00 81.31 383 GLY A C 1
ATOM 2867 O O . GLY A 1 383 ? -10.075 -4.628 5.444 1.00 81.31 383 GLY A O 1
ATOM 2868 N N . GLN A 1 384 ? -9.343 -6.465 4.390 1.00 83.12 384 GLN A N 1
ATOM 2869 C CA . GLN A 1 384 ? -10.270 -7.565 4.689 1.00 83.12 384 GLN A CA 1
ATOM 2870 C C . GLN A 1 384 ? -9.856 -8.950 4.126 1.00 83.12 384 GLN A C 1
ATOM 2872 O O . GLN A 1 384 ? -10.567 -9.905 4.376 1.00 83.12 384 GLN A O 1
ATOM 2877 N N . ILE A 1 385 ? -8.733 -9.133 3.404 1.00 84.88 385 ILE A N 1
ATOM 2878 C CA . ILE A 1 385 ? -7.834 -10.275 3.665 1.00 84.88 385 ILE A CA 1
ATOM 2879 C C . ILE A 1 385 ? -6.904 -9.574 4.658 1.00 84.88 385 ILE A C 1
ATOM 2881 O O . ILE A 1 385 ? -5.829 -9.301 4.234 1.00 84.88 385 ILE A O 1
ATOM 2885 N N . ALA A 1 386 ? -7.230 -9.199 5.912 1.00 85.06 386 ALA A N 1
ATOM 2886 C CA . ALA A 1 386 ? -6.272 -9.576 6.976 1.00 85.06 386 ALA A CA 1
ATOM 2887 C C . ALA A 1 386 ? -6.863 -10.530 7.896 1.00 85.06 386 ALA A C 1
ATOM 2889 O O . ALA A 1 386 ? -6.267 -11.547 8.191 1.00 85.06 386 ALA A O 1
ATOM 2890 N N . ALA A 1 387 ? -7.892 -10.066 8.568 1.00 83.44 387 ALA A N 1
ATOM 2891 C CA . ALA A 1 387 ? -7.777 -10.393 9.940 1.00 83.44 387 ALA A CA 1
ATOM 2892 C C . ALA A 1 387 ? -7.996 -11.881 10.129 1.00 83.44 387 ALA A C 1
ATOM 2894 O O . ALA A 1 387 ? -7.460 -12.341 11.113 1.00 83.44 387 ALA A O 1
ATOM 2895 N N . GLU A 1 388 ? -8.619 -12.585 9.161 1.00 86.25 388 GLU A N 1
ATOM 2896 C CA . GLU A 1 388 ? -8.812 -14.024 9.054 1.00 86.25 388 GLU A CA 1
ATOM 2897 C C . GLU A 1 388 ? -7.914 -14.887 8.054 1.00 86.25 388 GLU A C 1
ATOM 2899 O O . GLU A 1 388 ? -8.549 -15.504 7.245 1.00 86.25 388 GLU A O 1
ATOM 2904 N N . LYS A 1 389 ? -6.549 -15.096 8.050 1.00 86.75 389 LYS A N 1
ATOM 2905 C CA . LYS A 1 389 ? -5.718 -16.320 7.619 1.00 86.75 389 LYS A CA 1
ATOM 2906 C C . LYS A 1 389 ? -4.838 -17.158 8.644 1.00 86.75 389 LYS A C 1
ATOM 2908 O O . LYS A 1 389 ? -4.263 -18.169 8.275 1.00 86.75 389 LYS A O 1
ATOM 2913 N N . ALA A 1 390 ? -4.826 -16.823 9.933 1.00 83.75 390 ALA A N 1
ATOM 2914 C CA . ALA A 1 390 ? -4.349 -17.486 11.167 1.00 83.75 390 ALA A CA 1
ATOM 2915 C C . ALA A 1 390 ? -5.176 -18.672 11.669 1.00 83.75 390 ALA A C 1
ATOM 2917 O O . ALA A 1 390 ? -4.720 -19.741 11.340 1.00 83.75 390 ALA A O 1
ATOM 2918 N N . THR A 1 391 ? -6.289 -18.536 12.461 1.00 83.44 391 THR A N 1
ATOM 2919 C CA . THR A 1 391 ? -7.221 -19.585 13.059 1.00 83.44 391 THR A CA 1
ATOM 2920 C C . THR A 1 391 ? -7.707 -20.670 12.141 1.00 83.44 391 THR A C 1
ATOM 2922 O O . THR A 1 391 ? -8.305 -21.615 12.620 1.00 83.44 391 THR A O 1
ATOM 2925 N N . GLU A 1 392 ? -7.385 -20.526 10.887 1.00 84.44 392 GLU A N 1
ATOM 2926 C CA . GLU A 1 392 ? -7.201 -21.487 9.848 1.00 84.44 392 GLU A CA 1
ATOM 2927 C C . GLU A 1 392 ? -5.805 -22.092 10.059 1.00 84.44 392 GLU A C 1
ATOM 2929 O O . GLU A 1 392 ? -5.672 -22.967 10.913 1.00 84.44 392 GLU A O 1
ATOM 2934 N N . LEU A 1 393 ? -4.760 -21.596 9.396 1.00 83.06 393 LEU A N 1
ATOM 2935 C CA . LEU A 1 393 ? -3.530 -22.306 9.125 1.00 83.06 393 LEU A CA 1
ATOM 2936 C C . LEU A 1 393 ? -2.856 -22.843 10.383 1.00 83.06 393 LEU A C 1
ATOM 2938 O O . LEU A 1 393 ? -2.949 -24.060 10.590 1.00 83.06 393 LEU A O 1
ATOM 2942 N N . GLY A 1 394 ? -2.231 -22.025 11.248 1.00 80.50 394 GLY A N 1
ATOM 2943 C CA . GLY A 1 394 ? -1.892 -22.559 12.570 1.00 80.50 394 GLY A CA 1
ATOM 2944 C C . GLY A 1 394 ? -0.835 -22.026 13.550 1.00 80.50 394 GLY A C 1
ATOM 2945 O O . GLY A 1 394 ? -0.661 -22.802 14.471 1.00 80.50 394 GLY A O 1
ATOM 2946 N N . ILE A 1 395 ? -0.136 -20.865 13.484 1.00 84.38 395 ILE A N 1
ATOM 2947 C CA . ILE A 1 395 ? 0.483 -20.244 14.707 1.00 84.38 395 ILE A CA 1
ATOM 2948 C C . ILE A 1 395 ? -0.649 -19.704 15.617 1.00 84.38 395 ILE A C 1
ATOM 2950 O O . ILE A 1 395 ? -1.719 -20.259 15.606 1.00 84.38 395 ILE A O 1
ATOM 2954 N N . GLY A 1 396 ? -0.541 -18.625 16.375 1.00 70.38 396 GLY A N 1
ATOM 2955 C CA . GLY A 1 396 ? -1.552 -18.126 17.304 1.00 70.38 396 GLY A CA 1
ATOM 2956 C C . GLY A 1 396 ? -1.485 -16.620 17.401 1.00 70.38 396 GLY A C 1
ATOM 2957 O O . GLY A 1 396 ? -0.952 -15.966 16.509 1.00 70.38 396 GLY A O 1
ATOM 2958 N N . ARG A 1 397 ? -1.868 -16.060 18.546 1.00 68.19 397 ARG A N 1
ATOM 2959 C CA . ARG A 1 397 ? -1.745 -14.639 18.790 1.00 68.19 397 ARG A CA 1
ATOM 2960 C C . ARG A 1 397 ? -0.794 -14.034 19.927 1.00 68.19 397 ARG A C 1
ATOM 2962 O O . ARG A 1 397 ? -0.461 -12.921 19.705 1.00 68.19 397 ARG A O 1
ATOM 2969 N N . VAL A 1 398 ? -0.153 -14.563 21.018 1.00 68.06 398 VAL A N 1
ATOM 2970 C CA . VAL A 1 398 ? 1.071 -13.966 21.801 1.00 68.06 398 VAL A CA 1
ATOM 2971 C C . VAL A 1 398 ? 2.526 -14.646 21.857 1.00 68.06 398 VAL A C 1
ATOM 2973 O O . VAL A 1 398 ? 3.121 -14.662 22.914 1.00 68.06 398 VAL A O 1
ATOM 2976 N N . ASP A 1 399 ? 3.210 -15.096 20.768 1.00 73.31 399 ASP A N 1
ATOM 2977 C CA . ASP A 1 399 ? 4.708 -15.146 20.566 1.00 73.31 399 ASP A CA 1
ATOM 2978 C C . ASP A 1 399 ? 5.222 -14.184 19.450 1.00 73.31 399 ASP A C 1
ATOM 2980 O O . ASP A 1 399 ? 4.562 -14.111 18.427 1.00 73.31 399 ASP A O 1
ATOM 2984 N N . ARG A 1 400 ? 6.239 -13.345 19.715 1.00 74.88 400 ARG A N 1
ATOM 2985 C CA . ARG A 1 400 ? 6.392 -11.831 19.534 1.00 74.88 400 ARG A CA 1
ATOM 2986 C C . ARG A 1 400 ? 6.204 -11.248 18.128 1.00 74.88 400 ARG A C 1
ATOM 2988 O O . ARG A 1 400 ? 6.431 -10.067 18.046 1.00 74.88 400 ARG A O 1
ATOM 2995 N N . LYS A 1 401 ? 5.610 -11.992 17.185 1.00 85.50 401 LYS A N 1
ATOM 2996 C CA . LYS A 1 401 ? 5.426 -11.949 15.718 1.00 85.50 401 LYS A CA 1
ATOM 2997 C C . LYS A 1 401 ? 4.160 -11.298 15.069 1.00 85.50 401 LYS A C 1
ATOM 2999 O O . LYS A 1 401 ? 3.661 -11.845 14.099 1.00 85.50 401 LYS A O 1
ATOM 3004 N N . LEU A 1 402 ? 3.503 -10.235 15.558 1.00 90.56 402 LEU A N 1
ATOM 3005 C CA . LEU A 1 402 ? 2.222 -9.740 14.991 1.00 90.56 402 LEU A CA 1
ATOM 3006 C C . LEU A 1 402 ? 1.814 -8.268 15.338 1.00 90.56 402 LEU A C 1
ATOM 3008 O O . LEU A 1 402 ? 0.625 -8.052 15.529 1.00 90.56 402 LEU A O 1
ATOM 3012 N N . GLN A 1 403 ? 2.743 -7.293 15.461 1.00 90.88 403 GLN A N 1
ATOM 3013 C CA . GLN A 1 403 ? 2.552 -5.810 15.618 1.00 90.88 403 GLN A CA 1
ATOM 3014 C C . GLN A 1 403 ? 1.619 -5.154 14.573 1.00 90.88 403 GLN A C 1
ATOM 3016 O O . GLN A 1 403 ? 1.440 -5.648 13.471 1.00 90.88 403 GLN A O 1
ATOM 3021 N N . PHE A 1 404 ? 1.070 -3.960 14.857 1.00 94.06 404 PHE A N 1
ATOM 3022 C CA . PHE A 1 404 ? 0.353 -3.145 13.866 1.00 94.06 404 PHE A CA 1
ATOM 3023 C C . PHE A 1 404 ? 0.540 -1.581 13.847 1.00 94.06 404 PHE A C 1
ATOM 3025 O O . PHE A 1 404 ? -0.158 -0.864 14.555 1.00 94.06 404 PHE A O 1
ATOM 3032 N N . ALA A 1 405 ? 1.431 -1.106 12.940 1.00 90.75 405 ALA A N 1
ATOM 3033 C CA . ALA A 1 405 ? 1.751 0.206 12.310 1.00 90.75 405 ALA A CA 1
ATOM 3034 C C . ALA A 1 405 ? 0.644 0.954 11.653 1.00 90.75 405 ALA A C 1
ATOM 3036 O O . ALA A 1 405 ? 0.013 0.496 10.706 1.00 90.75 405 ALA A O 1
ATOM 3037 N N . GLN A 1 406 ? 0.704 2.236 11.879 1.00 92.25 406 GLN A N 1
ATOM 3038 C CA . GLN A 1 406 ? 0.071 3.147 11.014 1.00 92.25 406 GLN A CA 1
ATOM 3039 C C . GLN A 1 406 ? 0.778 4.476 11.044 1.00 92.25 406 GLN A C 1
ATOM 3041 O O . GLN A 1 406 ? 1.356 4.770 12.079 1.00 92.25 406 GLN A O 1
ATOM 3046 N N . LEU A 1 407 ? 0.743 5.304 9.981 1.00 87.25 407 LEU A N 1
ATOM 3047 C CA . LEU A 1 407 ? 1.223 6.672 10.101 1.00 87.25 407 LEU A CA 1
ATOM 3048 C C . LEU A 1 407 ? 0.498 7.241 11.299 1.00 87.25 407 LEU A C 1
ATOM 3050 O O . LEU A 1 407 ? -0.618 6.863 11.616 1.00 87.25 407 LEU A O 1
ATOM 3054 N N . MET A 1 408 ? 1.114 8.160 11.998 1.00 85.44 408 MET A N 1
ATOM 3055 C CA . MET A 1 408 ? 0.358 8.955 12.934 1.00 85.44 408 MET A CA 1
ATOM 3056 C C . MET A 1 408 ? -0.642 9.777 12.079 1.00 85.44 408 MET A C 1
ATOM 3058 O O . MET A 1 408 ? -0.312 10.167 10.962 1.00 85.44 408 MET A O 1
ATOM 3062 N N . GLY A 1 409 ? -1.891 9.944 12.524 1.00 75.88 409 GLY A N 1
ATOM 3063 C CA . GLY A 1 409 ? -2.893 10.887 11.991 1.00 75.88 409 GLY A CA 1
ATOM 3064 C C . GLY A 1 409 ? -3.735 10.639 10.714 1.00 75.88 409 GLY A C 1
ATOM 3065 O O . GLY A 1 409 ? -4.822 11.179 10.633 1.00 75.88 409 GLY A O 1
ATOM 3066 N N . MET A 1 410 ? -3.365 9.816 9.739 1.00 79.38 410 MET A N 1
ATOM 3067 C CA . MET A 1 410 ? -4.056 9.590 8.444 1.00 79.38 410 MET A CA 1
ATOM 3068 C C . MET A 1 410 ? -4.738 8.212 8.221 1.00 79.38 410 MET A C 1
ATOM 3070 O O . MET A 1 410 ? -4.317 7.397 7.420 1.00 79.38 410 MET A O 1
ATOM 3074 N N . ALA A 1 411 ? -5.777 7.907 8.967 1.00 74.44 411 ALA A N 1
ATOM 3075 C CA . ALA A 1 411 ? -6.306 6.597 9.418 1.00 74.44 411 ALA A CA 1
ATOM 3076 C C . ALA A 1 411 ? -5.764 5.688 10.651 1.00 74.44 411 ALA A C 1
ATOM 3078 O O . ALA A 1 411 ? -5.323 4.659 10.168 1.00 74.44 411 ALA A O 1
ATOM 3079 N N . ASP A 1 412 ? -5.791 5.704 12.099 1.00 79.50 412 ASP A N 1
ATOM 3080 C CA . ASP A 1 412 ? -6.521 6.079 13.500 1.00 79.50 412 ASP A CA 1
ATOM 3081 C C . ASP A 1 412 ? -7.994 5.558 14.014 1.00 79.50 412 ASP A C 1
ATOM 3083 O O . ASP A 1 412 ? -8.740 6.376 14.504 1.00 79.50 412 ASP A O 1
ATOM 3087 N N . GLY A 1 413 ? -8.488 4.308 14.263 1.00 78.06 413 GLY A N 1
ATOM 3088 C CA . GLY A 1 413 ? -9.401 3.354 13.506 1.00 78.06 413 GLY A CA 1
ATOM 3089 C C . GLY A 1 413 ? -9.076 1.813 13.561 1.00 78.06 413 GLY A C 1
ATOM 3090 O O . GLY A 1 413 ? -8.427 1.433 14.518 1.00 78.06 413 GLY A O 1
ATOM 3091 N N . LEU A 1 414 ? -9.402 0.933 12.570 1.00 80.88 414 LEU A N 1
ATOM 3092 C CA . LEU A 1 414 ? -9.094 -0.547 12.456 1.00 80.88 414 LEU A CA 1
ATOM 3093 C C . LEU A 1 414 ? -7.786 -1.107 13.044 1.00 80.88 414 LEU A C 1
ATOM 3095 O O . LEU A 1 414 ? -7.718 -2.306 13.205 1.00 80.88 414 LEU A O 1
ATOM 3099 N N . THR A 1 415 ? -6.790 -0.379 13.524 1.00 83.81 415 THR A N 1
ATOM 3100 C CA . THR A 1 415 ? -5.835 -1.014 14.443 1.00 83.81 415 THR A CA 1
ATOM 3101 C C . THR A 1 415 ? -6.322 -1.175 15.862 1.00 83.81 415 THR A C 1
ATOM 3103 O O . THR A 1 415 ? -5.690 -1.927 16.573 1.00 83.81 415 THR A O 1
ATOM 3106 N N . TYR A 1 416 ? -7.467 -0.629 16.275 1.00 82.75 416 TYR A N 1
ATOM 3107 C CA . TYR A 1 416 ? -8.300 -1.272 17.279 1.00 82.75 416 TYR A CA 1
ATOM 3108 C C . TYR A 1 416 ? -9.639 -1.741 16.781 1.00 82.75 416 TYR A C 1
ATOM 3110 O O . TYR A 1 416 ? -10.517 -2.023 17.570 1.00 82.75 416 TYR A O 1
ATOM 3118 N N . GLY A 1 417 ? -9.683 -1.966 15.478 1.00 82.44 417 GLY A N 1
ATOM 3119 C CA . GLY A 1 417 ? -9.893 -3.308 14.959 1.00 82.44 417 GLY A CA 1
ATOM 3120 C C . GLY A 1 417 ? -8.878 -4.298 15.528 1.00 82.44 417 GLY A C 1
ATOM 3121 O O . GLY A 1 417 ? -9.135 -4.968 16.518 1.00 82.44 417 GLY A O 1
ATOM 3122 N N . LEU A 1 418 ? -7.686 -4.335 14.958 1.00 80.56 418 LEU A N 1
ATOM 3123 C CA . LEU A 1 418 ? -6.675 -5.360 15.142 1.00 80.56 418 LEU A CA 1
ATOM 3124 C C . LEU A 1 418 ? -6.144 -5.529 16.576 1.00 80.56 418 LEU A C 1
ATOM 3126 O O . LEU A 1 418 ? -6.214 -6.625 17.102 1.00 80.56 418 LEU A O 1
ATOM 3130 N N . ARG A 1 419 ? -5.647 -4.505 17.274 1.00 85.19 419 ARG A N 1
ATOM 3131 C CA . ARG A 1 419 ? -5.127 -4.629 18.663 1.00 85.19 419 ARG A CA 1
ATOM 3132 C C . ARG A 1 419 ? -6.118 -5.210 19.602 1.00 85.19 419 ARG A C 1
ATOM 3134 O O . ARG A 1 419 ? -5.801 -5.730 20.652 1.00 85.19 419 ARG A O 1
ATOM 3141 N N . ASN A 1 420 ? -7.349 -5.069 19.197 1.00 82.06 420 ASN A N 1
ATOM 3142 C CA . ASN A 1 420 ? -8.447 -5.301 20.045 1.00 82.06 420 ASN A CA 1
ATOM 3143 C C . ASN A 1 420 ? -9.169 -6.525 19.706 1.00 82.06 420 ASN A C 1
ATOM 3145 O O . ASN A 1 420 ? -9.634 -7.155 20.632 1.00 82.06 420 ASN A O 1
ATOM 3149 N N . ALA A 1 421 ? -9.141 -6.932 18.441 1.00 78.50 421 ALA A N 1
ATOM 3150 C CA . ALA A 1 421 ? -8.993 -8.332 18.184 1.00 78.50 421 ALA A CA 1
ATOM 3151 C C . ALA A 1 421 ? -8.169 -8.870 19.343 1.00 78.50 421 ALA A C 1
ATOM 3153 O O . ALA A 1 421 ? -8.711 -9.603 20.139 1.00 78.50 421 ALA A O 1
ATOM 3154 N N . GLY A 1 422 ? -6.969 -8.329 19.516 1.00 78.94 422 GLY A N 1
ATOM 3155 C CA . GLY A 1 422 ? -5.988 -8.570 20.568 1.00 78.94 422 GLY A CA 1
ATOM 3156 C C . GLY A 1 422 ? -4.595 -8.273 20.016 1.00 78.94 422 GLY A C 1
ATOM 3157 O O . GLY A 1 422 ? -3.638 -8.295 20.760 1.00 78.94 422 GLY A O 1
ATOM 3158 N N . PHE A 1 423 ? -4.473 -8.030 18.696 1.00 86.06 423 PHE A N 1
ATOM 3159 C CA . PHE A 1 423 ? -3.219 -7.961 17.970 1.00 86.06 423 PHE A CA 1
ATOM 3160 C C . PHE A 1 423 ? -2.131 -7.199 18.720 1.00 86.06 423 PHE A C 1
ATOM 3162 O O . PHE A 1 423 ? -2.388 -6.184 19.343 1.00 86.06 423 PHE A O 1
ATOM 3169 N N . GLN A 1 424 ? -0.887 -7.657 18.693 1.00 87.31 424 GLN A N 1
ATOM 3170 C CA . GLN A 1 424 ? 0.188 -6.751 19.029 1.00 87.31 424 GLN A CA 1
ATOM 3171 C C . GLN A 1 424 ? -0.005 -5.608 18.067 1.00 87.31 424 GLN A C 1
ATOM 3173 O O . GLN A 1 424 ? -0.088 -5.838 16.885 1.00 87.31 424 GLN A O 1
ATOM 3178 N N . VAL A 1 425 ? -0.169 -4.396 18.527 1.00 91.81 425 VAL A N 1
ATOM 3179 C CA . VAL A 1 425 ? -0.417 -3.257 17.656 1.00 91.81 425 VAL A CA 1
ATOM 3180 C C . VAL A 1 425 ? 0.466 -2.136 18.120 1.00 91.81 425 VAL A C 1
ATOM 3182 O O . VAL A 1 425 ? 1.151 -2.337 19.117 1.00 91.81 425 VAL A O 1
ATOM 3185 N N . SER A 1 426 ? 0.612 -1.065 17.328 1.00 91.19 426 SER A N 1
ATOM 3186 C CA . SER A 1 426 ? 1.846 -0.283 17.292 1.00 91.19 426 SER A CA 1
ATOM 3187 C C . SER A 1 426 ? 1.793 1.019 16.442 1.00 91.19 426 SER A C 1
ATOM 3189 O O . SER A 1 426 ? 1.940 0.858 15.257 1.00 91.19 426 SER A O 1
ATOM 3191 N N . LYS A 1 427 ? 1.668 2.263 16.977 1.00 93.06 427 LYS A N 1
ATOM 3192 C CA . LYS A 1 427 ? 1.574 3.641 16.329 1.00 93.06 427 LYS A CA 1
ATOM 3193 C C . LYS A 1 427 ? 2.430 4.015 15.050 1.00 93.06 427 LYS A C 1
ATOM 3195 O O . LYS A 1 427 ? 3.041 3.138 14.510 1.00 93.06 427 LYS A O 1
ATOM 3200 N N . TYR A 1 428 ? 2.624 5.268 14.582 1.00 91.81 428 TYR A N 1
ATOM 3201 C CA . TYR A 1 428 ? 3.914 5.715 13.966 1.00 91.81 428 TYR A CA 1
ATOM 3202 C C . TYR A 1 428 ? 4.538 6.718 14.901 1.00 91.81 428 TYR A C 1
ATOM 3204 O O . TYR A 1 428 ? 3.852 7.580 15.437 1.00 91.81 428 TYR A O 1
ATOM 3212 N N . VAL A 1 429 ? 5.845 6.620 15.050 1.00 92.00 429 VAL A N 1
ATOM 3213 C CA . VAL A 1 429 ? 6.702 7.594 15.678 1.00 92.00 429 VAL A CA 1
ATOM 3214 C C . VAL A 1 429 ? 7.746 8.041 14.640 1.00 92.00 429 VAL A C 1
ATOM 3216 O O . VAL A 1 429 ? 8.841 7.485 14.651 1.00 92.00 429 VAL A O 1
ATOM 3219 N N . PRO A 1 430 ? 7.440 8.978 13.719 1.00 91.62 430 PRO A N 1
ATOM 3220 C CA . PRO A 1 430 ? 8.465 9.751 13.047 1.00 91.62 430 PRO A CA 1
ATOM 3221 C C . PRO A 1 430 ? 8.821 10.947 13.899 1.00 91.62 430 PRO A C 1
ATOM 3223 O O . PRO A 1 430 ? 7.957 11.600 14.499 1.00 91.62 430 PRO A O 1
ATOM 3226 N N . PHE A 1 431 ? 10.112 11.191 13.990 1.00 92.25 431 PHE A N 1
ATOM 3227 C CA . PHE A 1 431 ? 10.656 12.197 14.862 1.00 92.25 431 PHE A CA 1
ATOM 3228 C C . PHE A 1 431 ? 11.917 12.803 14.266 1.00 92.25 431 PHE A C 1
ATOM 3230 O O . PHE A 1 431 ? 12.671 12.173 13.525 1.00 92.25 431 PHE A O 1
ATOM 3237 N N . GLY A 1 432 ? 12.128 14.058 14.622 1.00 87.75 432 GLY A N 1
ATOM 3238 C CA . GLY A 1 432 ? 13.144 14.909 14.030 1.00 87.75 432 GLY A CA 1
ATOM 3239 C C . GLY A 1 432 ? 12.532 16.256 13.647 1.00 87.75 432 GLY A C 1
ATOM 3240 O O . GLY A 1 432 ? 11.312 16.344 13.485 1.00 87.75 432 GLY A O 1
ATOM 3241 N N . PRO A 1 433 ? 13.353 17.311 13.520 1.00 85.69 433 PRO A N 1
ATOM 3242 C CA . PRO A 1 433 ? 12.912 18.641 13.128 1.00 85.69 433 PRO A CA 1
ATOM 3243 C C . PRO A 1 433 ? 11.953 18.648 11.935 1.00 85.69 433 PRO A C 1
ATOM 3245 O O . PRO A 1 433 ? 12.207 17.990 10.924 1.00 85.69 433 PRO A O 1
ATOM 3248 N N . VAL A 1 434 ? 10.897 19.462 12.039 1.00 82.00 434 VAL A N 1
ATOM 3249 C CA . VAL A 1 434 ? 9.872 19.710 11.001 1.00 82.00 434 VAL A CA 1
ATOM 3250 C C . VAL A 1 434 ? 10.449 19.861 9.588 1.00 82.00 434 VAL A C 1
ATOM 3252 O O . VAL A 1 434 ? 9.801 19.455 8.631 1.00 82.00 434 VAL A O 1
ATOM 3255 N N . GLU A 1 435 ? 11.635 20.454 9.450 1.00 80.62 435 GLU A N 1
ATOM 3256 C CA . GLU A 1 435 ? 12.371 20.650 8.200 1.00 80.62 435 GLU A CA 1
ATOM 3257 C C . GLU A 1 435 ? 12.915 19.348 7.592 1.00 80.62 435 GLU A C 1
ATOM 3259 O O . GLU A 1 435 ? 12.870 19.186 6.376 1.00 80.62 435 GLU A O 1
ATOM 3264 N N . GLN A 1 436 ? 13.397 18.422 8.422 1.00 77.69 436 GLN A N 1
ATOM 3265 C CA . GLN A 1 436 ? 13.939 17.125 8.002 1.00 77.69 436 GLN A CA 1
ATOM 3266 C C . GLN A 1 436 ? 12.793 16.188 7.603 1.00 77.69 436 GLN A C 1
ATOM 3268 O O . GLN A 1 436 ? 12.787 15.649 6.502 1.00 77.69 436 GLN A O 1
ATOM 3273 N N . VAL A 1 437 ? 11.723 16.150 8.407 1.00 80.88 437 VAL A N 1
ATOM 3274 C CA . VAL A 1 437 ? 10.461 15.483 8.041 1.00 80.88 437 VAL A CA 1
ATOM 3275 C C . VAL A 1 437 ? 9.582 16.323 7.098 1.00 80.88 437 VAL A C 1
ATOM 3277 O O . VAL A 1 437 ? 8.429 15.971 6.851 1.00 80.88 437 VAL A O 1
ATOM 3280 N N . MET A 1 438 ? 10.061 17.439 6.536 1.00 79.38 438 MET A N 1
ATOM 3281 C CA . MET A 1 438 ? 9.222 18.282 5.673 1.00 79.38 438 MET A CA 1
ATOM 3282 C C . MET A 1 438 ? 8.821 17.569 4.383 1.00 79.38 438 MET A C 1
ATOM 3284 O O . MET A 1 438 ? 7.634 17.605 4.041 1.00 79.38 438 MET A O 1
ATOM 3288 N N . PRO A 1 439 ? 9.724 16.869 3.670 1.00 75.81 439 PRO A N 1
ATOM 3289 C CA . PRO A 1 439 ? 9.299 16.078 2.534 1.00 75.81 439 PRO A CA 1
ATOM 3290 C C . PRO A 1 439 ? 8.311 14.998 2.976 1.00 75.81 439 PRO A C 1
ATOM 3292 O O . PRO A 1 439 ? 7.314 14.850 2.276 1.00 75.81 439 PRO A O 1
ATOM 3295 N N . TYR A 1 440 ? 8.506 14.344 4.142 1.00 77.00 440 TYR A N 1
ATOM 3296 C CA . TYR A 1 440 ? 7.533 13.432 4.776 1.00 77.00 440 TYR A CA 1
ATOM 3297 C C . TYR A 1 440 ? 6.149 14.085 4.869 1.00 77.00 440 TYR A C 1
ATOM 3299 O O . TYR A 1 440 ? 5.177 13.535 4.354 1.00 77.00 440 TYR A O 1
ATOM 3307 N N . LEU A 1 441 ? 6.047 15.291 5.427 1.00 79.31 441 LEU A N 1
ATOM 3308 C CA . LEU A 1 441 ? 4.786 16.025 5.560 1.00 79.31 441 LEU A CA 1
ATOM 3309 C C . LEU A 1 441 ? 4.184 16.455 4.219 1.00 79.31 441 LEU A C 1
ATOM 3311 O O . LEU A 1 441 ? 2.965 16.397 4.073 1.00 79.31 441 LEU A O 1
ATOM 3315 N N . LEU A 1 442 ? 4.993 16.835 3.226 1.00 74.62 442 LEU A N 1
ATOM 3316 C CA . LEU A 1 442 ? 4.511 17.109 1.866 1.00 74.62 442 LEU A CA 1
ATOM 3317 C C . LEU A 1 442 ? 3.952 15.845 1.208 1.00 74.62 442 LEU A C 1
ATOM 3319 O O . LEU A 1 442 ? 2.920 15.927 0.540 1.00 74.62 442 LEU A O 1
ATOM 3323 N N . ARG A 1 443 ? 4.561 14.677 1.477 1.00 71.69 443 ARG A N 1
ATOM 3324 C CA . ARG A 1 443 ? 3.951 13.377 1.186 1.00 71.69 443 ARG A CA 1
ATOM 3325 C C . ARG A 1 443 ? 2.552 13.356 1.811 1.00 71.69 443 ARG A C 1
ATOM 3327 O O . ARG A 1 443 ? 1.551 13.280 1.103 1.00 71.69 443 ARG A O 1
ATOM 3334 N N . ARG A 1 444 ? 2.484 13.449 3.148 1.00 72.75 444 ARG A N 1
ATOM 3335 C CA . ARG A 1 444 ? 1.243 13.369 3.945 1.00 72.75 444 ARG A CA 1
ATOM 3336 C C . ARG A 1 444 ? 0.185 14.406 3.499 1.00 72.75 444 ARG A C 1
ATOM 3338 O O . ARG A 1 444 ? -1.009 14.155 3.610 1.00 72.75 444 ARG A O 1
ATOM 3345 N N . ALA A 1 445 ? 0.579 15.547 2.942 1.00 67.00 445 ALA A N 1
ATOM 3346 C CA . ALA A 1 445 ? -0.334 16.544 2.390 1.00 67.00 445 ALA A CA 1
ATOM 3347 C C . ALA A 1 445 ? -1.037 16.066 1.111 1.00 67.00 445 ALA A C 1
ATOM 3349 O O . ALA A 1 445 ? -2.269 16.065 1.058 1.00 67.00 445 ALA A O 1
ATOM 3350 N N . GLU A 1 446 ? -0.273 15.632 0.104 1.00 63.31 446 GLU A N 1
ATOM 3351 C CA . GLU A 1 446 ? -0.820 15.246 -1.204 1.00 63.31 446 GLU A CA 1
ATOM 3352 C C . GLU A 1 446 ? -1.715 13.995 -1.127 1.00 63.31 446 GLU A C 1
ATOM 3354 O O . GLU A 1 446 ? -2.598 13.821 -1.961 1.00 63.31 446 GLU A O 1
ATOM 3359 N N . GLU A 1 447 ? -1.589 13.207 -0.059 1.00 58.44 447 GLU A N 1
ATOM 3360 C CA . GLU A 1 447 ? -2.503 12.135 0.347 1.00 58.44 447 GLU A CA 1
ATOM 3361 C C . GLU A 1 447 ? -3.962 12.536 0.329 1.00 58.44 447 GLU A C 1
ATOM 3363 O O . GLU A 1 447 ? -4.689 12.296 -0.629 1.00 58.44 447 GLU A O 1
ATOM 3368 N N . ASN A 1 448 ? -4.370 13.193 1.410 1.00 61.94 448 ASN A N 1
ATOM 3369 C CA . ASN A 1 448 ? -5.721 13.395 1.882 1.00 61.94 448 ASN A CA 1
ATOM 3370 C C . ASN A 1 448 ? -6.532 14.269 0.930 1.00 61.94 448 ASN A C 1
ATOM 3372 O O . ASN A 1 448 ? -7.707 14.499 1.180 1.00 61.94 448 ASN A O 1
ATOM 3376 N N . ARG A 1 449 ? -5.897 14.753 -0.134 1.00 57.00 449 ARG A N 1
ATOM 3377 C CA . ARG A 1 449 ? -6.366 15.685 -1.134 1.00 57.00 449 ARG A CA 1
ATOM 3378 C C . ARG A 1 449 ? -7.674 15.225 -1.788 1.00 57.00 449 ARG A C 1
ATOM 3380 O O . ARG A 1 449 ? -7.717 14.293 -2.589 1.00 57.00 449 ARG A O 1
ATOM 3387 N N . GLY A 1 450 ? -8.736 15.979 -1.511 1.00 40.34 450 GLY A N 1
ATOM 3388 C CA . GLY A 1 450 ? -10.036 15.885 -2.184 1.00 40.34 450 GLY A CA 1
ATOM 3389 C C . GLY A 1 450 ? -11.083 15.043 -1.447 1.00 40.34 450 GLY A C 1
ATOM 3390 O O . GLY A 1 450 ? -10.768 14.174 -0.650 1.00 40.34 450 GLY A O 1
ATOM 3391 N N . LEU A 1 451 ? -12.367 15.256 -1.757 1.00 39.81 451 LEU A N 1
ATOM 3392 C CA . LEU A 1 451 ? -13.504 14.513 -1.167 1.00 39.81 451 LEU A CA 1
ATOM 3393 C C . LEU A 1 451 ? -13.507 13.012 -1.500 1.00 39.81 451 LEU A C 1
ATOM 3395 O O . LEU A 1 451 ? -14.254 12.226 -0.917 1.00 39.81 451 LEU A O 1
ATOM 3399 N N . LEU A 1 452 ? -12.657 12.640 -2.446 1.00 38.12 452 LEU A N 1
ATOM 3400 C CA . LEU A 1 452 ? -12.383 11.294 -2.901 1.00 38.12 452 LEU A CA 1
ATOM 3401 C C . LEU A 1 452 ? -11.070 10.750 -2.284 1.00 38.12 452 LEU A C 1
ATOM 3403 O O . LEU A 1 452 ? -10.521 9.745 -2.724 1.00 38.12 452 LEU A O 1
ATOM 3407 N N . CYS A 1 453 ? -10.564 11.386 -1.229 1.00 43.41 453 CYS A N 1
ATOM 3408 C CA . CYS A 1 453 ? -9.570 10.787 -0.363 1.00 43.41 453 CYS A CA 1
ATOM 3409 C C . CYS A 1 453 ? -10.191 9.688 0.489 1.00 43.41 453 CYS A C 1
ATOM 3411 O O . CYS A 1 453 ? -11.395 9.642 0.764 1.00 43.41 453 CYS A O 1
ATOM 3413 N N . THR A 1 454 ? -9.350 8.804 0.990 1.00 38.34 454 THR A N 1
ATOM 3414 C CA . THR A 1 454 ? -9.820 7.773 1.891 1.00 38.34 454 THR A CA 1
ATOM 3415 C C . THR A 1 454 ? -10.273 8.323 3.244 1.00 38.34 454 THR A C 1
ATOM 3417 O O . THR A 1 454 ? -11.117 7.678 3.861 1.00 38.34 454 THR A O 1
ATOM 3420 N N . THR A 1 455 ? -9.725 9.453 3.727 1.00 49.66 455 THR A N 1
ATOM 3421 C CA . THR A 1 455 ? -10.093 10.034 5.037 1.00 49.66 455 THR A CA 1
ATOM 3422 C C . THR A 1 455 ? -11.498 10.627 5.008 1.00 49.66 455 THR A C 1
ATOM 3424 O O . THR A 1 455 ? -12.098 10.861 6.054 1.00 49.66 455 THR A O 1
ATOM 3427 N N . THR A 1 456 ? -12.144 10.714 3.842 1.00 49.72 456 THR A N 1
ATOM 3428 C CA . THR A 1 456 ? -13.613 10.749 3.742 1.00 49.72 456 THR A CA 1
ATOM 3429 C C . THR A 1 456 ? -14.258 9.608 4.526 1.00 49.72 456 THR A C 1
ATOM 3431 O O . THR A 1 456 ? -15.316 9.793 5.121 1.00 49.72 456 THR A O 1
ATOM 3434 N N . VAL A 1 457 ? -13.577 8.472 4.654 1.00 50.28 457 VAL A N 1
ATOM 3435 C CA . VAL A 1 457 ? -13.953 7.345 5.504 1.00 50.28 457 VAL A CA 1
ATOM 3436 C C . VAL A 1 457 ? -13.088 7.247 6.802 1.00 50.28 457 VAL A C 1
ATOM 3438 O O . VAL A 1 457 ? -13.085 6.230 7.473 1.00 50.28 457 VAL A O 1
ATOM 3441 N N . ASP A 1 458 ? -12.542 8.388 7.268 1.00 50.59 458 ASP A N 1
ATOM 3442 C CA . ASP A 1 458 ? -12.144 8.690 8.673 1.00 50.59 458 ASP A CA 1
ATOM 3443 C C . ASP A 1 458 ? -13.038 9.767 9.303 1.00 50.59 458 ASP A C 1
ATOM 3445 O O . ASP A 1 458 ? -13.607 9.608 10.377 1.00 50.59 458 ASP A O 1
ATOM 3449 N N . ARG A 1 459 ? -13.327 10.824 8.549 1.00 61.81 459 ARG A N 1
ATOM 3450 C CA . ARG A 1 459 ? -14.039 12.023 9.002 1.00 61.81 459 ARG A CA 1
ATOM 3451 C C . ARG A 1 459 ? -15.510 11.814 9.360 1.00 61.81 459 ARG A C 1
ATOM 3453 O O . ARG A 1 459 ? -15.876 12.065 10.499 1.00 61.81 459 ARG A O 1
ATOM 3460 N N . GLN A 1 460 ? -16.354 11.333 8.431 1.00 55.81 460 GLN A N 1
ATOM 3461 C CA . GLN A 1 460 ? -17.802 11.080 8.637 1.00 55.81 460 GLN A CA 1
ATOM 3462 C C . GLN A 1 460 ? -18.140 10.387 9.960 1.00 55.81 460 GLN A C 1
ATOM 3464 O O . GLN A 1 460 ? -19.228 10.615 10.466 1.00 55.81 460 GLN A O 1
ATOM 3469 N N . LEU A 1 461 ? -17.260 9.543 10.506 1.00 44.44 461 LEU A N 1
ATOM 3470 C CA . LEU A 1 461 ? -17.532 8.799 11.731 1.00 44.44 461 LEU A CA 1
ATOM 3471 C C . LEU A 1 461 ? -16.501 9.088 12.861 1.00 44.44 461 LEU A C 1
ATOM 3473 O O . LEU A 1 461 ? -16.486 8.418 13.875 1.00 44.44 461 LEU A O 1
ATOM 3477 N N . ILE A 1 462 ? -15.663 10.131 12.727 1.00 56.16 462 ILE A N 1
ATOM 3478 C CA . ILE A 1 462 ? -15.301 10.988 13.882 1.00 56.16 462 ILE A CA 1
ATOM 3479 C C . ILE A 1 462 ? -16.354 12.123 14.029 1.00 56.16 462 ILE A C 1
ATOM 3481 O O . ILE A 1 462 ? -16.573 12.704 15.091 1.00 56.16 462 ILE A O 1
ATOM 3485 N N . SER A 1 463 ? -17.101 12.419 12.965 1.00 56.31 463 SER A N 1
ATOM 3486 C CA . SER A 1 463 ? -18.293 13.272 12.994 1.00 56.31 463 SER A CA 1
ATOM 3487 C C . SER A 1 463 ? -19.475 12.514 13.618 1.00 56.31 463 SER A C 1
ATOM 3489 O O . SER A 1 463 ? -19.967 12.894 14.682 1.00 56.31 463 SER A O 1
ATOM 3491 N N . VAL A 1 464 ? -19.811 11.333 13.088 1.00 54.88 464 VAL A N 1
ATOM 3492 C CA . VAL A 1 464 ? -20.502 10.227 13.783 1.00 54.88 464 VAL A CA 1
ATOM 3493 C C . VAL A 1 464 ? -19.524 9.604 14.796 1.00 54.88 464 VAL A C 1
ATOM 3495 O O . VAL A 1 464 ? -19.164 8.442 14.727 1.00 54.88 464 VAL A O 1
ATOM 3498 N N . SER A 1 465 ? -19.090 10.447 15.738 1.00 46.84 465 SER A N 1
ATOM 3499 C CA . SER A 1 465 ? -18.398 10.173 17.004 1.00 46.84 465 SER A CA 1
ATOM 3500 C C . SER A 1 465 ? -18.660 11.309 17.974 1.00 46.84 465 SER A C 1
ATOM 3502 O O . SER A 1 465 ? -19.195 11.110 19.069 1.00 46.84 465 SER A O 1
ATOM 3504 N N . HIS A 1 466 ? -18.442 12.530 17.487 1.00 60.06 466 HIS A N 1
ATOM 3505 C CA . HIS A 1 466 ? -18.919 13.742 18.124 1.00 60.06 466 HIS A CA 1
ATOM 3506 C C . HIS A 1 466 ? -20.452 13.738 18.314 1.00 60.06 466 HIS A C 1
ATOM 3508 O O . HIS A 1 466 ? -20.937 14.015 19.406 1.00 60.06 466 HIS A O 1
ATOM 3514 N N . THR A 1 467 ? -21.231 13.344 17.301 1.00 56.59 467 THR A N 1
ATOM 3515 C CA . THR A 1 467 ? -22.697 13.541 17.286 1.00 56.59 467 THR A CA 1
ATOM 3516 C C . THR A 1 467 ? -23.500 12.702 18.298 1.00 56.59 467 THR A C 1
ATOM 3518 O O . THR A 1 467 ? -24.579 13.124 18.707 1.00 56.59 467 THR A O 1
ATOM 3521 N N . LEU A 1 468 ? -23.008 11.550 18.773 1.00 51.72 468 LEU A N 1
ATOM 3522 C CA . LEU A 1 468 ? -23.610 10.874 19.939 1.00 51.72 468 LEU A CA 1
ATOM 3523 C C . LEU A 1 468 ? -22.884 11.237 21.247 1.00 51.72 468 LEU A C 1
ATOM 3525 O O . LEU A 1 468 ? -23.516 11.126 22.295 1.00 51.72 468 LEU A O 1
ATOM 3529 N N . ARG A 1 469 ? -21.629 11.745 21.224 1.00 57.19 469 ARG A N 1
ATOM 3530 C CA . ARG A 1 469 ? -21.051 12.453 22.392 1.00 57.19 469 ARG A CA 1
ATOM 3531 C C . ARG A 1 469 ? -21.931 13.657 22.769 1.00 57.19 469 ARG A C 1
ATOM 3533 O O . ARG A 1 469 ? -22.125 13.891 23.954 1.00 57.19 469 ARG A O 1
ATOM 3540 N N . SER A 1 470 ? -22.520 14.360 21.797 1.00 51.88 470 SER A N 1
ATOM 3541 C CA . SER A 1 470 ? -23.383 15.531 22.028 1.00 51.88 470 SER A CA 1
ATOM 3542 C C . SER A 1 470 ? -24.884 15.236 22.198 1.00 51.88 470 SER A C 1
ATOM 3544 O O . SER A 1 470 ? -25.566 15.987 22.895 1.00 51.88 470 SER A O 1
ATOM 3546 N N . ARG A 1 471 ? -25.432 14.140 21.649 1.00 46.22 471 ARG A N 1
ATOM 3547 C CA . ARG A 1 471 ? -26.861 13.771 21.813 1.00 46.22 471 ARG A CA 1
ATOM 3548 C C . ARG A 1 471 ? -27.430 13.765 23.248 1.00 46.22 471 ARG A C 1
ATOM 3550 O O . ARG A 1 471 ? -28.592 14.166 23.352 1.00 46.22 471 ARG A O 1
ATOM 3557 N N . PRO A 1 472 ? -26.721 13.400 24.345 1.00 41.00 472 PRO A N 1
ATOM 3558 C CA . PRO A 1 472 ? -27.269 13.576 25.699 1.00 41.00 472 PRO A CA 1
ATOM 3559 C C . PRO A 1 472 ? -27.641 15.029 26.043 1.00 41.00 472 PRO A C 1
ATOM 3561 O O . PRO A 1 472 ? -28.481 15.239 26.911 1.00 41.00 472 PRO A O 1
ATOM 3564 N N . GLN A 1 473 ? -27.065 16.030 25.367 1.00 38.72 473 GLN A N 1
ATOM 3565 C CA . GLN A 1 473 ? -27.348 17.446 25.624 1.00 38.72 473 GLN A CA 1
ATOM 3566 C C . GLN A 1 473 ? -28.587 17.953 24.863 1.00 38.72 473 GLN A C 1
ATOM 3568 O O . GLN A 1 473 ? -29.349 18.748 25.409 1.00 38.72 473 GLN A O 1
ATOM 3573 N N . MET A 1 474 ? -28.862 17.463 23.645 1.00 38.06 474 MET A N 1
ATOM 3574 C CA . MET A 1 474 ? -30.059 17.884 22.890 1.00 38.06 474 MET A CA 1
ATOM 3575 C C . MET A 1 474 ? -31.371 17.326 23.461 1.00 38.06 474 MET A C 1
ATOM 3577 O O . MET A 1 474 ? -32.398 17.997 23.390 1.00 38.06 474 MET A O 1
ATOM 3581 N N . ALA A 1 475 ? -31.348 16.136 24.072 1.00 31.91 475 ALA A N 1
ATOM 3582 C CA . ALA A 1 475 ? -32.542 15.502 24.645 1.00 31.91 475 ALA A CA 1
ATOM 3583 C C . ALA A 1 475 ? -33.176 16.288 25.817 1.00 31.91 475 ALA A C 1
ATOM 3585 O O . ALA A 1 475 ? -34.295 15.984 26.232 1.00 31.91 475 ALA A O 1
ATOM 3586 N N . MET A 1 476 ? -32.483 17.302 26.348 1.00 33.75 476 MET A N 1
ATOM 3587 C CA . MET A 1 476 ? -32.969 18.143 27.444 1.00 33.75 476 MET A CA 1
ATOM 3588 C C . MET A 1 476 ? -33.879 19.295 26.974 1.00 33.75 476 MET A C 1
ATOM 3590 O O . MET A 1 476 ? -34.676 19.796 27.763 1.00 33.75 476 MET A O 1
ATOM 3594 N N . ALA A 1 477 ? -33.816 19.690 25.695 1.00 31.09 477 ALA A N 1
ATOM 3595 C CA . ALA A 1 477 ? -34.592 20.816 25.163 1.00 31.09 477 ALA A CA 1
ATOM 3596 C C . ALA A 1 477 ? -36.082 20.484 24.932 1.00 31.09 477 ALA A C 1
ATOM 3598 O O . ALA A 1 477 ? -36.949 21.340 25.087 1.00 31.09 477 ALA A O 1
ATOM 3599 N N . THR A 1 478 ? -36.407 19.233 24.591 1.00 29.23 478 THR A N 1
ATOM 3600 C CA . THR A 1 478 ? -37.751 18.837 24.122 1.00 29.23 478 THR A CA 1
ATOM 3601 C C . THR A 1 478 ? -38.753 18.531 25.248 1.00 29.23 478 THR A C 1
ATOM 3603 O O . THR A 1 478 ? -39.888 18.157 24.971 1.00 29.23 478 THR A O 1
ATOM 3606 N N . LYS A 1 479 ? -38.381 18.697 26.527 1.00 28.92 479 LYS A N 1
ATOM 3607 C CA . LYS A 1 479 ? -39.285 18.487 27.682 1.00 28.92 479 LYS A CA 1
ATOM 3608 C C . LYS A 1 479 ? -39.933 19.766 28.236 1.00 28.92 479 LYS A C 1
ATOM 3610 O O . LYS A 1 479 ? -40.535 19.727 29.303 1.00 28.92 479 LYS A O 1
ATOM 3615 N N . ILE A 1 480 ? -39.888 20.877 27.496 1.00 32.69 480 ILE A N 1
ATOM 3616 C CA . ILE A 1 480 ? -40.549 22.148 27.857 1.00 32.69 480 ILE A CA 1
ATOM 3617 C C . ILE A 1 480 ? -41.841 22.352 27.033 1.00 32.69 480 ILE A C 1
ATOM 3619 O O . ILE A 1 480 ? -42.053 23.403 26.439 1.00 32.69 480 ILE A O 1
ATOM 3623 N N . CYS A 1 481 ? -42.708 21.331 26.967 1.00 29.33 481 CYS A N 1
ATOM 3624 C CA . CYS A 1 481 ? -44.049 21.420 26.352 1.00 29.33 481 CYS A CA 1
ATOM 3625 C C . CYS A 1 481 ? -45.066 20.408 26.929 1.00 29.33 481 CYS A C 1
ATOM 3627 O O . CYS A 1 481 ? -45.793 19.740 26.202 1.00 29.33 481 CYS A O 1
ATOM 3629 N N . ALA A 1 482 ? -45.140 20.311 28.259 1.00 25.98 482 ALA A N 1
ATOM 3630 C CA . ALA A 1 482 ? -46.300 19.774 28.979 1.00 25.98 482 ALA A CA 1
ATOM 3631 C C . ALA A 1 482 ? -46.385 20.453 30.360 1.00 25.98 482 ALA A C 1
ATOM 3633 O O . ALA A 1 482 ? -45.371 20.585 31.045 1.00 25.98 482 ALA A O 1
ATOM 3634 N N . ARG A 1 483 ? -47.571 20.925 30.760 1.00 31.14 483 ARG A N 1
ATOM 3635 C CA . ARG A 1 483 ? -47.835 21.617 32.039 1.00 31.14 483 ARG A CA 1
ATOM 3636 C C . ARG A 1 483 ? -49.072 21.006 32.719 1.00 31.14 483 ARG A C 1
ATOM 3638 O O . ARG A 1 483 ? -49.888 20.402 32.036 1.00 31.14 483 ARG A O 1
ATOM 3645 N N . ILE A 1 484 ? -49.255 21.354 34.003 1.00 32.16 484 ILE A N 1
ATOM 3646 C CA . ILE A 1 484 ? -50.487 21.220 34.819 1.00 32.16 484 ILE A CA 1
ATOM 3647 C C . ILE A 1 484 ? -50.817 19.769 35.273 1.00 32.16 484 ILE A C 1
ATOM 3649 O O . ILE A 1 484 ? -50.946 18.894 34.426 1.00 32.16 484 ILE A O 1
ATOM 3653 N N . PRO A 1 485 ? -51.083 19.502 36.574 1.00 32.16 485 PRO A N 1
ATOM 3654 C CA . PRO A 1 485 ? -50.483 20.067 37.791 1.00 32.16 485 PRO A CA 1
ATOM 3655 C C . PRO A 1 485 ? -50.068 18.960 38.806 1.00 32.16 485 PRO A C 1
ATOM 3657 O O . PRO A 1 485 ? -50.131 17.768 38.517 1.00 32.16 485 PRO A O 1
ATOM 3660 N N . ALA A 1 486 ? -49.661 19.336 40.024 1.00 38.97 486 ALA A N 1
ATOM 3661 C CA . ALA A 1 486 ? -49.382 18.387 41.111 1.00 38.97 486 ALA A CA 1
ATOM 3662 C C . ALA A 1 486 ? -50.651 17.987 41.894 1.00 38.97 486 ALA A C 1
ATOM 3664 O O . ALA A 1 486 ? -51.462 18.853 42.216 1.00 38.97 486 ALA A O 1
ATOM 3665 N N . SER A 1 487 ? -50.783 16.703 42.263 1.00 27.61 487 SER A N 1
ATOM 3666 C CA . SER A 1 487 ? -51.775 16.232 43.259 1.00 27.61 487 SER A CA 1
ATOM 3667 C C . SER A 1 487 ? -51.541 14.814 43.816 1.00 27.61 487 SER A C 1
ATOM 3669 O O . SER A 1 487 ? -51.845 14.578 44.980 1.00 27.61 487 SER A O 1
ATOM 3671 N N . LEU A 1 488 ? -51.008 13.867 43.028 1.00 31.09 488 LEU A N 1
ATOM 3672 C CA . LEU A 1 488 ? -51.086 12.419 43.332 1.00 31.09 488 LEU A CA 1
ATOM 3673 C C . LEU A 1 488 ? -49.738 11.675 43.449 1.00 31.09 488 LEU A C 1
ATOM 3675 O O . LEU A 1 488 ? -49.628 10.508 43.084 1.00 31.09 488 LEU A O 1
ATOM 3679 N N . LEU A 1 489 ? -48.703 12.316 44.003 1.00 32.28 489 LEU A N 1
ATOM 3680 C CA . LEU A 1 489 ? -47.398 11.676 44.246 1.00 32.28 489 LEU A CA 1
ATOM 3681 C C . LEU A 1 489 ? -47.201 11.270 45.723 1.00 32.28 489 LEU A C 1
ATOM 3683 O O . LEU A 1 489 ? -46.236 11.673 46.367 1.00 32.28 489 LEU A O 1
ATOM 3687 N N . ALA A 1 490 ? -48.133 10.480 46.273 1.00 25.28 490 ALA A N 1
ATOM 3688 C CA . ALA A 1 490 ? -48.025 9.954 47.639 1.00 25.28 490 ALA A CA 1
ATOM 3689 C C . ALA A 1 490 ? -48.870 8.686 47.897 1.00 25.28 490 ALA A C 1
ATOM 3691 O O . ALA A 1 490 ? -50.013 8.806 48.335 1.00 25.28 490 ALA A O 1
ATOM 3692 N N . ARG A 1 491 ? -48.284 7.484 47.725 1.00 22.48 491 ARG A N 1
ATOM 3693 C CA . ARG A 1 491 ? -48.246 6.409 48.756 1.00 22.48 491 ARG A CA 1
ATOM 3694 C C . ARG A 1 491 ? -47.702 5.054 48.260 1.00 22.48 491 ARG A C 1
ATOM 3696 O O . ARG A 1 491 ? -48.327 4.406 47.440 1.00 22.48 491 ARG A O 1
ATOM 3703 N N . SER A 1 492 ? -46.659 4.602 48.963 1.00 22.16 492 SER A N 1
ATOM 3704 C CA . SER A 1 492 ? -46.540 3.279 49.611 1.00 22.16 492 SER A CA 1
ATOM 3705 C C . SER A 1 492 ? -46.425 1.961 48.815 1.00 22.16 492 SER A C 1
ATOM 3707 O O . SER A 1 492 ? -47.017 1.770 47.766 1.00 22.16 492 SER A O 1
ATOM 3709 N N . LEU A 1 493 ? -45.760 1.008 49.486 1.00 24.02 493 LEU A N 1
ATOM 3710 C CA . LEU A 1 493 ? -45.844 -0.459 49.349 1.00 24.02 493 LEU A CA 1
ATOM 3711 C C . LEU A 1 493 ? -45.237 -1.137 48.100 1.00 24.02 493 LEU A C 1
ATOM 3713 O O . LEU A 1 493 ? -45.883 -1.403 47.096 1.00 24.02 493 LEU A O 1
ATOM 3717 N N . SER A 1 494 ? -43.979 -1.548 48.280 1.00 23.11 494 SER A N 1
ATOM 3718 C CA . SER A 1 494 ? -43.493 -2.935 48.123 1.00 23.11 494 SER A CA 1
ATOM 3719 C C . SER A 1 494 ? -44.462 -4.026 47.622 1.00 23.11 494 SER A C 1
ATOM 3721 O O . SER A 1 494 ? -45.515 -4.227 48.226 1.00 23.11 494 SER A O 1
ATOM 3723 N N . SER A 1 495 ? -43.980 -4.916 46.741 1.00 22.58 495 SER A N 1
ATOM 3724 C CA . SER A 1 495 ? -43.793 -6.353 47.072 1.00 22.58 495 SER A CA 1
ATOM 3725 C C . SER A 1 495 ? -43.224 -7.195 45.906 1.00 22.58 495 SER A C 1
ATOM 3727 O O . SER A 1 495 ? -43.156 -6.741 44.771 1.00 22.58 495 SER A O 1
ATOM 3729 N N . ALA A 1 496 ? -42.823 -8.427 46.245 1.00 23.86 496 ALA A N 1
ATOM 3730 C CA . ALA A 1 496 ? -42.842 -9.644 45.420 1.00 23.86 496 ALA A CA 1
ATOM 3731 C C . ALA A 1 496 ? -42.076 -9.706 44.073 1.00 23.86 496 ALA A C 1
ATOM 3733 O O . ALA A 1 496 ? -42.564 -9.376 42.998 1.00 23.86 496 ALA A O 1
ATOM 3734 N N . SER A 1 497 ? -40.910 -10.349 44.159 1.00 23.09 497 SER A N 1
ATOM 3735 C CA . SER A 1 497 ? -40.447 -11.445 43.285 1.00 23.09 497 SER A CA 1
ATOM 3736 C C . SER A 1 497 ? -41.482 -12.166 42.394 1.00 23.09 497 SER A C 1
ATOM 3738 O O . SER A 1 497 ? -42.552 -12.533 42.878 1.00 23.09 497 SER A O 1
ATOM 3740 N N . SER A 1 498 ? -41.056 -12.653 41.218 1.00 21.95 498 SER A N 1
ATOM 3741 C CA . SER A 1 498 ? -40.810 -14.106 41.018 1.00 21.95 498 SER A CA 1
ATOM 3742 C C . SER A 1 498 ? -40.262 -14.474 39.622 1.00 21.95 498 SER A C 1
ATOM 3744 O O . SER A 1 498 ? -40.138 -13.639 38.731 1.00 21.95 498 SER A O 1
ATOM 3746 N N . LEU A 1 499 ? -39.842 -15.738 39.507 1.00 25.98 499 LEU A N 1
ATOM 3747 C CA . LEU A 1 499 ? -39.176 -16.408 38.382 1.00 25.98 499 LEU A CA 1
ATOM 3748 C C . LEU A 1 499 ? -40.106 -16.660 37.180 1.00 25.98 499 LEU A C 1
ATOM 3750 O O . LEU A 1 499 ? -41.290 -16.920 37.379 1.00 25.98 499 LEU A O 1
ATOM 3754 N N . THR A 1 500 ? -39.549 -16.788 35.968 1.00 24.17 500 THR A N 1
ATOM 3755 C CA . THR A 1 500 ? -39.600 -18.045 35.169 1.00 24.17 500 THR A CA 1
ATOM 3756 C C . THR A 1 500 ? -38.814 -17.940 33.854 1.00 24.17 500 THR A C 1
ATOM 3758 O O . THR A 1 500 ? -38.785 -16.894 33.214 1.00 24.17 500 THR A O 1
ATOM 3761 N N . GLU A 1 501 ? -38.201 -19.049 33.430 1.00 28.95 501 GLU A N 1
ATOM 3762 C CA . GLU A 1 501 ? -37.627 -19.235 32.087 1.00 28.95 501 GLU A CA 1
ATOM 3763 C C . GLU A 1 501 ? -38.592 -20.019 31.180 1.00 28.95 501 GLU A C 1
ATOM 3765 O O . GLU A 1 501 ? -39.387 -20.824 31.676 1.00 28.95 501 GLU A O 1
ATOM 3770 N N . LYS A 1 502 ? -38.459 -19.876 29.850 1.00 25.44 502 LYS A N 1
ATOM 3771 C CA . LYS A 1 502 ? -38.841 -20.921 28.879 1.00 25.44 502 LYS A CA 1
ATOM 3772 C C . LYS A 1 502 ? -38.159 -20.745 27.511 1.00 25.44 502 LYS A C 1
ATOM 3774 O O . LYS A 1 502 ? -38.080 -19.644 26.979 1.00 25.44 502 LYS A O 1
ATOM 3779 N N . HIS A 1 503 ? -37.686 -21.863 26.958 1.00 25.34 503 HIS A N 1
ATOM 3780 C CA . HIS A 1 503 ? -37.166 -22.040 25.591 1.00 25.34 503 HIS A CA 1
ATOM 3781 C C . HIS A 1 503 ? -38.321 -22.387 24.595 1.00 25.34 503 HIS A C 1
ATOM 3783 O O . HIS A 1 503 ? -39.457 -22.543 25.043 1.00 25.34 503 HIS A O 1
ATOM 3789 N N . PRO A 1 504 ? -38.070 -22.655 23.292 1.00 33.25 504 PRO A N 1
ATOM 3790 C CA . PRO A 1 504 ? -37.533 -21.719 22.293 1.00 33.25 504 PRO A CA 1
ATOM 3791 C C . PRO A 1 504 ? -38.334 -21.759 20.960 1.00 33.25 504 PRO A C 1
ATOM 3793 O O . PRO A 1 504 ? -38.647 -22.837 20.456 1.00 33.25 504 PRO A O 1
ATOM 3796 N N . GLU A 1 505 ? -38.611 -20.622 20.314 1.00 27.20 505 GLU A N 1
ATOM 3797 C CA . GLU A 1 505 ? -39.254 -20.642 18.982 1.00 27.20 505 GLU A CA 1
ATOM 3798 C C . GLU A 1 505 ? -38.260 -20.818 17.818 1.00 27.20 505 GLU A C 1
ATOM 3800 O O . GLU A 1 505 ? -37.089 -20.441 17.891 1.00 27.20 505 GLU A O 1
ATOM 3805 N N . ALA A 1 506 ? -38.746 -21.437 16.737 1.00 29.61 506 ALA A N 1
ATOM 3806 C CA . ALA A 1 506 ? -37.981 -21.757 15.532 1.00 29.61 506 ALA A CA 1
ATOM 3807 C C . ALA A 1 506 ? -37.670 -20.498 14.685 1.00 29.61 506 ALA A C 1
ATOM 3809 O O . ALA A 1 506 ? -38.413 -19.517 14.742 1.00 29.61 506 ALA A O 1
ATOM 3810 N N . PRO A 1 507 ? -36.579 -20.489 13.892 1.00 33.06 507 PRO A N 1
ATOM 3811 C CA . PRO A 1 507 ? -36.056 -19.257 13.308 1.00 33.06 507 PRO A CA 1
ATOM 3812 C C . PRO A 1 507 ? -36.937 -18.686 12.190 1.00 33.06 507 PRO A C 1
ATOM 3814 O O . PRO A 1 507 ? -37.226 -19.351 11.194 1.00 33.06 507 PRO A O 1
ATOM 3817 N N . SER A 1 508 ? -37.263 -17.399 12.311 1.00 27.31 508 SER A N 1
ATOM 3818 C CA . SER A 1 508 ? -37.738 -16.581 11.196 1.00 27.31 508 SER A CA 1
ATOM 3819 C C . SER A 1 508 ? -36.630 -16.384 10.142 1.00 27.31 508 SER A C 1
ATOM 3821 O O . SER A 1 508 ? -35.435 -16.432 10.462 1.00 27.31 508 SER A O 1
ATOM 3823 N N . PRO A 1 509 ? -36.983 -16.182 8.859 1.00 44.84 509 PRO A N 1
ATOM 3824 C CA . PRO A 1 509 ? -35.993 -16.014 7.802 1.00 44.84 509 PRO A CA 1
ATOM 3825 C C . PRO A 1 509 ? -35.261 -14.662 7.881 1.00 44.84 509 PRO A C 1
ATOM 3827 O O . PRO A 1 509 ? -35.819 -13.659 8.314 1.00 44.84 509 PRO A O 1
ATOM 3830 N N . ALA A 1 510 ? -34.039 -14.641 7.332 1.00 38.81 510 ALA A N 1
ATOM 3831 C CA . ALA A 1 510 ? -33.225 -13.452 7.028 1.00 38.81 510 ALA A CA 1
ATOM 3832 C C . ALA A 1 510 ? -32.434 -12.758 8.166 1.00 38.81 510 ALA A C 1
ATOM 3834 O O . ALA A 1 510 ? -32.138 -11.569 8.057 1.00 38.81 510 ALA A O 1
ATOM 3835 N N . ASN A 1 511 ? -31.934 -13.503 9.161 1.00 40.28 511 ASN A N 1
ATOM 3836 C CA . ASN A 1 511 ? -30.696 -13.088 9.847 1.00 40.28 511 ASN A CA 1
ATOM 3837 C C . ASN A 1 511 ? -29.461 -13.357 8.949 1.00 40.28 511 ASN A C 1
ATOM 3839 O O . ASN A 1 511 ? -29.393 -14.418 8.317 1.00 40.28 511 ASN A O 1
ATOM 3843 N N . PRO A 1 512 ? -28.472 -12.444 8.869 1.00 48.94 512 PRO A N 1
ATOM 3844 C CA . PRO A 1 512 ? -27.257 -12.660 8.083 1.00 48.94 512 PRO A CA 1
ATOM 3845 C C . PRO A 1 512 ? -26.325 -13.696 8.739 1.00 48.94 512 PRO A C 1
ATOM 3847 O O . PRO A 1 512 ? -26.103 -13.676 9.945 1.00 48.94 512 PRO A O 1
ATOM 3850 N N . VAL A 1 513 ? -25.729 -14.582 7.927 1.00 62.53 513 VAL A N 1
ATOM 3851 C CA . VAL A 1 513 ? -24.794 -15.646 8.381 1.00 62.53 513 VAL A CA 1
ATOM 3852 C C . VAL A 1 513 ? -23.538 -15.074 9.054 1.00 62.53 513 VAL A C 1
ATOM 3854 O O . VAL A 1 513 ? -22.960 -15.694 9.945 1.00 62.53 513 VAL A O 1
ATOM 3857 N N . ILE A 1 514 ? -23.137 -13.878 8.626 1.00 70.19 514 ILE A N 1
ATOM 3858 C CA . ILE A 1 514 ? -22.154 -13.029 9.291 1.00 70.19 514 ILE A CA 1
ATOM 3859 C C . ILE A 1 514 ? -22.858 -11.697 9.499 1.00 70.19 514 ILE A C 1
ATOM 3861 O O . ILE A 1 514 ? -23.028 -10.946 8.533 1.00 70.19 514 ILE A O 1
ATOM 3865 N N . ASP A 1 515 ? -23.311 -11.437 10.721 1.00 72.94 515 ASP A N 1
ATOM 3866 C CA . ASP A 1 515 ? -23.661 -10.074 11.098 1.00 72.94 515 ASP A CA 1
ATOM 3867 C C . ASP A 1 515 ? -22.388 -9.218 11.111 1.00 72.94 515 ASP A C 1
ATOM 3869 O O . ASP A 1 515 ? -21.314 -9.720 11.430 1.00 72.94 515 ASP A O 1
ATOM 3873 N N . LEU A 1 516 ? -22.534 -7.957 10.714 1.00 76.50 516 LEU A N 1
ATOM 3874 C CA . LEU A 1 516 ? -21.518 -6.900 10.691 1.00 76.50 516 LEU A CA 1
ATOM 3875 C C . LEU A 1 516 ? -22.124 -5.583 11.224 1.00 76.50 516 LEU A C 1
ATOM 3877 O O . LEU A 1 516 ? -21.714 -4.492 10.821 1.00 76.50 516 LEU A O 1
ATOM 3881 N N . SER A 1 517 ? -23.191 -5.690 12.034 1.00 74.75 517 SER A N 1
ATOM 3882 C CA . SER A 1 517 ? -24.060 -4.586 12.454 1.00 74.75 517 SER A CA 1
ATOM 3883 C C . SER A 1 517 ? -24.397 -4.537 13.960 1.00 74.75 517 SER A C 1
ATOM 3885 O O . SER A 1 517 ? -24.516 -3.415 14.466 1.00 74.75 517 SER A O 1
ATOM 3887 N N . ASP A 1 518 ? -24.490 -5.661 14.703 1.00 78.38 518 ASP A N 1
ATOM 3888 C CA . ASP A 1 518 ? -24.349 -5.666 16.180 1.00 78.38 518 ASP A CA 1
ATOM 3889 C C . ASP A 1 518 ? -22.891 -5.484 16.546 1.00 78.38 518 ASP A C 1
ATOM 3891 O O . ASP A 1 518 ? -22.141 -6.441 16.751 1.00 78.38 518 ASP A O 1
ATOM 3895 N N . THR A 1 519 ? -22.514 -4.216 16.616 1.00 81.12 519 THR A N 1
ATOM 3896 C CA . THR A 1 519 ? -21.120 -3.915 16.393 1.00 81.12 519 THR A CA 1
ATOM 3897 C C . THR A 1 519 ? -20.224 -3.844 17.626 1.00 81.12 519 THR A C 1
ATOM 3899 O O . THR A 1 519 ? -19.041 -3.576 17.552 1.00 81.12 519 THR A O 1
ATOM 3902 N N . GLN A 1 520 ? -20.787 -4.161 18.790 1.00 79.69 520 GLN A N 1
ATOM 3903 C CA . GLN A 1 520 ? -20.094 -4.171 20.083 1.00 79.69 520 GLN A CA 1
ATOM 3904 C C . GLN A 1 520 ? -19.334 -5.478 20.357 1.00 79.69 520 GLN A C 1
ATOM 3906 O O . GLN A 1 520 ? -18.524 -5.567 21.286 1.00 79.69 520 GLN A O 1
ATOM 3911 N N . ARG A 1 521 ? -19.745 -6.547 19.689 1.00 78.19 521 ARG A N 1
ATOM 3912 C CA . ARG A 1 521 ? -19.679 -7.938 20.163 1.00 78.19 521 ARG A CA 1
ATOM 3913 C C . ARG A 1 521 ? -18.625 -8.701 19.403 1.00 78.19 521 ARG A C 1
ATOM 3915 O O . ARG A 1 521 ? -17.793 -9.422 19.959 1.00 78.19 521 ARG A O 1
ATOM 3922 N N . LEU A 1 522 ? -18.697 -8.533 18.104 1.00 81.44 522 LEU A N 1
ATOM 3923 C CA . LEU A 1 522 ? -17.594 -8.785 17.247 1.00 81.44 522 LEU A CA 1
ATOM 3924 C C . LEU A 1 522 ? -16.385 -7.886 17.668 1.00 81.44 522 LEU A C 1
ATOM 3926 O O . LEU A 1 522 ? -15.216 -8.266 17.606 1.00 81.44 522 LEU A O 1
ATOM 3930 N N . PHE A 1 523 ? -16.676 -6.753 18.315 1.00 82.00 523 PHE A N 1
ATOM 3931 C CA . PHE A 1 523 ? -15.737 -5.924 19.053 1.00 82.00 523 PHE A CA 1
ATOM 3932 C C . PHE A 1 523 ? -15.687 -6.213 20.574 1.00 82.00 523 PHE A C 1
ATOM 3934 O O . PHE A 1 523 ? -15.542 -5.320 21.406 1.00 82.00 523 PHE A O 1
ATOM 3941 N N . ALA A 1 524 ? -15.709 -7.491 20.985 1.00 77.56 524 ALA A N 1
ATOM 3942 C CA . ALA A 1 524 ? -15.584 -7.910 22.396 1.00 77.56 524 ALA A CA 1
ATOM 3943 C C . ALA A 1 524 ? -14.193 -7.819 23.096 1.00 77.56 524 ALA A C 1
ATOM 3945 O O . ALA A 1 524 ? -14.082 -6.999 24.012 1.00 77.56 524 ALA A O 1
ATOM 3946 N N . SER A 1 525 ? -13.181 -8.630 22.726 1.00 71.50 525 SER A N 1
ATOM 3947 C CA . SER A 1 525 ? -11.821 -8.821 23.334 1.00 71.50 525 SER A CA 1
ATOM 3948 C C . SER A 1 525 ? -10.867 -7.591 23.426 1.00 71.50 525 SER A C 1
ATOM 3950 O O . SER A 1 525 ? -9.650 -7.717 23.433 1.00 71.50 525 SER A O 1
ATOM 3952 N N . ILE A 1 526 ? -11.417 -6.378 23.494 1.00 78.00 526 ILE A N 1
ATOM 3953 C CA . ILE A 1 526 ? -11.076 -5.296 22.562 1.00 78.00 526 ILE A CA 1
ATOM 3954 C C . ILE A 1 526 ? -10.758 -3.956 23.327 1.00 78.00 526 ILE A C 1
ATOM 3956 O O . ILE A 1 526 ? -11.693 -3.202 23.627 1.00 78.00 526 ILE A O 1
ATOM 3960 N N . PRO A 1 527 ? -9.470 -3.598 23.651 1.00 76.88 527 PRO A N 1
ATOM 3961 C CA . PRO A 1 527 ? -9.062 -2.422 24.475 1.00 76.88 527 PRO A CA 1
ATOM 3962 C C . PRO A 1 527 ? -8.359 -1.169 23.828 1.00 76.88 527 PRO A C 1
ATOM 3964 O O . PRO A 1 527 ? -7.808 -1.144 22.746 1.00 76.88 527 PRO A O 1
ATOM 3967 N N . THR A 1 528 ? -8.382 0.004 24.462 1.00 74.44 528 THR A N 1
ATOM 3968 C CA . THR A 1 528 ? -8.859 1.175 23.698 1.00 74.44 528 THR A CA 1
ATOM 3969 C C . THR A 1 528 ? -7.938 2.366 23.294 1.00 74.44 528 THR A C 1
ATOM 3971 O O . THR A 1 528 ? -8.449 3.493 23.285 1.00 74.44 528 THR A O 1
ATOM 3974 N N . ALA A 1 529 ? -6.697 2.201 22.791 1.00 64.31 529 ALA A N 1
ATOM 3975 C CA . ALA A 1 529 ? -6.031 3.334 22.072 1.00 64.31 529 ALA A CA 1
ATOM 3976 C C . ALA A 1 529 ? -5.336 3.115 20.707 1.00 64.31 529 ALA A C 1
ATOM 3978 O O . ALA A 1 529 ? -5.114 4.060 19.965 1.00 64.31 529 ALA A O 1
ATOM 3979 N N . SER A 1 530 ? -5.246 1.893 20.222 1.00 64.38 530 SER A N 1
ATOM 3980 C CA . SER A 1 530 ? -5.093 1.560 18.796 1.00 64.38 530 SER A CA 1
ATOM 3981 C C . SER A 1 530 ? -6.268 1.834 17.794 1.00 64.38 530 SER A C 1
ATOM 3983 O O . SER A 1 530 ? -6.122 1.589 16.611 1.00 64.38 530 SER A O 1
ATOM 3985 N N . LEU A 1 531 ? -7.425 2.388 18.169 1.00 72.00 531 LEU A N 1
ATOM 3986 C CA . LEU A 1 531 ? -8.488 2.993 17.328 1.00 72.00 531 LEU A CA 1
ATOM 3987 C C . LEU A 1 531 ? -8.398 4.505 17.476 1.00 72.00 531 LEU A C 1
ATOM 3989 O O . LEU A 1 531 ? -9.222 5.212 16.920 1.00 72.00 531 LEU A O 1
ATOM 3993 N N . LEU A 1 532 ? -7.342 5.008 18.115 1.00 70.06 532 LEU A N 1
ATOM 3994 C CA . LEU A 1 532 ? -6.476 5.860 17.331 1.00 70.06 532 LEU A CA 1
ATOM 3995 C C . LEU A 1 532 ? -5.220 5.147 16.952 1.00 70.06 532 LEU A C 1
ATOM 3997 O O . LEU A 1 532 ? -4.087 5.466 17.316 1.00 70.06 532 LEU A O 1
ATOM 4001 N N . HIS A 1 533 ? -5.516 4.157 16.134 1.00 63.31 533 HIS A N 1
ATOM 4002 C CA . HIS A 1 533 ? -4.547 3.698 15.222 1.00 63.31 533 HIS A CA 1
ATOM 4003 C C . HIS A 1 533 ? -5.032 3.378 13.806 1.00 63.31 533 HIS A C 1
ATOM 4005 O O . HIS A 1 533 ? -4.220 3.746 12.998 1.00 63.31 533 HIS A O 1
ATOM 4011 N N . SER A 1 534 ? -6.305 3.060 13.418 1.00 69.06 534 SER A N 1
ATOM 4012 C CA . SER A 1 534 ? -6.890 3.249 12.004 1.00 69.06 534 SER A CA 1
ATOM 4013 C C . SER A 1 534 ? -7.958 4.362 11.273 1.00 69.06 534 SER A C 1
ATOM 4015 O O . SER A 1 534 ? -8.695 3.808 10.465 1.00 69.06 534 SER A O 1
ATOM 4017 N N . LEU A 1 535 ? -8.305 5.756 11.259 1.00 72.06 535 LEU A N 1
ATOM 4018 C CA . LEU A 1 535 ? -8.003 7.320 11.590 1.00 72.06 535 LEU A CA 1
ATOM 4019 C C . LEU A 1 535 ? -6.568 8.286 11.596 1.00 72.06 535 LEU A C 1
ATOM 4021 O O . LEU A 1 535 ? -6.871 9.464 11.673 1.00 72.06 535 LEU A O 1
ATOM 4025 N N . ALA A 1 536 ? -5.123 8.196 11.556 1.00 67.31 536 ALA A N 1
ATOM 4026 C CA . ALA A 1 536 ? -3.749 7.359 11.337 1.00 67.31 536 ALA A CA 1
ATOM 4027 C C . ALA A 1 536 ? -3.030 6.775 9.977 1.00 67.31 536 ALA A C 1
ATOM 4029 O O . ALA A 1 536 ? -2.233 7.468 9.369 1.00 67.31 536 ALA A O 1
ATOM 4030 N N . ASN A 1 537 ? -3.128 5.501 9.526 1.00 59.84 537 ASN A N 1
ATOM 4031 C CA . ASN A 1 537 ? -2.928 4.813 8.196 1.00 59.84 537 ASN A CA 1
ATOM 4032 C C . ASN A 1 537 ? -4.103 4.625 7.216 1.00 59.84 537 ASN A C 1
ATOM 4034 O O . ASN A 1 537 ? -3.930 5.048 6.095 1.00 59.84 537 ASN A O 1
ATOM 4038 N N . LEU A 1 538 ? -5.139 3.777 7.492 1.00 67.44 538 LEU A N 1
ATOM 4039 C CA . LEU A 1 538 ? -6.111 3.083 6.572 1.00 67.44 538 LEU A CA 1
ATOM 4040 C C . LEU A 1 538 ? -6.879 3.943 5.555 1.00 67.44 538 LEU A C 1
ATOM 4042 O O . LEU A 1 538 ? -7.830 3.517 4.902 1.00 67.44 538 LEU A O 1
ATOM 4046 N N . SER A 1 539 ? -6.442 5.166 5.444 1.00 67.69 539 SER A N 1
ATOM 4047 C CA . SER A 1 539 ? -7.070 6.272 4.829 1.00 67.69 539 SER A CA 1
ATOM 4048 C C . SER A 1 539 ? -6.151 7.415 4.453 1.00 67.69 539 SER A C 1
ATOM 4050 O O . SER A 1 539 ? -6.614 8.354 3.808 1.00 67.69 539 SER A O 1
ATOM 4052 N N . ALA A 1 540 ? -4.865 7.309 4.729 1.00 61.44 540 ALA A N 1
ATOM 4053 C CA . ALA A 1 540 ? -3.864 7.961 3.937 1.00 61.44 540 ALA A CA 1
ATOM 4054 C C . ALA A 1 540 ? -3.959 7.368 2.517 1.00 61.44 540 ALA A C 1
ATOM 4056 O O . ALA A 1 540 ? -4.958 7.560 1.847 1.00 61.44 540 ALA A O 1
ATOM 4057 N N . MET A 1 541 ? -2.998 6.606 2.042 1.00 59.59 541 MET A N 1
ATOM 4058 C CA . MET A 1 541 ? -2.819 6.203 0.655 1.00 59.59 541 MET A CA 1
ATOM 4059 C C . MET A 1 541 ? -3.886 5.311 -0.010 1.00 59.59 541 MET A C 1
ATOM 4061 O O . MET A 1 541 ? -3.592 4.659 -0.997 1.00 59.59 541 MET A O 1
ATOM 4065 N N . ALA A 1 542 ? -5.170 5.284 0.380 1.00 61.56 542 ALA A N 1
ATOM 4066 C CA . ALA A 1 542 ? -6.206 5.229 -0.677 1.00 61.56 542 ALA A CA 1
ATOM 4067 C C . ALA A 1 542 ? -6.461 6.597 -1.320 1.00 61.56 542 ALA A C 1
ATOM 4069 O O . ALA A 1 542 ? -7.087 6.725 -2.368 1.00 61.56 542 ALA A O 1
ATOM 4070 N N . ALA A 1 543 ? -5.953 7.648 -0.714 1.00 62.72 543 ALA A N 1
ATOM 4071 C CA . ALA A 1 543 ? -6.106 8.987 -1.175 1.00 62.72 543 ALA A CA 1
ATOM 4072 C C . ALA A 1 543 ? -5.021 9.175 -2.233 1.00 62.72 543 ALA A C 1
ATOM 4074 O O . ALA A 1 543 ? -3.842 9.297 -1.929 1.00 62.72 543 ALA A O 1
ATOM 4075 N N . GLY A 1 544 ? -5.453 9.028 -3.492 1.00 63.16 544 GLY A N 1
ATOM 4076 C CA . GLY A 1 544 ? -4.615 8.808 -4.672 1.00 63.16 544 GLY A CA 1
ATOM 4077 C C . GLY A 1 544 ? -3.240 9.452 -4.582 1.00 63.16 544 GLY A C 1
ATOM 4078 O O . GLY A 1 544 ? -2.244 8.754 -4.635 1.00 63.16 544 GLY A O 1
ATOM 4079 N N . THR A 1 545 ? -3.175 10.759 -4.348 1.00 63.88 545 THR A N 1
ATOM 4080 C CA . THR A 1 545 ? -1.943 11.528 -4.507 1.00 63.88 545 THR A CA 1
ATOM 4081 C C . THR A 1 545 ? -0.840 11.330 -3.465 1.00 63.88 545 THR A C 1
ATOM 4083 O O . THR A 1 545 ? 0.253 11.816 -3.713 1.00 63.88 545 THR A O 1
ATOM 4086 N N . LEU A 1 546 ? -1.016 10.542 -2.398 1.00 54.81 546 LEU A N 1
ATOM 4087 C CA . LEU A 1 546 ? 0.107 9.909 -1.678 1.00 54.81 546 LEU A CA 1
ATOM 4088 C C . LEU A 1 546 ? 0.003 8.378 -1.648 1.00 54.81 546 LEU A C 1
ATOM 4090 O O . LEU A 1 546 ? 0.785 7.675 -1.048 1.00 54.81 546 LEU A O 1
ATOM 4094 N N . VAL A 1 547 ? -0.761 7.794 -2.550 1.00 57.12 547 VAL A N 1
ATOM 4095 C CA . VAL A 1 547 ? -0.165 6.701 -3.344 1.00 57.12 547 VAL A CA 1
ATOM 4096 C C . VAL A 1 547 ? 0.794 7.267 -4.383 1.00 57.12 547 VAL A C 1
ATOM 4098 O O . VAL A 1 547 ? 1.616 6.527 -4.930 1.00 57.12 547 VAL A O 1
ATOM 4101 N N . ASP A 1 548 ? 0.728 8.592 -4.592 1.00 65.81 548 ASP A N 1
ATOM 4102 C CA . ASP A 1 548 ? 1.445 9.327 -5.609 1.00 65.81 548 ASP A CA 1
ATOM 4103 C C . ASP A 1 548 ? 2.545 10.383 -5.162 1.00 65.81 548 ASP A C 1
ATOM 4105 O O . ASP A 1 548 ? 3.369 10.700 -6.013 1.00 65.81 548 ASP A O 1
ATOM 4109 N N . VAL A 1 549 ? 2.786 10.778 -3.889 1.00 65.44 549 VAL A N 1
ATOM 4110 C CA . VAL A 1 549 ? 3.957 11.555 -3.341 1.00 65.44 549 VAL A CA 1
ATOM 4111 C C . VAL A 1 549 ? 4.853 10.868 -2.233 1.00 65.44 549 VAL A C 1
ATOM 4113 O O . VAL A 1 549 ? 5.318 11.500 -1.304 1.00 65.44 549 VAL A O 1
ATOM 4116 N N . GLY A 1 550 ? 5.163 9.564 -2.319 1.00 58.47 550 GLY A N 1
ATOM 4117 C CA . GLY A 1 550 ? 6.243 8.771 -1.657 1.00 58.47 550 GLY A CA 1
ATOM 4118 C C . GLY A 1 550 ? 6.525 7.267 -2.102 1.00 58.47 550 GLY A C 1
ATOM 4119 O O . GLY A 1 550 ? 6.337 6.364 -1.320 1.00 58.47 550 GLY A O 1
ATOM 4120 N N . VAL A 1 551 ? 6.935 6.964 -3.360 1.00 65.12 551 VAL A N 1
ATOM 4121 C CA . VAL A 1 551 ? 7.551 5.852 -4.137 1.00 65.12 551 VAL A CA 1
ATOM 4122 C C . VAL A 1 551 ? 8.272 6.288 -5.475 1.00 65.12 551 VAL A C 1
ATOM 4124 O O . VAL A 1 551 ? 9.326 5.721 -5.677 1.00 65.12 551 VAL A O 1
ATOM 4127 N N . ALA A 1 552 ? 7.996 7.484 -6.077 1.00 67.12 552 ALA A N 1
ATOM 4128 C CA . ALA A 1 552 ? 8.850 8.730 -6.452 1.00 67.12 552 ALA A CA 1
ATOM 4129 C C . ALA A 1 552 ? 9.120 10.177 -5.481 1.00 67.12 552 ALA A C 1
ATOM 4131 O O . ALA A 1 552 ? 9.312 10.927 -6.462 1.00 67.12 552 ALA A O 1
ATOM 4132 N N . VAL A 1 553 ? 9.052 10.522 -3.149 1.00 64.88 553 VAL A N 1
ATOM 4133 C CA . VAL A 1 553 ? 9.565 9.912 -1.769 1.00 64.88 553 VAL A CA 1
ATOM 4134 C C . VAL A 1 553 ? 9.303 8.438 -1.065 1.00 64.88 553 VAL A C 1
ATOM 4136 O O . VAL A 1 553 ? 9.080 8.447 0.134 1.00 64.88 553 VAL A O 1
ATOM 4139 N N . LEU A 1 554 ? 9.237 7.197 -1.696 1.00 62.41 554 LEU A N 1
ATOM 4140 C CA . LEU A 1 554 ? 9.714 5.752 -1.418 1.00 62.41 554 LEU A CA 1
ATOM 4141 C C . LEU A 1 554 ? 10.426 4.700 -2.531 1.00 62.41 554 LEU A C 1
ATOM 4143 O O . LEU A 1 554 ? 10.135 3.530 -2.417 1.00 62.41 554 LEU A O 1
ATOM 4147 N N . ARG A 1 555 ? 11.239 4.945 -3.637 1.00 69.69 555 ARG A N 1
ATOM 4148 C CA . ARG A 1 555 ? 12.528 4.269 -4.305 1.00 69.69 555 ARG A CA 1
ATOM 4149 C C . ARG A 1 555 ? 14.019 4.802 -5.047 1.00 69.69 555 ARG A C 1
ATOM 4151 O O . ARG A 1 555 ? 14.795 3.864 -4.978 1.00 69.69 555 ARG A O 1
ATOM 4158 N N . ALA A 1 556 ? 14.611 5.911 -5.805 1.00 66.12 556 ALA A N 1
ATOM 4159 C CA . ALA A 1 556 ? 15.277 7.424 -5.667 1.00 66.12 556 ALA A CA 1
ATOM 4160 C C . ALA A 1 556 ? 16.297 7.067 -4.508 1.00 66.12 556 ALA A C 1
ATOM 4162 O O . ALA A 1 556 ? 16.763 5.964 -4.465 1.00 66.12 556 ALA A O 1
ATOM 4163 N N . ALA A 1 557 ? 16.444 7.831 -3.427 1.00 61.16 557 ALA A N 1
ATOM 4164 C CA . ALA A 1 557 ? 17.138 7.499 -2.177 1.00 61.16 557 ALA A CA 1
ATOM 4165 C C . ALA A 1 557 ? 16.682 6.314 -1.266 1.00 61.16 557 ALA A C 1
ATOM 4167 O O . ALA A 1 557 ? 17.039 6.247 -0.087 1.00 61.16 557 ALA A O 1
ATOM 4168 N N . LEU A 1 558 ? 16.083 5.256 -1.828 1.00 63.38 558 LEU A N 1
ATOM 4169 C CA . LEU A 1 558 ? 16.597 3.931 -1.449 1.00 63.38 558 LEU A CA 1
ATOM 4170 C C . LEU A 1 558 ? 18.065 3.786 -1.956 1.00 63.38 558 LEU A C 1
ATOM 4172 O O . LEU A 1 558 ? 18.806 2.887 -1.593 1.00 63.38 558 LEU A O 1
ATOM 4176 N N . ALA A 1 559 ? 18.447 4.637 -2.896 1.00 64.38 559 ALA A N 1
ATOM 4177 C CA . ALA A 1 559 ? 19.129 4.217 -4.102 1.00 64.38 559 ALA A CA 1
ATOM 4178 C C . ALA A 1 559 ? 19.566 5.356 -5.045 1.00 64.38 559 ALA A C 1
ATOM 4180 O O . ALA A 1 559 ? 20.213 5.124 -6.055 1.00 64.38 559 ALA A O 1
ATOM 4181 N N . SER A 1 560 ? 19.314 6.604 -4.646 1.00 58.56 560 SER A N 1
ATOM 4182 C CA . SER A 1 560 ? 20.360 7.607 -4.605 1.00 58.56 560 SER A CA 1
ATOM 4183 C C . SER A 1 560 ? 21.467 7.037 -3.743 1.00 58.56 560 SER A C 1
ATOM 4185 O O . SER A 1 560 ? 21.371 5.952 -3.171 1.00 58.56 560 SER A O 1
ATOM 4187 N N . GLU A 1 561 ? 22.485 7.827 -3.506 1.00 58.03 561 GLU A N 1
ATOM 4188 C CA . GLU A 1 561 ? 23.117 7.693 -2.212 1.00 58.03 561 GLU A CA 1
ATOM 4189 C C . GLU A 1 561 ? 23.210 9.023 -1.483 1.00 58.03 561 GLU A C 1
ATOM 4191 O O . GLU A 1 561 ? 24.096 9.276 -0.691 1.00 58.03 561 GLU A O 1
ATOM 4196 N N . GLY A 1 562 ? 22.226 9.889 -1.703 1.00 61.00 562 GLY A N 1
ATOM 4197 C CA . GLY A 1 562 ? 21.950 11.052 -0.883 1.00 61.00 562 GLY A CA 1
ATOM 4198 C C . GLY A 1 562 ? 21.768 10.653 0.586 1.00 61.00 562 GLY A C 1
ATOM 4199 O O . GLY A 1 562 ? 20.646 10.434 1.033 1.00 61.00 562 GLY A O 1
ATOM 4200 N N . LYS A 1 563 ? 22.876 10.649 1.332 1.00 64.88 563 LYS A N 1
ATOM 4201 C CA . LYS A 1 563 ? 23.235 10.254 2.703 1.00 64.88 563 LYS A CA 1
ATOM 4202 C C . LYS A 1 563 ? 22.461 10.859 3.865 1.00 64.88 563 LYS A C 1
ATOM 4204 O O . LYS A 1 563 ? 22.978 10.927 4.979 1.00 64.88 563 LYS A O 1
ATOM 4209 N N . LEU A 1 564 ? 21.224 11.237 3.624 1.00 69.00 564 LEU A N 1
ATOM 4210 C CA . LEU A 1 564 ? 20.212 11.389 4.642 1.00 69.00 564 LEU A CA 1
ATOM 4211 C C . LEU A 1 564 ? 18.944 10.587 4.257 1.00 69.00 564 LEU A C 1
ATOM 4213 O O . LEU A 1 564 ? 18.426 9.948 5.149 1.00 69.00 564 LEU A O 1
ATOM 4217 N N . LEU A 1 565 ? 18.419 10.566 3.009 1.00 64.75 565 LEU A N 1
ATOM 4218 C CA . LEU A 1 565 ? 17.009 10.151 2.719 1.00 64.75 565 LEU A CA 1
ATOM 4219 C C . LEU A 1 565 ? 16.782 8.697 3.106 1.00 64.75 565 LEU A C 1
ATOM 4221 O O . LEU A 1 565 ? 15.796 8.391 3.780 1.00 64.75 565 LEU A O 1
ATOM 4225 N N . ARG A 1 566 ? 17.763 7.823 2.870 1.00 68.06 566 ARG A N 1
ATOM 4226 C CA . ARG A 1 566 ? 17.977 6.583 3.625 1.00 68.06 566 ARG A CA 1
ATOM 4227 C C . ARG A 1 566 ? 18.289 6.899 5.125 1.00 68.06 566 ARG A C 1
ATOM 4229 O O . ARG A 1 566 ? 19.247 6.443 5.708 1.00 68.06 566 ARG A O 1
ATOM 4236 N N . ALA A 1 567 ? 17.338 7.533 5.800 1.00 69.62 567 ALA A N 1
ATOM 4237 C CA . ALA A 1 567 ? 17.070 7.599 7.230 1.00 69.62 567 ALA A CA 1
ATOM 4238 C C . ALA A 1 567 ? 15.555 7.787 7.372 1.00 69.62 567 ALA A C 1
ATOM 4240 O O . ALA A 1 567 ? 14.864 6.828 7.721 1.00 69.62 567 ALA A O 1
ATOM 4241 N N . ALA A 1 568 ? 15.031 8.934 6.918 1.00 73.06 568 ALA A N 1
ATOM 4242 C CA . ALA A 1 568 ? 13.628 9.337 7.013 1.00 73.06 568 ALA A CA 1
ATOM 4243 C C . ALA A 1 568 ? 12.646 8.547 6.175 1.00 73.06 568 ALA A C 1
ATOM 4245 O O . ALA A 1 568 ? 11.474 8.894 6.220 1.00 73.06 568 ALA A O 1
ATOM 4246 N N . ALA A 1 569 ? 13.032 7.532 5.400 1.00 69.38 569 ALA A N 1
ATOM 4247 C CA . ALA A 1 569 ? 12.051 6.513 5.040 1.00 69.38 569 ALA A CA 1
ATOM 4248 C C . ALA A 1 569 ? 12.174 5.191 5.757 1.00 69.38 569 ALA A C 1
ATOM 4250 O O . ALA A 1 569 ? 11.160 4.509 5.731 1.00 69.38 569 ALA A O 1
ATOM 4251 N N . ILE A 1 570 ? 13.256 4.850 6.491 1.00 70.75 570 ILE A N 1
ATOM 4252 C CA . ILE A 1 570 ? 13.164 3.635 7.329 1.00 70.75 570 ILE A CA 1
ATOM 4253 C C . ILE A 1 570 ? 12.163 3.829 8.351 1.00 70.75 570 ILE A C 1
ATOM 4255 O O . ILE A 1 570 ? 11.367 2.938 8.399 1.00 70.75 570 ILE A O 1
ATOM 4259 N N . GLY A 1 571 ? 12.317 4.839 9.202 1.00 74.81 571 GLY A N 1
ATOM 4260 C CA . GLY A 1 571 ? 11.861 6.139 8.777 1.00 74.81 571 GLY A CA 1
ATOM 4261 C C . GLY A 1 571 ? 10.404 6.126 8.332 1.00 74.81 571 GLY A C 1
ATOM 4262 O O . GLY A 1 571 ? 9.706 5.211 8.718 1.00 74.81 571 GLY A O 1
ATOM 4263 N N . ALA A 1 572 ? 9.983 7.050 7.466 1.00 73.88 572 ALA A N 1
ATOM 4264 C CA . ALA A 1 572 ? 8.667 7.273 6.850 1.00 73.88 572 ALA A CA 1
ATOM 4265 C C . ALA A 1 572 ? 7.895 6.061 6.331 1.00 73.88 572 ALA A C 1
ATOM 4267 O O . ALA A 1 572 ? 6.703 6.232 6.029 1.00 73.88 572 ALA A O 1
ATOM 4268 N N . ALA A 1 573 ? 8.483 4.869 6.317 1.00 69.38 573 ALA A N 1
ATOM 4269 C CA . ALA A 1 573 ? 7.725 3.649 6.382 1.00 69.38 573 ALA A CA 1
ATOM 4270 C C . ALA A 1 573 ? 7.759 2.859 7.709 1.00 69.38 573 ALA A C 1
ATOM 4272 O O . ALA A 1 573 ? 6.684 2.482 8.121 1.00 69.38 573 ALA A O 1
ATOM 4273 N N . ARG A 1 574 ? 8.851 2.657 8.447 1.00 72.88 574 ARG A N 1
ATOM 4274 C CA . ARG A 1 574 ? 9.096 1.875 9.707 1.00 72.88 574 ARG A CA 1
ATOM 4275 C C . ARG A 1 574 ? 7.885 1.568 10.516 1.00 72.88 574 ARG A C 1
ATOM 4277 O O . ARG A 1 574 ? 7.643 0.471 11.007 1.00 72.88 574 ARG A O 1
ATOM 4284 N N . ALA A 1 575 ? 7.179 2.639 10.754 1.00 67.44 575 ALA A N 1
ATOM 4285 C CA . ALA A 1 575 ? 6.176 2.648 11.742 1.00 67.44 575 ALA A CA 1
ATOM 4286 C C . ALA A 1 575 ? 4.881 3.260 11.262 1.00 67.44 575 ALA A C 1
ATOM 4288 O O . ALA A 1 575 ? 3.880 3.147 11.945 1.00 67.44 575 ALA A O 1
ATOM 4289 N N . THR A 1 576 ? 4.840 3.711 10.015 1.00 73.31 576 THR A N 1
ATOM 4290 C CA . THR A 1 576 ? 3.581 3.861 9.286 1.00 73.31 576 THR A CA 1
ATOM 4291 C C . THR A 1 576 ? 3.122 2.524 8.731 1.00 73.31 576 THR A C 1
ATOM 4293 O O . THR A 1 576 ? 1.963 2.132 8.730 1.00 73.31 576 THR A O 1
ATOM 4296 N N . VAL A 1 577 ? 4.094 1.846 8.165 1.00 73.56 577 VAL A N 1
ATOM 4297 C CA . VAL A 1 577 ? 3.981 0.890 7.092 1.00 73.56 577 VAL A CA 1
ATOM 4298 C C . VAL A 1 577 ? 5.306 0.121 6.972 1.00 73.56 577 VAL A C 1
ATOM 4300 O O . VAL A 1 577 ? 5.648 -0.324 5.894 1.00 73.56 577 VAL A O 1
ATOM 4303 N N . HIS A 1 578 ? 6.063 -0.080 8.051 1.00 81.25 578 HIS A N 1
ATOM 4304 C CA . HIS A 1 578 ? 6.430 -1.398 8.546 1.00 81.25 578 HIS A CA 1
ATOM 4305 C C . HIS A 1 578 ? 5.338 -1.694 9.580 1.00 81.25 578 HIS A C 1
ATOM 4307 O O . HIS A 1 578 ? 4.171 -1.692 9.207 1.00 81.25 578 HIS A O 1
ATOM 4313 N N . ARG A 1 579 ? 5.672 -1.920 10.834 1.00 76.38 579 ARG A N 1
ATOM 4314 C CA . ARG A 1 579 ? 4.911 -2.124 12.058 1.00 76.38 579 ARG A CA 1
ATOM 4315 C C . ARG A 1 579 ? 3.502 -2.858 12.021 1.00 76.38 579 ARG A C 1
ATOM 4317 O O . ARG A 1 579 ? 3.217 -3.348 13.084 1.00 76.38 579 ARG A O 1
ATOM 4324 N N . HIS A 1 580 ? 2.617 -2.925 10.962 1.00 81.69 580 HIS A N 1
ATOM 4325 C CA . HIS A 1 580 ? 1.227 -3.523 10.706 1.00 81.69 580 HIS A CA 1
ATOM 4326 C C . HIS A 1 580 ? 1.047 -4.566 9.619 1.00 81.69 580 HIS A C 1
ATOM 4328 O O . HIS A 1 580 ? -0.066 -5.012 9.375 1.00 81.69 580 HIS A O 1
ATOM 4334 N N . PHE A 1 581 ? 2.024 -5.065 8.898 1.00 84.62 581 PHE A N 1
ATOM 4335 C CA . PHE A 1 581 ? 3.424 -5.186 9.133 1.00 84.62 581 PHE A CA 1
ATOM 4336 C C . PHE A 1 581 ? 3.567 -6.580 9.834 1.00 84.62 581 PHE A C 1
ATOM 4338 O O . PHE A 1 581 ? 2.672 -7.381 9.694 1.00 84.62 581 PHE A O 1
ATOM 4345 N N . CYS A 1 582 ? 4.617 -6.959 10.540 1.00 87.44 582 CYS A N 1
ATOM 4346 C CA . CYS A 1 582 ? 4.846 -8.072 11.414 1.00 87.44 582 CYS A CA 1
ATOM 4347 C C . CYS A 1 582 ? 4.493 -7.718 12.824 1.00 87.44 582 CYS A C 1
ATOM 4349 O O . CYS A 1 582 ? 3.927 -6.662 13.044 1.00 87.44 582 CYS A O 1
ATOM 4351 N N . ALA A 1 583 ? 4.981 -8.483 13.786 1.00 86.56 583 ALA A N 1
ATOM 4352 C CA . ALA A 1 583 ? 5.705 -7.764 14.799 1.00 86.56 583 ALA A CA 1
ATOM 4353 C C . ALA A 1 583 ? 7.099 -7.372 14.467 1.00 86.56 583 ALA A C 1
ATOM 4355 O O . ALA A 1 583 ? 7.920 -8.242 14.197 1.00 86.56 583 ALA A O 1
ATOM 4356 N N . GLY A 1 584 ? 7.321 -6.082 14.705 1.00 82.62 584 GLY A N 1
ATOM 4357 C CA . GLY A 1 584 ? 8.614 -5.566 15.070 1.00 82.62 584 GLY A CA 1
ATOM 4358 C C . GLY A 1 584 ? 9.683 -6.193 14.236 1.00 82.62 584 GLY A C 1
ATOM 4359 O O . GLY A 1 584 ? 9.519 -6.291 13.035 1.00 82.62 584 GLY A O 1
ATOM 4360 N N . GLU A 1 585 ? 10.801 -6.542 14.822 1.00 84.06 585 GLU A N 1
ATOM 4361 C CA . GLU A 1 585 ? 11.964 -6.575 13.963 1.00 84.06 585 GLU A CA 1
ATOM 4362 C C . GLU A 1 585 ? 13.039 -7.549 14.447 1.00 84.06 585 GLU A C 1
ATOM 4364 O O . GLU A 1 585 ? 14.229 -7.362 14.255 1.00 84.06 585 GLU A O 1
ATOM 4369 N N . GLY A 1 586 ? 12.605 -8.576 15.164 1.00 86.12 586 GLY A N 1
ATOM 4370 C CA . GLY A 1 586 ? 13.446 -9.432 15.990 1.00 86.12 586 GLY A CA 1
ATOM 4371 C C . GLY A 1 586 ? 12.882 -10.835 15.969 1.00 86.12 586 GLY A C 1
ATOM 4372 O O . GLY A 1 586 ? 11.670 -10.973 15.831 1.00 86.12 586 GLY A O 1
ATOM 4373 N N . PHE A 1 587 ? 13.694 -11.858 16.245 1.00 86.31 587 PHE A N 1
ATOM 4374 C CA . PHE A 1 587 ? 13.168 -13.073 16.887 1.00 86.31 587 PHE A CA 1
ATOM 4375 C C . PHE A 1 587 ? 13.112 -12.980 18.421 1.00 86.31 587 PHE A C 1
ATOM 4377 O O . PHE A 1 587 ? 12.962 -13.986 19.102 1.00 86.31 587 PHE A O 1
ATOM 4384 N N . GLU A 1 588 ? 13.059 -11.756 18.933 1.00 89.62 588 GLU A N 1
ATOM 4385 C CA . GLU A 1 588 ? 12.304 -11.337 20.111 1.00 89.62 588 GLU A CA 1
ATOM 4386 C C . GLU A 1 588 ? 11.602 -9.985 19.865 1.00 89.62 588 GLU A C 1
ATOM 4388 O O . GLU A 1 588 ? 11.251 -9.284 20.805 1.00 89.62 588 GLU A O 1
ATOM 4393 N N . ASP A 1 589 ? 11.282 -9.618 18.626 1.00 86.38 589 ASP A N 1
ATOM 4394 C CA . ASP A 1 589 ? 9.908 -9.804 18.130 1.00 86.38 589 ASP A CA 1
ATOM 4395 C C . ASP A 1 589 ? 9.520 -11.266 17.745 1.00 86.38 589 ASP A C 1
ATOM 4397 O O . ASP A 1 589 ? 8.638 -11.470 16.918 1.00 86.38 589 ASP A O 1
ATOM 4401 N N . ALA A 1 590 ? 10.179 -12.260 18.394 1.00 88.88 590 ALA A N 1
ATOM 4402 C CA . ALA A 1 590 ? 9.853 -13.633 18.902 1.00 88.88 590 ALA A CA 1
ATOM 4403 C C . ALA A 1 590 ? 9.681 -13.953 20.454 1.00 88.88 590 ALA A C 1
ATOM 4405 O O . ALA A 1 590 ? 10.617 -14.382 21.106 1.00 88.88 590 ALA A O 1
ATOM 4406 N N . GLY A 1 591 ? 8.522 -13.695 21.089 1.00 88.75 591 GLY A N 1
ATOM 4407 C CA . GLY A 1 591 ? 8.028 -14.103 22.464 1.00 88.75 591 GLY A CA 1
ATOM 4408 C C . GLY A 1 591 ? 6.581 -13.697 22.950 1.00 88.75 591 GLY A C 1
ATOM 4409 O O . GLY A 1 591 ? 6.088 -14.274 23.907 1.00 88.75 591 GLY A O 1
ATOM 4410 N N . HIS A 1 592 ? 5.869 -12.746 22.296 1.00 89.69 592 HIS A N 1
ATOM 4411 C CA . HIS A 1 592 ? 4.579 -12.031 22.586 1.00 89.69 592 HIS A CA 1
ATOM 4412 C C . HIS A 1 592 ? 3.533 -11.698 21.422 1.00 89.69 592 HIS A C 1
ATOM 4414 O O . HIS A 1 592 ? 2.847 -10.689 21.509 1.00 89.69 592 HIS A O 1
ATOM 4420 N N . ALA A 1 593 ? 3.344 -12.472 20.345 1.00 87.44 593 ALA A N 1
ATOM 4421 C CA . ALA A 1 593 ? 2.361 -12.430 19.222 1.00 87.44 593 ALA A CA 1
ATOM 4422 C C . ALA A 1 593 ? 1.752 -13.677 18.338 1.00 87.44 593 ALA A C 1
ATOM 4424 O O . ALA A 1 593 ? 1.306 -13.336 17.252 1.00 87.44 593 ALA A O 1
ATOM 4425 N N . VAL A 1 594 ? 1.474 -15.032 18.387 1.00 88.88 594 VAL A N 1
ATOM 4426 C CA . VAL A 1 594 ? 1.423 -16.458 18.973 1.00 88.88 594 VAL A CA 1
ATOM 4427 C C . VAL A 1 594 ? 0.732 -17.023 20.240 1.00 88.88 594 VAL A C 1
ATOM 4429 O O . VAL A 1 594 ? -0.378 -17.492 20.150 1.00 88.88 594 VAL A O 1
ATOM 4432 N N . THR A 1 595 ? 1.339 -17.093 21.410 1.00 89.88 595 THR A N 1
ATOM 4433 C CA . THR A 1 595 ? 0.744 -17.330 22.745 1.00 89.88 595 THR A CA 1
ATOM 4434 C C . THR A 1 595 ? -0.521 -16.480 23.061 1.00 89.88 595 THR A C 1
ATOM 4436 O O . THR A 1 595 ? -1.579 -16.661 22.470 1.00 89.88 595 THR A O 1
ATOM 4439 N N . GLY A 1 596 ? -0.451 -15.413 23.845 1.00 86.06 596 GLY A N 1
ATOM 4440 C CA . GLY A 1 596 ? -1.595 -14.670 24.392 1.00 86.06 596 GLY A CA 1
ATOM 4441 C C . GLY A 1 596 ? -2.340 -13.529 23.718 1.00 86.06 596 GLY A C 1
ATOM 4442 O O . GLY A 1 596 ? -3.074 -12.858 24.414 1.00 86.06 596 GLY A O 1
ATOM 4443 N N . MET A 1 597 ? -2.341 -13.370 22.406 1.00 89.19 597 MET A N 1
ATOM 4444 C CA . MET A 1 597 ? -3.592 -13.032 21.745 1.00 89.19 597 MET A CA 1
ATOM 4445 C C . MET A 1 597 ? -4.289 -14.272 21.160 1.00 89.19 597 MET A C 1
ATOM 4447 O O . MET A 1 597 ? -5.487 -14.250 20.945 1.00 89.19 597 MET A O 1
ATOM 4451 N N . TRP A 1 598 ? -3.657 -15.444 21.064 1.00 89.81 598 TRP A N 1
ATOM 4452 C CA . TRP A 1 598 ? -4.438 -16.691 21.040 1.00 89.81 598 TRP A CA 1
ATOM 4453 C C . TRP A 1 598 ? -5.047 -16.921 22.425 1.00 89.81 598 TRP A C 1
ATOM 4455 O O . TRP A 1 598 ? -6.197 -17.336 22.479 1.00 89.81 598 TRP A O 1
ATOM 4465 N N . GLU A 1 599 ? -4.416 -16.450 23.510 1.00 87.75 599 GLU A N 1
ATOM 4466 C CA . GLU A 1 599 ? -5.132 -16.218 24.779 1.00 87.75 599 GLU A CA 1
ATOM 4467 C C . GLU A 1 599 ? -6.123 -15.034 24.738 1.00 87.75 599 GLU A C 1
ATOM 4469 O O . GLU A 1 599 ? -7.314 -15.291 24.879 1.00 87.75 599 GLU A O 1
ATOM 4474 N N . GLU A 1 600 ? -5.719 -13.766 24.526 1.00 83.06 600 GLU A N 1
ATOM 4475 C CA . GLU A 1 600 ? -6.644 -12.604 24.603 1.00 83.06 600 GLU A CA 1
ATOM 4476 C C . GLU A 1 600 ? -7.887 -12.759 23.714 1.00 83.06 600 GLU A C 1
ATOM 4478 O O . GLU A 1 600 ? -8.926 -12.165 24.009 1.00 83.06 600 GLU A O 1
ATOM 4483 N N . GLN A 1 601 ? -7.796 -13.524 22.615 1.00 85.00 601 GLN A N 1
ATOM 4484 C CA . GLN A 1 601 ? -8.844 -13.521 21.602 1.00 85.00 601 GLN A CA 1
ATOM 4485 C C . GLN A 1 601 ? -9.063 -14.866 20.824 1.00 85.00 601 GLN A C 1
ATOM 4487 O O . GLN A 1 601 ? -10.184 -15.090 20.344 1.00 85.00 601 GLN A O 1
ATOM 4492 N N . GLY A 1 602 ? -8.080 -15.787 20.695 1.00 88.56 602 GLY A N 1
ATOM 4493 C CA . GLY A 1 602 ? -8.246 -17.193 20.205 1.00 88.56 602 GLY A CA 1
ATOM 4494 C C . GLY A 1 602 ? -8.273 -17.465 18.685 1.00 88.56 602 GLY A C 1
ATOM 4495 O O . GLY A 1 602 ? -9.295 -17.883 18.156 1.00 88.56 602 GLY A O 1
ATOM 4496 N N . LEU A 1 603 ? -7.244 -17.065 17.926 1.00 92.00 603 LEU A N 1
ATOM 4497 C CA . LEU A 1 603 ? -7.077 -17.085 16.435 1.00 92.00 603 LEU A CA 1
ATOM 4498 C C . LEU A 1 603 ? -5.730 -17.803 16.323 1.00 92.00 603 LEU A C 1
ATOM 4500 O O . LEU A 1 603 ? -4.896 -17.624 17.210 1.00 92.00 603 LEU A O 1
ATOM 4504 N N . ARG A 1 604 ? -5.506 -18.586 15.279 1.00 94.31 604 ARG A N 1
ATOM 4505 C CA . ARG A 1 604 ? -4.218 -19.238 15.033 1.00 94.31 604 ARG A CA 1
ATOM 4506 C C . ARG A 1 604 ? -3.208 -18.226 14.436 1.00 94.31 604 ARG A C 1
ATOM 4508 O O . ARG A 1 604 ? -3.231 -17.123 14.970 1.00 94.31 604 ARG A O 1
ATOM 4515 N N . SER A 1 605 ? -2.376 -18.544 13.412 1.00 94.56 605 SER A N 1
ATOM 4516 C CA . SER A 1 605 ? -1.422 -17.662 12.642 1.00 94.56 605 SER A CA 1
ATOM 4517 C C . SER A 1 605 ? -0.581 -18.397 11.614 1.00 94.56 605 SER A C 1
ATOM 4519 O O . SER A 1 605 ? -0.944 -19.519 11.295 1.00 94.56 605 SER A O 1
ATOM 4521 N N . ILE A 1 606 ? 0.457 -17.760 11.032 1.00 96.50 606 ILE A N 1
ATOM 4522 C CA . ILE A 1 606 ? 1.344 -18.267 9.952 1.00 96.50 606 ILE A CA 1
ATOM 4523 C C . ILE A 1 606 ? 2.489 -17.245 9.642 1.00 96.50 606 ILE A C 1
ATOM 4525 O O . ILE A 1 606 ? 2.058 -16.116 9.520 1.00 96.50 606 ILE A O 1
ATOM 4529 N N . LEU A 1 607 ? 3.818 -17.556 9.474 1.00 94.44 607 LEU A N 1
ATOM 4530 C CA . LEU A 1 607 ? 5.015 -16.622 9.287 1.00 94.44 607 LEU A CA 1
ATOM 4531 C C . LEU A 1 607 ? 5.933 -16.368 8.004 1.00 94.44 607 LEU A C 1
ATOM 4533 O O . LEU A 1 607 ? 6.493 -15.297 8.073 1.00 94.44 607 LEU A O 1
ATOM 4537 N N . ASP A 1 608 ? 6.162 -17.139 6.903 1.00 93.38 608 ASP A N 1
ATOM 4538 C CA . ASP A 1 608 ? 7.150 -16.969 5.729 1.00 93.38 608 ASP A CA 1
ATOM 4539 C C . ASP A 1 608 ? 8.379 -16.038 5.918 1.00 93.38 608 ASP A C 1
ATOM 4541 O O . ASP A 1 608 ? 8.251 -14.831 5.951 1.00 93.38 608 ASP A O 1
ATOM 4545 N N . TYR A 1 609 ? 9.616 -16.530 6.001 1.00 88.06 609 TYR A N 1
ATOM 4546 C CA . TYR A 1 609 ? 10.816 -15.676 6.189 1.00 88.06 609 TYR A CA 1
ATOM 4547 C C . TYR A 1 609 ? 11.436 -15.224 4.837 1.00 88.06 609 TYR A C 1
ATOM 4549 O O . TYR A 1 609 ? 12.642 -15.232 4.636 1.00 88.06 609 TYR A O 1
ATOM 4557 N N . GLY A 1 610 ? 10.650 -14.771 3.882 1.00 81.44 610 GLY A N 1
ATOM 4558 C CA . GLY A 1 610 ? 11.028 -13.588 3.115 1.00 81.44 610 GLY A CA 1
ATOM 4559 C C . GLY A 1 610 ? 12.065 -13.533 1.970 1.00 81.44 610 GLY A C 1
ATOM 4560 O O . GLY A 1 610 ? 11.768 -12.806 1.058 1.00 81.44 610 GLY A O 1
ATOM 4561 N N . MET A 1 611 ? 13.206 -14.227 1.991 1.00 84.06 611 MET A N 1
ATOM 4562 C CA . MET A 1 611 ? 14.501 -14.202 1.226 1.00 84.06 611 MET A CA 1
ATOM 4563 C C . MET A 1 611 ? 14.761 -13.498 -0.153 1.00 84.06 611 MET A C 1
ATOM 4565 O O . MET A 1 611 ? 15.772 -13.821 -0.757 1.00 84.06 611 MET A O 1
ATOM 4569 N N . GLU A 1 612 ? 14.005 -12.524 -0.679 1.00 84.81 612 GLU A N 1
ATOM 4570 C CA . GLU A 1 612 ? 13.368 -12.710 -1.992 1.00 84.81 612 GLU A CA 1
ATOM 4571 C C . GLU A 1 612 ? 14.050 -12.070 -3.229 1.00 84.81 612 GLU A C 1
ATOM 4573 O O . GLU A 1 612 ? 15.186 -11.724 -3.064 1.00 84.81 612 GLU A O 1
ATOM 4578 N N . ASP A 1 613 ? 13.582 -12.165 -4.481 1.00 83.69 613 ASP A N 1
ATOM 4579 C CA . ASP A 1 613 ? 14.398 -12.210 -5.746 1.00 83.69 613 ASP A CA 1
ATOM 4580 C C . ASP A 1 613 ? 15.917 -12.537 -5.698 1.00 83.69 613 ASP A C 1
ATOM 4582 O O . ASP A 1 613 ? 16.652 -11.584 -5.647 1.00 83.69 613 ASP A O 1
ATOM 4586 N N . ALA A 1 614 ? 16.424 -13.801 -5.825 1.00 85.50 614 ALA A N 1
ATOM 4587 C CA . ALA A 1 614 ? 17.845 -14.235 -5.593 1.00 85.50 614 ALA A CA 1
ATOM 4588 C C . ALA A 1 614 ? 18.778 -14.699 -6.740 1.00 85.50 614 ALA A C 1
ATOM 4590 O O . ALA A 1 614 ? 18.378 -15.307 -7.732 1.00 85.50 614 ALA A O 1
ATOM 4591 N N . GLU A 1 615 ? 20.078 -14.439 -6.512 1.00 77.50 615 GLU A N 1
ATOM 4592 C CA . GLU A 1 615 ? 21.126 -14.283 -7.539 1.00 77.50 615 GLU A CA 1
ATOM 4593 C C . GLU A 1 615 ? 21.884 -15.581 -7.715 1.00 77.50 615 GLU A C 1
ATOM 4595 O O . GLU A 1 615 ? 22.081 -16.023 -8.842 1.00 77.50 615 GLU A O 1
ATOM 4600 N N . ASP A 1 616 ? 22.361 -16.161 -6.611 1.00 84.75 616 ASP A N 1
ATOM 4601 C CA . ASP A 1 616 ? 23.563 -16.979 -6.711 1.00 84.75 616 ASP A CA 1
ATOM 4602 C C . ASP A 1 616 ? 23.802 -17.966 -5.568 1.00 84.75 616 ASP A C 1
ATOM 4604 O O . ASP A 1 616 ? 23.183 -17.930 -4.508 1.00 84.75 616 ASP A O 1
ATOM 4608 N N . GLY A 1 617 ? 24.840 -18.768 -5.810 1.00 84.56 617 GLY A N 1
ATOM 4609 C CA . GLY A 1 617 ? 25.434 -19.814 -4.994 1.00 84.56 617 GLY A CA 1
ATOM 4610 C C . GLY A 1 617 ? 25.894 -19.489 -3.562 1.00 84.56 617 GLY A C 1
ATOM 4611 O O . GLY A 1 617 ? 26.206 -20.433 -2.851 1.00 84.56 617 GLY A O 1
ATOM 4612 N N . ALA A 1 618 ? 25.981 -18.235 -3.090 1.00 89.44 618 ALA A N 1
ATOM 4613 C CA . ALA A 1 618 ? 26.238 -17.924 -1.659 1.00 89.44 618 ALA A CA 1
ATOM 4614 C C . ALA A 1 618 ? 25.433 -16.726 -1.101 1.00 89.44 618 ALA A C 1
ATOM 4616 O O . ALA A 1 618 ? 25.744 -16.226 -0.024 1.00 89.44 618 ALA A O 1
ATOM 4617 N N . ALA A 1 619 ? 24.401 -16.290 -1.823 1.00 88.38 619 ALA A N 1
ATOM 4618 C CA . ALA A 1 619 ? 23.075 -16.505 -1.299 1.00 88.38 619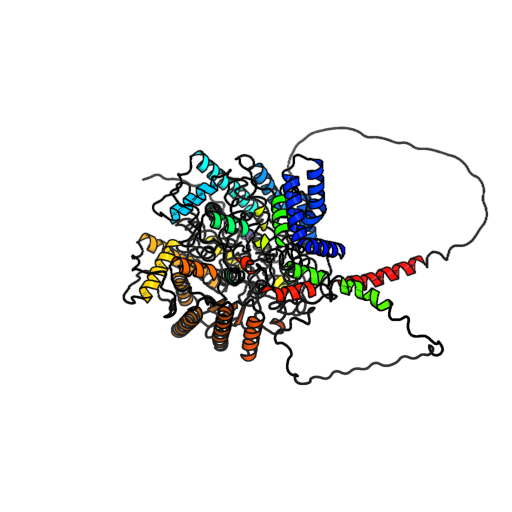 ALA A CA 1
ATOM 4619 C C . ALA A 1 619 ? 22.640 -17.989 -1.326 1.00 88.38 619 ALA A C 1
ATOM 4621 O O . ALA A 1 619 ? 21.550 -18.269 -0.847 1.00 88.38 619 ALA A O 1
ATOM 4622 N N . CYS A 1 620 ? 23.521 -18.944 -1.712 1.00 91.56 620 CYS A N 1
ATOM 4623 C CA . CYS A 1 620 ? 23.499 -20.405 -1.457 1.00 91.56 620 CYS A CA 1
ATOM 4624 C C . CYS A 1 620 ? 24.654 -21.276 -0.710 1.00 91.56 620 CYS A C 1
ATOM 4626 O O . CYS A 1 620 ? 24.718 -22.457 -1.034 1.00 91.56 620 CYS A O 1
ATOM 4628 N N . ASP A 1 621 ? 25.481 -20.870 0.309 1.00 92.69 621 ASP A N 1
ATOM 4629 C CA . ASP A 1 621 ? 25.783 -21.554 1.643 1.00 92.69 621 ASP A CA 1
ATOM 4630 C C . ASP A 1 621 ? 25.612 -20.773 3.038 1.00 92.69 621 ASP A C 1
ATOM 4632 O O . ASP A 1 621 ? 25.707 -21.411 4.087 1.00 92.69 621 ASP A O 1
ATOM 4636 N N . ARG A 1 622 ? 25.247 -19.464 3.131 1.00 91.94 622 ARG A N 1
ATOM 4637 C CA . ARG A 1 622 ? 24.820 -18.599 4.302 1.00 91.94 622 ARG A CA 1
ATOM 4638 C C . ARG A 1 622 ? 23.323 -18.116 4.711 1.00 91.94 622 ARG A C 1
ATOM 4640 O O . ARG A 1 622 ? 23.305 -17.803 5.883 1.00 91.94 622 ARG A O 1
ATOM 4647 N N . ASN A 1 623 ? 22.149 -18.176 3.963 1.00 93.62 623 ASN A N 1
ATOM 4648 C CA . ASN A 1 623 ? 20.594 -18.007 3.905 1.00 93.62 623 ASN A CA 1
ATOM 4649 C C . ASN A 1 623 ? 19.450 -19.123 4.127 1.00 93.62 623 ASN A C 1
ATOM 4651 O O . ASN A 1 623 ? 18.287 -18.818 3.896 1.00 93.62 623 ASN A O 1
ATOM 4655 N N . LEU A 1 624 ? 19.627 -20.361 4.637 1.00 93.56 624 LEU A N 1
ATOM 4656 C CA . LEU A 1 624 ? 18.581 -21.332 5.105 1.00 93.56 624 LEU A CA 1
ATOM 4657 C C . LEU A 1 624 ? 18.474 -21.632 6.600 1.00 93.56 624 LEU A C 1
ATOM 4659 O O . LEU A 1 624 ? 17.432 -22.090 7.057 1.00 93.56 624 LEU A O 1
ATOM 4663 N N . ALA A 1 625 ? 19.533 -21.507 7.396 1.00 94.56 625 ALA A N 1
ATOM 4664 C CA . ALA A 1 625 ? 19.432 -21.869 8.809 1.00 94.56 625 ALA A CA 1
ATOM 4665 C C . ALA A 1 625 ? 18.320 -21.089 9.513 1.00 94.56 625 ALA A C 1
ATOM 4667 O O . ALA A 1 625 ? 17.617 -21.702 10.300 1.00 94.56 625 ALA A O 1
ATOM 4668 N N . GLY A 1 626 ? 18.117 -19.809 9.184 1.00 92.25 626 GLY A N 1
ATOM 4669 C CA . GLY A 1 626 ? 16.887 -19.046 9.436 1.00 92.25 626 GLY A CA 1
ATOM 4670 C C . GLY A 1 626 ? 15.636 -19.870 9.261 1.00 92.25 626 GLY A C 1
ATOM 4671 O O . GLY A 1 626 ? 14.935 -20.225 10.207 1.00 92.25 626 GLY A O 1
ATOM 4672 N N . PHE A 1 627 ? 15.427 -20.279 8.032 1.00 95.31 627 PHE A N 1
ATOM 4673 C CA . PHE A 1 627 ? 14.255 -21.008 7.637 1.00 95.31 627 PHE A CA 1
ATOM 4674 C C . PHE A 1 627 ? 14.117 -22.335 8.401 1.00 95.31 627 PHE A C 1
ATOM 4676 O O . PHE A 1 627 ? 13.014 -22.700 8.800 1.00 95.31 627 PHE A O 1
ATOM 4683 N N . LEU A 1 628 ? 15.249 -22.977 8.724 1.00 95.44 628 LEU A N 1
ATOM 4684 C CA . LEU A 1 628 ? 15.351 -24.231 9.483 1.00 95.44 628 LEU A CA 1
ATOM 4685 C C . LEU A 1 628 ? 15.235 -24.156 10.988 1.00 95.44 628 LEU A C 1
ATOM 4687 O O . LEU A 1 628 ? 14.870 -25.152 11.617 1.00 95.44 628 LEU A O 1
ATOM 4691 N N . ARG A 1 629 ? 15.641 -23.053 11.594 1.00 95.12 629 ARG A N 1
ATOM 4692 C CA . ARG A 1 629 ? 15.610 -22.957 13.040 1.00 95.12 629 ARG A CA 1
ATOM 4693 C C . ARG A 1 629 ? 14.394 -22.188 13.494 1.00 95.12 629 ARG A C 1
ATOM 4695 O O . ARG A 1 629 ? 13.894 -22.561 14.532 1.00 95.12 629 ARG A O 1
ATOM 4702 N N . THR A 1 630 ? 13.839 -21.258 12.708 1.00 95.31 630 THR A N 1
ATOM 4703 C CA . THR A 1 630 ? 12.534 -20.596 12.971 1.00 95.31 630 THR A CA 1
ATOM 4704 C C . THR A 1 630 ? 11.442 -21.580 13.360 1.00 95.31 630 THR A C 1
ATOM 4706 O O . THR A 1 630 ? 10.609 -21.326 14.223 1.00 95.31 630 THR A O 1
ATOM 4709 N N . ILE A 1 631 ? 11.486 -22.740 12.725 1.00 94.88 631 ILE A N 1
ATOM 4710 C CA . ILE A 1 631 ? 10.737 -23.950 13.038 1.00 94.88 631 ILE A CA 1
ATOM 4711 C C . ILE A 1 631 ? 10.668 -24.201 14.542 1.00 94.88 631 ILE A C 1
ATOM 4713 O O . ILE A 1 631 ? 9.584 -24.401 15.080 1.00 94.88 631 ILE A O 1
ATOM 4717 N N . GLU A 1 632 ? 11.807 -24.134 15.229 1.00 94.75 632 GLU A N 1
ATOM 4718 C CA . GLU A 1 632 ? 11.938 -24.425 16.650 1.00 94.75 632 GLU A CA 1
ATOM 4719 C C . GLU A 1 632 ? 11.258 -23.349 17.524 1.00 94.75 632 GLU A C 1
ATOM 4721 O O . GLU A 1 632 ? 10.716 -23.699 18.566 1.00 94.75 632 GLU A O 1
ATOM 4726 N N . MET A 1 633 ? 11.201 -22.069 17.127 1.00 93.69 633 MET A N 1
ATOM 4727 C CA . MET A 1 633 ? 10.495 -21.005 17.875 1.00 93.69 633 MET A CA 1
ATOM 4728 C C . MET A 1 633 ? 9.099 -20.761 17.334 1.00 93.69 633 MET A C 1
ATOM 4730 O O . MET A 1 633 ? 8.311 -20.115 17.987 1.00 93.69 633 MET A O 1
ATOM 4734 N N . ALA A 1 634 ? 8.716 -21.313 16.187 1.00 93.50 634 ALA A N 1
ATOM 4735 C CA . ALA A 1 634 ? 7.322 -21.640 15.929 1.00 93.50 634 ALA A CA 1
ATOM 4736 C C . ALA A 1 634 ? 6.871 -22.793 16.839 1.00 93.50 634 ALA A C 1
ATOM 4738 O O . ALA A 1 634 ? 5.738 -22.775 17.303 1.00 93.50 634 ALA A O 1
ATOM 4739 N N . SER A 1 635 ? 7.757 -23.755 17.131 1.00 92.69 635 SER A N 1
ATOM 4740 C CA . SER A 1 635 ? 7.470 -24.905 17.996 1.00 92.69 635 SER A CA 1
ATOM 4741 C C . SER A 1 635 ? 7.505 -24.604 19.499 1.00 92.69 635 SER A C 1
ATOM 4743 O O . SER A 1 635 ? 6.883 -25.334 20.263 1.00 92.69 635 SER A O 1
ATOM 4745 N N . SER A 1 636 ? 8.163 -23.528 19.951 1.00 91.94 636 SER A N 1
ATOM 4746 C CA . SER A 1 636 ? 8.268 -23.182 21.382 1.00 91.94 636 SER A CA 1
ATOM 4747 C C . SER A 1 636 ? 6.990 -22.565 21.978 1.00 91.94 636 SER A C 1
ATOM 4749 O O . SER A 1 636 ? 7.043 -21.913 23.019 1.00 91.94 636 SER A O 1
ATOM 4751 N N . LEU A 1 637 ? 5.857 -22.698 21.283 1.00 91.94 637 LEU A N 1
ATOM 4752 C CA . LEU A 1 637 ? 4.639 -21.889 21.412 1.00 91.94 637 LEU A CA 1
ATOM 4753 C C . LEU A 1 637 ? 3.411 -22.801 21.552 1.00 91.94 637 LEU A C 1
ATOM 4755 O O . LEU A 1 637 ? 3.548 -24.012 21.358 1.00 91.94 637 LEU A O 1
ATOM 4759 N N . PRO A 1 638 ? 2.201 -22.290 21.861 1.00 88.69 638 PRO A N 1
ATOM 4760 C CA . PRO A 1 638 ? 1.062 -23.176 22.078 1.00 88.69 638 PRO A CA 1
ATOM 4761 C C . PRO A 1 638 ? 0.781 -24.105 20.878 1.00 88.69 638 PRO A C 1
ATOM 4763 O O . PRO A 1 638 ? 0.691 -23.637 19.750 1.00 88.69 638 PRO A O 1
ATOM 4766 N N . PRO A 1 639 ? 0.617 -25.427 21.069 1.00 85.56 639 PRO A N 1
ATOM 4767 C CA . PRO A 1 639 ? 0.445 -26.371 19.960 1.00 85.56 639 PRO A CA 1
ATOM 4768 C C . PRO A 1 639 ? -0.836 -26.152 19.153 1.00 85.56 639 PRO A C 1
ATOM 4770 O O . PRO A 1 639 ? -1.874 -25.774 19.694 1.00 85.56 639 PRO A O 1
ATOM 4773 N N . SER A 1 640 ? -0.780 -26.377 17.832 1.00 83.88 640 SER A N 1
ATOM 4774 C CA . SER A 1 640 ? -1.817 -25.913 16.879 1.00 83.88 640 SER A CA 1
ATOM 4775 C C . SER A 1 640 ? -2.043 -24.394 16.891 1.00 83.88 640 SER A C 1
ATOM 4777 O O . SER A 1 640 ? -2.885 -23.889 16.150 1.00 83.88 640 SER A O 1
ATOM 4779 N N . SER A 1 641 ? -1.241 -23.708 17.699 1.00 88.44 641 SER A N 1
ATOM 4780 C CA . SER A 1 641 ? -0.802 -22.351 17.562 1.00 88.44 641 SER A CA 1
ATOM 4781 C C . SER A 1 641 ? 0.713 -22.323 17.203 1.00 88.44 641 SER A C 1
ATOM 4783 O O . SER A 1 641 ? 1.453 -21.457 17.618 1.00 88.44 641 SER A O 1
ATOM 4785 N N . ALA A 1 642 ? 1.203 -23.220 16.321 1.00 91.75 642 ALA A N 1
ATOM 4786 C CA . ALA A 1 642 ? 2.571 -23.237 15.744 1.00 91.75 642 ALA A CA 1
ATOM 4787 C C . ALA A 1 642 ? 2.630 -23.400 14.187 1.00 91.75 642 ALA A C 1
ATOM 4789 O O . ALA A 1 642 ? 1.866 -24.204 13.662 1.00 91.75 642 ALA A O 1
ATOM 4790 N N . SER A 1 643 ? 3.494 -22.691 13.414 1.00 94.88 643 SER A N 1
ATOM 4791 C CA . SER A 1 643 ? 3.408 -22.570 11.924 1.00 94.88 643 SER A CA 1
ATOM 4792 C C . SER A 1 643 ? 4.485 -21.692 11.211 1.00 94.88 643 SER A C 1
ATOM 4794 O O . SER A 1 643 ? 4.347 -20.482 11.339 1.00 94.88 643 SER A O 1
ATOM 4796 N N . VAL A 1 644 ? 5.484 -22.263 10.479 1.00 95.69 644 VAL A N 1
ATOM 4797 C CA . VAL A 1 644 ? 6.599 -21.706 9.586 1.00 95.69 644 VAL A CA 1
ATOM 4798 C C . VAL A 1 644 ? 6.518 -21.920 8.019 1.00 95.69 644 VAL A C 1
ATOM 4800 O O . VAL A 1 644 ? 5.758 -22.796 7.766 1.00 95.69 644 VAL A O 1
ATOM 4803 N N . CYS A 1 645 ? 7.159 -21.319 6.961 1.00 95.00 645 CYS A N 1
ATOM 4804 C CA . CYS A 1 645 ? 7.540 -21.962 5.612 1.00 95.00 645 CYS A CA 1
ATOM 4805 C C . CYS A 1 645 ? 7.948 -21.135 4.294 1.00 95.00 645 CYS A C 1
ATOM 4807 O O . CYS A 1 645 ? 7.488 -20.026 4.037 1.00 95.00 645 CYS A O 1
ATOM 4809 N N . VAL A 1 646 ? 8.814 -21.798 3.479 1.00 94.50 646 VAL A N 1
ATOM 4810 C CA . VAL A 1 646 ? 9.251 -21.957 2.037 1.00 94.50 646 VAL A CA 1
ATOM 4811 C C . VAL A 1 646 ? 8.359 -21.615 0.817 1.00 94.50 646 VAL A C 1
ATOM 4813 O O . VAL A 1 646 ? 7.165 -21.900 0.827 1.00 94.50 646 VAL A O 1
ATOM 4816 N N . LYS A 1 647 ? 9.021 -21.247 -0.308 1.00 95.25 647 LYS A N 1
ATOM 4817 C CA . LYS A 1 647 ? 8.726 -21.172 -1.781 1.00 95.25 647 LYS A CA 1
ATOM 4818 C C . LYS A 1 647 ? 9.830 -21.891 -2.673 1.00 95.25 647 LYS A C 1
ATOM 4820 O O . LYS A 1 647 ? 10.549 -22.693 -2.142 1.00 95.25 647 LYS A O 1
ATOM 4825 N N . ILE A 1 648 ? 9.993 -21.654 -4.006 1.00 96.19 648 ILE A N 1
ATOM 4826 C CA . ILE A 1 648 ? 10.891 -22.327 -5.072 1.00 96.19 648 ILE A CA 1
ATOM 4827 C C . ILE A 1 648 ? 12.089 -21.666 -6.043 1.00 96.19 648 ILE A C 1
ATOM 4829 O O . ILE A 1 648 ? 12.862 -22.441 -6.585 1.00 96.19 648 ILE A O 1
ATOM 4833 N N . THR A 1 649 ? 12.411 -20.334 -6.259 1.00 94.88 649 THR A N 1
ATOM 4834 C CA . THR A 1 649 ? 13.719 -19.463 -6.310 1.00 94.88 649 THR A CA 1
ATOM 4835 C C . THR A 1 649 ? 14.367 -18.498 -5.072 1.00 94.88 649 THR A C 1
ATOM 4837 O O . THR A 1 649 ? 14.717 -17.443 -5.486 1.00 94.88 649 THR A O 1
ATOM 4840 N N . ALA A 1 650 ? 14.754 -18.466 -3.682 1.00 93.31 650 ALA A N 1
ATOM 4841 C CA . ALA A 1 650 ? 15.275 -19.227 -2.359 1.00 93.31 650 ALA A CA 1
ATOM 4842 C C . ALA A 1 650 ? 15.260 -20.830 -1.899 1.00 93.31 650 ALA A C 1
ATOM 4844 O O . ALA A 1 650 ? 14.322 -21.240 -1.264 1.00 93.31 650 ALA A O 1
ATOM 4845 N N . ILE A 1 651 ? 16.223 -21.759 -2.199 1.00 95.12 651 ILE A N 1
ATOM 4846 C CA . ILE A 1 651 ? 16.305 -23.092 -2.983 1.00 95.12 651 ILE A CA 1
ATOM 4847 C C . ILE A 1 651 ? 16.432 -23.256 -4.600 1.00 95.12 651 ILE A C 1
ATOM 4849 O O . ILE A 1 651 ? 15.441 -23.576 -5.225 1.00 95.12 651 ILE A O 1
ATOM 4853 N N . CYS A 1 652 ? 17.548 -22.997 -5.356 1.00 94.38 652 CYS A N 1
ATOM 4854 C CA . CYS A 1 652 ? 17.735 -22.697 -6.868 1.00 94.38 652 CYS A CA 1
ATOM 4855 C C . CYS A 1 652 ? 17.373 -21.285 -7.520 1.00 94.38 652 CYS A C 1
ATOM 4857 O O . CYS A 1 652 ? 16.188 -20.993 -7.582 1.00 94.38 652 CYS A O 1
ATOM 4859 N N . PRO A 1 653 ? 18.312 -20.393 -7.969 1.00 92.88 653 PRO A N 1
ATOM 4860 C CA . PRO A 1 653 ? 18.137 -18.976 -8.469 1.00 92.88 653 PRO A CA 1
ATOM 4861 C C . PRO A 1 653 ? 16.999 -18.571 -9.435 1.00 92.88 653 PRO A C 1
ATOM 4863 O O . PRO A 1 653 ? 16.405 -19.418 -10.089 1.00 92.88 653 PRO A O 1
ATOM 4866 N N . ILE A 1 654 ? 16.712 -17.254 -9.538 1.00 92.62 654 ILE A N 1
ATOM 4867 C CA . ILE A 1 654 ? 15.661 -16.641 -10.400 1.00 92.62 654 ILE A CA 1
ATOM 4868 C C . ILE A 1 654 ? 15.649 -17.220 -11.803 1.00 92.62 654 ILE A C 1
ATOM 4870 O O . ILE A 1 654 ? 14.726 -17.941 -12.192 1.00 92.62 654 ILE A O 1
ATOM 4874 N N . SER A 1 655 ? 16.744 -16.928 -12.500 1.00 92.31 655 SER A N 1
ATOM 4875 C CA . SER A 1 655 ? 17.000 -17.297 -13.879 1.00 92.31 655 SER A CA 1
ATOM 4876 C C . SER A 1 655 ? 16.851 -18.800 -14.044 1.00 92.31 655 SER A C 1
ATOM 4878 O O . SER A 1 655 ? 16.271 -19.264 -15.018 1.00 92.31 655 SER A O 1
ATOM 4880 N N . LEU A 1 656 ? 17.275 -19.566 -13.037 1.00 94.62 656 LEU A N 1
ATOM 4881 C CA . LEU A 1 656 ? 17.168 -21.010 -13.025 1.00 94.62 656 LEU A CA 1
ATOM 4882 C C . LEU A 1 656 ? 15.718 -21.518 -12.941 1.00 94.62 656 LEU A C 1
ATOM 4884 O O . LEU A 1 656 ? 15.410 -22.457 -13.673 1.00 94.62 656 LEU A O 1
ATOM 4888 N N . LEU A 1 657 ? 14.782 -20.927 -12.175 1.00 96.19 657 LEU A N 1
ATOM 4889 C CA . LEU A 1 657 ? 13.373 -21.327 -12.363 1.00 96.19 657 LEU A CA 1
ATOM 4890 C C . LEU A 1 657 ? 12.698 -20.698 -13.583 1.00 96.19 657 LEU A C 1
ATOM 4892 O O . LEU A 1 657 ? 11.700 -21.273 -14.024 1.00 96.19 657 LEU A O 1
ATOM 4896 N N . GLU A 1 658 ? 13.154 -19.569 -14.129 1.00 95.25 658 GLU A N 1
ATOM 4897 C CA . GLU A 1 658 ? 12.676 -19.140 -15.451 1.00 95.25 658 GLU A CA 1
ATOM 4898 C C . GLU A 1 658 ? 13.021 -20.233 -16.473 1.00 95.25 658 GLU A C 1
ATOM 4900 O O . GLU A 1 658 ? 12.125 -20.772 -17.125 1.00 95.25 658 GLU A O 1
ATOM 4905 N N . ARG A 1 659 ? 14.281 -20.691 -16.478 1.00 95.75 659 ARG A N 1
ATOM 4906 C CA . ARG A 1 659 ? 14.786 -21.807 -17.295 1.00 95.75 659 ARG A CA 1
ATOM 4907 C C . ARG A 1 659 ? 13.997 -23.104 -17.056 1.00 95.75 659 ARG A C 1
ATOM 4909 O O . ARG A 1 659 ? 13.515 -23.707 -18.014 1.00 95.75 659 ARG A O 1
ATOM 4916 N N . VAL A 1 660 ? 13.783 -23.513 -15.799 1.00 96.00 660 VAL A N 1
ATOM 4917 C CA . VAL A 1 660 ? 12.965 -24.699 -15.443 1.00 96.00 660 VAL A CA 1
ATOM 4918 C C . VAL A 1 660 ? 11.501 -24.527 -15.862 1.00 96.00 660 VAL A C 1
ATOM 4920 O O . VAL A 1 660 ? 10.868 -25.488 -16.292 1.00 96.00 660 VAL A O 1
ATOM 4923 N N . SER A 1 661 ? 10.934 -23.325 -15.766 1.00 96.94 661 SER A N 1
ATOM 4924 C CA . SER A 1 661 ? 9.530 -23.072 -16.112 1.00 96.94 661 SER A CA 1
ATOM 4925 C C . SER A 1 661 ? 9.284 -22.989 -17.606 1.00 96.94 661 SER A C 1
ATOM 4927 O O . SER A 1 661 ? 8.226 -23.420 -18.061 1.00 96.94 661 SER A O 1
ATOM 4929 N N . ASP A 1 662 ? 10.247 -22.474 -18.367 1.00 95.94 662 ASP A N 1
ATOM 4930 C CA . ASP A 1 662 ? 10.262 -22.577 -19.820 1.00 95.94 662 ASP A CA 1
ATOM 4931 C C . ASP A 1 662 ? 10.362 -24.035 -20.254 1.00 95.94 662 ASP A C 1
ATOM 4933 O O . ASP A 1 662 ? 9.556 -24.473 -21.069 1.00 95.94 662 ASP A O 1
ATOM 4937 N N . LEU A 1 663 ? 11.251 -24.825 -19.649 1.00 95.69 663 LEU A N 1
ATOM 4938 C CA . LEU A 1 663 ? 11.334 -26.264 -19.912 1.00 95.69 663 LEU A CA 1
ATOM 4939 C C . LEU A 1 663 ? 10.007 -26.988 -19.601 1.00 95.69 663 LEU A C 1
ATOM 4941 O O . LEU A 1 663 ? 9.546 -27.778 -20.420 1.00 95.69 663 LEU A O 1
ATOM 4945 N N . LEU A 1 664 ? 9.326 -26.656 -18.496 1.00 95.19 664 LEU A N 1
ATOM 4946 C CA . LEU A 1 664 ? 7.991 -27.191 -18.165 1.00 95.19 664 LEU A CA 1
ATOM 4947 C C . LEU A 1 664 ? 6.874 -26.689 -19.108 1.00 95.19 664 LEU A C 1
ATOM 4949 O O . LEU A 1 664 ? 5.920 -27.419 -19.374 1.00 95.19 664 LEU A O 1
ATOM 4953 N N . ARG A 1 665 ? 6.964 -25.462 -19.644 1.00 95.38 665 ARG A N 1
ATOM 4954 C CA . ARG A 1 665 ? 6.038 -24.964 -20.684 1.00 95.38 665 ARG A CA 1
ATOM 4955 C C . ARG A 1 665 ? 6.334 -25.527 -22.069 1.00 95.38 665 ARG A C 1
ATOM 4957 O O . ARG A 1 665 ? 5.420 -25.570 -22.891 1.00 95.38 665 ARG A O 1
ATOM 4964 N N . TRP A 1 666 ? 7.569 -25.936 -22.342 1.00 95.25 666 TRP A N 1
ATOM 4965 C CA . TRP A 1 666 ? 7.922 -26.615 -23.583 1.00 95.25 666 TRP A CA 1
ATOM 4966 C C . TRP A 1 666 ? 7.514 -28.088 -23.540 1.00 95.25 666 TRP A C 1
ATOM 4968 O O . TRP A 1 666 ? 6.915 -28.557 -24.493 1.00 95.25 666 TRP A O 1
ATOM 4978 N N . GLU A 1 667 ? 7.681 -28.776 -22.408 1.00 92.62 667 GLU A N 1
ATOM 4979 C CA . GLU A 1 667 ? 7.154 -30.133 -22.165 1.00 92.62 667 GLU A CA 1
ATOM 4980 C C . GLU A 1 667 ? 5.624 -30.227 -22.369 1.00 92.62 667 GLU A C 1
ATOM 4982 O O . GLU A 1 667 ? 5.108 -31.226 -22.863 1.00 92.62 667 GLU A O 1
ATOM 4987 N N . GLN A 1 668 ? 4.879 -29.164 -22.044 1.00 90.88 668 GLN A N 1
ATOM 4988 C CA . GLN A 1 668 ? 3.433 -29.071 -22.302 1.00 90.88 668 GLN A CA 1
ATOM 4989 C C . GLN A 1 668 ? 3.087 -28.856 -23.794 1.00 90.88 668 GLN A C 1
ATOM 4991 O O . GLN A 1 668 ? 1.955 -29.124 -24.196 1.00 90.88 668 GLN A O 1
ATOM 4996 N N . GLN A 1 669 ? 4.031 -28.372 -24.612 1.00 88.25 669 GLN A N 1
ATOM 4997 C CA . GLN A 1 669 ? 3.891 -28.222 -26.072 1.00 88.25 669 GLN A CA 1
ATOM 4998 C C . GLN A 1 669 ? 4.394 -29.463 -26.823 1.00 88.25 669 GLN A C 1
ATOM 5000 O O . GLN A 1 669 ? 3.778 -29.888 -27.799 1.00 88.25 669 GLN A O 1
ATOM 5005 N N . ASP A 1 670 ? 5.484 -30.055 -26.338 1.00 90.75 670 ASP A N 1
ATOM 5006 C CA . ASP A 1 670 ? 6.122 -31.269 -26.831 1.00 90.75 670 ASP A CA 1
ATOM 5007 C C . ASP A 1 670 ? 6.315 -32.273 -25.676 1.00 90.75 670 ASP A C 1
ATOM 5009 O O . ASP A 1 670 ? 7.364 -32.287 -25.022 1.00 90.75 670 ASP A O 1
ATOM 5013 N N . PRO A 1 671 ? 5.331 -33.163 -25.442 1.00 86.81 671 PRO A N 1
ATOM 5014 C CA . PRO A 1 671 ? 5.424 -34.218 -24.432 1.00 86.81 671 PRO A CA 1
ATOM 5015 C C . PRO A 1 671 ? 6.478 -35.302 -24.718 1.00 86.81 671 PRO A C 1
ATOM 5017 O O . PRO A 1 671 ? 6.542 -36.285 -23.979 1.00 86.81 671 PRO A O 1
ATOM 5020 N N . THR A 1 672 ? 7.272 -35.184 -25.792 1.00 89.00 672 THR A N 1
ATOM 5021 C CA . THR A 1 672 ? 8.432 -36.057 -26.038 1.00 89.00 672 THR A CA 1
ATOM 5022 C C . THR A 1 672 ? 9.722 -35.520 -25.408 1.00 89.00 672 THR A C 1
ATOM 5024 O O . THR A 1 672 ? 10.681 -36.282 -25.251 1.00 89.00 672 THR A O 1
ATOM 5027 N N . LEU A 1 673 ? 9.732 -34.250 -24.978 1.00 88.94 673 LEU A N 1
ATOM 5028 C CA . LEU A 1 673 ? 10.826 -33.643 -24.224 1.00 88.94 673 LEU A CA 1
ATOM 5029 C C . LEU A 1 673 ? 11.056 -34.393 -22.904 1.00 88.94 673 LEU A C 1
ATOM 5031 O O . LEU A 1 673 ? 10.168 -34.480 -22.059 1.00 88.94 673 LEU A O 1
ATOM 5035 N N . GLN A 1 674 ? 12.277 -34.882 -22.693 1.00 86.19 674 GLN A N 1
ATOM 5036 C CA . GLN A 1 674 ? 12.690 -35.447 -21.408 1.00 86.19 674 GLN A CA 1
ATOM 5037 C C . GLN A 1 674 ? 13.456 -34.405 -20.595 1.00 86.19 674 GLN A C 1
ATOM 5039 O O . GLN A 1 674 ? 14.361 -33.749 -21.106 1.00 86.19 674 GLN A O 1
ATOM 5044 N N . LEU A 1 675 ? 13.104 -34.283 -19.316 1.00 91.75 675 LEU A N 1
ATOM 5045 C CA . LEU A 1 675 ? 13.716 -33.363 -18.357 1.00 91.75 675 LEU A CA 1
ATOM 5046 C C . LEU A 1 675 ? 14.426 -34.196 -17.271 1.00 91.75 675 LEU A C 1
ATOM 5048 O O . LEU A 1 675 ? 13.757 -34.639 -16.337 1.00 91.75 675 LEU A O 1
ATOM 5052 N N . PRO A 1 676 ? 15.746 -34.466 -17.374 1.00 88.88 676 PRO A N 1
ATOM 5053 C CA . PRO A 1 676 ? 16.430 -35.461 -16.531 1.00 88.88 676 PRO A CA 1
ATOM 5054 C C . PRO A 1 676 ? 16.387 -35.167 -15.025 1.00 88.88 676 PRO A C 1
ATOM 5056 O O . PRO A 1 676 ? 16.387 -36.082 -14.203 1.00 88.88 676 PRO A O 1
ATOM 5059 N N . TRP A 1 677 ? 16.307 -33.887 -14.663 1.00 89.25 677 TRP A N 1
ATOM 5060 C CA . TRP A 1 677 ? 16.170 -33.386 -13.293 1.00 89.25 677 TRP A CA 1
ATOM 5061 C C . TRP A 1 677 ? 14.733 -33.450 -12.737 1.00 89.25 677 TRP A C 1
ATOM 5063 O O . TRP A 1 677 ? 14.520 -33.166 -11.552 1.00 89.25 677 TRP A O 1
ATOM 5073 N N . LYS A 1 678 ? 13.725 -33.774 -13.561 1.00 90.50 678 LYS A N 1
ATOM 5074 C CA . LYS A 1 678 ? 12.310 -33.743 -13.169 1.00 90.50 678 LYS A CA 1
ATOM 5075 C C . LYS A 1 678 ? 11.901 -35.030 -12.450 1.00 90.50 678 LYS A C 1
ATOM 5077 O O . LYS A 1 678 ? 12.038 -36.136 -12.960 1.00 90.50 678 LYS A O 1
ATOM 5082 N N . THR A 1 679 ? 11.348 -34.868 -11.252 1.00 85.19 679 THR A N 1
ATOM 5083 C CA . THR A 1 679 ? 10.902 -35.958 -10.368 1.00 85.19 679 THR A CA 1
ATOM 5084 C C . THR A 1 679 ? 9.376 -36.123 -10.373 1.00 85.19 679 THR A C 1
ATOM 5086 O O . THR A 1 679 ? 8.650 -35.273 -10.902 1.00 85.19 679 THR A O 1
ATOM 5089 N N . ASN A 1 680 ? 8.868 -37.227 -9.798 1.00 80.12 680 ASN A N 1
ATOM 5090 C CA . ASN A 1 680 ? 7.426 -37.498 -9.769 1.00 80.12 680 ASN A CA 1
ATOM 5091 C C . ASN A 1 680 ? 6.660 -36.353 -9.088 1.00 80.12 680 ASN A C 1
ATOM 5093 O O . ASN A 1 680 ? 6.966 -35.961 -7.961 1.00 80.12 680 ASN A O 1
ATOM 5097 N N . SER A 1 681 ? 5.676 -35.807 -9.796 1.00 82.50 681 SER A N 1
ATOM 5098 C CA . SER A 1 681 ? 4.990 -34.571 -9.437 1.00 82.50 681 SER A CA 1
ATOM 5099 C C . SER A 1 681 ? 3.585 -34.526 -10.045 1.00 82.50 681 SER A C 1
ATOM 5101 O O . SER A 1 681 ? 3.300 -35.120 -11.084 1.00 82.50 681 SER A O 1
ATOM 5103 N N . ILE A 1 682 ? 2.685 -33.819 -9.366 1.00 91.69 682 ILE A N 1
ATOM 5104 C CA . ILE A 1 682 ? 1.312 -33.557 -9.819 1.00 91.69 682 ILE A CA 1
ATOM 5105 C C . ILE A 1 682 ? 1.359 -32.608 -11.042 1.00 91.69 682 ILE A C 1
ATOM 5107 O O . ILE A 1 682 ? 2.259 -31.770 -11.108 1.00 91.69 682 ILE A O 1
ATOM 5111 N N . PRO A 1 683 ? 0.416 -32.689 -12.007 1.00 90.81 683 PRO A N 1
ATOM 5112 C CA . PRO A 1 683 ? 0.389 -31.820 -13.181 1.00 90.81 683 PRO A CA 1
ATOM 5113 C C . PRO A 1 683 ? 0.452 -30.326 -12.848 1.00 90.81 683 PRO A C 1
ATOM 5115 O O . PRO A 1 683 ? -0.345 -29.794 -12.074 1.00 90.81 683 PRO A O 1
ATOM 5118 N N . VAL A 1 684 ? 1.425 -29.674 -13.479 1.00 92.06 684 VAL A N 1
ATOM 5119 C CA . VAL A 1 684 ? 1.844 -28.288 -13.243 1.00 92.06 684 VAL A CA 1
ATOM 5120 C C . VAL A 1 684 ? 1.090 -27.285 -14.120 1.00 92.06 684 VAL A C 1
ATOM 5122 O O . VAL A 1 684 ? 0.905 -26.139 -13.722 1.00 92.06 684 VAL A O 1
ATOM 5125 N N . LEU A 1 685 ? 0.640 -27.707 -15.303 1.00 93.44 685 LEU A N 1
ATOM 5126 C CA . LEU A 1 685 ? -0.062 -26.890 -16.296 1.00 93.44 685 LEU A CA 1
ATOM 5127 C C . LEU A 1 685 ? -1.402 -27.539 -16.685 1.00 93.44 685 LEU A C 1
ATOM 5129 O O . LEU A 1 685 ? -1.752 -28.628 -16.222 1.00 93.44 685 LEU A O 1
ATOM 5133 N N . CYS A 1 686 ? -2.180 -26.834 -17.501 1.00 92.38 686 CYS A N 1
ATOM 5134 C CA . CYS A 1 686 ? -3.412 -27.322 -18.117 1.00 92.38 686 CYS A CA 1
ATOM 5135 C C . CYS A 1 686 ? -3.605 -26.688 -19.503 1.00 92.38 686 CYS A C 1
ATOM 5137 O O . CYS A 1 686 ? -2.853 -25.786 -19.878 1.00 92.38 686 CYS A O 1
ATOM 5139 N N . ASP A 1 687 ? -4.616 -27.124 -20.253 1.00 88.94 687 ASP A N 1
ATOM 5140 C CA . ASP A 1 687 ? -4.781 -26.761 -21.669 1.00 88.94 687 ASP A CA 1
ATOM 5141 C C . ASP A 1 687 ? -5.085 -25.262 -21.861 1.00 88.94 687 ASP A C 1
ATOM 5143 O O . ASP A 1 687 ? -4.802 -24.688 -22.912 1.00 88.94 687 ASP A O 1
ATOM 5147 N N . SER A 1 688 ? -5.625 -24.600 -20.828 1.00 89.69 688 SER A N 1
ATOM 5148 C CA . SER A 1 688 ? -5.849 -23.148 -20.794 1.00 89.69 688 SER A CA 1
ATOM 5149 C C . SER A 1 688 ? -4.708 -22.327 -20.166 1.00 89.69 688 SER A C 1
ATOM 5151 O O . SER A 1 688 ? -4.829 -21.101 -20.051 1.00 89.69 688 SER A O 1
ATOM 5153 N N . SER A 1 689 ? -3.592 -22.953 -19.769 1.00 91.06 689 SER A N 1
ATOM 5154 C CA . SER A 1 689 ? -2.429 -22.246 -19.213 1.00 91.06 689 SER A CA 1
ATOM 5155 C C . SER A 1 689 ? -1.699 -21.395 -20.272 1.00 91.06 689 SER A C 1
ATOM 5157 O O . SER A 1 689 ? -1.587 -21.786 -21.433 1.00 91.06 689 SER A O 1
ATOM 5159 N N . PRO A 1 690 ? -1.172 -20.210 -19.905 1.00 85.50 690 PRO A N 1
ATOM 5160 C CA . PRO A 1 690 ? -0.536 -19.298 -20.855 1.00 85.50 690 PRO A CA 1
ATOM 5161 C C . PRO A 1 690 ? 0.872 -19.756 -21.266 1.00 85.50 690 PRO A C 1
ATOM 5163 O O . PRO A 1 690 ? 1.819 -19.662 -20.489 1.00 85.50 690 PRO A O 1
ATOM 5166 N N . LEU A 1 691 ? 1.024 -20.174 -22.524 1.00 87.31 691 LEU A N 1
ATOM 5167 C CA . LEU A 1 691 ? 2.306 -20.627 -23.089 1.00 87.31 691 LEU A CA 1
ATOM 5168 C C . LEU A 1 691 ? 3.094 -19.522 -23.822 1.00 87.31 691 LEU A C 1
ATOM 5170 O O . LEU A 1 691 ? 4.235 -19.740 -24.207 1.00 87.31 691 LEU A O 1
ATOM 5174 N N . TYR A 1 692 ? 2.535 -18.309 -23.970 1.00 83.62 692 TYR A N 1
ATOM 5175 C CA . TYR A 1 692 ? 3.115 -17.211 -24.774 1.00 83.62 692 TYR A CA 1
ATOM 5176 C C . TYR A 1 692 ? 4.501 -16.711 -24.324 1.00 83.62 692 TYR A C 1
ATOM 5178 O O . TYR A 1 692 ? 5.120 -15.923 -25.050 1.00 83.62 692 TYR A O 1
ATOM 5186 N N . LEU A 1 693 ? 4.927 -17.116 -23.125 1.00 86.44 693 LEU A N 1
ATOM 5187 C CA . LEU A 1 693 ? 6.228 -16.839 -22.522 1.00 86.44 693 LEU A CA 1
ATOM 5188 C C . LEU A 1 693 ? 7.335 -17.648 -23.219 1.00 86.44 693 LEU A C 1
ATOM 5190 O O . LEU A 1 693 ? 8.365 -17.089 -23.574 1.00 86.44 693 LEU A O 1
ATOM 5194 N N . THR A 1 694 ? 7.068 -18.921 -23.528 1.00 90.81 694 THR A N 1
ATOM 5195 C CA . THR A 1 694 ? 8.041 -19.871 -24.090 1.00 90.81 694 THR A CA 1
ATOM 5196 C C . THR A 1 694 ? 7.741 -20.109 -25.570 1.00 90.81 694 THR A C 1
ATOM 5198 O O . THR A 1 694 ? 6.988 -21.009 -25.942 1.00 90.81 694 THR A O 1
ATOM 5201 N N . ARG A 1 695 ? 8.284 -19.231 -26.423 1.00 85.81 695 ARG A N 1
ATOM 5202 C CA . ARG A 1 695 ? 7.942 -19.123 -27.861 1.00 85.81 695 ARG A CA 1
ATOM 5203 C C . ARG A 1 695 ? 8.763 -20.008 -28.793 1.00 85.81 695 ARG A C 1
ATOM 5205 O O . ARG A 1 695 ? 8.411 -20.167 -29.958 1.00 85.81 695 ARG A O 1
ATOM 5212 N N . SER A 1 696 ? 9.871 -20.520 -28.290 1.00 89.25 696 SER A N 1
ATOM 5213 C CA . SER A 1 696 ? 10.864 -21.326 -28.990 1.00 89.25 696 SER A CA 1
ATOM 5214 C C . SER A 1 696 ? 11.373 -22.387 -28.027 1.00 89.25 696 SER A C 1
ATOM 5216 O O . SER A 1 696 ? 11.267 -22.199 -26.814 1.00 89.25 696 SER A O 1
ATOM 5218 N N . ALA A 1 697 ? 11.942 -23.468 -28.561 1.00 90.50 697 ALA A N 1
ATOM 5219 C CA . ALA A 1 697 ? 12.553 -24.506 -27.743 1.00 90.50 697 ALA A CA 1
ATOM 5220 C C . ALA A 1 697 ? 13.615 -23.884 -26.814 1.00 90.50 697 ALA A C 1
ATOM 5222 O O . ALA A 1 697 ? 14.545 -23.251 -27.319 1.00 90.50 697 ALA A O 1
ATOM 5223 N N . PRO A 1 698 ? 13.473 -24.008 -25.483 1.00 92.69 698 PRO A N 1
ATOM 5224 C CA . PRO A 1 698 ? 14.508 -23.607 -24.548 1.00 92.69 698 PRO A CA 1
ATOM 5225 C C . PRO A 1 698 ? 15.624 -24.657 -24.555 1.00 92.69 698 PRO A C 1
ATOM 5227 O O . PRO A 1 698 ? 15.347 -25.857 -24.573 1.00 92.69 698 PRO A O 1
ATOM 5230 N N . ASP A 1 699 ? 16.881 -24.218 -24.494 1.00 93.00 699 ASP A N 1
ATOM 5231 C CA . ASP A 1 699 ? 18.016 -25.132 -24.333 1.00 93.00 699 ASP A CA 1
ATOM 5232 C C . ASP A 1 699 ? 17.875 -25.972 -23.046 1.00 93.00 699 ASP A C 1
ATOM 5234 O O . ASP A 1 699 ? 17.235 -25.521 -22.086 1.00 93.00 699 ASP A O 1
ATOM 5238 N N . PRO A 1 700 ? 18.491 -27.163 -22.954 1.00 92.12 700 PRO A N 1
ATOM 5239 C CA . PRO A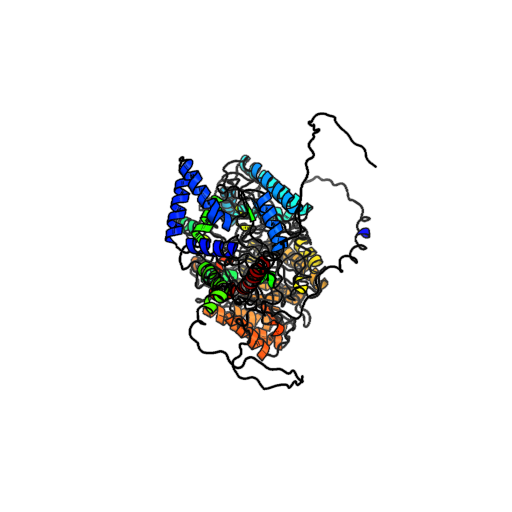 1 700 ? 18.622 -27.878 -21.685 1.00 92.12 700 PRO A CA 1
ATOM 5240 C C . PRO A 1 700 ? 19.233 -27.002 -20.576 1.00 92.12 700 PRO A C 1
ATOM 5242 O O . PRO A 1 700 ? 19.824 -25.952 -20.837 1.00 92.12 700 PRO A O 1
ATOM 5245 N N . LEU A 1 701 ? 19.108 -27.438 -19.322 1.00 95.06 701 LEU A N 1
ATOM 5246 C CA . LEU A 1 701 ? 19.914 -26.858 -18.247 1.00 95.06 701 LEU A CA 1
ATOM 5247 C C . LEU A 1 701 ? 21.374 -27.293 -18.418 1.00 95.06 701 LEU A C 1
ATOM 5249 O O . LEU A 1 701 ? 21.653 -28.435 -18.784 1.00 95.06 701 LEU A O 1
ATOM 5253 N N . THR A 1 702 ? 22.306 -26.394 -18.123 1.00 95.94 702 THR A N 1
ATOM 5254 C CA . THR A 1 702 ? 23.725 -26.733 -17.975 1.00 95.94 702 THR A CA 1
ATOM 5255 C C . THR A 1 702 ? 23.965 -27.587 -16.724 1.00 95.94 702 THR A C 1
ATOM 5257 O O . THR A 1 702 ? 23.163 -27.595 -15.792 1.00 95.94 702 THR A O 1
ATOM 5260 N N . GLU A 1 703 ? 25.107 -28.280 -16.647 1.00 92.31 703 GLU A N 1
ATOM 5261 C CA . GLU A 1 703 ? 25.469 -29.096 -15.471 1.00 92.31 703 GLU A CA 1
ATOM 5262 C C . GLU A 1 703 ? 25.494 -28.287 -14.158 1.00 92.31 703 GLU A C 1
ATOM 5264 O O . GLU A 1 703 ? 25.185 -28.818 -13.088 1.00 92.31 703 GLU A O 1
ATOM 5269 N N . MET A 1 704 ? 25.834 -26.994 -14.245 1.00 93.31 704 MET A N 1
ATOM 5270 C CA . MET A 1 704 ? 25.845 -26.058 -13.119 1.00 93.31 704 MET A CA 1
ATOM 5271 C C . MET A 1 704 ? 24.421 -25.681 -12.689 1.00 93.31 704 MET A C 1
ATOM 5273 O O . MET A 1 704 ? 24.086 -25.760 -11.510 1.00 93.31 704 MET A O 1
ATOM 5277 N N . GLU A 1 705 ? 23.552 -25.369 -13.650 1.00 95.00 705 GLU A N 1
ATOM 5278 C CA . GLU A 1 705 ? 22.125 -25.131 -13.413 1.00 95.00 705 GLU A CA 1
ATOM 5279 C C . GLU A 1 705 ? 21.427 -26.368 -12.824 1.00 95.00 705 GLU A C 1
ATOM 5281 O O . GLU A 1 705 ? 20.678 -26.255 -11.856 1.00 95.00 705 GLU A O 1
ATOM 5286 N N . GLU A 1 706 ? 21.717 -27.577 -13.317 1.00 93.81 706 GLU A N 1
ATOM 5287 C CA . GLU A 1 706 ? 21.223 -28.812 -12.693 1.00 93.81 706 GLU A CA 1
ATOM 5288 C C . GLU A 1 706 ? 21.785 -29.034 -11.280 1.00 93.81 706 GLU A C 1
ATOM 5290 O O . GLU A 1 706 ? 21.112 -29.626 -10.432 1.00 93.81 706 GLU A O 1
ATOM 5295 N N . TYR A 1 707 ? 23.013 -28.592 -10.997 1.00 93.44 707 TYR A N 1
ATOM 5296 C CA . TYR A 1 707 ? 23.597 -28.667 -9.660 1.00 93.44 707 TYR A CA 1
ATOM 5297 C C . TYR A 1 707 ? 22.892 -27.724 -8.681 1.00 93.44 707 TYR A C 1
ATOM 5299 O O . TYR A 1 707 ? 22.462 -28.175 -7.615 1.00 93.44 707 TYR A O 1
ATOM 5307 N N . ASP A 1 708 ? 22.660 -26.472 -9.068 1.00 93.31 708 ASP A N 1
ATOM 5308 C CA . ASP A 1 708 ? 21.909 -25.512 -8.257 1.00 93.31 708 ASP A CA 1
ATOM 5309 C C . ASP A 1 708 ? 20.429 -25.923 -8.111 1.00 93.31 708 ASP A C 1
ATOM 5311 O O . ASP A 1 708 ? 19.850 -25.781 -7.027 1.00 93.31 708 ASP A O 1
ATOM 5315 N N . LEU A 1 709 ? 19.835 -26.562 -9.127 1.00 95.25 709 LEU A N 1
ATOM 5316 C CA . LEU A 1 709 ? 18.501 -27.179 -9.066 1.00 95.25 709 LEU A CA 1
ATOM 5317 C C . LEU A 1 709 ? 18.455 -28.441 -8.184 1.00 95.25 709 LEU A C 1
ATOM 5319 O O . LEU A 1 709 ? 17.432 -28.763 -7.581 1.00 95.25 709 LEU A O 1
ATOM 5323 N N . ARG A 1 710 ? 19.561 -29.168 -8.037 1.00 94.19 710 ARG A N 1
ATOM 5324 C CA . ARG A 1 710 ? 19.638 -30.334 -7.142 1.00 94.19 710 ARG A CA 1
ATOM 5325 C C . ARG A 1 710 ? 19.784 -29.916 -5.689 1.00 94.19 710 ARG A C 1
ATOM 5327 O O . ARG A 1 710 ? 19.076 -30.431 -4.822 1.00 94.19 710 ARG A O 1
ATOM 5334 N N . LEU A 1 711 ? 20.655 -28.940 -5.440 1.00 95.56 711 LEU A N 1
ATOM 5335 C CA . LEU A 1 711 ? 20.729 -28.228 -4.170 1.00 95.56 711 LEU A CA 1
ATOM 5336 C C . LEU A 1 711 ? 19.337 -27.700 -3.782 1.00 95.56 711 LEU A C 1
ATOM 5338 O O . LEU A 1 711 ? 18.956 -27.722 -2.616 1.00 95.56 711 LEU A O 1
ATOM 5342 N N . ALA A 1 712 ? 18.531 -27.303 -4.765 1.00 95.50 712 ALA A N 1
ATOM 5343 C CA . ALA A 1 712 ? 17.206 -26.757 -4.544 1.00 95.50 712 ALA A CA 1
ATOM 5344 C C . ALA A 1 712 ? 16.312 -27.700 -3.741 1.00 95.50 712 ALA A C 1
ATOM 5346 O O . ALA A 1 712 ? 15.940 -27.473 -2.590 1.00 95.50 712 ALA A O 1
ATOM 5347 N N . LEU A 1 713 ? 16.057 -28.847 -4.349 1.00 94.25 713 LEU A N 1
ATOM 5348 C CA . LEU A 1 713 ? 15.155 -29.854 -3.834 1.00 94.25 713 LEU A CA 1
ATOM 5349 C C . LEU A 1 713 ? 15.670 -30.403 -2.490 1.00 94.25 713 LEU A C 1
ATOM 5351 O O . LEU A 1 713 ? 14.865 -30.661 -1.596 1.00 94.25 713 LEU A O 1
ATOM 5355 N N . GLN A 1 714 ? 16.995 -30.491 -2.289 1.00 95.31 714 GLN A N 1
ATOM 5356 C CA . GLN A 1 714 ? 17.604 -30.844 -0.994 1.00 95.31 714 GLN A CA 1
ATOM 5357 C C . GLN A 1 714 ? 17.283 -29.841 0.113 1.00 95.31 714 GLN A C 1
ATOM 5359 O O . GLN A 1 714 ? 17.010 -30.208 1.255 1.00 95.31 714 GLN A O 1
ATOM 5364 N N . ARG A 1 715 ? 17.376 -28.557 -0.199 1.00 97.38 715 ARG A N 1
ATOM 5365 C CA . ARG A 1 715 ? 17.364 -27.515 0.816 1.00 97.38 715 ARG A CA 1
ATOM 5366 C C . ARG A 1 715 ? 15.908 -27.131 1.162 1.00 97.38 715 ARG A C 1
ATOM 5368 O O . ARG A 1 715 ? 15.614 -26.947 2.342 1.00 97.38 715 ARG A O 1
ATOM 5375 N N . LEU A 1 716 ? 14.968 -27.313 0.213 1.00 97.38 716 LEU A N 1
ATOM 5376 C CA . LEU A 1 716 ? 13.514 -27.395 0.458 1.00 97.38 716 LEU A CA 1
ATOM 5377 C C . LEU A 1 716 ? 13.234 -28.528 1.434 1.00 97.38 716 LEU A C 1
ATOM 5379 O O . LEU A 1 716 ? 12.542 -28.364 2.439 1.00 97.38 716 LEU A O 1
ATOM 5383 N N . SER A 1 717 ? 13.788 -29.701 1.121 1.00 95.75 717 SER A N 1
ATOM 5384 C CA . SER A 1 717 ? 13.611 -30.924 1.892 1.00 95.75 717 SER A CA 1
ATOM 5385 C C . SER A 1 717 ? 14.018 -30.759 3.350 1.00 95.75 717 SER A C 1
ATOM 5387 O O . SER A 1 717 ? 13.294 -31.208 4.231 1.00 95.75 717 SER A O 1
ATOM 5389 N N . LYS A 1 718 ? 15.116 -30.053 3.623 1.00 97.56 718 LYS A N 1
ATOM 5390 C CA . LYS A 1 718 ? 15.630 -29.846 4.983 1.00 97.56 718 LYS A CA 1
ATOM 5391 C C . LYS A 1 718 ? 14.641 -29.078 5.870 1.00 97.56 718 LYS A C 1
ATOM 5393 O O . LYS A 1 718 ? 14.502 -29.370 7.057 1.00 97.56 718 LYS A O 1
ATOM 5398 N N . ILE A 1 719 ? 13.900 -28.136 5.286 1.00 97.38 719 ILE A N 1
ATOM 5399 C CA . ILE A 1 719 ? 12.806 -27.432 5.969 1.00 97.38 719 ILE A CA 1
ATOM 5400 C C . ILE A 1 719 ? 11.558 -28.310 5.999 1.00 97.38 719 ILE A C 1
ATOM 5402 O O . ILE A 1 719 ? 10.826 -28.312 6.989 1.00 97.38 719 ILE A O 1
ATOM 5406 N N . CYS A 1 720 ? 11.328 -29.111 4.953 1.00 96.38 720 CYS A N 1
ATOM 5407 C CA . CYS A 1 720 ? 10.235 -30.070 4.965 1.00 96.38 720 CYS A CA 1
ATOM 5408 C C . CYS A 1 720 ? 10.320 -31.022 6.177 1.00 96.38 720 CYS 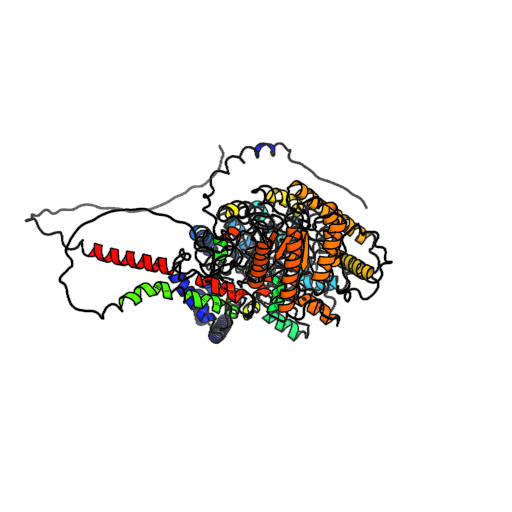A C 1
ATOM 5410 O O . CYS A 1 720 ? 9.383 -31.183 6.965 1.00 96.38 720 CYS A O 1
ATOM 5412 N N . GLU A 1 721 ? 11.487 -31.632 6.337 1.00 96.31 721 GLU A N 1
ATOM 5413 C CA . GLU A 1 721 ? 11.819 -32.595 7.381 1.00 96.31 721 GLU A CA 1
ATOM 5414 C C . GLU A 1 721 ? 11.551 -32.004 8.765 1.00 96.31 721 GLU A C 1
ATOM 5416 O O . GLU A 1 721 ? 10.670 -32.489 9.477 1.00 96.31 721 GLU A O 1
ATOM 5421 N N . ARG A 1 722 ? 12.189 -30.869 9.074 1.00 96.69 722 ARG A N 1
ATOM 5422 C CA . ARG A 1 722 ? 12.095 -30.151 10.356 1.00 96.69 722 ARG A CA 1
ATOM 5423 C C . ARG A 1 722 ? 10.683 -29.828 10.853 1.00 96.69 722 ARG A C 1
ATOM 5425 O O . ARG A 1 722 ? 10.469 -29.528 12.023 1.00 96.69 722 ARG A O 1
ATOM 5432 N N . CYS A 1 723 ? 9.698 -29.877 9.981 1.00 95.62 723 CYS A N 1
ATOM 5433 C CA . CYS A 1 723 ? 8.352 -29.396 10.270 1.00 95.62 723 CYS A CA 1
ATOM 5434 C C . CYS A 1 723 ? 7.301 -30.468 10.260 1.00 95.62 723 CYS A C 1
ATOM 5436 O O . CYS A 1 723 ? 6.300 -30.388 10.968 1.00 95.62 723 CYS A O 1
ATOM 5438 N N . THR A 1 724 ? 7.581 -31.490 9.472 1.00 93.50 724 THR A N 1
ATOM 5439 C CA . THR A 1 724 ? 7.040 -32.800 9.750 1.00 93.50 724 THR A CA 1
ATOM 5440 C C . THR A 1 724 ? 7.441 -33.187 11.186 1.00 93.50 724 THR A C 1
ATOM 5442 O O . THR A 1 724 ? 6.560 -33.526 11.970 1.00 93.50 724 THR A O 1
ATOM 5445 N N . GLU A 1 725 ? 8.709 -32.974 11.588 1.00 93.69 725 GLU A N 1
ATOM 5446 C CA . GLU A 1 725 ? 9.179 -33.131 12.982 1.00 93.69 725 GLU A CA 1
ATOM 5447 C C . GLU A 1 725 ? 8.383 -32.266 13.984 1.00 93.69 725 GLU A C 1
ATOM 5449 O O . GLU A 1 725 ? 7.917 -32.777 15.001 1.00 93.69 725 GLU A O 1
ATOM 5454 N N . ALA A 1 726 ? 8.182 -30.972 13.708 1.00 91.88 726 ALA A N 1
ATOM 5455 C CA . ALA A 1 726 ? 7.518 -30.049 14.638 1.00 91.88 726 ALA A CA 1
ATOM 5456 C C . ALA A 1 726 ? 5.968 -29.990 14.532 1.00 91.88 726 ALA A C 1
ATOM 5458 O O . ALA A 1 726 ? 5.345 -29.130 15.154 1.00 91.88 726 ALA A O 1
ATOM 5459 N N . ASN A 1 727 ? 5.329 -30.874 13.748 1.00 91.12 727 ASN A N 1
ATOM 5460 C CA . ASN A 1 727 ? 3.892 -30.858 13.397 1.00 91.12 727 ASN A CA 1
ATOM 5461 C C . ASN A 1 727 ? 3.376 -29.468 12.985 1.00 91.12 727 ASN A C 1
ATOM 5463 O O . ASN A 1 727 ? 2.442 -28.870 13.541 1.00 91.12 727 ASN A O 1
ATOM 5467 N N . ILE A 1 728 ? 4.050 -28.968 11.968 1.00 94.06 728 ILE A N 1
ATOM 5468 C CA . ILE A 1 728 ? 4.058 -27.602 11.487 1.00 94.06 728 ILE A CA 1
ATOM 5469 C C . ILE A 1 728 ? 3.812 -27.783 9.942 1.00 94.06 728 ILE A C 1
ATOM 5471 O O . ILE A 1 728 ? 4.740 -27.766 9.151 1.00 94.06 728 ILE A O 1
ATOM 5475 N N . PRO A 1 729 ? 2.564 -28.127 9.491 1.00 95.12 729 PRO A N 1
ATOM 5476 C CA . PRO A 1 729 ? 2.049 -28.247 8.109 1.00 95.12 729 PRO A CA 1
ATOM 5477 C C . PRO A 1 729 ? 2.640 -27.392 6.986 1.00 95.12 729 PRO A C 1
ATOM 5479 O O . PRO A 1 729 ? 2.745 -26.205 7.033 1.00 95.12 729 PRO A O 1
ATOM 5482 N N . LEU A 1 730 ? 2.918 -27.951 5.842 1.00 96.12 730 LEU A N 1
ATOM 5483 C CA . LEU A 1 730 ? 4.142 -27.795 5.085 1.00 96.12 730 LEU A CA 1
ATOM 5484 C C . LEU A 1 730 ? 4.024 -27.122 3.693 1.00 96.12 730 LEU A C 1
ATOM 5486 O O . LEU A 1 730 ? 4.677 -27.512 2.733 1.00 96.12 730 LEU A O 1
ATOM 5490 N N . LEU A 1 731 ? 3.137 -26.132 3.599 1.00 97.75 731 LEU A N 1
ATOM 5491 C CA . LEU A 1 731 ? 2.589 -25.442 2.408 1.00 97.75 731 LEU A CA 1
ATOM 5492 C C . LEU A 1 731 ? 3.584 -24.783 1.425 1.00 97.75 731 LEU A C 1
ATOM 5494 O O . LEU A 1 731 ? 4.710 -24.526 1.795 1.00 97.75 731 LEU A O 1
ATOM 5498 N N . ILE A 1 732 ? 3.180 -24.511 0.176 1.00 97.00 732 ILE A N 1
ATOM 5499 C CA . ILE A 1 732 ? 3.870 -23.739 -0.886 1.00 97.00 732 ILE A CA 1
ATOM 5500 C C . ILE A 1 732 ? 2.789 -22.960 -1.690 1.00 97.00 732 ILE A C 1
ATOM 5502 O O . ILE A 1 732 ? 1.596 -23.202 -1.571 1.00 97.00 732 ILE A O 1
ATOM 5506 N N . ASP A 1 733 ? 3.175 -21.948 -2.460 1.00 95.44 733 ASP A N 1
ATOM 5507 C CA . ASP A 1 733 ? 2.365 -20.775 -2.801 1.00 95.44 733 ASP A CA 1
ATOM 5508 C C . ASP A 1 733 ? 2.778 -20.187 -4.143 1.00 95.44 733 ASP A C 1
ATOM 5510 O O . ASP A 1 733 ? 3.877 -20.471 -4.608 1.00 95.44 733 ASP A O 1
ATOM 5514 N N . ALA A 1 734 ? 1.941 -19.342 -4.736 1.00 94.56 734 ALA A N 1
ATOM 5515 C CA . ALA A 1 734 ? 1.906 -19.126 -6.170 1.00 94.56 734 ALA A CA 1
ATOM 5516 C C . ALA A 1 734 ? 2.122 -17.683 -6.613 1.00 94.56 734 ALA A C 1
ATOM 5518 O O . ALA A 1 734 ? 1.693 -16.703 -5.993 1.00 94.56 734 ALA A O 1
ATOM 5519 N N . GLU A 1 735 ? 2.678 -17.564 -7.807 1.00 92.19 735 GLU A N 1
ATOM 5520 C CA . GLU A 1 735 ? 3.754 -16.646 -8.119 1.00 92.19 735 GLU A CA 1
ATOM 5521 C C . GLU A 1 735 ? 3.670 -16.035 -9.537 1.00 92.19 735 GLU A C 1
ATOM 5523 O O . GLU A 1 735 ? 2.571 -15.983 -10.100 1.00 92.19 735 GLU A O 1
ATOM 5528 N N . TYR A 1 736 ? 4.781 -15.465 -10.048 1.00 89.75 736 TYR A N 1
ATOM 5529 C CA . TYR A 1 736 ? 4.867 -14.791 -11.349 1.00 89.75 736 TYR A CA 1
ATOM 5530 C C . TYR A 1 736 ? 4.575 -15.819 -12.439 1.00 89.75 736 TYR A C 1
ATOM 5532 O O . TYR A 1 736 ? 4.970 -16.976 -12.293 1.00 89.75 736 TYR A O 1
ATOM 5540 N N . THR A 1 737 ? 3.976 -15.438 -13.569 1.00 91.81 737 THR A N 1
ATOM 5541 C CA . THR A 1 737 ? 3.700 -16.464 -14.588 1.00 91.81 737 THR A CA 1
ATOM 5542 C C . THR A 1 737 ? 4.956 -16.997 -15.293 1.00 91.81 737 THR A C 1
ATOM 5544 O O . THR A 1 737 ? 4.887 -18.128 -15.777 1.00 91.81 737 THR A O 1
ATOM 5547 N N . SER A 1 738 ? 6.105 -16.294 -15.277 1.00 92.50 738 SER A N 1
ATOM 5548 C CA . SER A 1 738 ? 7.395 -16.799 -15.813 1.00 92.50 738 SER A CA 1
ATOM 5549 C C . SER A 1 738 ? 7.958 -17.994 -15.043 1.00 92.50 738 SER A C 1
ATOM 5551 O O . SER A 1 738 ? 8.598 -18.851 -15.637 1.00 92.50 738 SER A O 1
ATOM 5553 N N . VAL A 1 739 ? 7.676 -18.080 -13.746 1.00 93.81 739 VAL A N 1
ATOM 5554 C CA . VAL A 1 739 ? 8.291 -19.055 -12.839 1.00 93.81 739 VAL A CA 1
ATOM 5555 C C . VAL A 1 739 ? 7.267 -19.937 -12.138 1.00 93.81 739 VAL A C 1
ATOM 5557 O O . VAL A 1 739 ? 7.653 -20.924 -11.524 1.00 93.81 739 VAL A O 1
ATOM 5560 N N . GLN A 1 740 ? 5.969 -19.611 -12.216 1.00 95.94 740 GLN A N 1
ATOM 5561 C CA . GLN A 1 740 ? 4.887 -20.396 -11.614 1.00 95.94 740 GLN A CA 1
ATOM 5562 C C . GLN A 1 740 ? 4.997 -21.911 -11.856 1.00 95.94 740 GLN A C 1
ATOM 5564 O O . GLN A 1 740 ? 4.821 -22.661 -10.892 1.00 95.94 740 GLN A O 1
ATOM 5569 N N . PRO A 1 741 ? 5.293 -22.381 -13.086 1.00 95.94 741 PRO A N 1
ATOM 5570 C CA . PRO A 1 741 ? 5.350 -23.808 -13.372 1.00 95.94 741 PRO A CA 1
ATOM 5571 C C . PRO A 1 741 ? 6.366 -24.542 -12.491 1.00 95.94 741 PRO A C 1
ATOM 5573 O O . PRO A 1 741 ? 6.049 -25.546 -11.855 1.00 95.94 741 PRO A O 1
ATOM 5576 N N . ALA A 1 742 ? 7.579 -24.011 -12.377 1.00 96.69 742 ALA A N 1
ATOM 5577 C CA . ALA A 1 742 ? 8.633 -24.672 -11.627 1.00 96.69 742 ALA A CA 1
ATOM 5578 C C . ALA A 1 742 ? 8.380 -24.702 -10.108 1.00 96.69 742 ALA A C 1
ATOM 5580 O O . ALA A 1 742 ? 8.938 -25.528 -9.389 1.00 96.69 742 ALA A O 1
ATOM 5581 N N . ILE A 1 743 ? 7.467 -23.866 -9.619 1.00 96.88 743 ILE A N 1
ATOM 5582 C CA . ILE A 1 743 ? 7.039 -23.853 -8.220 1.00 96.88 743 ILE A CA 1
ATOM 5583 C C . ILE A 1 743 ? 6.005 -24.908 -7.969 1.00 96.88 743 ILE A C 1
ATOM 5585 O O . ILE A 1 743 ? 6.122 -25.641 -6.997 1.00 96.88 743 ILE A O 1
ATOM 5589 N N . ASP A 1 744 ? 4.987 -24.967 -8.824 1.00 96.31 744 ASP A N 1
ATOM 5590 C CA . ASP A 1 744 ? 3.986 -26.015 -8.771 1.00 96.31 744 ASP A CA 1
ATOM 5591 C C . ASP A 1 744 ? 4.717 -27.368 -8.862 1.00 96.31 744 ASP A C 1
ATOM 5593 O O . ASP A 1 744 ? 4.439 -28.251 -8.058 1.00 96.31 744 ASP A O 1
ATOM 5597 N N . TYR A 1 745 ? 5.783 -27.482 -9.671 1.00 96.38 745 TYR A N 1
ATOM 5598 C CA . TYR A 1 745 ? 6.685 -28.641 -9.665 1.00 96.38 745 TYR A CA 1
ATOM 5599 C C . TYR A 1 745 ? 7.254 -28.979 -8.269 1.00 96.38 745 TYR A C 1
ATOM 5601 O O . TYR A 1 745 ? 6.949 -30.057 -7.758 1.00 96.38 745 TYR A O 1
ATOM 5609 N N . PHE A 1 746 ? 8.028 -28.111 -7.603 1.00 96.31 746 PHE A N 1
ATOM 5610 C CA . PHE A 1 746 ? 8.577 -28.459 -6.275 1.00 96.31 746 PHE A CA 1
ATOM 5611 C C . PHE A 1 746 ? 7.495 -28.531 -5.175 1.00 96.31 746 PHE A C 1
ATOM 5613 O O . PHE A 1 746 ? 7.628 -29.317 -4.240 1.00 96.31 746 PHE A O 1
ATOM 5620 N N . THR A 1 747 ? 6.426 -27.731 -5.267 1.00 96.50 747 THR A N 1
ATOM 5621 C CA . THR A 1 747 ? 5.231 -27.789 -4.400 1.00 96.50 747 THR A CA 1
ATOM 5622 C C . THR A 1 747 ? 4.667 -29.185 -4.409 1.00 96.50 747 THR A C 1
ATOM 5624 O O . THR A 1 747 ? 4.434 -29.781 -3.360 1.00 96.50 747 THR A O 1
ATOM 5627 N N . TYR A 1 748 ? 4.476 -29.720 -5.605 1.00 95.50 748 TYR A N 1
ATOM 5628 C CA . TYR A 1 748 ? 3.883 -31.016 -5.798 1.00 95.50 748 TYR A CA 1
ATOM 5629 C C . TYR A 1 748 ? 4.877 -32.150 -5.555 1.00 95.50 748 TYR A C 1
ATOM 5631 O O . TYR A 1 748 ? 4.475 -33.149 -4.971 1.00 95.50 748 TYR A O 1
ATOM 5639 N N . ALA A 1 749 ? 6.165 -31.989 -5.871 1.00 94.19 749 ALA A N 1
ATOM 5640 C CA . ALA A 1 749 ? 7.208 -32.941 -5.483 1.00 94.19 749 ALA A CA 1
ATOM 5641 C C . ALA A 1 749 ? 7.328 -33.054 -3.948 1.00 94.19 749 ALA A C 1
ATOM 5643 O O . ALA A 1 749 ? 7.381 -34.156 -3.400 1.00 94.19 749 ALA A O 1
ATOM 5644 N N . ALA A 1 750 ? 7.282 -31.930 -3.223 1.00 94.62 750 ALA A N 1
ATOM 5645 C CA . ALA A 1 750 ? 7.238 -31.937 -1.764 1.00 94.62 750 ALA A CA 1
ATOM 5646 C C . ALA A 1 750 ? 5.903 -32.471 -1.223 1.00 94.62 750 ALA A C 1
ATOM 5648 O O . ALA A 1 750 ? 5.910 -33.204 -0.239 1.00 94.62 750 ALA A O 1
ATOM 5649 N N . ALA A 1 751 ? 4.763 -32.153 -1.848 1.00 94.19 751 ALA A N 1
ATOM 5650 C CA . ALA A 1 751 ? 3.468 -32.688 -1.426 1.00 94.19 751 ALA A CA 1
ATOM 5651 C C . ALA A 1 751 ? 3.414 -34.210 -1.576 1.00 94.19 751 ALA A C 1
ATOM 5653 O O . ALA A 1 751 ? 3.039 -34.898 -0.632 1.00 94.19 751 ALA A O 1
ATOM 5654 N N . VAL A 1 752 ? 3.873 -34.744 -2.709 1.00 93.50 752 VAL A N 1
ATOM 5655 C CA . VAL A 1 752 ? 4.030 -36.187 -2.938 1.00 93.50 752 VAL A CA 1
ATOM 5656 C C . VAL A 1 752 ? 4.964 -36.810 -1.894 1.00 93.50 752 VAL A C 1
ATOM 5658 O O . VAL A 1 752 ? 4.650 -37.864 -1.346 1.00 93.50 752 VAL A O 1
ATOM 5661 N N . ARG A 1 753 ? 6.086 -36.155 -1.567 1.00 92.19 753 ARG A N 1
ATOM 5662 C CA . ARG A 1 753 ? 7.080 -36.702 -0.629 1.00 92.19 753 ARG A CA 1
ATOM 5663 C C . ARG A 1 753 ? 6.693 -36.614 0.854 1.00 92.19 753 ARG A C 1
ATOM 5665 O O . ARG A 1 753 ? 7.217 -37.405 1.631 1.00 92.19 753 ARG A O 1
ATOM 5672 N N . PHE A 1 754 ? 5.830 -35.683 1.261 1.00 92.62 754 PHE A N 1
ATOM 5673 C CA . PHE A 1 754 ? 5.606 -35.395 2.684 1.00 92.62 754 PHE A CA 1
ATOM 5674 C C . PHE A 1 754 ? 4.129 -35.259 3.123 1.00 92.62 754 PHE A C 1
ATOM 5676 O O . PHE A 1 754 ? 3.867 -35.099 4.317 1.00 92.62 754 PHE A O 1
ATOM 5683 N N . ASN A 1 755 ? 3.141 -35.327 2.220 1.00 93.06 755 ASN A N 1
ATOM 5684 C CA . ASN A 1 755 ? 1.726 -35.376 2.617 1.00 93.06 755 ASN A CA 1
ATOM 5685 C C . ASN A 1 755 ? 1.274 -36.811 2.781 1.00 93.06 755 ASN A C 1
ATOM 5687 O O . ASN A 1 755 ? 1.074 -37.526 1.798 1.00 93.06 755 ASN A O 1
ATOM 5691 N N . HIS A 1 756 ? 1.036 -37.214 4.022 1.00 83.06 756 HIS A N 1
ATOM 5692 C CA . HIS A 1 756 ? 0.596 -38.565 4.329 1.00 83.06 756 HIS A CA 1
ATOM 5693 C C . HIS A 1 756 ? -0.654 -38.525 5.213 1.00 83.06 756 HIS A C 1
ATOM 5695 O O . HIS A 1 756 ? -0.706 -37.818 6.219 1.00 83.06 756 HIS A O 1
ATOM 5701 N N . GLY A 1 757 ? -1.672 -39.295 4.826 1.00 80.50 757 GLY A N 1
ATOM 5702 C CA . GLY A 1 757 ? -2.943 -39.375 5.544 1.00 80.50 757 GLY A CA 1
ATOM 5703 C C . GLY A 1 757 ? -3.774 -38.086 5.512 1.00 80.50 757 GLY A C 1
ATOM 5704 O O . GLY A 1 757 ? -3.712 -37.287 4.579 1.00 80.50 757 GLY A O 1
ATOM 5705 N N . ASP A 1 758 ? -4.603 -37.912 6.544 1.00 76.94 758 ASP A N 1
ATOM 5706 C CA . ASP A 1 758 ? -5.636 -36.874 6.601 1.00 76.94 758 ASP A CA 1
ATOM 5707 C C . ASP A 1 758 ? -5.112 -35.450 6.841 1.00 76.94 758 ASP A C 1
ATOM 5709 O O . ASP A 1 758 ? -5.808 -34.483 6.533 1.00 76.94 758 ASP A O 1
ATOM 5713 N N . HIS A 1 759 ? -3.921 -35.278 7.401 1.00 81.19 759 HIS A N 1
ATOM 5714 C CA . HIS A 1 759 ? -3.395 -33.952 7.705 1.00 81.19 759 HIS A CA 1
ATOM 5715 C C . HIS A 1 759 ? -2.342 -33.596 6.663 1.00 81.19 759 HIS A C 1
ATOM 5717 O O . HIS A 1 759 ? -1.190 -33.991 6.838 1.00 81.19 759 HIS A O 1
ATOM 5723 N N . PRO A 1 760 ? -2.712 -32.887 5.570 1.00 90.44 760 PRO A N 1
ATOM 5724 C CA . PRO A 1 760 ? -1.721 -32.397 4.638 1.00 90.44 760 PRO A CA 1
ATOM 5725 C C . PRO A 1 760 ? -0.733 -31.569 5.426 1.00 90.44 760 PRO A C 1
ATOM 5727 O O . PRO A 1 760 ? -1.096 -30.659 6.178 1.00 90.44 760 PRO A O 1
ATOM 5730 N N . ILE A 1 761 ? 0.520 -31.942 5.245 1.00 92.25 761 ILE A N 1
ATOM 5731 C CA . ILE A 1 761 ? 1.619 -31.126 5.664 1.00 92.25 761 ILE A CA 1
ATOM 5732 C C . ILE A 1 761 ? 1.666 -30.146 4.448 1.00 92.25 761 ILE A C 1
ATOM 5734 O O . ILE A 1 761 ? 1.004 -29.123 4.561 1.00 92.25 761 ILE A O 1
ATOM 5738 N N . VAL A 1 762 ? 2.267 -30.391 3.278 1.00 95.50 762 VAL A N 1
ATOM 5739 C CA . VAL A 1 762 ? 2.213 -29.485 2.095 1.00 95.50 762 VAL A CA 1
ATOM 5740 C C . VAL A 1 762 ? 0.807 -29.131 1.601 1.00 95.50 762 VAL A C 1
ATOM 5742 O O . VAL A 1 762 ? -0.128 -29.923 1.580 1.00 95.50 762 VAL A O 1
ATOM 5745 N N . PHE A 1 763 ? 0.693 -27.903 1.123 1.00 97.50 763 PHE A N 1
ATOM 5746 C CA . PHE A 1 763 ? -0.394 -27.340 0.343 1.00 97.50 763 PHE A CA 1
ATOM 5747 C C . PHE A 1 763 ? 0.239 -26.626 -0.866 1.00 97.50 763 PHE A C 1
ATOM 5749 O O . PHE A 1 763 ? 1.424 -26.311 -0.825 1.00 97.50 763 PHE A O 1
ATOM 5756 N N . GLY A 1 764 ? -0.527 -26.352 -1.917 1.00 96.00 764 GLY A N 1
ATOM 5757 C CA . GLY A 1 764 ? -0.146 -25.433 -2.996 1.00 96.00 764 GLY A CA 1
ATOM 5758 C C . GLY A 1 764 ? -1.085 -24.231 -3.060 1.00 96.00 764 GLY A C 1
ATOM 5759 O O . GLY A 1 764 ? -2.231 -24.331 -2.623 1.00 96.00 764 GLY A O 1
ATOM 5760 N N . THR A 1 765 ? -0.674 -23.115 -3.668 1.00 97.81 765 THR A N 1
ATOM 5761 C CA . THR A 1 765 ? -1.597 -21.993 -3.912 1.00 97.81 765 THR A CA 1
ATOM 5762 C C . THR A 1 765 ? -2.099 -21.914 -5.335 1.00 97.81 765 THR A C 1
ATOM 5764 O O . THR A 1 765 ? -1.367 -22.058 -6.303 1.00 97.81 765 THR A O 1
ATOM 5767 N N . ILE A 1 766 ? -3.365 -21.536 -5.453 1.00 97.31 766 ILE A N 1
ATOM 5768 C CA . ILE A 1 766 ? -4.063 -21.317 -6.708 1.00 97.31 766 ILE A CA 1
ATOM 5769 C C . ILE A 1 766 ? -4.560 -19.880 -6.785 1.00 97.31 766 ILE A C 1
ATOM 5771 O O . ILE A 1 766 ? -5.260 -19.396 -5.896 1.00 97.31 766 ILE A O 1
ATOM 5775 N N . GLN A 1 767 ? -4.230 -19.198 -7.881 1.00 96.69 767 GLN A N 1
ATOM 5776 C CA . GLN A 1 767 ? -4.449 -17.764 -8.038 1.00 96.69 767 GLN A CA 1
ATOM 5777 C C . GLN A 1 767 ? -5.634 -17.434 -8.961 1.00 96.69 767 GLN A C 1
ATOM 5779 O O . GLN A 1 767 ? -5.476 -17.326 -10.173 1.00 96.69 767 GLN A O 1
ATOM 5784 N N . ALA A 1 768 ? -6.808 -17.174 -8.390 1.00 96.94 768 ALA A N 1
ATOM 5785 C CA . ALA A 1 768 ? -8.086 -17.027 -9.097 1.00 96.94 768 ALA A CA 1
ATOM 5786 C C . ALA A 1 768 ? -8.226 -15.835 -10.076 1.00 96.94 768 ALA A C 1
ATOM 5788 O O . ALA A 1 768 ? -9.293 -15.638 -10.650 1.00 96.94 768 ALA A O 1
ATOM 5789 N N . TYR A 1 769 ? -7.195 -15.007 -10.250 1.00 94.75 769 TYR A N 1
ATOM 5790 C CA . TYR A 1 769 ? -7.108 -14.001 -11.313 1.00 94.75 769 TYR A CA 1
ATOM 5791 C C . TYR A 1 769 ? -6.606 -14.559 -12.645 1.00 94.75 769 TYR A C 1
ATOM 5793 O O . TYR A 1 769 ? -6.926 -13.968 -13.674 1.00 94.75 769 TYR A O 1
ATOM 5801 N N . LEU A 1 770 ? -5.838 -15.657 -12.643 1.00 95.31 770 LEU A N 1
ATOM 5802 C CA . LEU A 1 770 ? -5.424 -16.323 -13.876 1.00 95.31 770 LEU A CA 1
ATOM 5803 C C . LEU A 1 770 ? -6.601 -17.118 -14.425 1.00 95.31 770 LEU A C 1
ATOM 5805 O O . LEU A 1 770 ? -7.273 -17.836 -13.678 1.00 95.31 770 LEU A O 1
ATOM 5809 N N . ARG A 1 771 ? -6.805 -17.031 -15.738 1.00 94.56 771 ARG A N 1
ATOM 5810 C CA . ARG A 1 771 ? -7.875 -17.743 -16.452 1.00 94.56 771 ARG A CA 1
ATOM 5811 C C . ARG A 1 771 ? -7.762 -19.265 -16.290 1.00 94.56 771 ARG A C 1
ATOM 5813 O O . ARG A 1 771 ? -8.783 -19.932 -16.172 1.00 94.56 771 ARG A O 1
ATOM 5820 N N . ASP A 1 772 ? -6.532 -19.773 -16.199 1.00 94.50 772 ASP A N 1
ATOM 5821 C CA . ASP A 1 772 ? -6.201 -21.198 -16.058 1.00 94.50 772 ASP A CA 1
ATOM 5822 C C . ASP A 1 772 ? -6.436 -21.763 -14.644 1.00 94.50 772 ASP A C 1
ATOM 5824 O O . ASP A 1 772 ? -6.589 -22.969 -14.449 1.00 94.50 772 ASP A O 1
ATOM 5828 N N . SER A 1 773 ? -6.475 -20.892 -13.632 1.00 94.81 773 SER A N 1
ATOM 5829 C CA . SER A 1 773 ? -6.276 -21.273 -12.228 1.00 94.81 773 SER A CA 1
ATOM 5830 C C . SER A 1 773 ? -7.280 -22.297 -11.709 1.00 94.81 773 SER A C 1
ATOM 5832 O O . SER A 1 773 ? -6.922 -23.180 -10.928 1.00 94.81 773 SER A O 1
ATOM 5834 N N . ARG A 1 774 ? -8.539 -22.215 -12.154 1.00 95.69 774 ARG A N 1
ATOM 5835 C CA . ARG A 1 774 ? -9.572 -23.188 -11.791 1.00 95.69 774 ARG A CA 1
ATOM 5836 C C . ARG A 1 774 ? -9.302 -24.559 -12.398 1.00 95.69 774 ARG A C 1
ATOM 5838 O O . ARG A 1 774 ? -9.512 -25.561 -11.720 1.00 95.69 774 ARG A O 1
ATOM 5845 N N . GLU A 1 775 ? -8.893 -24.603 -13.658 1.00 96.50 775 GLU A N 1
ATOM 5846 C CA . GLU A 1 775 ? -8.649 -25.847 -14.382 1.00 96.50 775 GLU A CA 1
ATOM 5847 C C . GLU A 1 775 ? -7.398 -26.538 -13.837 1.00 96.50 775 GLU A C 1
ATOM 5849 O O . GLU A 1 775 ? -7.486 -27.679 -13.382 1.00 96.50 775 GLU A O 1
ATOM 5854 N N . ARG A 1 776 ? -6.285 -25.799 -13.732 1.00 94.50 776 ARG A N 1
ATOM 5855 C CA . ARG A 1 776 ? -5.035 -26.257 -13.113 1.00 94.50 776 ARG A CA 1
ATOM 5856 C C . ARG A 1 776 ? -5.253 -26.790 -11.696 1.00 94.50 776 ARG A C 1
ATOM 5858 O O . ARG A 1 776 ? -4.825 -27.900 -11.404 1.00 94.50 776 ARG A O 1
ATOM 5865 N N . MET A 1 777 ? -6.006 -26.088 -10.841 1.00 95.69 777 MET A N 1
ATOM 5866 C CA . MET A 1 777 ? -6.363 -26.595 -9.504 1.00 95.69 777 MET A CA 1
ATOM 5867 C C . MET A 1 777 ? -7.176 -27.890 -9.551 1.00 95.69 777 MET A C 1
ATOM 5869 O O . MET A 1 777 ? -6.911 -28.815 -8.787 1.00 95.69 777 MET A O 1
ATOM 5873 N N . VAL A 1 778 ? -8.199 -27.959 -10.407 1.00 95.81 778 VAL A N 1
ATOM 5874 C CA . VAL A 1 778 ? -9.052 -29.149 -10.515 1.00 95.81 778 VAL A CA 1
ATOM 5875 C C . VAL A 1 778 ? -8.239 -30.347 -11.009 1.00 95.81 778 VAL A C 1
ATOM 5877 O O . VAL A 1 778 ? -8.417 -31.446 -10.484 1.00 95.81 778 VAL A O 1
ATOM 5880 N N . ASN A 1 779 ? -7.326 -30.143 -11.959 1.00 95.25 779 ASN A N 1
ATOM 5881 C CA . ASN A 1 779 ? -6.441 -31.181 -12.482 1.00 95.25 779 ASN A CA 1
ATOM 5882 C C . ASN A 1 779 ? -5.398 -31.613 -11.440 1.00 95.25 779 ASN A C 1
ATOM 5884 O O . ASN A 1 779 ? -5.244 -32.814 -11.214 1.00 95.25 779 ASN A O 1
ATOM 5888 N N . ALA A 1 780 ? -4.776 -30.664 -10.733 1.00 94.62 780 ALA A N 1
ATOM 5889 C CA . ALA A 1 780 ? -3.820 -30.944 -9.666 1.00 94.62 780 ALA A CA 1
ATOM 5890 C C . ALA A 1 780 ? -4.453 -31.741 -8.511 1.00 94.62 780 ALA A C 1
ATOM 5892 O O . ALA A 1 780 ? -3.943 -32.792 -8.128 1.00 94.62 780 ALA A O 1
ATOM 5893 N N . VAL A 1 781 ? -5.623 -31.319 -8.016 1.00 93.94 781 VAL A N 1
ATOM 5894 C CA . VAL A 1 781 ? -6.354 -32.042 -6.958 1.00 93.94 781 VAL A CA 1
ATOM 5895 C C . VAL A 1 781 ? -6.777 -33.439 -7.424 1.00 93.94 781 VAL A C 1
ATOM 5897 O O . VAL A 1 781 ? -6.597 -34.401 -6.686 1.00 93.94 781 VAL A O 1
ATOM 5900 N N . ARG A 1 782 ? -7.286 -33.588 -8.657 1.00 93.56 782 ARG A N 1
ATOM 5901 C CA . ARG A 1 782 ? -7.657 -34.902 -9.227 1.00 93.56 782 ARG A CA 1
ATOM 5902 C C . ARG A 1 782 ? -6.468 -35.839 -9.425 1.00 93.56 782 ARG A C 1
ATOM 5904 O O . ARG A 1 782 ? -6.660 -37.050 -9.461 1.00 93.56 782 ARG A O 1
ATOM 5911 N N . ALA A 1 783 ? -5.272 -35.307 -9.648 1.00 93.25 783 ALA A N 1
ATOM 5912 C CA . ALA A 1 783 ? -4.060 -36.106 -9.747 1.00 93.25 783 ALA A CA 1
ATOM 5913 C C . ALA A 1 783 ? -3.545 -36.490 -8.357 1.00 93.25 783 ALA A C 1
ATOM 5915 O O . ALA A 1 783 ? -3.326 -37.670 -8.121 1.00 93.25 783 ALA A O 1
ATOM 5916 N N . ALA A 1 784 ? -3.489 -35.554 -7.409 1.00 92.44 784 ALA A N 1
ATOM 5917 C CA . ALA A 1 784 ? -3.152 -35.852 -6.019 1.00 92.44 784 ALA A CA 1
ATOM 5918 C C . ALA A 1 784 ? -4.071 -36.934 -5.411 1.00 92.44 784 ALA A C 1
ATOM 5920 O O . ALA A 1 784 ? -3.588 -37.891 -4.815 1.00 92.44 784 ALA A O 1
ATOM 5921 N N . GLU A 1 785 ? -5.384 -36.862 -5.671 1.00 90.56 785 GLU A N 1
ATOM 5922 C CA . GLU A 1 785 ? -6.356 -37.894 -5.275 1.00 90.56 785 GLU A CA 1
ATOM 5923 C C . GLU A 1 785 ? -6.101 -39.277 -5.908 1.00 90.56 785 GLU A C 1
ATOM 5925 O O . GLU A 1 785 ? -6.506 -40.279 -5.321 1.00 90.56 785 GLU A O 1
ATOM 5930 N N . ARG A 1 786 ? -5.440 -39.360 -7.075 1.00 90.81 786 ARG A N 1
ATOM 5931 C CA . ARG A 1 786 ? -5.019 -40.636 -7.692 1.00 90.81 786 ARG A CA 1
ATOM 5932 C C . ARG A 1 786 ? -3.721 -41.171 -7.090 1.00 90.81 786 ARG A C 1
ATOM 5934 O O . ARG A 1 786 ? -3.621 -42.372 -6.875 1.00 90.81 786 ARG A O 1
ATOM 5941 N N . GLU A 1 787 ? -2.779 -40.287 -6.771 1.00 88.06 787 GLU A N 1
ATOM 5942 C CA . GLU A 1 787 ? -1.510 -40.627 -6.107 1.00 88.06 787 GLU A CA 1
ATOM 5943 C C . GLU A 1 787 ? -1.675 -40.904 -4.592 1.00 88.06 787 GLU A C 1
ATOM 5945 O O . GLU A 1 787 ? -0.699 -41.174 -3.898 1.00 88.06 787 GLU A O 1
ATOM 5950 N N . GLY A 1 788 ? -2.894 -40.807 -4.041 1.00 88.25 788 GLY A N 1
ATOM 5951 C CA . GLY A 1 788 ? -3.164 -40.957 -2.600 1.00 88.25 788 GLY A CA 1
ATOM 5952 C C . GLY A 1 788 ? -2.713 -39.766 -1.740 1.00 88.25 788 GLY A C 1
ATOM 5953 O O . GLY A 1 788 ? -2.746 -39.828 -0.511 1.00 88.25 788 GLY A O 1
ATOM 5954 N N . VAL A 1 789 ? -2.312 -38.667 -2.378 1.00 90.31 789 VAL A N 1
ATOM 5955 C CA . VAL A 1 789 ? -1.785 -37.452 -1.756 1.00 90.31 789 VAL A CA 1
ATOM 5956 C C . VAL A 1 789 ? -2.949 -36.541 -1.370 1.00 90.31 789 VAL A C 1
ATOM 5958 O O . VAL A 1 789 ? -3.627 -35.978 -2.230 1.00 90.31 789 VAL A O 1
ATOM 5961 N N . SER A 1 790 ? -3.169 -36.330 -0.069 1.00 88.75 790 SER A N 1
ATOM 5962 C CA . SER A 1 790 ? -4.070 -35.265 0.392 1.00 88.75 790 SER A CA 1
ATOM 5963 C C . SER A 1 790 ? -3.462 -33.919 0.001 1.00 88.75 790 SER A C 1
ATOM 5965 O O . SER A 1 790 ? -2.544 -33.445 0.669 1.00 88.75 790 SER A O 1
ATOM 5967 N N . LEU A 1 791 ? -3.947 -33.289 -1.071 1.00 91.75 791 LEU A N 1
ATOM 5968 C CA . LEU A 1 791 ? -3.470 -31.967 -1.467 1.00 91.75 791 LEU A CA 1
ATOM 5969 C C . LEU A 1 791 ? -4.124 -30.909 -0.580 1.00 91.75 791 LEU A C 1
ATOM 5971 O O . LEU A 1 791 ? -5.341 -30.700 -0.602 1.00 91.75 791 LEU A O 1
ATOM 5975 N N . GLY A 1 792 ? -3.307 -30.227 0.210 1.00 94.88 792 GLY A N 1
ATOM 5976 C CA . GLY A 1 792 ? -3.711 -28.942 0.737 1.00 94.88 792 GLY A CA 1
ATOM 5977 C C . GLY A 1 792 ? -3.734 -27.906 -0.392 1.00 94.88 792 GLY A C 1
ATOM 5978 O O . GLY A 1 792 ? -2.869 -27.908 -1.266 1.00 94.88 792 GLY A O 1
ATOM 5979 N N . VAL A 1 793 ? -4.730 -27.029 -0.416 1.00 96.56 793 VAL A N 1
ATOM 5980 C CA . VAL A 1 793 ? -4.801 -25.945 -1.397 1.00 96.56 793 VAL A CA 1
ATOM 5981 C C . VAL A 1 793 ? -5.164 -24.650 -0.708 1.00 96.56 793 VAL A C 1
ATOM 5983 O O . VAL A 1 793 ? -6.288 -24.478 -0.228 1.00 96.56 793 VAL A O 1
ATOM 5986 N N . LYS A 1 794 ? -4.284 -23.663 -0.777 1.00 97.69 794 LYS A N 1
ATOM 5987 C CA . LYS A 1 794 ? -4.771 -22.301 -0.733 1.00 97.69 794 LYS A CA 1
ATOM 5988 C C . LYS A 1 794 ? -5.427 -21.915 -2.029 1.00 97.69 794 LYS A C 1
ATOM 5990 O O . LYS A 1 794 ? -4.864 -22.024 -3.114 1.00 97.69 794 LYS A O 1
ATOM 5995 N N . LEU A 1 795 ? -6.557 -21.252 -1.873 1.00 97.62 795 LEU A N 1
ATOM 5996 C CA . LEU A 1 795 ? -7.068 -20.389 -2.910 1.00 97.62 795 LEU A CA 1
ATOM 5997 C C . LEU A 1 795 ? -6.766 -18.927 -2.591 1.00 97.62 795 LEU A C 1
ATOM 5999 O O . LEU A 1 795 ? -6.950 -18.488 -1.463 1.00 97.62 795 LEU A O 1
ATOM 6003 N N . VAL A 1 796 ? -6.381 -18.145 -3.591 1.00 96.25 796 VAL A N 1
ATOM 6004 C CA . VAL A 1 796 ? -6.232 -16.689 -3.490 1.00 96.25 796 VAL A CA 1
ATOM 6005 C C . VAL A 1 796 ? -6.877 -15.991 -4.661 1.00 96.25 796 VAL A C 1
ATOM 6007 O O . VAL A 1 796 ? -7.098 -16.600 -5.700 1.00 96.25 796 VAL A O 1
ATOM 6010 N N . ARG A 1 797 ? -7.113 -14.680 -4.554 1.00 93.62 797 ARG A N 1
ATOM 6011 C CA . ARG A 1 797 ? -7.416 -13.884 -5.752 1.00 93.62 797 ARG A CA 1
ATOM 6012 C C . ARG A 1 797 ? -6.246 -13.788 -6.719 1.00 93.62 797 ARG A C 1
ATOM 6014 O O . ARG A 1 797 ? -6.495 -13.612 -7.894 1.00 93.62 797 ARG A O 1
ATOM 6021 N N . GLY A 1 798 ? -5.006 -13.931 -6.266 1.00 86.44 798 GLY A N 1
ATOM 6022 C CA . GLY A 1 798 ? -3.843 -13.694 -7.112 1.00 86.44 798 GLY A CA 1
ATOM 6023 C C . GLY A 1 798 ? -3.511 -12.213 -7.228 1.00 86.44 798 GLY A C 1
ATOM 6024 O O . GLY A 1 798 ? -4.364 -11.357 -7.002 1.00 86.44 798 GLY A O 1
ATOM 6025 N N . ALA A 1 799 ? -2.231 -11.928 -7.451 1.00 78.38 799 ALA A N 1
ATOM 6026 C CA . ALA A 1 799 ? -1.650 -10.646 -7.066 1.00 78.38 799 ALA A CA 1
ATOM 6027 C C . ALA A 1 799 ? -0.486 -10.194 -7.936 1.00 78.38 799 ALA A C 1
ATOM 6029 O O . ALA A 1 799 ? 0.484 -9.614 -7.470 1.00 78.38 799 ALA A O 1
ATOM 6030 N N . TYR A 1 800 ? -0.619 -10.475 -9.216 1.00 79.44 800 TYR A N 1
ATOM 6031 C CA . TYR A 1 800 ? 0.232 -9.923 -10.252 1.00 79.44 800 TYR A CA 1
ATOM 6032 C C . TYR A 1 800 ? -0.595 -9.275 -11.349 1.00 79.44 800 TYR A C 1
ATOM 6034 O O . TYR A 1 800 ? -0.059 -9.027 -12.418 1.00 79.44 800 TYR A O 1
ATOM 6042 N N . MET A 1 801 ? -1.908 -9.096 -11.135 1.00 80.69 801 MET A N 1
ATOM 6043 C CA . MET A 1 801 ? -2.930 -8.733 -12.136 1.00 80.69 801 MET A CA 1
ATOM 6044 C C . MET A 1 801 ? -2.382 -7.951 -13.319 1.00 80.69 801 MET A C 1
ATOM 6046 O O . MET A 1 801 ? -2.522 -8.280 -14.492 1.00 80.69 801 MET A O 1
ATOM 6050 N N . THR A 1 802 ? -1.708 -6.897 -12.935 1.00 75.12 802 THR A N 1
ATOM 6051 C CA . THR A 1 802 ? -1.203 -5.847 -13.760 1.00 75.12 802 THR A CA 1
ATOM 6052 C C . THR A 1 802 ? 0.114 -6.148 -14.417 1.00 75.12 802 THR A C 1
ATOM 6054 O O . THR A 1 802 ? 0.370 -5.699 -15.532 1.00 75.12 802 THR A O 1
ATOM 6057 N N . ARG A 1 803 ? 0.974 -6.850 -13.685 1.00 80.50 803 ARG A N 1
ATOM 6058 C CA . ARG A 1 803 ? 2.250 -7.314 -14.167 1.00 80.50 803 ARG A CA 1
ATOM 6059 C C . ARG A 1 803 ? 2.045 -8.254 -15.319 1.00 80.50 803 ARG A C 1
ATOM 6061 O O . ARG A 1 803 ? 2.516 -7.947 -16.398 1.00 80.50 803 ARG A O 1
ATOM 6068 N N . GLU A 1 804 ? 1.292 -9.325 -15.107 1.00 84.62 804 GLU A N 1
ATOM 6069 C CA . GLU A 1 804 ? 1.057 -10.319 -16.149 1.00 84.62 804 GLU A CA 1
ATOM 6070 C C . GLU A 1 804 ? 0.293 -9.671 -17.313 1.00 84.62 804 GLU A C 1
ATOM 6072 O O . GLU A 1 804 ? 0.569 -9.958 -18.470 1.00 84.62 804 GLU A O 1
ATOM 6077 N N . THR A 1 805 ? -0.565 -8.681 -17.026 1.00 80.88 805 THR A N 1
ATOM 6078 C CA . THR A 1 805 ? -1.171 -7.824 -18.056 1.00 80.88 805 THR A CA 1
ATOM 6079 C C . THR A 1 805 ? -0.147 -6.962 -18.812 1.00 80.88 805 THR A C 1
ATOM 6081 O O . THR A 1 805 ? -0.281 -6.829 -20.026 1.00 80.88 805 THR A O 1
ATOM 6084 N N . LYS A 1 806 ? 0.895 -6.400 -18.175 1.00 81.56 806 LYS A N 1
ATOM 6085 C CA . LYS A 1 806 ? 1.989 -5.692 -18.878 1.00 81.56 806 LYS A CA 1
ATOM 6086 C C . LYS A 1 806 ? 2.879 -6.661 -19.639 1.00 81.56 806 LYS A C 1
ATOM 6088 O O . LYS A 1 806 ? 3.126 -6.380 -20.797 1.00 81.56 806 LYS A O 1
ATOM 6093 N N . LEU A 1 807 ? 3.322 -7.748 -19.016 1.00 83.69 807 LEU A N 1
ATOM 6094 C CA . LEU A 1 807 ? 4.185 -8.771 -19.601 1.00 83.69 807 LEU A CA 1
ATOM 6095 C C . LEU A 1 807 ? 3.545 -9.337 -20.875 1.00 83.69 807 LEU A C 1
ATOM 6097 O O . LEU A 1 807 ? 4.157 -9.305 -21.939 1.00 83.69 807 LEU A O 1
ATOM 6101 N N . ALA A 1 808 ? 2.261 -9.702 -20.810 1.00 85.19 808 ALA A N 1
ATOM 6102 C CA . ALA A 1 808 ? 1.482 -10.059 -21.989 1.00 85.19 808 ALA A CA 1
ATOM 6103 C C . ALA A 1 808 ? 1.396 -8.907 -23.009 1.00 85.19 808 ALA A C 1
ATOM 6105 O O . ALA A 1 808 ? 1.645 -9.131 -24.190 1.00 85.19 808 ALA A O 1
ATOM 6106 N N . SER A 1 809 ? 1.129 -7.666 -22.574 1.00 87.62 809 SER A N 1
ATOM 6107 C CA . SER A 1 809 ? 1.060 -6.498 -23.475 1.00 87.62 809 SER A CA 1
ATOM 6108 C C . SER A 1 809 ? 2.379 -6.215 -24.208 1.00 87.62 809 SER A C 1
ATOM 6110 O O . SER A 1 809 ? 2.353 -5.970 -25.409 1.00 87.62 809 SER A O 1
ATOM 6112 N N . SER A 1 810 ? 3.530 -6.270 -23.527 1.00 87.62 810 SER A N 1
ATOM 6113 C CA . SER A 1 810 ? 4.857 -6.090 -24.138 1.00 87.62 810 SER A CA 1
ATOM 6114 C C . SER A 1 810 ? 5.216 -7.222 -25.096 1.00 87.62 810 SER A C 1
ATOM 6116 O O . SER A 1 810 ? 5.950 -7.004 -26.052 1.00 87.62 810 SER A O 1
ATOM 6118 N N . MET A 1 811 ? 4.659 -8.414 -24.878 1.00 83.94 811 MET A N 1
ATOM 6119 C CA . MET A 1 811 ? 4.804 -9.560 -25.773 1.00 83.94 811 MET A CA 1
ATOM 6120 C C . MET A 1 811 ? 3.742 -9.596 -26.893 1.00 83.94 811 MET A C 1
ATOM 6122 O O . MET A 1 811 ? 3.787 -10.492 -27.738 1.00 83.94 811 MET A O 1
ATOM 6126 N N . GLY A 1 812 ? 2.778 -8.667 -26.916 1.00 86.69 812 GLY A N 1
ATOM 6127 C CA . GLY A 1 812 ? 1.646 -8.679 -27.855 1.00 86.69 812 GLY A CA 1
ATOM 6128 C C . GLY A 1 812 ? 0.671 -9.851 -27.657 1.00 86.69 812 GLY A C 1
ATOM 6129 O O . GLY A 1 812 ? -0.071 -10.197 -28.573 1.00 86.69 812 GLY A O 1
ATOM 6130 N N . ALA A 1 813 ? 0.690 -10.490 -26.487 1.00 86.00 813 ALA A N 1
ATOM 6131 C CA . ALA A 1 813 ? -0.104 -11.669 -26.159 1.00 86.00 813 ALA A CA 1
ATOM 6132 C C . ALA A 1 813 ? -1.395 -11.313 -25.388 1.00 86.00 813 ALA A C 1
ATOM 6134 O O . ALA A 1 813 ? -1.451 -10.284 -24.705 1.00 86.00 813 ALA A O 1
ATOM 6135 N N . PRO A 1 814 ? -2.438 -12.166 -25.423 1.00 88.38 814 PRO A N 1
ATOM 6136 C CA . PRO A 1 814 ? -3.593 -12.020 -24.543 1.00 88.38 814 PRO A CA 1
ATOM 6137 C C . PRO A 1 814 ? -3.173 -12.101 -23.069 1.00 88.38 814 PRO A C 1
ATOM 6139 O O . PRO A 1 814 ? -2.498 -13.049 -22.673 1.00 88.38 814 PRO A O 1
ATOM 6142 N N . SER A 1 815 ? -3.603 -11.141 -22.241 1.00 91.44 815 SER A N 1
ATOM 6143 C CA . SER A 1 815 ? -3.330 -11.192 -20.796 1.00 91.44 815 SER A CA 1
ATOM 6144 C C . SER A 1 815 ? -3.853 -12.502 -20.191 1.00 91.44 815 SER A C 1
ATOM 6146 O O . SER A 1 815 ? -5.021 -12.838 -20.417 1.00 91.44 815 SER A O 1
ATOM 6148 N N . PRO A 1 816 ? -3.054 -13.226 -19.382 1.00 89.12 816 PRO A N 1
ATOM 6149 C CA . PRO A 1 816 ? -3.501 -14.450 -18.718 1.00 89.12 816 PRO A CA 1
ATOM 6150 C C . PRO A 1 816 ? -4.495 -14.156 -17.587 1.00 89.12 816 PRO A C 1
ATOM 6152 O O . PRO A 1 816 ? -5.083 -15.071 -17.013 1.00 89.12 816 PRO A O 1
ATOM 6155 N N . VAL A 1 817 ? -4.695 -12.875 -17.268 1.00 93.12 817 VAL A N 1
ATOM 6156 C CA . VAL A 1 817 ? -5.564 -12.382 -16.204 1.00 93.12 817 VAL A CA 1
ATOM 6157 C C . VAL A 1 817 ? -6.982 -12.169 -16.723 1.00 93.12 817 VAL A C 1
ATOM 6159 O O . VAL A 1 817 ? -7.192 -11.784 -17.879 1.00 93.12 817 VAL A O 1
ATOM 6162 N N . HIS A 1 818 ? -7.978 -12.430 -15.880 1.00 88.94 818 HIS A N 1
ATOM 6163 C CA . HIS A 1 818 ? -9.376 -12.132 -16.182 1.00 88.94 818 HIS A CA 1
ATOM 6164 C C . HIS A 1 818 ? -9.578 -10.647 -16.559 1.00 88.94 818 HIS A C 1
ATOM 6166 O O . HIS A 1 818 ? -9.092 -9.770 -15.840 1.00 88.94 818 HIS A O 1
ATOM 6172 N N . PRO A 1 819 ? -10.311 -10.339 -17.649 1.00 81.38 819 PRO A N 1
ATOM 6173 C CA . PRO A 1 819 ? -10.514 -8.967 -18.120 1.00 81.38 819 PRO A CA 1
ATOM 6174 C C . PRO A 1 819 ? -11.327 -8.087 -17.157 1.00 81.38 819 PRO A C 1
ATOM 6176 O O . PRO A 1 819 ? -11.266 -6.863 -17.266 1.00 81.38 819 PRO A O 1
ATOM 6179 N N . SER A 1 820 ? -12.051 -8.665 -16.191 1.00 83.62 820 SER A N 1
ATOM 6180 C CA . SER A 1 820 ? -12.693 -7.908 -15.113 1.00 83.62 820 SER A CA 1
ATOM 6181 C C . SER A 1 820 ? -12.397 -8.451 -13.713 1.00 83.62 820 SER A C 1
ATOM 6183 O O . SER A 1 820 ? -12.266 -9.652 -13.469 1.00 83.62 820 SER A O 1
ATOM 6185 N N . ILE A 1 821 ? -12.405 -7.540 -12.736 1.00 81.38 821 ILE A N 1
ATOM 6186 C CA . ILE A 1 821 ? -12.336 -7.880 -11.309 1.00 81.38 821 ILE A CA 1
ATOM 6187 C C . ILE A 1 821 ? -13.471 -8.818 -10.866 1.00 81.38 821 ILE A C 1
ATOM 6189 O O . ILE A 1 821 ? -13.280 -9.646 -9.971 1.00 81.38 821 ILE A O 1
ATOM 6193 N N . GLN A 1 822 ? -14.650 -8.704 -11.485 1.00 86.50 822 GLN A N 1
ATOM 6194 C CA . GLN A 1 822 ? -15.810 -9.527 -11.153 1.00 86.50 822 GLN A CA 1
ATOM 6195 C C . GLN A 1 822 ? -15.619 -10.978 -11.612 1.00 86.50 822 GLN A C 1
ATOM 6197 O O . GLN A 1 822 ? -16.058 -11.891 -10.917 1.00 86.50 822 GLN A O 1
ATOM 6202 N N . GLU A 1 823 ? -14.902 -11.224 -12.706 1.00 89.56 823 GLU A N 1
ATOM 6203 C CA . GLU A 1 823 ? -14.521 -12.580 -13.108 1.00 89.56 823 GLU A CA 1
ATOM 6204 C C . GLU A 1 823 ? -13.498 -13.195 -12.149 1.00 89.56 823 GLU A C 1
ATOM 6206 O O . GLU A 1 823 ? -13.733 -14.305 -11.684 1.00 89.56 823 GLU A O 1
ATOM 6211 N N . THR A 1 824 ? -12.467 -12.456 -11.716 1.00 90.44 824 THR A N 1
ATOM 6212 C CA . THR A 1 824 ? -11.567 -12.895 -10.624 1.00 90.44 824 THR A CA 1
ATOM 6213 C C . THR A 1 824 ? -12.343 -13.234 -9.341 1.00 90.44 824 THR A C 1
ATOM 6215 O O . THR A 1 824 ? -11.995 -14.157 -8.605 1.00 90.44 824 THR A O 1
ATOM 6218 N N . HIS A 1 825 ? -13.435 -12.514 -9.055 1.00 89.94 825 HIS A N 1
ATOM 6219 C CA . HIS A 1 825 ? -14.331 -12.831 -7.937 1.00 89.94 825 HIS A CA 1
ATOM 6220 C C . HIS A 1 825 ? -15.167 -14.097 -8.185 1.00 89.94 825 HIS A C 1
ATOM 6222 O O . HIS A 1 825 ? -15.351 -14.888 -7.260 1.00 89.94 825 HIS A O 1
ATOM 6228 N N . ASN A 1 826 ? -15.666 -14.300 -9.405 1.00 93.56 826 ASN A N 1
ATOM 6229 C CA . ASN A 1 826 ? -16.441 -15.482 -9.788 1.00 93.56 826 ASN A CA 1
ATOM 6230 C C . ASN A 1 826 ? -15.567 -16.745 -9.773 1.00 93.56 826 ASN A C 1
ATOM 6232 O O . ASN A 1 826 ? -15.966 -17.754 -9.192 1.00 93.56 826 ASN A O 1
ATOM 6236 N N . CYS A 1 827 ? -14.360 -16.663 -10.340 1.00 96.50 827 CYS A N 1
ATOM 6237 C CA . CYS A 1 827 ? -13.351 -17.714 -10.314 1.00 96.50 827 CYS A CA 1
ATOM 6238 C C . CYS A 1 827 ? -13.001 -18.081 -8.867 1.00 96.50 827 CYS A C 1
ATOM 6240 O O . CYS A 1 827 ? -13.157 -19.241 -8.484 1.00 96.50 827 CYS A O 1
ATOM 6242 N N . PHE A 1 828 ? -12.691 -17.089 -8.016 1.00 97.62 828 PHE A N 1
ATOM 6243 C CA . PHE A 1 828 ? -12.431 -17.332 -6.595 1.00 97.62 828 PHE A CA 1
ATOM 6244 C C . PHE A 1 828 ? -13.607 -18.050 -5.914 1.00 97.62 828 PHE A C 1
ATOM 6246 O O . PHE A 1 828 ? -13.426 -19.096 -5.297 1.00 97.62 828 PHE A O 1
ATOM 6253 N N . ASN A 1 829 ? -14.832 -17.534 -6.046 1.00 97.38 829 ASN A N 1
ATOM 6254 C CA . ASN A 1 829 ? -16.004 -18.142 -5.407 1.00 97.38 829 ASN A CA 1
ATOM 6255 C C . ASN A 1 829 ? -16.221 -19.593 -5.872 1.00 97.38 829 ASN A C 1
ATOM 6257 O O . ASN A 1 829 ? -16.598 -20.454 -5.077 1.00 97.38 829 ASN A O 1
ATOM 6261 N N . SER A 1 830 ? -15.96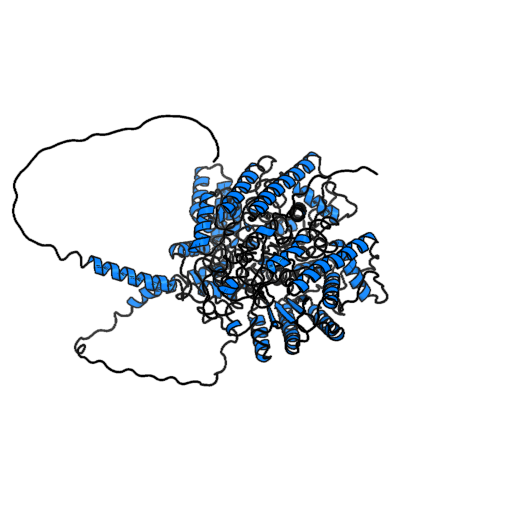4 -19.873 -7.152 1.00 97.62 830 SER A N 1
ATOM 6262 C CA . SER A 1 830 ? -16.150 -21.203 -7.724 1.00 97.62 830 SER A CA 1
ATOM 6263 C C . SER A 1 830 ? -15.057 -22.188 -7.306 1.00 97.62 830 SER A C 1
ATOM 6265 O O . SER A 1 830 ? -15.369 -23.350 -7.044 1.00 97.62 830 SER A O 1
ATOM 6267 N N . CYS A 1 831 ? -13.802 -21.747 -7.215 1.00 97.75 831 CYS A N 1
ATOM 6268 C CA . CYS A 1 831 ? -12.704 -22.561 -6.702 1.00 97.75 831 CYS A CA 1
ATOM 6269 C C . CYS A 1 831 ? -12.868 -22.835 -5.199 1.00 97.75 831 CYS A C 1
ATOM 6271 O O . CYS A 1 831 ? -12.674 -23.969 -4.762 1.00 97.75 831 CYS A O 1
ATOM 6273 N N . ALA A 1 832 ? -13.329 -21.840 -4.431 1.00 97.81 832 ALA A N 1
ATOM 6274 C CA . ALA A 1 832 ? -13.635 -21.988 -3.011 1.00 97.81 832 ALA A CA 1
ATOM 6275 C C . ALA A 1 832 ? -14.726 -23.044 -2.808 1.00 97.81 832 ALA A C 1
ATOM 6277 O O . ALA A 1 832 ? -14.554 -23.973 -2.023 1.00 97.81 832 ALA A O 1
ATOM 6278 N N . SER A 1 833 ? -15.817 -22.960 -3.580 1.00 97.56 833 SER A N 1
ATOM 6279 C CA . SER A 1 833 ? -16.889 -23.956 -3.528 1.00 97.56 833 SER A CA 1
ATOM 6280 C C . SER A 1 833 ? -16.436 -25.354 -3.958 1.00 97.56 833 SER A C 1
ATOM 6282 O O . SER A 1 833 ? -16.938 -26.319 -3.395 1.00 97.56 833 SER A O 1
ATOM 6284 N N . PHE A 1 834 ? -15.526 -25.495 -4.930 1.00 97.44 834 PHE A N 1
ATOM 6285 C CA . PHE A 1 834 ? -14.990 -26.808 -5.318 1.00 97.44 834 PHE A CA 1
ATOM 6286 C C . PHE A 1 834 ? -14.192 -27.440 -4.176 1.00 97.44 834 PHE A C 1
ATOM 6288 O O . PHE A 1 834 ? -14.424 -28.589 -3.812 1.00 97.44 834 PHE A O 1
ATOM 6295 N N . MET A 1 835 ? -13.283 -26.678 -3.578 1.00 96.81 835 MET A N 1
ATOM 6296 C CA . MET A 1 835 ? -12.426 -27.191 -2.519 1.00 96.81 835 MET A CA 1
ATOM 6297 C C . MET A 1 835 ? -13.157 -27.394 -1.182 1.00 96.81 835 MET A C 1
ATOM 6299 O O . MET A 1 835 ? -12.808 -28.303 -0.433 1.00 96.81 835 MET A O 1
ATOM 6303 N N . LEU A 1 836 ? -14.220 -26.636 -0.903 1.00 96.94 836 LEU A N 1
ATOM 6304 C CA . LEU A 1 836 ? -15.130 -26.904 0.218 1.00 96.94 836 LEU A CA 1
ATOM 6305 C C . LEU A 1 836 ? -15.759 -28.310 0.126 1.00 96.94 836 LEU A C 1
ATOM 6307 O O . LEU A 1 836 ? -15.848 -29.015 1.130 1.00 96.94 836 LEU A O 1
ATOM 6311 N N . GLU A 1 837 ? -16.119 -28.767 -1.080 1.00 95.31 837 GLU A N 1
ATOM 6312 C CA . GLU A 1 837 ? -16.586 -30.146 -1.313 1.00 95.31 837 GLU A CA 1
ATOM 6313 C C . GLU A 1 837 ? -15.471 -31.191 -1.106 1.00 95.31 837 GLU A C 1
ATOM 6315 O O . GLU A 1 837 ? -15.764 -32.331 -0.743 1.00 95.31 837 GLU A O 1
ATOM 6320 N N . LYS A 1 838 ? -14.196 -30.823 -1.308 1.00 93.75 838 LYS A N 1
ATOM 6321 C CA . LYS A 1 838 ? -13.031 -31.688 -1.041 1.00 93.75 838 LYS A CA 1
ATOM 6322 C C . LYS A 1 838 ? -12.743 -31.815 0.452 1.00 93.75 838 LYS A C 1
ATOM 6324 O O . LYS A 1 838 ? -12.583 -32.933 0.934 1.00 93.75 838 LYS A O 1
ATOM 6329 N N . VAL A 1 839 ? -12.805 -30.713 1.203 1.00 93.50 839 VAL A N 1
ATOM 6330 C CA . VAL A 1 839 ? -12.717 -30.744 2.673 1.00 93.50 839 VAL A CA 1
ATOM 6331 C C . VAL A 1 839 ? -13.844 -31.571 3.283 1.00 93.50 839 VAL A C 1
ATOM 6333 O O . VAL A 1 839 ? -13.584 -32.437 4.116 1.00 93.50 839 VAL A O 1
ATOM 6336 N N . ARG A 1 840 ? -15.086 -31.383 2.815 1.00 92.56 840 ARG A N 1
ATOM 6337 C CA . ARG A 1 840 ? -16.241 -32.209 3.208 1.00 92.56 840 ARG A CA 1
ATOM 6338 C C . ARG A 1 840 ? -15.975 -33.712 3.036 1.00 92.56 840 ARG A C 1
ATOM 6340 O O . ARG A 1 840 ? -16.427 -34.501 3.859 1.00 92.56 840 ARG A O 1
ATOM 6347 N N . ARG A 1 841 ? -15.265 -34.106 1.974 1.00 89.38 841 ARG A N 1
ATOM 6348 C CA . ARG A 1 841 ? -14.879 -35.500 1.667 1.00 89.38 841 ARG A CA 1
ATOM 6349 C C . ARG A 1 841 ? -13.554 -35.921 2.307 1.00 89.38 841 ARG A C 1
ATOM 6351 O O . ARG A 1 841 ? -13.127 -37.053 2.122 1.00 89.38 841 ARG A O 1
ATOM 6358 N N . ARG A 1 842 ? -12.900 -35.002 3.019 1.00 87.75 842 ARG A N 1
ATOM 6359 C CA . ARG A 1 842 ? -11.556 -35.107 3.598 1.00 87.75 842 ARG A CA 1
ATOM 6360 C C . ARG A 1 842 ? -10.440 -35.409 2.582 1.00 87.75 842 ARG A C 1
ATOM 6362 O O . ARG A 1 842 ? -9.313 -35.630 2.998 1.00 87.75 842 ARG A O 1
ATOM 6369 N N . SER A 1 843 ? -10.676 -35.309 1.272 1.00 87.06 843 SER A N 1
ATOM 6370 C CA . SER A 1 843 ? -9.656 -35.570 0.236 1.00 87.06 843 SER A CA 1
ATOM 6371 C C . SER A 1 843 ? -8.741 -34.376 -0.089 1.00 87.06 843 SER A C 1
ATOM 6373 O O . SER A 1 843 ? -7.929 -34.434 -1.008 1.00 87.06 843 SER A O 1
ATOM 6375 N N . GLY A 1 844 ? -8.846 -33.294 0.682 1.00 90.56 844 GLY A N 1
ATOM 6376 C CA . GLY A 1 844 ? -7.906 -32.175 0.689 1.00 90.56 844 GLY A CA 1
ATOM 6377 C C . GLY A 1 844 ? -8.190 -31.230 1.856 1.00 90.56 844 GLY A C 1
ATOM 6378 O O . GLY A 1 844 ? -9.208 -31.373 2.540 1.00 90.56 844 GLY A O 1
ATOM 6379 N N . ALA A 1 845 ? -7.307 -30.258 2.072 1.00 94.31 845 ALA A N 1
ATOM 6380 C CA . ALA A 1 845 ? -7.542 -29.117 2.962 1.00 94.31 845 ALA A CA 1
ATOM 6381 C C . ALA A 1 845 ? -7.661 -27.836 2.128 1.00 94.31 845 ALA A C 1
ATOM 6383 O O . ALA A 1 845 ? -7.022 -27.739 1.080 1.00 94.31 845 ALA A O 1
ATOM 6384 N N . VAL A 1 846 ? -8.474 -26.862 2.552 1.00 95.94 846 VAL A N 1
ATOM 6385 C CA . VAL A 1 846 ? -8.609 -25.595 1.823 1.00 95.94 846 VAL A CA 1
ATOM 6386 C C . VAL A 1 846 ? -8.678 -24.374 2.703 1.00 95.94 846 VAL A C 1
ATOM 6388 O O . VAL A 1 846 ? -9.368 -24.350 3.711 1.00 95.94 846 VAL A O 1
ATOM 6391 N N . VAL A 1 847 ? -7.992 -23.362 2.199 1.00 97.56 847 VAL A N 1
ATOM 6392 C CA . VAL A 1 847 ? -7.317 -22.304 2.916 1.00 97.56 847 VAL A CA 1
ATOM 6393 C C . VAL A 1 847 ? -7.682 -20.993 2.175 1.00 97.56 847 VAL A C 1
ATOM 6395 O O . VAL A 1 847 ? -6.962 -20.479 1.318 1.00 97.56 847 VAL A O 1
ATOM 6398 N N . LEU A 1 848 ? -8.931 -20.535 2.355 1.00 97.50 848 LEU A N 1
ATOM 6399 C CA . LEU A 1 848 ? -9.733 -19.705 1.417 1.00 97.50 848 LEU A CA 1
ATOM 6400 C C . LEU A 1 848 ? -9.499 -18.174 1.389 1.00 97.50 848 LEU A C 1
ATOM 6402 O O . LEU A 1 848 ? -10.235 -17.416 2.024 1.00 97.50 848 LEU A O 1
ATOM 6406 N N . ALA A 1 849 ? -8.549 -17.662 0.598 1.00 94.00 849 ALA A N 1
ATOM 6407 C CA . ALA A 1 849 ? -8.164 -16.250 0.690 1.00 94.00 849 ALA A CA 1
ATOM 6408 C C . ALA A 1 849 ? -9.120 -15.220 0.051 1.00 94.00 849 ALA A C 1
ATOM 6410 O O . ALA A 1 849 ? -9.017 -14.921 -1.145 1.00 94.00 849 ALA A O 1
ATOM 6411 N N . THR A 1 850 ? -9.987 -14.573 0.852 1.00 88.81 850 THR A N 1
ATOM 6412 C CA . THR A 1 850 ? -10.964 -13.589 0.353 1.00 88.81 850 THR A CA 1
ATOM 6413 C C . THR A 1 850 ? -11.245 -12.296 1.142 1.00 88.81 850 THR A C 1
ATOM 6415 O O . THR A 1 850 ? -11.858 -12.275 2.199 1.00 88.81 850 THR A O 1
ATOM 6418 N N . HIS A 1 851 ? -10.999 -11.165 0.472 1.00 80.62 851 HIS A N 1
ATOM 6419 C CA . HIS A 1 851 ? -11.291 -9.804 0.961 1.00 80.62 851 HIS A CA 1
ATOM 6420 C C . HIS A 1 851 ? -12.755 -9.559 1.091 1.00 80.62 851 HIS A C 1
ATOM 6422 O O . HIS A 1 851 ? -13.267 -8.751 1.860 1.00 80.62 851 HIS A O 1
ATOM 6428 N N . ASN A 1 852 ? -13.425 -10.122 0.108 1.00 84.00 852 ASN A N 1
ATOM 6429 C CA . ASN A 1 852 ? -14.718 -9.657 -0.203 1.00 84.00 852 ASN A CA 1
ATOM 6430 C C . ASN A 1 852 ? -15.617 -10.340 0.811 1.00 84.00 852 ASN A C 1
ATOM 6432 O O . ASN A 1 852 ? -15.843 -11.533 0.669 1.00 84.00 852 ASN A O 1
ATOM 6436 N N . VAL A 1 853 ? -16.124 -9.600 1.803 1.00 84.62 853 VAL A N 1
ATOM 6437 C CA . VAL A 1 853 ? -17.222 -10.037 2.684 1.00 84.62 853 VAL A CA 1
ATOM 6438 C C . VAL A 1 853 ? -18.271 -10.797 1.895 1.00 84.62 853 VAL A C 1
ATOM 6440 O O . VAL A 1 853 ? -18.711 -11.822 2.370 1.00 84.62 853 VAL A O 1
ATOM 6443 N N . ARG A 1 854 ? -18.600 -10.407 0.655 1.00 86.25 854 ARG A N 1
ATOM 6444 C CA . ARG A 1 854 ? -19.529 -11.183 -0.174 1.00 86.25 854 ARG A CA 1
ATOM 6445 C C . ARG A 1 854 ? -19.006 -12.594 -0.473 1.00 86.25 854 ARG A C 1
ATOM 6447 O O . ARG A 1 854 ? -19.737 -13.552 -0.294 1.00 86.25 854 ARG A O 1
ATOM 6454 N N . SER A 1 855 ? -17.756 -12.736 -0.904 1.00 88.56 855 SER A N 1
ATOM 6455 C CA . SER A 1 855 ? -17.095 -14.034 -1.121 1.00 88.56 855 SER A CA 1
ATOM 6456 C C . SER A 1 855 ? -16.869 -14.823 0.178 1.00 88.56 855 SER A C 1
ATOM 6458 O O . SER A 1 855 ? -17.043 -16.035 0.168 1.00 88.56 855 SER A O 1
ATOM 6460 N N . GLY A 1 856 ? -16.521 -14.160 1.288 1.00 89.94 856 GLY A N 1
ATOM 6461 C CA . GLY A 1 856 ? -16.351 -14.782 2.607 1.00 89.94 856 GLY A CA 1
ATOM 6462 C C . GLY A 1 856 ? -17.680 -15.260 3.186 1.00 89.94 856 GLY A C 1
ATOM 6463 O O . GLY A 1 856 ? -17.800 -16.421 3.533 1.00 89.94 856 GLY A O 1
ATOM 6464 N N . GLN A 1 857 ? -18.724 -14.426 3.155 1.00 90.00 857 GLN A N 1
ATOM 6465 C CA . GLN A 1 857 ? -20.112 -14.797 3.460 1.00 90.00 857 GLN A CA 1
ATOM 6466 C C . GLN A 1 857 ? -20.607 -15.936 2.563 1.00 90.00 857 GLN A C 1
ATOM 6468 O O . GLN A 1 857 ? -21.250 -16.846 3.072 1.00 90.00 857 GLN A O 1
ATOM 6473 N N . ILE A 1 858 ? -20.307 -15.923 1.256 1.00 92.50 858 ILE A N 1
ATOM 6474 C CA . ILE A 1 858 ? -20.652 -17.022 0.335 1.00 92.50 858 ILE A CA 1
ATOM 6475 C C . ILE A 1 858 ? -19.952 -18.317 0.756 1.00 92.50 858 ILE A C 1
ATOM 6477 O O . ILE A 1 858 ? -20.619 -19.335 0.910 1.00 92.50 858 ILE A O 1
ATOM 6481 N N . ALA A 1 859 ? -18.635 -18.288 0.968 1.00 94.25 859 ALA A N 1
ATOM 6482 C CA . ALA A 1 859 ? -17.867 -19.464 1.360 1.00 94.25 859 ALA A CA 1
ATOM 6483 C C . ALA A 1 859 ? -18.264 -19.973 2.756 1.00 94.25 859 ALA A C 1
ATOM 6485 O O . ALA A 1 859 ? -18.418 -21.175 2.940 1.00 94.25 859 ALA A O 1
ATOM 6486 N N . ALA A 1 860 ? -18.494 -19.080 3.718 1.00 92.75 860 ALA A N 1
ATOM 6487 C CA . ALA A 1 860 ? -18.895 -19.408 5.083 1.00 92.75 860 ALA A CA 1
ATOM 6488 C C . ALA A 1 860 ? -20.310 -19.982 5.128 1.00 92.75 860 ALA A C 1
ATOM 6490 O O . ALA A 1 860 ? -20.537 -21.021 5.742 1.00 92.75 860 ALA A O 1
ATOM 6491 N N . LYS A 1 861 ? -21.254 -19.372 4.399 1.00 93.06 861 LYS A N 1
ATOM 6492 C CA . LYS A 1 861 ? -22.588 -19.937 4.188 1.00 93.06 861 LYS A CA 1
ATOM 6493 C C . LYS A 1 861 ? -22.487 -21.325 3.555 1.00 93.06 861 LYS A C 1
ATOM 6495 O O . LYS A 1 861 ? -23.043 -22.264 4.111 1.00 93.06 861 LYS A O 1
ATOM 6500 N N . LYS A 1 862 ? -21.719 -21.480 2.471 1.00 94.00 862 LYS A N 1
ATOM 6501 C CA . LYS A 1 862 ? -21.504 -22.770 1.797 1.00 94.00 862 LYS A CA 1
ATOM 6502 C C . LYS A 1 862 ? -20.854 -23.810 2.717 1.00 94.00 862 LYS A C 1
ATOM 6504 O O . LYS A 1 862 ? -21.195 -24.983 2.633 1.00 94.00 862 LYS A O 1
ATOM 6509 N N . ALA A 1 863 ? -19.967 -23.403 3.620 1.00 93.12 863 ALA A N 1
ATOM 6510 C CA . ALA A 1 863 ? -19.362 -24.280 4.615 1.00 93.12 863 ALA A CA 1
ATOM 6511 C C . ALA A 1 863 ? -20.347 -24.722 5.712 1.00 93.12 863 ALA A C 1
ATOM 6513 O O . ALA A 1 863 ? -20.351 -25.898 6.074 1.00 93.12 863 ALA A O 1
ATOM 6514 N N . MET A 1 864 ? -21.220 -23.822 6.191 1.00 90.00 864 MET A N 1
ATOM 6515 C CA . MET A 1 864 ? -22.305 -24.169 7.123 1.00 90.00 864 MET A CA 1
ATOM 6516 C C . MET A 1 864 ? -23.373 -25.050 6.458 1.00 90.00 864 MET A C 1
ATOM 6518 O O . MET A 1 864 ? -23.804 -26.029 7.056 1.00 90.00 864 MET A O 1
ATOM 6522 N N . GLU A 1 865 ? -23.756 -24.761 5.210 1.00 92.44 865 GLU A N 1
ATOM 6523 C CA . GLU A 1 865 ? -24.627 -25.617 4.383 1.00 92.44 865 GLU A CA 1
ATOM 6524 C C . GLU A 1 865 ? -24.001 -26.997 4.144 1.00 92.44 865 GLU A C 1
ATOM 6526 O O . GLU A 1 865 ? -24.694 -28.012 4.116 1.00 92.44 865 GLU A O 1
ATOM 6531 N N . LEU A 1 866 ? -22.674 -27.053 4.009 1.00 92.00 866 LEU A N 1
ATOM 6532 C CA . LEU A 1 866 ? -21.927 -28.303 3.966 1.00 92.00 866 LEU A CA 1
ATOM 6533 C C . LEU A 1 866 ? -21.703 -28.928 5.350 1.00 92.00 866 LEU A C 1
ATOM 6535 O O . LEU A 1 866 ? -21.133 -30.016 5.400 1.00 92.00 866 LEU A O 1
ATOM 6539 N N . GLY A 1 867 ? -22.166 -28.335 6.451 1.00 88.88 867 GLY A N 1
ATOM 6540 C CA . GLY A 1 867 ? -21.995 -28.889 7.797 1.00 88.88 867 GLY A CA 1
ATOM 6541 C C . GLY A 1 867 ? -20.533 -29.155 8.162 1.00 88.88 867 GLY A C 1
ATOM 6542 O O . GLY A 1 867 ? -20.255 -30.070 8.935 1.00 88.88 867 GLY A O 1
ATOM 6543 N N . ILE A 1 868 ? -19.594 -28.416 7.561 1.00 88.44 868 ILE A N 1
ATOM 6544 C CA . ILE A 1 868 ? -18.172 -28.574 7.858 1.00 88.44 868 ILE A CA 1
ATOM 6545 C C . ILE A 1 868 ? -17.936 -28.100 9.290 1.00 88.44 868 ILE A C 1
ATOM 6547 O O . ILE A 1 868 ? -18.503 -27.090 9.721 1.00 88.44 868 ILE A O 1
ATOM 6551 N N . GLY A 1 869 ? -17.129 -28.863 10.029 1.00 72.81 869 GLY A N 1
ATOM 6552 C CA . GLY A 1 869 ? -16.858 -28.598 11.431 1.00 72.81 869 GLY A CA 1
ATOM 6553 C C . GLY A 1 869 ? -16.374 -27.167 11.631 1.00 72.81 869 GLY A C 1
ATOM 6554 O O . GLY A 1 869 ? -15.496 -26.680 10.922 1.00 72.81 869 GLY A O 1
ATOM 6555 N N . ARG A 1 870 ? -16.970 -26.508 12.621 1.00 72.12 870 ARG A N 1
ATOM 6556 C CA . ARG A 1 870 ? -16.609 -25.160 13.058 1.00 72.12 870 ARG A CA 1
ATOM 6557 C C . ARG A 1 870 ? -15.101 -25.096 13.349 1.00 72.12 870 ARG A C 1
ATOM 6559 O O . ARG A 1 870 ? -14.393 -24.296 12.753 1.00 72.12 870 ARG A O 1
ATOM 6566 N N . ASP A 1 871 ? -14.595 -26.081 14.080 1.00 67.12 871 ASP A N 1
ATOM 6567 C CA . ASP A 1 871 ? -13.171 -26.266 14.356 1.00 67.12 871 ASP A CA 1
ATOM 6568 C C . ASP A 1 871 ? -12.478 -27.306 13.438 1.00 67.12 871 ASP A C 1
ATOM 6570 O O . ASP A 1 871 ? -11.508 -27.932 13.856 1.00 67.12 871 ASP A O 1
ATOM 6574 N N . ASP A 1 872 ? -12.925 -27.526 12.193 1.00 81.44 872 ASP A N 1
ATOM 6575 C CA . ASP A 1 872 ? -12.295 -28.513 11.291 1.00 81.44 872 ASP A CA 1
ATOM 6576 C C . ASP A 1 872 ? -10.951 -28.016 10.731 1.00 81.44 872 ASP A C 1
ATOM 6578 O O . ASP A 1 872 ? -10.922 -27.143 9.872 1.00 81.44 872 ASP A O 1
ATOM 6582 N N . HIS A 1 873 ? -9.831 -28.622 11.143 1.00 81.50 873 HIS A N 1
ATOM 6583 C CA . HIS A 1 873 ? -8.480 -28.253 10.681 1.00 81.50 873 HIS A CA 1
ATOM 6584 C C . HIS A 1 873 ? -8.243 -28.377 9.164 1.00 81.50 873 HIS A C 1
ATOM 6586 O O . HIS A 1 873 ? -7.188 -27.957 8.694 1.00 81.50 873 HIS A O 1
ATOM 6592 N N . LYS A 1 874 ? -9.167 -28.968 8.393 1.00 90.06 874 LYS A N 1
ATOM 6593 C CA . LYS A 1 874 ? -9.096 -28.972 6.926 1.00 90.06 874 LYS A CA 1
ATOM 6594 C C . LYS A 1 874 ? -9.836 -27.812 6.269 1.00 90.06 874 LYS A C 1
ATOM 6596 O O . LYS A 1 874 ? -9.459 -27.464 5.152 1.00 90.06 874 LYS A O 1
ATOM 6601 N N . LEU A 1 875 ? -10.880 -27.245 6.889 1.00 93.38 875 LEU A N 1
ATOM 6602 C CA . LEU A 1 875 ? -11.508 -26.031 6.364 1.00 93.38 875 LEU A CA 1
ATOM 6603 C C . LEU A 1 875 ? -10.976 -24.842 7.105 1.00 93.38 875 LEU A C 1
ATOM 6605 O O . LEU A 1 875 ? -11.041 -24.722 8.322 1.00 93.38 875 LEU A O 1
ATOM 6609 N N . GLN A 1 876 ? -10.541 -23.922 6.286 1.00 94.31 876 GLN A N 1
ATOM 6610 C CA . GLN A 1 876 ? -9.773 -22.827 6.706 1.00 94.31 876 GLN A CA 1
ATOM 6611 C C . GLN A 1 876 ? -10.262 -21.565 5.930 1.00 94.31 876 GLN A C 1
ATOM 6613 O O . GLN A 1 876 ? -10.504 -21.614 4.715 1.00 94.31 876 GLN A O 1
ATOM 6618 N N . PHE A 1 877 ? -10.533 -20.462 6.651 1.00 96.44 877 PHE A N 1
ATOM 6619 C CA . PHE A 1 877 ? -10.871 -19.129 6.104 1.00 96.44 877 PHE A CA 1
ATOM 6620 C C . PHE A 1 877 ? -9.652 -18.224 6.013 1.00 96.44 877 PHE A C 1
ATOM 6622 O O . PHE A 1 877 ? -8.798 -18.302 6.887 1.00 96.44 877 PHE A O 1
ATOM 6629 N N . ALA A 1 878 ? -9.534 -17.389 4.971 1.00 93.69 878 ALA A N 1
ATOM 6630 C CA . ALA A 1 878 ? -8.247 -16.775 4.657 1.00 93.69 878 ALA A CA 1
ATOM 6631 C C . ALA A 1 878 ? -8.172 -15.272 4.293 1.00 93.69 878 ALA A C 1
ATOM 6633 O O . ALA A 1 878 ? -8.725 -14.740 3.335 1.00 93.69 878 ALA A O 1
ATOM 6634 N N . GLN A 1 879 ? -7.409 -14.558 5.103 1.00 94.00 879 GLN A N 1
ATOM 6635 C CA . GLN A 1 879 ? -7.295 -13.127 5.243 1.00 94.00 879 GLN A CA 1
ATOM 6636 C C . GLN A 1 879 ? -5.828 -12.719 5.756 1.00 94.00 879 GLN A C 1
ATOM 6638 O O . GLN A 1 879 ? -5.257 -13.291 6.658 1.00 94.00 879 GLN A O 1
ATOM 6643 N N . LEU A 1 880 ? -5.096 -11.772 5.163 1.00 88.94 880 LEU A N 1
ATOM 6644 C CA . LEU A 1 880 ? -3.683 -11.333 5.384 1.00 88.94 880 LEU A CA 1
ATOM 6645 C C . LEU A 1 880 ? -3.236 -10.764 6.776 1.00 88.94 880 LEU A C 1
ATOM 6647 O O . LEU A 1 880 ? -3.604 -11.243 7.834 1.00 88.94 880 LEU A O 1
ATOM 6651 N N . MET A 1 881 ? -2.441 -9.696 6.784 1.00 84.94 881 MET A N 1
ATOM 6652 C CA . MET A 1 881 ? -2.238 -8.747 7.879 1.00 84.94 881 MET A CA 1
ATOM 6653 C C . MET A 1 881 ? -2.397 -7.326 7.318 1.00 84.94 881 MET A C 1
ATOM 6655 O O . MET A 1 881 ? -2.733 -7.192 6.147 1.00 84.94 881 MET A O 1
ATOM 6659 N N . GLY A 1 882 ? -2.448 -6.301 8.161 1.00 73.00 882 GLY A N 1
ATOM 6660 C CA . GLY A 1 882 ? -2.911 -4.962 7.798 1.00 73.00 882 GLY A CA 1
ATOM 6661 C C . GLY A 1 882 ? -4.427 -4.696 7.735 1.00 73.00 882 GLY A C 1
ATOM 6662 O O . GLY A 1 882 ? -4.853 -3.572 7.517 1.00 73.00 882 GLY A O 1
ATOM 6663 N N . MET A 1 883 ? -5.289 -5.698 7.833 1.00 82.38 883 MET A N 1
ATOM 6664 C CA . MET A 1 883 ? -6.502 -5.672 7.008 1.00 82.38 883 MET A CA 1
ATOM 6665 C C . MET A 1 883 ? -7.747 -6.336 7.658 1.00 82.38 883 MET A C 1
ATOM 6667 O O . MET A 1 883 ? -7.683 -7.293 8.385 1.00 82.38 883 MET A O 1
ATOM 6671 N N . ALA A 1 884 ? -8.957 -5.883 7.424 1.00 82.06 884 ALA A N 1
ATOM 6672 C CA . ALA A 1 884 ? -10.139 -6.308 8.147 1.00 82.06 884 ALA A CA 1
ATOM 6673 C C . ALA A 1 884 ? -10.423 -7.790 8.364 1.00 82.06 884 ALA A C 1
ATOM 6675 O O . ALA A 1 884 ? -10.022 -8.685 7.624 1.00 82.06 884 ALA A O 1
ATOM 6676 N N . ASP A 1 885 ? -11.184 -8.145 9.377 1.00 82.38 885 ASP A N 1
ATOM 6677 C CA . ASP A 1 885 ? -11.768 -7.415 10.513 1.00 82.38 885 ASP A CA 1
ATOM 6678 C C . ASP A 1 885 ? -13.244 -7.687 10.460 1.00 82.38 885 ASP A C 1
ATOM 6680 O O . ASP A 1 885 ? -13.534 -8.769 10.944 1.00 82.38 885 ASP A O 1
ATOM 6684 N N . GLY A 1 886 ? -14.103 -6.936 9.756 1.00 84.31 886 GLY A N 1
ATOM 6685 C CA . GLY A 1 886 ? -15.502 -7.319 9.427 1.00 84.31 886 GLY A CA 1
ATOM 6686 C C . GLY A 1 886 ? -15.674 -8.557 8.556 1.00 84.31 886 GLY A C 1
ATOM 6687 O O . GLY A 1 886 ? -16.594 -8.664 7.756 1.00 84.31 886 GLY A O 1
ATOM 6688 N N . LEU A 1 887 ? -14.755 -9.502 8.708 1.00 87.62 887 LEU A N 1
ATOM 6689 C CA . LEU A 1 887 ? -14.846 -10.894 8.309 1.00 87.62 887 LEU A CA 1
ATOM 6690 C C . LEU A 1 887 ? -14.225 -11.845 9.382 1.00 87.62 887 LEU A C 1
ATOM 6692 O O . LEU A 1 887 ? -14.709 -12.952 9.548 1.00 87.62 887 LEU A O 1
ATOM 6696 N N . THR A 1 888 ? -13.307 -11.360 10.241 1.00 89.88 888 THR A N 1
ATOM 6697 C CA . THR A 1 888 ? -12.442 -12.047 11.250 1.00 89.88 888 THR A CA 1
ATOM 6698 C C . THR A 1 888 ? -12.748 -12.106 12.768 1.00 89.88 888 THR A C 1
ATOM 6700 O O . THR A 1 888 ? -12.425 -13.084 13.427 1.00 89.88 888 THR A O 1
ATOM 6703 N N . HIS A 1 889 ? -13.360 -11.102 13.387 1.00 87.25 889 HIS A N 1
ATOM 6704 C CA . HIS A 1 889 ? -13.934 -11.127 14.765 1.00 87.25 889 HIS A CA 1
ATOM 6705 C C . HIS A 1 889 ? -15.514 -11.112 15.130 1.00 87.25 889 HIS A C 1
ATOM 6707 O O . HIS A 1 889 ? -15.721 -10.402 16.071 1.00 87.25 889 HIS A O 1
ATOM 6713 N N . GLY A 1 890 ? -16.758 -11.653 14.787 1.00 89.56 890 GLY A N 1
ATOM 6714 C CA . GLY A 1 890 ? -17.750 -12.513 13.985 1.00 89.56 890 GLY A CA 1
ATOM 6715 C C . GLY A 1 890 ? -17.924 -14.071 13.955 1.00 89.56 890 GLY A C 1
ATOM 6716 O O . GLY A 1 890 ? -18.407 -14.684 14.909 1.00 89.56 890 GLY A O 1
ATOM 6717 N N . LEU A 1 891 ? -17.614 -14.672 12.792 1.00 89.38 891 LEU A N 1
ATOM 6718 C CA . LEU A 1 891 ? -17.691 -16.055 12.276 1.00 89.38 891 LEU A CA 1
ATOM 6719 C C . LEU A 1 891 ? -17.211 -17.300 13.075 1.00 89.38 891 LEU A C 1
ATOM 6721 O O . LEU A 1 891 ? -17.508 -18.381 12.590 1.00 89.38 891 LEU A O 1
ATOM 6725 N N . ARG A 1 892 ? -16.518 -17.245 14.228 1.00 89.56 892 ARG A N 1
ATOM 6726 C CA . ARG A 1 892 ? -16.074 -18.410 15.079 1.00 89.56 892 ARG A CA 1
ATOM 6727 C C . ARG A 1 892 ? -16.897 -18.739 16.319 1.00 89.56 892 ARG A C 1
ATOM 6729 O O . ARG A 1 892 ? -16.961 -19.897 16.694 1.00 89.56 892 ARG A O 1
ATOM 6736 N N . ASN A 1 893 ? -17.732 -17.830 16.816 1.00 87.44 893 ASN A N 1
ATOM 6737 C CA . ASN A 1 893 ? -18.971 -18.257 17.484 1.00 87.44 893 ASN A CA 1
ATOM 6738 C C . ASN A 1 893 ? -20.130 -18.400 16.464 1.00 87.44 893 ASN A C 1
ATOM 6740 O O . ASN A 1 893 ? -21.073 -19.152 16.719 1.00 87.44 893 ASN A O 1
ATOM 6744 N N . ALA A 1 894 ? -19.961 -17.881 15.231 1.00 85.38 894 ALA A N 1
ATOM 6745 C CA . ALA A 1 894 ? -20.547 -18.519 14.042 1.00 85.38 894 ALA A CA 1
ATOM 6746 C C . ALA A 1 894 ? -19.805 -19.811 13.598 1.00 85.38 894 ALA A C 1
ATOM 6748 O O . ALA A 1 894 ? -20.306 -20.528 12.739 1.00 85.38 894 ALA A O 1
ATOM 6749 N N . GLY A 1 895 ? -18.681 -20.165 14.235 1.00 86.44 895 GLY A N 1
ATOM 6750 C CA . GLY A 1 895 ? -17.959 -21.428 14.079 1.00 86.44 895 GLY A CA 1
ATOM 6751 C C . GLY A 1 895 ? -16.481 -21.469 13.655 1.00 86.44 895 GLY A C 1
ATOM 6752 O O . GLY A 1 895 ? -15.703 -22.077 14.368 1.00 86.44 895 GLY A O 1
ATOM 6753 N N . PHE A 1 896 ? -16.084 -20.884 12.526 1.00 91.62 896 PHE A N 1
ATOM 6754 C CA . PHE A 1 896 ? -14.929 -21.397 11.772 1.00 91.62 896 PHE A CA 1
ATOM 6755 C C . PHE A 1 896 ? -13.553 -21.371 12.447 1.00 91.62 896 PHE A C 1
ATOM 6757 O O . PHE A 1 896 ? -13.193 -20.517 13.246 1.00 91.62 896 PHE A O 1
ATOM 6764 N N . GLN A 1 897 ? -12.661 -22.152 11.869 1.00 91.81 897 GLN A N 1
ATOM 6765 C CA . GLN A 1 897 ? -11.295 -21.725 11.623 1.00 91.81 897 GLN A CA 1
ATOM 6766 C C . GLN A 1 897 ? -11.266 -20.532 10.617 1.00 91.81 897 GLN A C 1
ATOM 6768 O O . GLN A 1 897 ? -10.700 -20.606 9.530 1.00 91.81 897 GLN A O 1
ATOM 6773 N N . VAL A 1 898 ? -11.928 -19.428 11.040 1.00 94.44 898 VAL A N 1
ATOM 6774 C CA . VAL A 1 898 ? -11.663 -17.967 10.856 1.00 94.44 898 VAL A CA 1
ATOM 6775 C C . VAL A 1 898 ? -10.196 -17.681 11.123 1.00 94.44 898 VAL A C 1
ATOM 6777 O O . VAL A 1 898 ? -9.542 -18.633 11.459 1.00 94.44 898 VAL A O 1
ATOM 6780 N N . SER A 1 899 ? -9.551 -16.508 10.949 1.00 93.94 899 SER A N 1
ATOM 6781 C CA . SER A 1 899 ? -8.095 -16.555 10.666 1.00 93.94 899 SER A CA 1
ATOM 6782 C C . SER A 1 899 ? -6.975 -15.536 11.214 1.00 93.94 899 SER A C 1
ATOM 6784 O O . SER A 1 899 ? -6.804 -15.732 12.386 1.00 93.94 899 SER A O 1
ATOM 6786 N N . LYS A 1 900 ? -6.239 -14.539 10.558 1.00 94.75 900 LYS A N 1
ATOM 6787 C CA . LYS A 1 900 ? -4.844 -13.798 10.514 1.00 94.75 900 LYS A CA 1
ATOM 6788 C C . LYS A 1 900 ? -3.504 -14.317 9.804 1.00 94.75 900 LYS A C 1
ATOM 6790 O O . LYS A 1 900 ? -2.808 -15.192 10.279 1.00 94.75 900 LYS A O 1
ATOM 6795 N N . TYR A 1 901 ? -2.985 -13.703 8.746 1.00 94.00 901 TYR A N 1
ATOM 6796 C CA . TYR A 1 901 ? -1.622 -13.923 8.158 1.00 94.00 901 TYR A CA 1
ATOM 6797 C C . TYR A 1 901 ? -0.562 -13.176 9.016 1.00 94.00 901 TYR A C 1
ATOM 6799 O O . TYR A 1 901 ? -0.790 -12.003 9.260 1.00 94.00 901 TYR A O 1
ATOM 6807 N N . VAL A 1 902 ? 0.552 -13.769 9.504 1.00 91.94 902 VAL A N 1
ATOM 6808 C CA . VAL A 1 902 ? 1.324 -13.258 10.684 1.00 91.94 902 VAL A CA 1
ATOM 6809 C C . VAL A 1 902 ? 2.888 -13.267 10.638 1.00 91.94 902 VAL A C 1
ATOM 6811 O O . VAL A 1 902 ? 3.420 -13.956 9.813 1.00 91.94 902 VAL A O 1
ATOM 6814 N N . PRO A 1 903 ? 3.681 -12.369 11.280 1.00 92.12 903 PRO A N 1
ATOM 6815 C CA . PRO A 1 903 ? 5.060 -12.109 10.754 1.00 92.12 903 PRO A CA 1
ATOM 6816 C C . PRO A 1 903 ? 6.198 -11.501 11.683 1.00 92.12 903 PRO A C 1
ATOM 6818 O O . PRO A 1 903 ? 5.904 -11.158 12.817 1.00 92.12 903 PRO A O 1
ATOM 6821 N N . PHE A 1 904 ? 7.488 -11.303 11.266 1.00 90.38 904 PHE A N 1
ATOM 6822 C CA . PHE A 1 904 ? 8.634 -10.641 12.028 1.00 90.38 904 PHE A CA 1
ATOM 6823 C C . PHE A 1 904 ? 9.821 -10.078 11.128 1.00 90.38 904 PHE A C 1
ATOM 6825 O O . PHE A 1 904 ? 9.904 -10.501 9.982 1.00 90.38 904 PHE A O 1
ATOM 6832 N N . GLY A 1 905 ? 10.683 -9.083 11.506 1.00 86.50 905 GLY A N 1
ATOM 6833 C CA . GLY A 1 905 ? 11.793 -8.578 10.601 1.00 86.50 905 GLY A CA 1
ATOM 6834 C C . GLY A 1 905 ? 12.442 -7.136 10.680 1.00 86.50 905 GLY A C 1
ATOM 6835 O O . GLY A 1 905 ? 11.807 -6.174 11.059 1.00 86.50 905 GLY A O 1
ATOM 6836 N N . PRO A 1 906 ? 13.713 -6.910 10.277 1.00 81.88 906 PRO A N 1
ATOM 6837 C CA . PRO A 1 906 ? 14.291 -5.535 9.895 1.00 81.88 906 PRO A CA 1
ATOM 6838 C C . PRO A 1 906 ? 14.685 -4.893 8.453 1.00 81.88 906 PRO A C 1
ATOM 6840 O O . PRO A 1 906 ? 15.773 -5.099 7.934 1.00 81.88 906 PRO A O 1
ATOM 6843 N N . VAL A 1 907 ? 13.927 -3.931 7.875 1.00 79.75 907 VAL A N 1
ATOM 6844 C CA . VAL A 1 907 ? 13.835 -3.219 6.533 1.00 79.75 907 VAL A CA 1
ATOM 6845 C C . VAL A 1 907 ? 15.101 -3.123 5.602 1.00 79.75 907 VAL A C 1
ATOM 6847 O O . VAL A 1 907 ? 15.032 -2.271 4.756 1.00 79.75 907 VAL A O 1
ATOM 6850 N N . GLU A 1 908 ? 16.218 -3.847 5.595 1.00 75.69 908 GLU A N 1
ATOM 6851 C CA . GLU A 1 908 ? 17.019 -3.939 4.338 1.00 75.69 908 GLU A CA 1
ATOM 6852 C C . GLU A 1 908 ? 16.570 -5.008 3.373 1.00 75.69 908 GLU A C 1
ATOM 6854 O O . GLU A 1 908 ? 15.655 -4.712 2.621 1.00 75.69 908 GLU A O 1
ATOM 6859 N N . GLN A 1 909 ? 17.131 -6.216 3.490 1.00 76.44 909 GLN A N 1
ATOM 6860 C CA . GLN A 1 909 ? 16.796 -7.506 2.892 1.00 76.44 909 GLN A CA 1
ATOM 6861 C C . GLN A 1 909 ? 15.585 -7.635 2.048 1.00 76.44 909 GLN A C 1
ATOM 6863 O O . GLN A 1 909 ? 15.595 -8.325 1.078 1.00 76.44 909 GLN A O 1
ATOM 6868 N N . VAL A 1 910 ? 14.503 -7.040 2.394 1.00 80.44 910 VAL A N 1
ATOM 6869 C CA . VAL A 1 910 ? 13.291 -7.267 1.674 1.00 80.44 910 VAL A CA 1
ATOM 6870 C C . VAL A 1 910 ? 13.113 -6.138 0.693 1.00 80.44 910 VAL A C 1
ATOM 6872 O O . VAL A 1 910 ? 12.255 -5.346 0.933 1.00 80.44 910 VAL A O 1
ATOM 6875 N N . MET A 1 911 ? 13.831 -5.975 -0.401 1.00 74.25 911 MET A N 1
ATOM 6876 C CA . MET A 1 911 ? 13.473 -4.938 -1.391 1.00 74.25 911 MET A CA 1
ATOM 6877 C C . MET A 1 911 ? 12.977 -5.612 -2.691 1.00 74.25 911 MET A C 1
ATOM 6879 O O . MET A 1 911 ? 13.350 -6.757 -2.824 1.00 74.25 911 MET A O 1
ATOM 6883 N N . PRO A 1 912 ? 12.063 -5.041 -3.551 1.00 73.00 912 PRO A N 1
ATOM 6884 C CA . PRO A 1 912 ? 10.820 -5.552 -4.330 1.00 73.00 912 PRO A CA 1
ATOM 6885 C C . PRO A 1 912 ? 9.213 -6.065 -4.195 1.00 73.00 912 PRO A C 1
ATOM 6887 O O . PRO A 1 912 ? 8.685 -6.217 -5.284 1.00 73.00 912 PRO A O 1
ATOM 6890 N N . TYR A 1 913 ? 8.148 -6.316 -3.275 1.00 77.19 913 TYR A N 1
ATOM 6891 C CA . TYR A 1 913 ? 7.484 -6.390 -1.843 1.00 77.19 913 TYR A CA 1
ATOM 6892 C C . TYR A 1 913 ? 6.890 -5.082 -1.303 1.00 77.19 913 TYR A C 1
ATOM 6894 O O . TYR A 1 913 ? 6.169 -4.499 -2.099 1.00 77.19 913 TYR A O 1
ATOM 6902 N N . LEU A 1 914 ? 7.096 -4.618 -0.044 1.00 75.12 914 LEU A N 1
ATOM 6903 C CA . LEU A 1 914 ? 6.546 -3.359 0.532 1.00 75.12 914 LEU A CA 1
ATOM 6904 C C . LEU A 1 914 ? 5.478 -2.738 -0.305 1.00 75.12 914 LEU A C 1
ATOM 6906 O O . LEU A 1 914 ? 4.350 -3.190 -0.394 1.00 75.12 914 LEU A O 1
ATOM 6910 N N . LEU A 1 915 ? 5.938 -1.816 -1.083 1.00 70.44 915 LEU A N 1
ATOM 6911 C CA . LEU A 1 915 ? 5.256 -0.911 -1.931 1.00 70.44 915 LEU A CA 1
ATOM 6912 C C . LEU A 1 915 ? 4.413 -1.626 -3.058 1.00 70.44 915 LEU A C 1
ATOM 6914 O O . LEU A 1 915 ? 4.023 -0.989 -4.023 1.00 70.44 915 LEU A O 1
ATOM 6918 N N . ARG A 1 916 ? 4.126 -2.946 -3.010 1.00 70.06 916 ARG A N 1
ATOM 6919 C CA . ARG A 1 916 ? 3.228 -3.751 -3.894 1.00 70.06 916 ARG A CA 1
ATOM 6920 C C . ARG A 1 916 ? 1.770 -3.755 -3.608 1.00 70.06 916 ARG A C 1
ATOM 6922 O O . ARG A 1 916 ? 0.925 -4.285 -4.313 1.00 70.06 916 ARG A O 1
ATOM 6929 N N . ARG A 1 917 ? 1.559 -3.452 -2.377 1.00 70.56 917 ARG A N 1
ATOM 6930 C CA . ARG A 1 917 ? 0.612 -4.144 -1.601 1.00 70.56 917 ARG A CA 1
ATOM 6931 C C . ARG A 1 917 ? -0.501 -3.222 -1.388 1.00 70.56 917 ARG A C 1
ATOM 6933 O O . ARG A 1 917 ? -1.402 -3.214 -2.176 1.00 70.56 917 ARG A O 1
ATOM 6940 N N . ALA A 1 918 ? -0.403 -2.393 -0.373 1.00 62.88 918 ALA A N 1
ATOM 6941 C CA . ALA A 1 918 ? -1.360 -1.397 -0.082 1.00 62.88 918 ALA A CA 1
ATOM 6942 C C . ALA A 1 918 ? -1.557 -0.454 -1.259 1.00 62.88 918 ALA A C 1
ATOM 6944 O O . ALA A 1 918 ? -2.583 0.172 -1.306 1.00 62.88 918 ALA A O 1
ATOM 6945 N N . GLU A 1 919 ? -0.732 -0.447 -2.296 1.00 61.28 919 GLU A N 1
ATOM 6946 C CA . GLU A 1 919 ? -1.224 -0.366 -3.691 1.00 61.28 919 GLU A CA 1
ATOM 6947 C C . GLU A 1 919 ? -2.714 -0.650 -3.846 1.00 61.28 919 GLU A C 1
ATOM 6949 O O . GLU A 1 919 ? -3.503 0.253 -4.057 1.00 61.28 919 GLU A O 1
ATOM 6954 N N . GLU A 1 920 ? -3.142 -1.836 -3.492 1.00 61.03 920 GLU A N 1
ATOM 6955 C CA . GLU A 1 920 ? -4.488 -2.353 -3.468 1.00 61.03 920 GLU A CA 1
ATOM 6956 C C . GLU A 1 920 ? -5.425 -1.695 -2.509 1.00 61.03 920 GLU A C 1
ATOM 6958 O O . GLU A 1 920 ? -6.501 -2.144 -2.169 1.00 61.03 920 GLU A O 1
ATOM 6963 N N . ASN A 1 921 ? -4.963 -0.665 -1.898 1.00 59.16 921 ASN A N 1
ATOM 6964 C CA . ASN A 1 921 ? -5.702 0.068 -0.957 1.00 59.16 921 ASN A CA 1
ATOM 6965 C C . ASN A 1 921 ? -5.963 1.447 -1.571 1.00 59.16 921 ASN A C 1
ATOM 6967 O O . ASN A 1 921 ? -7.010 1.972 -1.240 1.00 59.16 921 ASN A O 1
ATOM 6971 N N . ARG A 1 922 ? -5.167 1.909 -2.568 1.00 52.47 922 ARG A N 1
ATOM 6972 C CA . ARG A 1 922 ? -5.304 3.088 -3.466 1.00 52.47 922 ARG A CA 1
ATOM 6973 C C . ARG A 1 922 ? -6.729 3.381 -3.946 1.00 52.47 922 ARG A C 1
ATOM 6975 O O . ARG A 1 922 ? -7.461 2.498 -4.361 1.00 52.47 922 ARG A O 1
ATOM 6982 N N . GLY A 1 923 ? -7.094 4.650 -4.042 1.00 36.22 923 GLY A N 1
ATOM 6983 C CA . GLY A 1 923 ? -8.356 5.115 -4.618 1.00 36.22 923 GLY A CA 1
ATOM 6984 C C . GLY A 1 923 ? -9.617 4.752 -3.826 1.00 36.22 923 GLY A C 1
ATOM 6985 O O . GLY A 1 923 ? -9.632 4.755 -2.602 1.00 36.22 923 GLY A O 1
ATOM 6986 N N . LEU A 1 924 ? -10.728 4.515 -4.536 1.00 34.91 924 LEU A N 1
ATOM 6987 C CA . LEU A 1 924 ? -12.086 4.742 -3.988 1.00 34.91 924 LEU A CA 1
ATOM 6988 C C . LEU A 1 924 ? -13.107 3.644 -4.212 1.00 34.91 924 LEU A C 1
ATOM 6990 O O . LEU A 1 924 ? -13.804 3.240 -3.285 1.00 34.91 924 LEU A O 1
ATOM 6994 N N . LEU A 1 925 ? -13.130 3.129 -5.442 1.00 34.81 925 LEU A N 1
ATOM 6995 C CA . LEU A 1 925 ? -13.672 1.803 -5.751 1.00 34.81 925 LEU A CA 1
ATOM 6996 C C . LEU A 1 925 ? -12.813 0.703 -5.120 1.00 34.81 925 LEU A C 1
ATOM 6998 O O . LEU A 1 925 ? -13.082 -0.484 -5.278 1.00 34.81 925 LEU A O 1
ATOM 7002 N N . CYS A 1 926 ? -11.782 1.145 -4.401 1.00 45.91 926 CYS A N 1
ATOM 7003 C CA . CYS A 1 926 ? -10.970 0.356 -3.548 1.00 45.91 926 CYS A CA 1
ATOM 7004 C C . CYS A 1 926 ? -11.836 -0.463 -2.614 1.00 45.91 926 CYS A C 1
ATOM 7006 O O . CYS A 1 926 ? -12.867 0.020 -2.129 1.00 45.91 926 CYS A O 1
ATOM 7008 N N . THR A 1 927 ? -11.427 -1.702 -2.350 1.00 47.47 927 THR A N 1
ATOM 7009 C CA . THR A 1 927 ? -12.340 -2.624 -1.683 1.00 47.47 927 THR A CA 1
ATOM 7010 C C . THR A 1 927 ? -12.822 -1.999 -0.356 1.00 47.47 927 THR A C 1
ATOM 7012 O O . THR A 1 927 ? -13.972 -2.199 0.031 1.00 47.47 927 THR A O 1
ATOM 7015 N N . SER A 1 928 ? -11.985 -1.220 0.355 1.00 52.34 928 SER A N 1
ATOM 7016 C CA . SER A 1 928 ? -12.214 -0.832 1.763 1.00 52.34 928 SER A CA 1
ATOM 7017 C C . SER A 1 928 ? -13.455 -0.167 2.202 1.00 52.34 928 SER A C 1
ATOM 7019 O O . SER A 1 928 ? -13.710 -0.132 3.404 1.00 52.34 928 SER A O 1
ATOM 7021 N N . THR A 1 929 ? -14.147 0.458 1.279 1.00 59.09 929 THR A N 1
ATOM 7022 C CA . THR A 1 929 ? -15.122 1.455 1.660 1.00 59.09 929 THR A CA 1
ATOM 7023 C C . THR A 1 929 ? -16.157 0.849 2.620 1.00 59.09 929 THR A C 1
ATOM 7025 O O . THR A 1 929 ? -16.492 1.514 3.590 1.00 59.09 929 THR A O 1
ATOM 7028 N N . VAL A 1 930 ? -16.473 -0.451 2.472 1.00 62.84 930 VAL A N 1
ATOM 7029 C CA . VAL A 1 930 ? -17.203 -1.285 3.450 1.00 62.84 930 VAL A CA 1
ATOM 7030 C C . VAL A 1 930 ? -16.604 -1.225 4.852 1.00 62.84 930 VAL A C 1
ATOM 7032 O O . VAL A 1 930 ? -17.194 -0.613 5.734 1.00 62.84 930 VAL A O 1
ATOM 7035 N N . ASP A 1 931 ? -15.453 -1.851 5.093 1.00 62.19 931 ASP A N 1
ATOM 7036 C CA . ASP A 1 931 ? -15.005 -2.055 6.466 1.00 62.19 931 ASP A CA 1
ATOM 7037 C C . ASP A 1 931 ? -14.469 -0.778 7.098 1.00 62.19 931 ASP A C 1
ATOM 7039 O O . ASP A 1 931 ? -14.379 -0.703 8.308 1.00 62.19 931 ASP A O 1
ATOM 7043 N N . ARG A 1 932 ? -14.209 0.259 6.292 1.00 70.06 932 ARG A N 1
ATOM 7044 C CA . ARG A 1 932 ? -13.900 1.643 6.686 1.00 70.06 932 ARG A CA 1
ATOM 7045 C C . ARG A 1 932 ? -15.152 2.399 7.155 1.00 70.06 932 ARG A C 1
ATOM 7047 O O . ARG A 1 932 ? -15.097 3.200 8.092 1.00 70.06 932 ARG A O 1
ATOM 7054 N N . GLN A 1 933 ? -16.291 2.137 6.507 1.00 71.81 933 GLN A N 1
ATOM 7055 C CA . GLN A 1 933 ? -17.627 2.616 6.894 1.00 71.81 933 GLN A CA 1
ATOM 7056 C C . GLN A 1 933 ? -18.220 1.835 8.054 1.00 71.81 933 GLN A C 1
ATOM 7058 O O . GLN A 1 933 ? -19.012 2.406 8.803 1.00 71.81 933 GLN A O 1
ATOM 7063 N N . LEU A 1 934 ? -17.799 0.579 8.220 1.00 65.94 934 LEU A N 1
ATOM 7064 C CA . LEU A 1 934 ? -17.700 0.034 9.551 1.00 65.94 934 LEU A CA 1
ATOM 7065 C C . LEU A 1 934 ? -16.742 0.978 10.322 1.00 65.94 934 LEU A C 1
ATOM 7067 O O . LEU A 1 934 ? -17.287 1.865 10.959 1.00 65.94 934 LEU A O 1
ATOM 7071 N N . ILE A 1 935 ? -15.399 0.956 10.179 1.00 61.50 935 ILE A N 1
ATOM 7072 C CA . ILE A 1 935 ? -14.386 1.365 11.200 1.00 61.50 935 ILE A CA 1
ATOM 7073 C C . ILE A 1 935 ? -14.865 2.306 12.269 1.00 61.50 935 ILE A C 1
ATOM 7075 O O . ILE A 1 935 ? -14.715 2.038 13.455 1.00 61.50 935 ILE A O 1
ATOM 7079 N N . ARG A 1 936 ? -15.212 3.520 11.852 1.00 76.88 936 ARG A N 1
ATOM 7080 C CA . ARG A 1 936 ? -15.471 4.593 12.801 1.00 76.88 936 ARG A CA 1
ATOM 7081 C C . ARG A 1 936 ? -16.952 4.851 13.014 1.00 76.88 936 ARG A C 1
ATOM 7083 O O . ARG A 1 936 ? -17.339 5.617 13.880 1.00 76.88 936 ARG A O 1
ATOM 7090 N N . LYS A 1 937 ? -17.822 4.068 12.379 1.00 72.62 937 LYS A N 1
ATOM 7091 C CA . LYS A 1 937 ? -19.032 3.655 13.076 1.00 72.62 937 LYS A CA 1
ATOM 7092 C C . LYS A 1 937 ? -18.636 2.798 14.301 1.00 72.62 937 LYS A C 1
ATOM 7094 O O . LYS A 1 937 ? -19.475 2.677 15.158 1.00 72.62 937 LYS A O 1
ATOM 7099 N N . GLU A 1 938 ? -17.395 2.372 14.565 1.00 72.44 938 GLU A N 1
ATOM 7100 C CA . GLU A 1 938 ? -16.997 1.972 15.934 1.00 72.44 938 GLU A CA 1
ATOM 7101 C C . GLU A 1 938 ? -16.758 3.180 16.884 1.00 72.44 938 GLU A C 1
ATOM 7103 O O . GLU A 1 938 ? -16.173 3.066 17.951 1.00 72.44 938 GLU A O 1
ATOM 7108 N N . ILE A 1 939 ? -17.137 4.418 16.522 1.00 68.06 939 ILE A N 1
ATOM 7109 C CA . ILE A 1 939 ? -16.642 5.630 17.210 1.00 68.06 939 ILE A CA 1
ATOM 7110 C C . ILE A 1 939 ? -17.766 6.605 17.799 1.00 68.06 939 ILE A C 1
ATOM 7112 O O . ILE A 1 939 ? -17.382 7.561 18.453 1.00 68.06 939 ILE A O 1
ATOM 7116 N N . PHE A 1 940 ? -19.117 6.317 17.778 1.00 74.88 940 PHE A N 1
ATOM 7117 C CA . PHE A 1 940 ? -20.432 6.837 18.475 1.00 74.88 940 PHE A CA 1
ATOM 7118 C C . PHE A 1 940 ? -21.723 6.109 19.284 1.00 74.88 940 PHE A C 1
ATOM 7120 O O . PHE A 1 940 ? -22.398 6.984 19.749 1.00 74.88 940 PHE A O 1
ATOM 7127 N N . ARG A 1 941 ? -22.284 4.857 19.737 1.00 82.69 941 ARG A N 1
ATOM 7128 C CA . ARG A 1 941 ? -22.058 3.339 20.283 1.00 82.69 941 ARG A CA 1
ATOM 7129 C C . ARG A 1 941 ? -20.812 2.445 21.121 1.00 82.69 941 ARG A C 1
ATOM 7131 O O . ARG A 1 941 ? -21.368 1.428 21.466 1.00 82.69 941 ARG A O 1
ATOM 7138 N N . ARG A 1 942 ? -19.434 2.590 21.670 1.00 70.06 942 ARG A N 1
ATOM 7139 C CA . ARG A 1 942 ? -18.267 3.555 22.437 1.00 70.06 942 ARG A CA 1
ATOM 7140 C C . ARG A 1 942 ? -18.111 5.131 22.782 1.00 70.06 942 ARG A C 1
ATOM 7142 O O . ARG A 1 942 ? -18.681 5.554 23.783 1.00 70.06 942 ARG A O 1
ATOM 7149 N N . LEU A 1 943 ? -17.271 6.007 22.161 1.00 67.38 943 LEU A N 1
ATOM 7150 C CA . LEU A 1 943 ? -16.850 7.380 22.637 1.00 67.38 943 LEU A CA 1
ATOM 7151 C C . LEU A 1 943 ? -17.948 8.095 23.416 1.00 67.38 943 LEU A C 1
ATOM 7153 O O . LEU A 1 943 ? -17.736 8.630 24.506 1.00 67.38 943 LEU A O 1
ATOM 7157 N N . ALA A 1 944 ? -19.110 8.160 22.778 1.00 61.84 944 ALA A N 1
ATOM 7158 C CA . ALA A 1 944 ? -20.311 8.783 23.269 1.00 61.84 944 ALA A CA 1
ATOM 7159 C C . ALA A 1 944 ? -20.720 8.351 24.680 1.00 61.84 944 ALA A C 1
ATOM 7161 O O . ALA A 1 944 ? -21.071 9.216 25.467 1.00 61.84 944 ALA A O 1
ATOM 7162 N N . THR A 1 945 ? -20.565 7.087 25.074 1.00 56.91 945 THR A N 1
ATOM 7163 C CA . THR A 1 945 ? -20.822 6.661 26.459 1.00 56.91 945 THR A CA 1
ATOM 7164 C C . THR A 1 945 ? -19.805 7.222 27.428 1.00 56.91 945 THR A C 1
ATOM 7166 O O . THR A 1 945 ? -20.193 7.585 28.527 1.00 56.91 945 THR A O 1
ATOM 7169 N N . ALA A 1 946 ? -18.547 7.423 27.036 1.00 48.38 946 ALA A N 1
ATOM 7170 C CA . ALA A 1 946 ? -17.605 8.120 27.908 1.00 48.38 946 ALA A CA 1
ATOM 7171 C C . ALA A 1 946 ? -17.945 9.621 28.099 1.00 48.38 946 ALA A C 1
ATOM 7173 O O . ALA A 1 946 ? -17.624 10.161 29.153 1.00 48.38 946 ALA A O 1
ATOM 7174 N N . VAL A 1 947 ? -18.668 10.290 27.180 1.00 47.06 947 VAL A N 1
ATOM 7175 C CA . VAL A 1 947 ? -19.217 11.648 27.450 1.00 47.06 947 VAL A CA 1
ATOM 7176 C C . VAL A 1 947 ? -20.593 11.625 28.107 1.00 47.06 947 VAL A C 1
ATOM 7178 O O . VAL A 1 947 ? -20.860 12.501 28.925 1.00 47.06 947 VAL A O 1
ATOM 7181 N N . ILE A 1 948 ? -21.440 10.626 27.851 1.00 46.41 948 ILE A N 1
ATOM 7182 C CA . ILE A 1 948 ? -22.669 10.411 28.630 1.00 46.41 948 ILE A CA 1
ATOM 7183 C C . ILE A 1 948 ? -22.284 10.227 30.108 1.00 46.41 948 ILE A C 1
ATOM 7185 O O . ILE A 1 948 ? -22.729 11.002 30.949 1.00 46.41 948 ILE A O 1
ATOM 7189 N N . VAL A 1 949 ? -21.361 9.306 30.413 1.00 42.25 949 VAL A N 1
ATOM 7190 C CA . VAL A 1 949 ? -20.807 9.081 31.761 1.00 42.25 949 VAL A CA 1
ATOM 7191 C C . VAL A 1 949 ? -20.128 10.342 32.312 1.00 42.25 949 VAL A C 1
ATOM 7193 O O . VAL A 1 949 ? -20.434 10.755 33.430 1.00 42.25 949 VAL A O 1
ATOM 7196 N N . GLY A 1 950 ? -19.274 11.014 31.529 1.00 34.91 950 GLY A N 1
ATOM 7197 C CA . GLY A 1 950 ? -18.620 12.260 31.956 1.00 34.91 950 GLY A CA 1
ATOM 7198 C C . GLY A 1 950 ? -19.600 13.391 32.308 1.00 34.91 950 GLY A C 1
ATOM 7199 O O . GLY A 1 950 ? -19.368 14.136 33.261 1.00 34.91 950 GLY A O 1
ATOM 7200 N N . SER A 1 951 ? -20.731 13.483 31.601 1.00 39.44 951 SER A N 1
ATOM 7201 C CA . SER A 1 951 ? -21.768 14.496 31.850 1.00 39.44 951 SER A CA 1
ATOM 7202 C C . SER A 1 951 ? -22.466 14.298 33.201 1.00 39.44 951 SER A C 1
ATOM 7204 O O . SER A 1 951 ? -22.751 15.279 33.890 1.00 39.44 951 SER A O 1
ATOM 7206 N N . PHE A 1 952 ? -22.688 13.048 33.626 1.00 43.62 952 PHE A N 1
ATOM 7207 C CA . PHE A 1 952 ? -23.258 12.745 34.945 1.00 43.62 952 PHE A CA 1
ATOM 7208 C C . PHE A 1 952 ? -22.302 13.100 36.097 1.00 43.62 952 PHE A C 1
ATOM 7210 O O . PHE A 1 952 ? -22.741 13.644 37.112 1.00 43.62 952 PHE A O 1
ATOM 7217 N N . ILE A 1 953 ? -20.995 12.866 35.936 1.00 43.50 953 ILE A N 1
ATOM 7218 C CA . ILE A 1 953 ? -19.992 13.183 36.969 1.00 43.50 953 ILE A CA 1
ATOM 7219 C C . ILE A 1 953 ? -19.881 14.705 37.178 1.00 43.50 953 ILE A C 1
ATOM 7221 O O . ILE A 1 953 ? -19.872 15.179 38.318 1.00 43.50 953 ILE A O 1
ATOM 7225 N N . TYR A 1 954 ? -19.879 15.489 36.094 1.00 37.69 954 TYR A N 1
ATOM 7226 C CA . TYR A 1 954 ? -19.805 16.954 36.174 1.00 37.69 954 TYR A CA 1
ATOM 7227 C C . TYR A 1 954 ? -21.034 17.574 36.871 1.00 37.69 954 TYR A C 1
ATOM 7229 O O . TYR A 1 954 ? -20.901 18.530 37.640 1.00 37.69 954 TYR A O 1
ATOM 7237 N N . ALA A 1 955 ? -22.225 16.992 36.677 1.00 43.25 955 ALA A N 1
ATOM 7238 C CA . ALA A 1 955 ? -23.438 17.394 37.391 1.00 43.25 955 ALA A CA 1
ATOM 7239 C C . ALA A 1 955 ? -23.334 17.145 38.911 1.00 43.25 955 ALA A C 1
ATOM 7241 O O . ALA A 1 955 ? -23.683 18.022 39.704 1.00 43.25 955 ALA A O 1
ATOM 7242 N N . GLY A 1 956 ? -22.783 15.996 39.325 1.00 41.62 956 GLY A N 1
ATOM 7243 C CA . GLY A 1 956 ? -22.578 15.659 40.740 1.00 41.62 956 GLY A CA 1
ATOM 7244 C C . GLY A 1 956 ? -21.626 16.614 41.475 1.00 41.62 956 GLY A C 1
ATOM 7245 O O . GLY A 1 956 ? -21.858 16.947 42.639 1.00 41.62 956 GLY A O 1
ATOM 7246 N N . SER A 1 957 ? -20.593 17.127 40.797 1.00 38.47 957 SER A N 1
ATOM 7247 C CA . SER A 1 957 ? -19.639 18.062 41.414 1.00 38.47 957 SER A CA 1
ATOM 7248 C C . SER A 1 957 ? -20.264 19.422 41.757 1.00 38.47 957 SER A C 1
ATOM 7250 O O . SER A 1 957 ? -19.940 19.998 42.797 1.00 38.47 957 SER A O 1
ATOM 7252 N N . LYS A 1 958 ? -21.194 19.933 40.933 1.00 40.94 958 LYS A N 1
ATOM 7253 C CA . LYS A 1 958 ? -21.902 21.196 41.225 1.00 40.94 958 LYS A CA 1
ATOM 7254 C C . LYS A 1 958 ? -22.867 21.094 42.411 1.00 40.94 958 LYS A C 1
ATOM 7256 O O . LYS A 1 958 ? -23.163 22.121 43.016 1.00 40.94 958 LYS A O 1
ATOM 7261 N N . ALA A 1 959 ? -23.320 19.892 42.775 1.00 46.47 959 ALA A N 1
ATOM 7262 C CA . ALA A 1 959 ? -24.135 19.689 43.972 1.00 46.47 959 ALA A CA 1
ATOM 7263 C C . ALA A 1 959 ? -23.308 19.854 45.263 1.00 46.47 959 ALA A C 1
ATOM 7265 O O . ALA A 1 959 ? -23.710 20.601 46.155 1.00 46.47 959 ALA A O 1
ATOM 7266 N N . LYS A 1 960 ? -22.116 19.240 45.341 1.00 43.78 960 LYS A N 1
ATOM 7267 C CA . LYS A 1 960 ? -21.259 19.303 46.544 1.00 43.78 960 LYS A CA 1
ATOM 7268 C C . LYS A 1 960 ? -20.741 20.711 46.862 1.00 43.78 960 LYS A C 1
ATOM 7270 O O . LYS A 1 960 ? -20.670 21.071 48.033 1.00 43.78 960 LYS A O 1
ATOM 7275 N N . ASN A 1 961 ? -20.467 21.547 45.857 1.00 39.31 961 ASN A N 1
ATOM 7276 C CA . ASN A 1 961 ? -20.060 22.939 46.104 1.00 39.31 961 ASN A CA 1
ATOM 7277 C C . ASN A 1 961 ? -21.201 23.855 46.589 1.00 39.31 961 ASN A C 1
ATOM 7279 O O . ASN A 1 961 ? -20.917 24.969 47.019 1.00 39.31 961 ASN A O 1
ATOM 7283 N N . LYS A 1 962 ? -22.471 23.415 46.572 1.00 39.66 962 LYS A N 1
ATOM 7284 C CA . LYS A 1 962 ? -23.576 24.145 47.222 1.00 39.66 962 LYS A CA 1
ATOM 7285 C C . LYS A 1 962 ? -23.838 23.719 48.668 1.00 39.66 962 LYS A C 1
ATOM 7287 O O . LYS A 1 962 ? -24.409 24.506 49.409 1.00 39.66 962 LYS A O 1
ATOM 7292 N N . SER A 1 963 ? -23.405 22.529 49.093 1.00 37.66 963 SER A N 1
ATOM 7293 C CA . SER A 1 963 ? -23.608 22.035 50.466 1.00 37.66 963 SER A CA 1
ATOM 7294 C C . SER A 1 963 ? -22.463 22.374 51.431 1.00 37.66 963 SER A C 1
ATOM 7296 O O . SER A 1 963 ? -22.427 21.839 52.533 1.00 37.66 963 SER A O 1
ATOM 7298 N N . LYS A 1 964 ? -21.498 23.207 51.014 1.00 37.38 964 LYS A N 1
ATOM 7299 C CA . LYS A 1 964 ? -20.319 23.590 51.815 1.00 37.38 964 LYS A CA 1
ATOM 7300 C C . LYS A 1 964 ? -20.203 25.105 52.054 1.00 37.38 964 LYS A C 1
ATOM 7302 O O . LYS A 1 964 ? -19.121 25.600 52.337 1.00 37.38 964 LYS A O 1
ATOM 7307 N N . ALA A 1 965 ? -21.313 25.828 51.896 1.00 35.62 965 ALA A N 1
ATOM 7308 C CA . ALA A 1 965 ? -21.401 27.289 52.003 1.00 35.62 965 ALA A CA 1
ATOM 7309 C C . ALA A 1 965 ? -22.599 27.738 52.871 1.00 35.62 965 ALA A C 1
ATOM 7311 O O . ALA A 1 965 ? -23.176 28.797 52.640 1.00 35.62 965 ALA A O 1
ATOM 7312 N N . SER A 1 966 ? -23.032 26.891 53.813 1.00 34.56 966 SER A N 1
ATOM 7313 C CA . SER A 1 966 ? -24.259 27.097 54.600 1.00 34.56 966 SER A CA 1
ATOM 7314 C C . SER A 1 966 ? -24.196 26.525 56.025 1.00 34.56 966 SER A C 1
ATOM 7316 O O . SER A 1 966 ? -25.237 26.202 56.583 1.00 34.56 966 SER A O 1
ATOM 7318 N N . ASN A 1 967 ? -22.994 26.346 56.580 1.00 38.12 967 ASN A N 1
ATOM 7319 C CA . ASN A 1 967 ? -22.742 25.935 57.966 1.00 38.12 967 ASN A CA 1
ATOM 7320 C C . ASN A 1 967 ? -21.386 26.524 58.392 1.00 38.12 967 ASN A C 1
ATOM 7322 O O . ASN A 1 967 ? -20.373 25.946 58.019 1.00 38.12 967 ASN A O 1
ATOM 7326 N N . GLU A 1 968 ? -21.386 27.667 59.094 1.00 33.47 968 GLU A N 1
ATOM 7327 C CA . GLU A 1 968 ? -20.384 28.098 60.102 1.00 33.47 968 GLU A CA 1
ATOM 7328 C C . GLU A 1 968 ? -20.658 29.551 60.558 1.00 33.47 968 GLU A C 1
ATOM 7330 O O . GLU A 1 968 ? -20.126 30.512 60.013 1.00 33.47 968 GLU A O 1
ATOM 7335 N N . THR A 1 969 ? -21.528 29.685 61.566 1.00 28.45 969 THR A N 1
ATOM 7336 C CA . THR A 1 969 ? -21.831 30.894 62.368 1.00 28.45 969 THR A CA 1
ATOM 7337 C C . THR A 1 969 ? -22.518 30.433 63.665 1.00 28.45 969 THR A C 1
ATOM 7339 O O . THR A 1 969 ? -23.401 29.583 63.557 1.00 28.45 969 THR A O 1
ATOM 7342 N N . CYS A 1 970 ? -22.270 30.921 64.887 1.00 27.45 970 CYS A N 1
ATOM 7343 C CA . CYS A 1 970 ? -21.224 31.788 65.460 1.00 27.45 970 CYS A CA 1
ATOM 7344 C C . CYS A 1 970 ? -21.193 31.555 66.992 1.00 27.45 970 CYS A C 1
ATOM 7346 O O . CYS A 1 970 ? -22.269 31.541 67.580 1.00 27.45 970 CYS A O 1
ATOM 7348 N N . VAL A 1 971 ? -20.008 31.455 67.615 1.00 30.02 971 VAL A N 1
ATOM 7349 C CA . VAL A 1 971 ? -19.707 31.558 69.073 1.00 30.02 971 VAL A CA 1
ATOM 7350 C C . VAL A 1 971 ? -18.190 31.850 69.174 1.00 30.02 971 VAL A C 1
ATOM 7352 O O . VAL A 1 971 ? -17.442 31.146 68.502 1.00 30.02 971 VAL A O 1
ATOM 7355 N N . GLU A 1 972 ? -17.623 32.814 69.915 1.00 28.72 972 GLU A N 1
ATOM 7356 C CA . GLU A 1 972 ? -18.129 34.020 70.609 1.00 28.72 972 GLU A CA 1
ATOM 7357 C C . GLU A 1 972 ? -16.976 35.061 70.768 1.00 28.72 972 GLU A C 1
ATOM 7359 O O . GLU A 1 972 ? -15.875 34.861 70.256 1.00 28.72 972 GLU A O 1
ATOM 7364 N N . SER A 1 973 ? -17.257 36.178 71.450 1.00 27.95 973 SER A N 1
ATOM 7365 C CA . SER A 1 973 ? -16.358 37.227 72.002 1.00 27.95 973 SER A CA 1
ATOM 7366 C C . SER A 1 973 ? -15.164 36.710 72.845 1.00 27.95 973 SER A C 1
ATOM 7368 O O . SER A 1 973 ? -15.239 35.599 73.356 1.00 27.95 973 SER A O 1
ATOM 7370 N N . GLU A 1 974 ? -14.071 37.443 73.135 1.00 29.14 974 GLU A N 1
ATOM 7371 C CA . GLU A 1 974 ? -13.583 38.812 72.804 1.00 29.14 974 GLU A CA 1
ATOM 7372 C C . GLU A 1 974 ? -12.018 38.866 72.958 1.00 29.14 974 GLU A C 1
ATOM 7374 O O . GLU A 1 974 ? -11.428 37.824 73.257 1.00 29.14 974 GLU A O 1
ATOM 7379 N N . PRO A 1 975 ? -11.300 39.991 72.703 1.00 43.97 975 PRO A N 1
ATOM 7380 C CA . PRO A 1 975 ? -9.831 40.007 72.552 1.00 43.97 975 PRO A CA 1
ATOM 7381 C C . PRO A 1 975 ? -9.027 40.434 73.798 1.00 43.97 975 PRO A C 1
ATOM 7383 O O . PRO A 1 975 ? -9.540 41.144 74.655 1.00 43.97 975 PRO A O 1
ATOM 7386 N N . GLU A 1 976 ? -7.708 40.178 73.790 1.00 27.27 976 GLU A N 1
ATOM 7387 C CA . GLU A 1 976 ? -6.725 41.139 74.330 1.00 27.27 976 GLU A CA 1
ATOM 7388 C C . GLU A 1 976 ? -5.334 41.047 73.646 1.00 27.27 976 GLU A C 1
ATOM 7390 O O . GLU A 1 976 ? -5.140 40.264 72.714 1.00 27.27 976 GLU A O 1
ATOM 7395 N N . ALA A 1 977 ? -4.413 41.947 74.021 1.00 28.59 977 ALA A N 1
ATOM 7396 C CA . ALA A 1 977 ? -3.177 42.313 73.302 1.00 28.59 977 ALA A CA 1
ATOM 7397 C C . ALA A 1 977 ? -2.009 41.299 73.418 1.00 28.59 977 ALA A C 1
ATOM 7399 O O . ALA A 1 977 ? -2.116 40.325 74.159 1.00 28.59 977 ALA A O 1
ATOM 7400 N N . GLY A 1 978 ? -0.851 41.535 72.759 1.00 27.03 978 GLY A N 1
ATOM 7401 C CA . GLY A 1 978 ? 0.318 40.707 73.123 1.00 27.03 978 GLY A CA 1
ATOM 7402 C C . GLY A 1 978 ? 1.735 40.883 72.555 1.00 27.03 978 GLY A C 1
ATOM 7403 O O . GLY A 1 978 ? 2.642 40.518 73.286 1.00 27.03 978 GLY A O 1
ATOM 7404 N N . ASP A 1 979 ? 1.975 41.452 71.365 1.00 28.78 979 ASP A N 1
ATOM 7405 C CA . ASP A 1 979 ? 3.324 41.890 70.904 1.00 28.78 979 ASP A CA 1
ATOM 7406 C C . ASP A 1 979 ? 4.476 40.825 70.753 1.00 28.78 979 ASP A C 1
ATOM 7408 O O . ASP A 1 979 ? 4.378 39.666 71.140 1.00 28.78 979 ASP A O 1
ATOM 7412 N N . ASN A 1 980 ? 5.597 41.268 70.163 1.00 29.80 980 ASN A N 1
ATOM 7413 C CA . ASN A 1 980 ? 6.983 40.753 70.192 1.00 29.80 980 ASN A CA 1
ATOM 7414 C C . ASN A 1 980 ? 7.445 39.458 69.465 1.00 29.80 980 ASN A C 1
ATOM 7416 O O . ASN A 1 980 ? 7.564 38.386 70.043 1.00 29.80 980 ASN A O 1
ATOM 7420 N N . GLN A 1 981 ? 7.985 39.695 68.255 1.00 30.00 981 GLN A N 1
ATOM 7421 C CA . GLN A 1 981 ? 9.415 39.527 67.878 1.00 30.00 981 GLN A CA 1
ATOM 7422 C C . GLN A 1 981 ? 10.123 38.148 67.748 1.00 30.00 981 GLN A C 1
ATOM 7424 O O . GLN A 1 981 ? 9.960 37.226 68.534 1.00 30.00 981 GLN A O 1
ATOM 7429 N N . SER A 1 982 ? 11.129 38.168 66.846 1.00 30.66 982 SER A N 1
ATOM 7430 C CA . SER A 1 982 ? 12.362 37.336 66.781 1.00 30.66 982 SER A CA 1
ATOM 7431 C C . SER A 1 982 ? 12.255 35.889 66.243 1.00 30.66 982 SER A C 1
ATOM 7433 O O . SER A 1 982 ? 11.263 35.216 66.478 1.00 30.66 982 SER A O 1
ATOM 7435 N N . THR A 1 983 ? 13.217 35.331 65.483 1.00 31.47 983 THR A N 1
ATOM 7436 C CA . THR A 1 983 ? 14.392 35.869 64.731 1.00 31.47 983 THR A CA 1
ATOM 7437 C C . THR A 1 983 ? 14.763 34.897 63.565 1.00 31.47 983 THR A C 1
ATOM 7439 O O . THR A 1 983 ? 14.245 33.782 63.541 1.00 31.47 983 THR A O 1
ATOM 7442 N N . PRO A 1 984 ? 15.604 35.278 62.566 1.00 48.50 984 PRO A N 1
ATOM 7443 C CA . PRO A 1 984 ? 15.727 34.560 61.275 1.00 48.50 984 PRO A CA 1
ATOM 7444 C C . PRO A 1 984 ? 17.168 34.078 60.911 1.00 48.50 984 PRO A C 1
ATOM 7446 O O . PRO A 1 984 ? 18.010 33.958 61.791 1.00 48.50 984 PRO A O 1
ATOM 7449 N N . TYR A 1 985 ? 17.448 33.900 59.598 1.00 30.03 985 TYR A N 1
ATOM 7450 C CA . TYR A 1 985 ? 18.729 33.563 58.905 1.00 30.03 985 TYR A CA 1
ATOM 7451 C C . TYR A 1 985 ? 19.128 32.060 58.824 1.00 30.03 985 TYR A C 1
ATOM 7453 O O . TYR A 1 985 ? 18.822 31.299 59.729 1.00 30.03 985 TYR A O 1
ATOM 7461 N N . SER A 1 986 ? 19.839 31.550 57.789 1.00 28.50 986 SER A N 1
ATOM 7462 C CA . SER A 1 986 ? 20.028 31.986 56.375 1.00 28.50 986 SER A CA 1
ATOM 7463 C C . SER A 1 986 ? 20.821 30.959 55.516 1.00 28.50 986 SER A C 1
ATOM 7465 O O . SER A 1 986 ? 21.342 30.000 56.064 1.00 28.50 986 SER A O 1
ATOM 7467 N N . ARG A 1 987 ? 20.935 31.219 54.191 1.00 28.92 987 ARG A N 1
ATOM 7468 C CA . ARG A 1 987 ? 22.134 31.158 53.286 1.00 28.92 987 ARG A CA 1
ATOM 7469 C C . ARG A 1 987 ? 23.384 30.350 53.742 1.00 28.92 987 ARG A C 1
ATOM 7471 O O . ARG A 1 987 ? 23.785 30.476 54.887 1.00 28.92 987 ARG A O 1
ATOM 7478 N N . LEU A 1 988 ? 24.178 29.687 52.882 1.00 28.59 988 LEU A N 1
ATOM 7479 C CA . LEU A 1 988 ? 24.232 29.548 51.405 1.00 28.59 988 LEU A CA 1
ATOM 7480 C C . LEU A 1 988 ? 25.139 28.341 51.013 1.00 28.59 988 LEU A C 1
ATOM 7482 O O . LEU A 1 988 ? 25.721 27.694 51.876 1.00 28.59 988 LEU A O 1
ATOM 7486 N N . SER A 1 989 ? 25.296 28.075 49.710 1.00 28.05 989 SER A N 1
ATOM 7487 C CA . SER A 1 989 ? 26.312 27.180 49.104 1.00 28.05 989 SER A CA 1
ATOM 7488 C C . SER A 1 989 ? 27.768 27.570 49.476 1.00 28.05 989 SER A C 1
ATOM 7490 O O . SER A 1 989 ? 28.008 28.733 49.782 1.00 28.05 989 SER A O 1
ATOM 7492 N N . SER A 1 990 ? 28.808 26.725 49.362 1.00 28.81 990 SER A N 1
ATOM 7493 C CA . SER A 1 990 ? 29.248 26.042 48.122 1.00 28.81 990 SER A CA 1
ATOM 7494 C C . SER A 1 990 ? 30.548 25.212 48.295 1.00 28.81 990 SER A C 1
ATOM 7496 O O . SER A 1 990 ? 31.260 25.443 49.265 1.00 28.81 990 SER A O 1
ATOM 7498 N N . GLN A 1 991 ? 30.897 24.397 47.274 1.00 30.11 991 GLN A N 1
ATOM 7499 C CA . GLN A 1 991 ? 32.250 23.852 46.965 1.00 30.11 991 GLN A CA 1
ATOM 7500 C C . GLN A 1 991 ? 32.837 22.794 47.945 1.00 30.11 991 GLN A C 1
ATOM 7502 O O . GLN A 1 991 ? 32.473 22.764 49.111 1.00 30.11 991 GLN A O 1
ATOM 7507 N N . ASN A 1 992 ? 33.740 21.873 47.556 1.00 28.31 992 ASN A N 1
ATOM 7508 C CA . ASN A 1 992 ? 34.261 21.452 46.234 1.00 28.31 992 ASN A CA 1
ATOM 7509 C C . ASN A 1 992 ? 34.875 20.027 46.315 1.00 28.31 992 ASN A C 1
ATOM 7511 O O . ASN A 1 992 ? 35.215 19.620 47.414 1.00 28.31 992 ASN A O 1
ATOM 7515 N N . LEU A 1 993 ? 35.090 19.369 45.155 1.00 29.12 993 LEU A N 1
ATOM 7516 C CA . LEU A 1 993 ? 36.159 18.384 44.804 1.00 29.12 993 LEU A CA 1
ATOM 7517 C C . LEU A 1 993 ? 36.498 17.238 45.816 1.00 29.12 993 LEU A C 1
ATOM 7519 O O . LEU A 1 993 ? 36.758 17.468 46.985 1.00 29.12 993 LEU A O 1
ATOM 7523 N N . ASN A 1 994 ? 36.681 15.967 45.423 1.00 27.45 994 ASN A N 1
ATOM 7524 C CA . ASN A 1 994 ? 37.608 15.564 44.360 1.00 27.45 994 ASN A CA 1
ATOM 7525 C C . ASN A 1 994 ? 37.456 14.095 43.867 1.00 27.45 994 ASN A C 1
ATOM 7527 O O . ASN A 1 994 ? 36.755 13.271 44.442 1.00 27.45 994 ASN A O 1
ATOM 7531 N N . SER A 1 995 ? 38.191 13.821 42.791 1.00 29.03 995 SER A N 1
ATOM 7532 C CA . SER A 1 995 ? 38.472 12.589 42.030 1.00 29.03 995 SER A CA 1
ATOM 7533 C C . SER A 1 995 ? 38.492 11.169 42.669 1.00 29.03 995 SER A C 1
ATOM 7535 O O . SER A 1 995 ? 39.127 10.932 43.692 1.00 29.03 995 SER A O 1
ATOM 7537 N N . SER A 1 996 ? 38.021 10.215 41.842 1.00 28.83 996 SER A N 1
ATOM 7538 C CA . SER A 1 996 ? 38.688 8.965 41.373 1.00 28.83 996 SER A CA 1
ATOM 7539 C C . SER A 1 996 ? 38.698 7.619 42.144 1.00 28.83 996 SER A C 1
ATOM 7541 O O . SER A 1 996 ? 39.178 7.499 43.263 1.00 28.83 996 SER A O 1
ATOM 7543 N N . SER A 1 997 ? 38.376 6.587 41.340 1.00 29.83 997 SER A N 1
ATOM 7544 C CA . SER A 1 997 ? 39.014 5.257 41.170 1.00 29.83 997 SER A CA 1
ATOM 7545 C C . SER A 1 997 ? 38.733 4.046 42.090 1.00 29.83 997 SER A C 1
ATOM 7547 O O . SER A 1 997 ? 39.336 3.897 43.142 1.00 29.83 997 SER A O 1
ATOM 7549 N N . VAL A 1 998 ? 37.937 3.116 41.528 1.00 34.03 998 VAL A N 1
ATOM 7550 C CA . VAL A 1 998 ? 38.151 1.650 41.346 1.00 34.03 998 VAL A CA 1
ATOM 7551 C C . VAL A 1 998 ? 38.707 0.800 42.512 1.00 34.03 998 VAL A C 1
ATOM 7553 O O . VAL A 1 998 ? 39.873 0.932 42.861 1.00 34.03 998 VAL A O 1
ATOM 7556 N N . ILE A 1 999 ? 37.942 -0.213 42.962 1.00 32.81 999 ILE A N 1
ATOM 7557 C CA . ILE A 1 999 ? 38.239 -1.669 42.824 1.00 32.81 999 ILE A CA 1
ATOM 7558 C C . ILE A 1 999 ? 37.053 -2.523 43.336 1.00 32.81 999 ILE A C 1
ATOM 7560 O O . ILE A 1 999 ? 36.179 -2.036 44.047 1.00 32.81 999 ILE A O 1
ATOM 7564 N N . SER A 1 1000 ? 36.980 -3.768 42.860 1.00 31.75 1000 SER A N 1
ATOM 7565 C CA . SER A 1 1000 ? 35.895 -4.749 43.014 1.00 31.75 1000 SER A CA 1
ATOM 7566 C C . SER A 1 1000 ? 35.761 -5.403 44.395 1.00 31.75 1000 SER A C 1
ATOM 7568 O O . SER A 1 1000 ? 36.765 -5.629 45.073 1.00 31.75 1000 SER A O 1
ATOM 7570 N N . GLY A 1 1001 ? 34.543 -5.870 44.691 1.00 41.47 1001 GLY A N 1
ATOM 7571 C CA . GLY A 1 1001 ? 34.232 -6.972 45.609 1.00 41.47 1001 GLY A CA 1
ATOM 7572 C C . GLY A 1 1001 ? 33.088 -7.799 45.039 1.00 41.47 1001 GLY A C 1
ATOM 7573 O O . GLY A 1 1001 ? 32.018 -7.188 44.834 1.00 41.47 1001 GLY A O 1
#

pLDDT: mean 76.97, std 21.34, range [21.95, 97.81]

Foldseek 3Di:
DDDDDDDDDDDDPPVVVPPPPPPVPPPPDDDFADDFFFFFAFAFFAQFPADLDDLVLLVLLLVLLVQLQAQVSLVVLLVQQVVLVVDPPVVSVVVNLVVCVVHLCVQQAQEADDVSLLVCLVCCCPSNLAQAAAFAQFAFAADQPLAVVLLVVFVVQLVSQLPDDQLSGATFAALLQQFHFFLLLLLLLLLLVCQVPVVDDQPLQDFWFDPFDPLQPSLLNPDDGDHDDPVNSVSLVRSLVSLLVSLVSCQVSLHHFFWFFAADSGLTSQLRSQGVSQLVAQAALRFSFAAAAAALFLRFLVQFFLPVAALLLAGGFYEAFAALFFAPAVQVVVCVVSVHDRRGFDDLCLLAVLFLPSLVAFFVQFLQFAFFYWHAFQFFLSLQLFPFQFLQQFAFFWFLKFEAFARRSQFLWCLLLVCQLVTSYHYYHHHHRCVSCVLVSSLQSQFSRHCQFLCVLVNVLSVVQVVLLCVVVVVVPPPPPDDDDDDPPDDDDDDDDDDDDDDDDDDDDDDFLFDNHVNSRLSDLGDYRCSRPGSGGNGRFLRPCRSRSPHNVGHCVSRRSSSTSSRCVVNSCRRNGCRLPIRGAGCSNGGTTRACSCSSHNAAEGGGRGQGRGDDCSSNHRRNSSSQNSLVSLLVHPGSSRMGRGFHSSLAGDVLLLLVLLLLLVCVVPVVDDQPLADDFADLFDPLQDSLSNPDDRDHDDPVSSVSNVSRLVSLVSSLVSSLVSVRAYEHEAGDSSRRSVRSRSLGVSQLVRADPLRHSYAYEFALQFPRRLVSVVRRLVRCVVSVGAHAYEYTLDNSQRSLVVVCVVSVHDRRGDPDPVSSLVSLLVSLLVVLVCVLVSSYAYRRRGSAPVSLSSSLVSNVVSVPALSRNRYGYGRGGNRDSSNTSHCCVVRHSGHRHHRHHHHRNNYSRHSSHSSLSHTRVRNRPVVSNSGSSSNRSPPSVVSVVVVVVVVVVVVVVVVPPPDDDDDDDDDDDDDDDDDDDDDDDDDDDDDDDDDDD

Sequence (1001 aa):
MAMATKIPARIPPSLLARSLSSASSIAEKLPKASSPASPAIDLSDTQRLFASVPTASLLHSLANLSAMAAGPLVDVGVAVLRAALASEGQLLRAAAIGVARATVHRHFCAGDGFEDAGRAVTGMWEEQGLRSILDYGMEDAEDSAACDRNLAGFLRTVEMASSLPPSSASVCIKITAICPISLLERVSDLLRWEQQDPTLRLPWKTNSIPVLCDSSPLYLTRSAPDPLTEMEECDLQLASQRLSKICEQCTEANIPLLIDAEYTSVQPAIDYFTYSAAVQFNHGNHPIVFGTIQAYLRDSKERMVNAVKAAEHEGVSLGVKLVRGAYITRETKLASSLGAPSPIHPSIQETHNCFNSCASFMLEKVRRGSGAVMLATHNVRSGQIAAEKATELGIGRVDRKLQFAQLMGMADGLTYGLRNAGFQVSKYVPFGPVEQVMPYLLRRAEENRGLLCTTTVDRQLISVSHTLRSRPQMAMATKICARIPASLLARSLSSASSLTEKHPEAPSPANPVIDLSDTQRLFASIPTASLLHSLANLSAMAAGTLVDVGVAVLRAALASEGKLLRAAAIGAARATVHRHFCAGEGFEDAGHAVTGMWEEQGLRSILDYGMEDAEDGAACDRNLAGFLRTIEMASSLPPSSASVCVKITAICPISLLERVSDLLRWEQQDPTLQLPWKTNSIPVLCDSSPLYLTRSAPDPLTEMEEYDLRLALQRLSKICERCTEANIPLLIDAEYTSVQPAIDYFTYAAAVRFNHGDHPIVFGTIQAYLRDSRERMVNAVRAAEREGVSLGVKLVRGAYMTRETKLASSMGAPSPVHPSIQETHNCFNSCASFMLEKVRRRSGAVVLATHNVRSGQIAAKKAMELGIGRDDHKLQFAQLMGMADGLTHGLRNAGFQVSKYVPFGPVEQVMPYLLRRAEENRGLLCTSTVDRQLIRKEIFRRLATAVIVGSFIYAGSKAKNKSKASNETCVESEPEAGDNQSTPYSRLSSQNLNSSSVISG

InterPro domains:
  IPR002872 Proline dehydrogenase domain [PF01619] (126-450)
  IPR002872 Proline dehydrogenase domain [PF01619] (599-922)
  IPR015659 Proline oxidase family [PTHR13914] (498-943)
  IPR029041 FAD-linked oxidoreductase-like [SSF51730] (114-460)
  IPR029041 FAD-linked oxidoreductase-like [SSF51730] (584-947)

Radius of gyration: 29.94 Å; chains: 1; bounding box: 99×83×103 Å

Organism: NCBI:txid320322